Protein 6C46 (pdb70)

B-factor: mean 30.92, std 13.31, range [4.24, 93.22]

Nearest PDB structures (foldseek):
  6c46-assembly3_E-2  TM=9.957E-01  e=7.352E-38  Elizabethkingia anophelis NUHP1
  6c46-assembly2_C  TM=1.004E+00  e=3.178E-37  Elizabethkingia anophelis NUHP1
  1dzt-assembly1_B  TM=9.648E-01  e=1.581E-22  Salmonella enterica subsp. enterica serovar Typhimurium
  2c0z-assembly1_A-2  TM=9.516E-01  e=1.026E-19  Streptomyces niveus NCIMB 11891
  1upi-assembly1_A  TM=9.337E-01  e=3.164E-19  Mycobacterium tuberculosis

Secondary structure (DSSP, 8-state):
---EEEE-SSTT-EEEE--PEEETTEEEEEEEEHHHHHHHHSS-----EEEEEEEETTBEEEEEEE-GGG---EEEEEEESEEEEEEEE--TTSTTTT-EEEEEEETTT--EEEE-TTEEEEEEE-SSEEEEEEEESS---GGGEEE--TT-TTT-----S-GGG-B--HHHHTPPPGGG---/---EEEE-SSTT-EEEE--PEE-SS-EEEEEEEHHHHHHHHSS-----EEEEEEEETTBEEEEEEE-GGG---EEEEEEESEEEEEEEE--TT-TTTT-EEEEEEETTT--EEEE-TTEEEEEEE-SSEEEEEEEESS---GGGEEE--TT-TTTT---SS-GGG-B--HHHHTPPPGGG---/---EEEE-SSTT-EEEEP--EE---EEEEEEEHHHHHHHHSS-----EEEEEEEETTBEEEEEEE-GGG---EEEEEEESEEEEEEEE--TT-TTTT-EEEEEEETTT--EEEE-TTEEEEEEE-SSEEEEEEEESS---STTEEE--TT-TTT----SS-GGG-B--HHHHTPPPGGG---/---EEEE-SSTT-EEEE---EEETTEEEEEEEEHHHHHHHHSS-----EEEEEEEETTBEEEEEEE-GGG---EEEEEEESEEEEEEEE--TT-TTTT-EEEEEEETTT--EEEE-TTEEEEEEE-SSEEEEEEEESS---GGGEEE--TT-TTT----SS-GGG-B--HHHHTPPPGGG---/---EEEE-SSTT-EEEE---EEETTEEE-----HHHHHHHHSS-----EEEEEEEETTBEEEEEEE-GGG---EEEEEEESEEEEEEEE--TT-TTTT-EEEEEEETTT--EEEE-TTEEEEEEE-SSEEEEEEEESS---GGGEEE--TT-TTT-----S-GGG-B--HHHHTPPPGGG---

Radius of gyration: 36.31 Å; Cα contacts (8 Å, |Δi|>4): 2379; chains: 5; bounding box: 117×64×84 Å

Foldseek 3Di:
DQWDWDDDPFPPKTKTQWDWAADDVGIDTDLDDQVRVCVVRVDHSDFDDKDKDKDFAQEKDFQKFFDDPQTWKKKKAWQAAKKKKKKAACDPPGPRHGAMDIDMHHNVRSMIIIHDGRMTIMMGGHGRMIMMMMTIRGDDDVVRMFGAQPCAPSHNDDRPDDPVSHDYDPCSNPHHHPVVPRD/DQWDWDDDPFPLKTKTQWDWAADDVGIDTDLDDQVNVCVVRVDHSDFDDKDKDKDFAQEKDFQKFFDDPQTWKKKKAWQAAKKKKKKAQCDPPGPRHGAMDIDMHHNVRSMIIIHDGRMTMMMGGHHRMIMMMMTIRGDDDPVRMFGAQPCAPSHNDDRPDDPVSHDYDPCNNPHHHPVVPRD/DQWDWDDDPFPLKTKTQWDWADDVGIDTDLDDQVNVCVVRVDHSDFDDKDKDKDFAQEKDFQKFFDDPQTWKKKKAWQAAKKKKKKAACDPPGPRHLAMDIDMHHNVRSMIIIHDGRMTIMMGGHGRMIMMMMTIRGDDDVVRMFGAAPCAPSHNDDRPDDPVSHDYDPCNNDHDHPVVPRD/DQWDWDDDPFPPKTKTQWDWADDPVGIDTDLDDQVRVCVVRVDHSDFDDKDKDKFFAQEKDFQKFFDDPQTWKKKKAWQAAKKKKKKAACDPPTPRHGAMDIDMHHNVRSMIIIHDGRITMMMGGHHRMIMMMMTIRGDDDVVRMAGAQPCAPSHNDDRPDDPVSHDYDPCSNPHDHPVVPRD/DQWDWDDDPFPLKTKTAWDWADDPVGIDTDLDDQVNVCVVRVDGSDFDDKDKDKDFAQEKDFQKFFDDPQTWKKKKAWQAAKKKKKKAACDPPGPRHLAMDIDMHHNVRSMIIIHDGRITIMMGGHGRMIMMMMTIRGDDDPVRMFGAQPCAPSHNDDRPDDPVSHDYDPCSNPHHHVVVVRD

Organism: NCBI:txid1338011

CATH classification: 2.60.120.10

InterPro domains:
  IPR000888 dTDP-4-dehydrorhamnose 3,5-epimerase-like [PF00908] (5-178)
  IPR000888 dTDP-4-dehydrorhamnose 3,5-epimerase-like [PTHR21047] (4-178)
  IPR000888 dTDP-4-dehydrorhamnose 3,5-epimerase-like [TIGR01221] (3-179)
  IPR000888 dTDP-4-dehydrorhamnose 3,5-epimerase-like [cd00438] (5-173)
  IPR011051 RmlC-like cupin domain superfamily [SSF51182] (1-178)
  IPR014710 RmlC-like jelly roll fold [G3DSA:2.60.120.10] (1-181)

Sequence (914 aa):
HHMKLVKTPLKDCYIIEEPTTVFEDERGYFYEKYNEKKFEEELTGLNGHFVQDNISKSSSYGVLRRGLHLQKGKHAQAKLVSCLEEGRVWDVAVDLRENNSETFGKCYGMELSAENKLQFYVPRGFAHGFVVLSETAVFSYKCDNFYNKESEGSVKFNDSDLSSIDWKIPEADMILSEKDQNAPAFKKDKNYHHMKLVKTPLKDCYIIEEPTVFEDERGYFYEKYNEKKFEEELTGLNGHFVQDNISKSSSYGVLRRGLHLQKGKHAQAKLVSCLEGRVWDVAVDLRENSEETFGKCYGMELSAENKLQFYVPRGFAHGFVVLSETAVFSYKCDNFYNKESEGSVKFNDSDLSSIDWKIPEADMILSEKDQNAPAFKDKNYHHMKLVKTPLKDCYIIEPTVFEDRGYFYEKYNEKKFEELTGLNGHFVQDDNISKSSSYGVLRGLHLQKGKHAQAKLVSCLEGRVWDVAVDLRENSETFGKCYGMELSAENKLQFYVPRGFAHGFVVLSETAVFSYKCDNFYNKESEGSVKFNDSDLSSIDWKIPEADMILSEKDQNAPAFKDKNYHHMKLVKTPLKDCYIIEPTVFEDERGYFYEKYNEKKFEELTGLNGHFVQDNISKSSSYGVLRRGLHLQKGKHAQAKLVSCLEGRVWDVAVDLRENSETFGKCYGMELSAENKLQFYVPRGFAHGFVVLSETAVFSYKCDNFYNKESEGSVKFNDSDLSIDWKIPEADMILSEKDQNAPAFKDKNYHHMKLVKTPLKDCYIIEPTVFEDERGYFYEKYNEKKFEELTGLNGHFVQDDNISKSSSYGVLRGLHLQKGKHAQAKLVSCLEGRVWDVAVDLRENSETFGKCYGMELSAENKLQFYVPRGFAHGFVVLSETAVFSYKCDNFYNKESEGSVKFNDSDLSIDWKIPEADMILSEKDQNAPAFKDKNY

Structure (mmCIF, N/CA/C/O backbone):
data_6C46
#
_entry.id   6C46
#
_cell.length_a   139.340
_cell.length_b   62.240
_cell.length_c   131.020
_cell.angle_alpha   90.000
_cell.angle_beta   105.020
_cell.angle_gamma   90.000
#
_symmetry.space_group_name_H-M   'C 1 2 1'
#
loop_
_entity.id
_entity.type
_entity.pdbx_description
1 polymer 'dTDP-4-dehydrorhamnose 3,5-epimerase'
2 non-polymer 'CALCIUM ION'
3 water water
#
loop_
_atom_site.group_PDB
_atom_site.id
_atom_site.type_symbol
_atom_site.label_atom_id
_atom_site.label_alt_id
_atom_site.label_comp_id
_atom_site.label_asym_id
_atom_site.label_entity_id
_atom_site.label_seq_id
_atom_site.pdbx_PDB_ins_code
_atom_site.Cartn_x
_atom_site.Cartn_y
_atom_site.Cartn_z
_atom_site.occupancy
_atom_site.B_iso_or_equiv
_atom_site.auth_seq_id
_atom_site.auth_comp_id
_atom_site.auth_asym_id
_atom_site.auth_atom_id
_atom_site.pdbx_PDB_model_num
ATOM 1 N N . HIS A 1 7 ? 45.267 -17.522 29.022 1.00 59.31 -1 HIS A N 1
ATOM 2 C CA . HIS A 1 7 ? 45.507 -18.298 27.799 1.00 54.16 -1 HIS A CA 1
ATOM 3 C C . HIS A 1 7 ? 44.393 -18.099 26.747 1.00 46.75 -1 HIS A C 1
ATOM 4 O O . HIS A 1 7 ? 44.677 -18.045 25.546 1.00 44.91 -1 HIS A O 1
ATOM 6 N N . HIS A 1 8 ? 43.131 -18.045 27.175 1.00 37.79 0 HIS A N 1
ATOM 7 C CA . HIS A 1 8 ? 42.047 -17.807 26.223 1.00 30.21 0 HIS A CA 1
ATOM 8 C C . HIS A 1 8 ? 42.173 -16.433 25.556 1.00 31.66 0 HIS A C 1
ATOM 9 O O . HIS A 1 8 ? 42.458 -15.422 26.206 1.00 26.72 0 HIS A O 1
ATOM 16 N N . MET A 1 9 ? 41.901 -16.383 24.256 1.00 26.17 1 MET A N 1
ATOM 17 C CA . MET A 1 9 ? 41.842 -15.083 23.589 1.00 23.34 1 MET A CA 1
ATOM 18 C C . MET A 1 9 ? 40.589 -14.334 24.026 1.00 21.10 1 MET A C 1
ATOM 19 O O . MET A 1 9 ? 39.508 -14.924 24.184 1.00 21.29 1 MET A O 1
ATOM 24 N N . LYS A 1 10 ? 40.716 -13.025 24.212 1.00 18.20 2 LYS A N 1
ATOM 25 C CA . LYS A 1 10 ? 39.588 -12.220 24.673 1.00 22.43 2 LYS A CA 1
ATOM 26 C C . LYS A 1 10 ? 39.171 -11.288 23.542 1.00 20.50 2 LYS A C 1
ATOM 27 O O . LYS A 1 10 ? 39.859 -10.301 23.262 1.00 16.44 2 LYS A O 1
ATOM 33 N N . LEU A 1 11 ? 38.058 -11.609 22.889 1.00 17.09 3 LEU A N 1
ATOM 34 C CA . LEU A 1 11 ? 37.486 -10.778 21.833 1.00 14.01 3 LEU A CA 1
ATOM 35 C C . LEU A 1 11 ? 36.286 -10.067 22.420 1.00 18.22 3 LEU A C 1
ATOM 36 O O . LEU A 1 11 ? 35.381 -10.722 22.927 1.00 17.67 3 LEU A O 1
ATOM 41 N N . VAL A 1 12 ? 36.259 -8.742 22.328 1.00 17.73 4 VAL A N 1
ATOM 42 C CA . VAL A 1 12 ? 35.188 -7.952 22.932 1.00 17.12 4 VAL A CA 1
ATOM 43 C C . VAL A 1 12 ? 34.232 -7.479 21.842 1.00 11.85 4 VAL A C 1
ATOM 44 O O . VAL A 1 12 ? 34.666 -6.922 20.826 1.00 14.92 4 VAL A O 1
ATOM 48 N N . LYS A 1 13 ? 32.932 -7.698 22.060 1.00 12.53 5 LYS A N 1
ATOM 49 C CA . LYS A 1 13 ? 31.909 -7.331 21.093 1.00 13.87 5 LYS A CA 1
ATOM 50 C C . LYS A 1 13 ? 31.875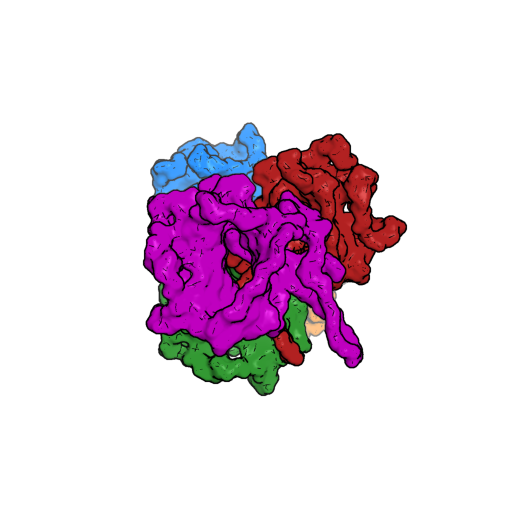 -5.820 20.856 1.00 18.85 5 LYS A C 1
ATOM 51 O O . LYS A 1 13 ? 32.080 -5.022 21.776 1.00 18.91 5 LYS A O 1
ATOM 57 N N . THR A 1 14 ? 31.596 -5.424 19.617 1.00 16.45 6 THR A N 1
ATOM 58 C CA . THR A 1 14 ? 31.275 -4.027 19.322 1.00 14.78 6 THR A CA 1
ATOM 59 C C . THR A 1 14 ? 29.873 -3.959 18.727 1.00 20.19 6 THR A C 1
ATOM 60 O O . THR A 1 14 ? 29.264 -5.004 18.451 1.00 18.64 6 THR A O 1
ATOM 64 N N . PRO A 1 15 ? 29.323 -2.763 18.505 1.00 18.99 7 PRO A N 1
ATOM 65 C CA . PRO A 1 15 ? 28.000 -2.682 17.868 1.00 22.38 7 PRO A CA 1
ATOM 66 C C . PRO A 1 15 ? 27.969 -3.134 16.414 1.00 18.68 7 PRO A C 1
ATOM 67 O O . PRO A 1 15 ? 26.875 -3.182 15.846 1.00 18.57 7 PRO A O 1
ATOM 71 N N . LEU A 1 16 ? 29.105 -3.425 15.769 1.00 14.34 8 LEU A N 1
ATOM 72 C CA . LEU A 1 16 ? 29.090 -3.828 14.366 1.00 15.01 8 LEU A CA 1
ATOM 73 C C . LEU A 1 16 ? 29.303 -5.338 14.267 1.00 15.86 8 LEU A C 1
ATOM 74 O O . LEU A 1 16 ? 30.198 -5.881 14.917 1.00 14.99 8 LEU A O 1
ATOM 79 N N . LYS A 1 17 ? 28.473 -6.011 13.474 1.00 16.06 9 LYS A N 1
ATOM 80 C CA . LYS A 1 17 ? 28.567 -7.469 13.402 1.00 13.79 9 LYS A CA 1
ATOM 81 C C . LYS A 1 17 ? 29.931 -7.898 12.891 1.00 15.66 9 LYS A C 1
ATOM 82 O O . LYS A 1 17 ? 30.393 -7.395 11.867 1.00 13.87 9 LYS A O 1
ATOM 88 N N . ASP A 1 18 ? 30.537 -8.874 13.573 1.00 17.69 10 ASP A N 1
ATOM 89 C CA . ASP A 1 18 ? 31.810 -9.511 13.240 1.00 12.79 10 ASP A CA 1
ATOM 90 C C . ASP A 1 18 ? 32.998 -8.608 13.489 1.00 13.33 10 ASP A C 1
ATOM 91 O O . ASP A 1 18 ? 34.126 -8.989 13.163 1.00 14.98 10 ASP A O 1
ATOM 96 N N . CYS A 1 19 ? 32.792 -7.429 14.042 1.00 14.61 11 CYS A N 1
ATOM 97 C CA . CYS A 1 19 ? 33.875 -6.492 14.296 1.00 13.08 11 CYS A CA 1
ATOM 98 C C . CYS A 1 19 ? 34.210 -6.551 15.789 1.00 20.29 11 CYS A C 1
ATOM 99 O O . CYS A 1 19 ? 33.335 -6.326 16.632 1.00 20.36 11 CYS A O 1
ATOM 102 N N . TYR A 1 20 ? 35.466 -6.882 16.123 1.00 17.03 12 TYR A N 1
ATOM 103 C CA . TYR A 1 20 ? 35.835 -7.182 17.503 1.00 16.91 12 TYR A CA 1
ATOM 104 C C . TYR A 1 20 ? 37.062 -6.405 17.940 1.00 18.16 12 TYR A C 1
ATOM 105 O O . TYR A 1 20 ? 37.931 -6.058 17.132 1.00 14.07 12 TYR A O 1
ATOM 114 N N . ILE A 1 21 ? 37.135 -6.183 19.249 1.00 14.26 13 ILE A N 1
ATOM 115 C CA . ILE A 1 21 ? 38.330 -5.681 19.916 1.00 18.63 13 ILE A CA 1
ATOM 116 C C . ILE A 1 21 ? 39.067 -6.875 20.515 1.00 19.22 13 ILE A C 1
ATOM 117 O O . ILE A 1 21 ? 38.466 -7.674 21.245 1.00 17.21 13 ILE A O 1
ATOM 122 N N . ILE A 1 22 ? 40.367 -6.984 20.252 1.00 13.89 14 ILE A N 1
ATOM 123 C CA . ILE A 1 22 ? 41.190 -7.995 20.923 1.00 14.27 14 ILE A CA 1
ATOM 124 C C . ILE A 1 22 ? 41.831 -7.329 22.126 1.00 19.37 14 ILE A C 1
ATOM 125 O O . ILE A 1 22 ? 42.661 -6.424 21.980 1.00 14.64 14 ILE A O 1
ATOM 130 N N . GLU A 1 23 ? 41.444 -7.774 23.313 1.00 15.72 15 GLU A N 1
ATOM 131 C CA A GLU A 1 23 ? 42.030 -7.297 24.559 0.51 16.71 15 GLU A CA 1
ATOM 132 C CA B GLU A 1 23 ? 42.044 -7.284 24.537 0.49 16.62 15 GLU A CA 1
ATOM 133 C C . GLU A 1 23 ? 43.116 -8.263 24.993 1.00 23.00 15 GLU A C 1
ATOM 134 O O . GLU A 1 23 ? 42.829 -9.460 25.156 1.00 23.39 15 GLU A O 1
ATOM 145 N N . PRO A 1 24 ? 44.345 -7.809 25.199 1.00 20.66 16 PRO A N 1
ATOM 146 C CA . PRO A 1 24 ? 45.443 -8.732 25.489 1.00 19.88 16 PRO A CA 1
ATOM 147 C C . PRO A 1 24 ? 45.447 -9.161 26.947 1.00 19.23 16 PRO A C 1
ATOM 148 O O . PRO A 1 24 ? 44.970 -8.452 27.836 1.00 23.08 16 PRO A O 1
ATOM 152 N N . THR A 1 25 ? 45.989 -10.351 27.198 1.00 17.84 17 THR A N 1
ATOM 153 C CA A THR A 1 25 ? 46.254 -10.806 28.563 0.15 24.02 17 THR A CA 1
ATOM 154 C CA B THR A 1 25 ? 46.251 -10.813 28.559 0.85 25.68 17 THR A CA 1
ATOM 155 C C . THR A 1 25 ? 47.748 -10.632 28.796 1.00 25.23 17 THR A C 1
ATOM 156 O O . THR A 1 25 ? 48.562 -11.414 28.300 1.00 19.79 17 THR A O 1
ATOM 163 N N . VAL A 1 26 ? 48.106 -9.600 29.541 1.00 20.00 18 VAL A N 1
ATOM 164 C CA . VAL A 1 26 ? 49.499 -9.205 29.708 1.00 16.59 18 VAL A CA 1
ATOM 165 C C . VAL A 1 26 ? 50.052 -9.826 30.979 1.00 37.76 18 VAL A C 1
ATOM 166 O O . VAL A 1 26 ? 49.460 -9.698 32.061 1.00 33.54 18 VAL A O 1
ATOM 170 N N . PHE A 1 27 ? 51.159 -10.544 30.841 1.00 26.88 19 PHE A N 1
ATOM 171 C CA . PHE A 1 27 ? 51.852 -11.125 31.977 1.00 31.96 19 PHE A CA 1
ATOM 172 C C . PHE A 1 27 ? 53.041 -10.248 32.343 1.00 40.22 19 PHE A C 1
ATOM 173 O O . PHE A 1 27 ? 53.926 -10.015 31.514 1.00 29.13 19 PHE A O 1
ATOM 181 N N . GLU A 1 28 ? 53.064 -9.773 33.574 1.00 42.90 20 GLU A N 1
ATOM 182 C CA . GLU A 1 28 ? 54.119 -8.886 34.027 1.00 51.90 20 GLU A CA 1
ATOM 183 C C . GLU A 1 28 ? 55.075 -9.693 34.894 1.00 54.05 20 GLU A C 1
ATOM 184 O O . GLU A 1 28 ? 54.723 -10.752 35.422 1.00 53.76 20 GLU A O 1
ATOM 186 N N . ASP A 1 29 ? 56.299 -9.193 35.017 1.00 57.53 21 ASP A N 1
ATOM 187 C CA . ASP A 1 29 ? 57.335 -9.832 35.828 1.00 57.04 21 ASP A CA 1
ATOM 188 C C . ASP A 1 29 ? 58.496 -8.855 35.949 1.00 53.08 21 ASP A C 1
ATOM 189 O O . ASP A 1 29 ? 58.403 -7.702 35.508 1.00 47.67 21 ASP A O 1
ATOM 194 N N . GLU A 1 30 ? 59.582 -9.317 36.576 1.00 63.05 22 GLU A N 1
ATOM 195 C CA . GLU A 1 30 ? 60.689 -8.431 36.938 1.00 72.18 22 GLU A CA 1
ATOM 196 C C . GLU A 1 30 ? 61.240 -7.696 35.720 1.00 75.19 22 GLU A C 1
ATOM 197 O O . GLU A 1 30 ? 61.404 -6.471 35.742 1.00 78.23 22 GLU A O 1
ATOM 199 N N . ARG A 1 31 ? 61.500 -8.423 34.633 1.00 75.91 23 ARG A N 1
ATOM 200 C CA . ARG A 1 31 ? 62.149 -7.803 33.487 1.00 74.06 23 ARG A CA 1
ATOM 201 C C . ARG A 1 31 ? 61.215 -6.928 32.653 1.00 65.92 23 ARG A C 1
ATOM 202 O O . ARG A 1 31 ? 61.705 -6.124 31.854 1.00 61.93 23 ARG A O 1
ATOM 204 N N . GLY A 1 32 ? 59.900 -6.991 32.867 1.00 54.15 24 GLY A N 1
ATOM 205 C CA . GLY A 1 32 ? 59.006 -6.292 31.959 1.00 41.98 24 GLY A CA 1
ATOM 206 C C . GLY A 1 32 ? 57.646 -6.958 31.856 1.00 42.34 24 GLY A C 1
ATOM 207 O O . GLY A 1 32 ? 56.983 -7.188 32.871 1.00 49.47 24 GLY A O 1
ATOM 208 N N . TYR A 1 33 ? 57.224 -7.285 30.633 1.00 27.24 25 TYR A N 1
ATOM 209 C CA . TYR A 1 33 ? 55.948 -7.962 30.421 1.00 21.95 25 TYR A CA 1
ATOM 210 C C . TYR A 1 33 ? 56.028 -8.797 29.149 1.00 25.64 25 TYR A C 1
ATOM 211 O O . TYR A 1 33 ? 56.946 -8.655 28.338 1.00 22.01 25 TYR A O 1
ATOM 220 N N . PHE A 1 34 ? 55.039 -9.665 28.972 1.00 23.14 26 PHE A N 1
ATOM 221 C CA . PHE A 1 34 ? 54.909 -10.411 27.732 1.00 20.59 26 PHE A CA 1
ATOM 222 C C . PHE A 1 34 ? 53.440 -10.692 27.499 1.00 22.48 26 PHE A C 1
ATOM 223 O O . PHE A 1 34 ? 52.667 -10.795 28.454 1.00 22.26 26 PHE A O 1
ATOM 225 N N . TYR A 1 35 ? 53.062 -10.829 26.225 1.00 17.41 27 TYR A N 1
ATOM 226 C CA . TYR A 1 35 ? 51.711 -11.258 25.893 1.00 18.94 27 TYR A CA 1
ATOM 227 C C . TYR A 1 35 ? 51.684 -11.837 24.491 1.00 25.14 27 TYR A C 1
ATOM 228 O O . TYR A 1 35 ? 52.542 -11.534 23.650 1.00 21.72 27 TYR A O 1
ATOM 237 N N . GLU A 1 36 ? 50.707 -12.716 24.282 1.00 18.94 28 GLU A N 1
ATOM 238 C CA . GLU A 1 36 ? 50.383 -13.246 22.967 1.00 17.88 28 GLU A CA 1
ATOM 239 C C . GLU A 1 36 ? 49.469 -12.237 22.290 1.00 17.11 28 GLU A C 1
ATOM 240 O O . GLU A 1 36 ? 48.317 -12.066 22.686 1.00 16.58 28 GLU A O 1
ATOM 246 N N . LYS A 1 37 ? 49.987 -11.537 21.290 1.00 13.77 29 LYS A N 1
ATOM 247 C CA . LYS A 1 37 ? 49.192 -10.506 20.649 1.00 11.61 29 LYS A CA 1
ATOM 248 C C . LYS A 1 37 ? 48.098 -11.107 19.783 1.00 17.26 29 LYS A C 1
ATOM 249 O O . LYS A 1 37 ? 46.969 -10.621 19.785 1.00 16.15 29 LYS A O 1
ATOM 255 N N . TYR A 1 38 ? 48.412 -12.160 19.029 1.00 13.48 30 TYR A N 1
ATOM 256 C CA . TYR A 1 38 ? 47.427 -12.710 18.107 1.00 17.48 30 TYR A CA 1
ATOM 257 C C . TYR A 1 38 ? 47.721 -14.187 17.935 1.00 17.53 30 TYR A C 1
ATOM 258 O O . TYR A 1 38 ? 48.881 -14.606 17.958 1.00 15.76 30 TYR A O 1
ATOM 267 N N . ASN A 1 39 ? 46.661 -14.965 17.732 1.00 14.68 31 ASN A N 1
ATOM 268 C CA . ASN A 1 39 ? 46.800 -16.406 17.539 1.00 13.60 31 ASN A CA 1
ATOM 269 C C . ASN A 1 39 ? 45.706 -16.823 16.562 1.00 17.56 31 ASN A C 1
ATOM 270 O O . ASN A 1 39 ? 44.529 -16.684 16.873 1.00 11.69 31 ASN A O 1
ATOM 275 N N . GLU A 1 40 ? 46.091 -17.316 15.389 1.00 15.47 32 GLU A N 1
ATOM 276 C CA . GLU A 1 40 ? 45.111 -17.592 14.345 1.00 15.88 32 GLU A CA 1
ATOM 277 C C . GLU A 1 40 ? 44.130 -18.686 14.763 1.00 14.30 32 GLU A C 1
ATOM 278 O O . GLU A 1 40 ? 42.931 -18.589 14.487 1.00 14.93 32 GLU A O 1
ATOM 284 N N . LYS A 1 41 ? 44.633 -19.748 15.397 1.00 13.33 33 LYS A N 1
ATOM 285 C CA . LYS A 1 41 ? 43.785 -20.863 15.788 1.00 19.72 33 LYS A CA 1
ATOM 286 C C . LYS A 1 41 ? 42.728 -20.407 16.778 1.00 19.21 33 LYS A C 1
ATOM 287 O O . LYS A 1 41 ? 41.540 -20.726 16.630 1.00 17.12 33 LYS A O 1
ATOM 293 N N . LYS A 1 42 ? 43.140 -19.624 17.777 1.00 12.91 34 LYS A N 1
ATOM 294 C CA . LYS A 1 42 ? 42.178 -19.155 18.773 1.00 15.36 34 LYS A CA 1
ATOM 295 C C . LYS A 1 42 ? 41.147 -18.251 18.142 1.00 19.61 34 LYS A C 1
ATOM 296 O O . LYS A 1 42 ? 39.950 -18.348 18.447 1.00 16.68 34 LYS A O 1
ATOM 302 N N . PHE A 1 43 ? 41.600 -17.351 17.271 1.00 15.74 35 PHE A N 1
ATOM 303 C CA . PHE A 1 43 ? 40.690 -16.420 16.637 1.00 12.93 35 PHE A CA 1
ATOM 304 C C . PHE A 1 43 ? 39.675 -17.160 15.781 1.00 15.57 35 PHE A C 1
ATOM 305 O O . PHE A 1 43 ? 38.469 -16.874 15.840 1.00 17.22 35 PHE A O 1
ATOM 313 N N . GLU A 1 44 ? 40.145 -18.114 14.969 1.00 15.25 36 GLU A N 1
ATOM 314 C CA . GLU A 1 44 ? 39.224 -18.855 14.100 1.00 12.96 36 GLU A CA 1
ATOM 315 C C . GLU A 1 44 ? 38.260 -19.716 14.917 1.00 19.08 36 GLU A C 1
ATOM 316 O O . GLU A 1 44 ? 37.078 -19.821 14.568 1.00 19.37 36 GLU A O 1
ATOM 322 N N . GLU A 1 45 ? 38.743 -20.323 16.013 1.00 17.70 37 GLU A N 1
ATOM 323 C CA A GLU A 1 45 ? 37.864 -21.088 16.903 0.52 23.09 37 GLU A CA 1
ATOM 324 C CA B GLU A 1 45 ? 37.855 -21.089 16.886 0.48 23.11 37 GLU A CA 1
ATOM 325 C C . GLU A 1 45 ? 36.741 -20.213 17.454 1.00 25.70 37 GLU A C 1
ATOM 326 O O . GLU A 1 45 ? 35.591 -20.650 17.561 1.00 24.82 37 GLU A O 1
ATOM 337 N N . LEU A 1 46 ? 37.059 -18.978 17.823 1.00 20.15 38 LEU A N 1
ATOM 338 C CA . LEU A 1 46 ? 36.055 -18.112 18.440 1.00 20.01 38 LEU A CA 1
ATOM 339 C C . LEU A 1 46 ? 35.084 -17.532 17.426 1.00 22.91 38 LEU A C 1
ATOM 340 O O . LEU A 1 46 ? 33.924 -17.275 17.761 1.00 23.63 38 LEU A O 1
ATOM 345 N N . THR A 1 47 ? 35.534 -17.255 16.205 1.00 19.08 39 THR A N 1
ATOM 346 C CA . THR A 1 47 ? 34.706 -16.468 15.310 1.00 18.62 39 THR A CA 1
ATOM 347 C C . THR A 1 47 ? 34.142 -17.230 14.130 1.00 20.12 39 THR A C 1
ATOM 348 O O . THR A 1 47 ? 33.225 -16.717 13.484 1.00 23.76 39 THR A O 1
ATOM 352 N N . GLY A 1 48 ? 34.707 -18.380 13.781 1.00 20.52 40 GLY A N 1
ATOM 353 C CA . GLY A 1 48 ? 34.367 -18.981 12.506 1.00 22.12 40 GLY A CA 1
ATOM 354 C C . GLY A 1 48 ? 34.764 -18.161 11.290 1.00 26.21 40 GLY A C 1
ATOM 355 O O . GLY A 1 48 ? 34.361 -18.488 10.171 1.00 23.30 40 GLY A O 1
ATOM 356 N N . LEU A 1 49 ? 35.543 -17.098 11.485 1.00 15.75 41 LEU A N 1
ATOM 357 C CA . LEU A 1 49 ? 36.023 -16.261 10.390 1.00 15.32 41 LEU A CA 1
ATOM 358 C C . LEU A 1 49 ? 37.439 -16.669 9.987 1.00 15.92 41 LEU A C 1
ATOM 359 O O . LEU A 1 49 ? 38.142 -17.352 10.732 1.00 20.37 41 LEU A O 1
ATOM 364 N N . ASN A 1 50 ? 37.852 -16.220 8.799 1.00 14.16 42 ASN A N 1
ATOM 365 C CA . ASN A 1 50 ? 39.239 -16.390 8.362 1.00 15.50 42 ASN A CA 1
ATOM 366 C C . ASN A 1 50 ? 40.194 -15.645 9.289 1.00 18.09 42 ASN A C 1
ATOM 367 O O . ASN A 1 50 ? 40.037 -14.445 9.523 1.00 17.44 42 ASN A O 1
ATOM 372 N N . GLY A 1 51 ? 41.194 -16.343 9.819 1.00 14.64 43 GLY A N 1
ATOM 373 C CA . GLY A 1 51 ? 42.204 -15.678 10.635 1.00 13.39 43 GLY A CA 1
ATOM 374 C C . GLY A 1 51 ? 43.578 -15.604 10.007 1.00 17.23 43 GLY A C 1
ATOM 375 O O . GLY A 1 51 ? 44.543 -15.246 10.699 1.00 18.49 43 GLY A O 1
ATOM 376 N N . HIS A 1 52 ? 43.711 -15.942 8.730 1.00 14.60 44 HIS A N 1
ATOM 377 C CA . HIS A 1 52 ? 44.997 -15.986 8.028 1.00 16.63 44 HIS A CA 1
ATOM 378 C C . HIS A 1 52 ? 45.328 -14.608 7.469 1.00 16.44 44 HIS A C 1
ATOM 379 O O . HIS A 1 52 ? 44.763 -14.187 6.449 1.00 18.50 44 HIS A O 1
ATOM 386 N N . PHE A 1 53 ? 46.262 -13.898 8.117 1.00 11.56 45 PHE A N 1
ATOM 387 C CA . PHE A 1 53 ? 46.745 -12.625 7.586 1.00 13.21 45 PHE A CA 1
ATOM 388 C C . PHE A 1 53 ? 47.985 -12.833 6.722 1.00 15.23 45 PHE A C 1
ATOM 389 O O . PHE A 1 53 ? 48.844 -13.656 7.052 1.00 17.96 45 PHE A O 1
ATOM 397 N N . VAL A 1 54 ? 48.055 -12.097 5.606 1.00 12.92 46 VAL A N 1
ATOM 398 C CA . VAL A 1 54 ? 49.053 -12.325 4.564 1.00 14.91 46 VAL A CA 1
ATOM 399 C C . VAL A 1 54 ? 49.947 -11.118 4.321 1.00 16.64 46 VAL A C 1
ATOM 400 O O . VAL A 1 54 ? 50.913 -11.219 3.541 1.00 17.48 46 VAL A O 1
ATOM 404 N N . GLN A 1 55 ? 49.641 -9.971 4.909 1.00 13.69 47 GLN A N 1
ATOM 405 C CA . GLN A 1 55 ? 50.386 -8.761 4.638 1.00 14.68 47 GLN A CA 1
ATOM 406 C C . GLN A 1 55 ? 50.352 -7.911 5.899 1.00 19.61 47 GLN A C 1
ATOM 407 O O . GLN A 1 55 ? 49.323 -7.846 6.577 1.00 22.30 47 GLN A O 1
ATOM 413 N N . ASP A 1 56 ? 51.473 -7.283 6.220 1.00 16.24 48 ASP A N 1
ATOM 414 C CA . ASP A 1 56 ? 51.575 -6.362 7.350 1.00 14.85 48 ASP A CA 1
ATOM 415 C C . ASP A 1 56 ? 52.096 -5.032 6.839 1.00 20.27 48 ASP A C 1
ATOM 416 O O . ASP A 1 56 ? 53.096 -5.004 6.115 1.00 18.90 48 ASP A O 1
ATOM 421 N N . ASN A 1 57 ? 51.445 -3.934 7.245 1.00 14.58 49 ASN A N 1
ATOM 422 C CA . ASN A 1 57 ? 51.791 -2.597 6.781 1.00 18.03 49 ASN A CA 1
ATOM 423 C C . ASN A 1 57 ? 51.995 -1.691 7.984 1.00 19.38 49 ASN A C 1
ATOM 424 O O . ASN A 1 57 ? 51.329 -1.844 9.012 1.00 20.59 49 ASN A O 1
ATOM 429 N N . ILE A 1 58 ? 52.896 -0.730 7.837 1.00 16.96 50 ILE A N 1
ATOM 430 C CA . ILE A 1 58 ? 53.222 0.217 8.896 1.00 18.26 50 ILE A CA 1
ATOM 431 C C . ILE A 1 58 ? 53.158 1.626 8.329 1.00 17.59 50 ILE A C 1
ATOM 432 O O . ILE A 1 58 ? 53.683 1.891 7.241 1.00 18.05 50 ILE A O 1
ATOM 437 N N . SER A 1 59 ? 52.577 2.551 9.093 1.00 15.32 51 SER A N 1
ATOM 438 C CA . SER A 1 59 ? 52.715 3.955 8.734 1.00 21.48 51 SER A CA 1
ATOM 439 C C . SER A 1 59 ? 52.959 4.781 9.987 1.00 20.16 51 SER A C 1
ATOM 440 O O . SER A 1 59 ? 52.524 4.418 11.080 1.00 20.70 51 SER A O 1
ATOM 443 N N . LYS A 1 60 ? 53.688 5.878 9.813 1.00 17.88 52 LYS A N 1
ATOM 444 C CA . LYS A 1 60 ? 53.905 6.880 10.846 1.00 20.79 52 LYS A CA 1
ATOM 445 C C . LYS A 1 60 ? 53.416 8.202 10.287 1.00 26.10 52 LYS A C 1
ATOM 446 O O . LYS A 1 60 ? 53.773 8.555 9.157 1.00 24.01 52 LYS A O 1
ATOM 452 N N . SER A 1 61 ? 52.598 8.921 11.064 1.00 21.65 53 SER A N 1
ATOM 453 C CA . SER A 1 61 ? 51.986 10.169 10.609 1.00 25.97 53 SER A CA 1
ATOM 454 C C . SER A 1 61 ? 51.911 11.128 11.782 1.00 24.68 53 SER A C 1
ATOM 455 O O . SER A 1 61 ? 51.988 10.720 12.946 1.00 23.17 53 SER A O 1
ATOM 458 N N . SER A 1 62 ? 51.749 12.411 11.475 1.00 21.92 54 SER A N 1
ATOM 459 C CA A SER A 1 62 ? 51.749 13.443 12.499 0.51 23.77 54 SER A CA 1
ATOM 460 C CA B SER A 1 62 ? 51.751 13.430 12.514 0.49 23.79 54 SER A CA 1
ATOM 461 C C . SER A 1 62 ? 50.325 13.781 12.932 1.00 23.81 54 SER A C 1
ATOM 462 O O . SER A 1 62 ? 49.349 13.405 12.279 1.00 21.29 54 SER A O 1
ATOM 467 N N . TYR A 1 63 ? 50.229 14.518 14.051 1.00 26.69 55 TYR A N 1
ATOM 468 C CA . TYR A 1 63 ? 48.952 14.918 14.640 1.00 28.60 55 TYR A CA 1
ATOM 469 C C . TYR A 1 63 ? 47.976 15.442 13.590 1.00 26.25 55 TYR A C 1
ATOM 470 O O . TYR A 1 63 ? 48.309 16.321 12.793 1.00 23.09 55 TYR A O 1
ATOM 479 N N . GLY A 1 64 ? 46.762 14.911 13.603 1.00 25.17 56 GLY A N 1
ATOM 480 C CA . GLY A 1 64 ? 45.702 15.433 12.761 1.00 26.49 56 GLY A CA 1
ATOM 481 C C . GLY A 1 64 ? 45.623 14.802 11.392 1.00 25.13 56 GLY A C 1
ATOM 482 O O . GLY A 1 64 ? 44.614 14.981 10.692 1.00 20.94 56 GLY A O 1
ATOM 483 N N . VAL A 1 65 ? 46.647 14.058 10.990 1.00 20.01 57 VAL A N 1
ATOM 484 C CA . VAL A 1 65 ? 46.548 13.302 9.749 1.00 19.17 57 VAL A CA 1
ATOM 485 C C . VAL A 1 65 ? 45.393 12.321 9.873 1.00 21.16 57 VAL A C 1
ATOM 486 O O . VAL A 1 65 ? 45.317 11.539 10.833 1.00 23.66 57 VAL A O 1
ATOM 490 N N . LEU A 1 66 ? 44.467 12.392 8.922 1.00 18.25 58 LEU A N 1
ATOM 491 C CA . LEU A 1 66 ? 43.272 11.553 8.894 1.00 20.28 58 LEU A CA 1
ATOM 492 C C . LEU A 1 66 ? 43.246 10.835 7.553 1.00 19.94 58 LEU A C 1
ATOM 493 O O . LEU A 1 66 ? 43.303 11.485 6.507 1.00 22.56 58 LEU A O 1
ATOM 498 N N . ARG A 1 67 ? 43.226 9.498 7.579 1.00 18.19 59 ARG A N 1
ATOM 499 C CA A ARG A 1 67 ? 43.219 8.681 6.370 0.46 20.55 59 ARG A CA 1
ATOM 500 C CA B ARG A 1 67 ? 43.226 8.675 6.373 0.54 20.62 59 ARG A CA 1
ATOM 501 C C . ARG A 1 67 ? 41.960 7.826 6.338 1.00 20.77 59 ARG A C 1
ATOM 502 O O . ARG A 1 67 ? 41.677 7.114 7.295 1.00 21.16 59 ARG A O 1
ATOM 517 N N . GLY A 1 68 ? 41.219 7.882 5.230 1.00 18.07 60 GLY A N 1
ATOM 518 C CA . GLY A 1 68 ? 40.035 7.040 5.073 1.00 19.74 60 GLY A CA 1
ATOM 519 C C . GLY A 1 68 ? 38.899 7.770 4.380 1.00 23.80 60 GLY A C 1
ATOM 520 O O . GLY A 1 68 ? 39.102 8.902 3.933 1.00 23.77 60 GLY A O 1
ATOM 521 N N . LEU A 1 69 ? 37.719 7.157 4.250 1.00 16.63 61 LEU A N 1
ATOM 522 C CA . LEU A 1 69 ? 37.462 5.773 4.613 1.00 18.44 61 LEU A CA 1
ATOM 523 C C . LEU A 1 69 ? 37.799 4.906 3.412 1.00 14.11 61 LEU A C 1
ATOM 524 O O . LEU A 1 69 ? 37.352 5.219 2.319 1.00 16.21 61 LEU A O 1
ATOM 529 N N . HIS A 1 70 ? 38.561 3.821 3.602 1.00 14.96 62 HIS A N 1
ATOM 530 C CA . HIS A 1 70 ? 39.113 3.046 2.492 1.00 14.44 62 HIS A CA 1
ATOM 531 C C . HIS A 1 70 ? 38.676 1.590 2.556 1.00 17.54 62 HIS A C 1
ATOM 532 O O . HIS A 1 70 ? 38.444 1.041 3.639 1.00 15.51 62 HIS A O 1
ATOM 539 N N . LEU A 1 71 ? 38.652 0.951 1.390 1.00 16.90 63 LEU A N 1
ATOM 540 C CA . LEU A 1 71 ? 38.330 -0.470 1.291 1.00 17.60 63 LEU A CA 1
ATOM 541 C C . LEU A 1 71 ? 38.790 -0.952 -0.077 1.00 16.95 63 LEU A C 1
ATOM 542 O O . LEU A 1 71 ? 39.121 -0.153 -0.955 1.00 17.71 63 LEU A O 1
ATOM 547 N N . GLN A 1 72 ? 38.812 -2.272 -0.251 1.00 15.28 64 GLN A N 1
ATOM 548 C CA . GLN A 1 72 ? 38.973 -2.880 -1.566 1.00 17.12 64 GLN A CA 1
ATOM 549 C C . GLN A 1 72 ? 37.702 -3.662 -1.869 1.00 14.65 64 GLN A C 1
ATOM 550 O O . GLN A 1 72 ? 37.115 -4.271 -0.966 1.00 13.16 64 GLN A O 1
ATOM 556 N N . LYS A 1 73 ? 37.258 -3.606 -3.118 1.00 13.92 65 LYS A N 1
ATOM 557 C CA . LYS A 1 73 ? 35.959 -4.162 -3.497 1.00 20.60 65 LYS A CA 1
ATOM 558 C C . LYS A 1 73 ? 36.028 -5.647 -3.836 1.00 24.19 65 LYS A C 1
ATOM 559 O O . LYS A 1 73 ? 37.045 -6.152 -4.312 1.00 18.11 65 LYS A O 1
ATOM 565 N N . GLY A 1 74 ? 34.910 -6.332 -3.617 1.00 19.96 66 GLY A N 1
ATOM 566 C CA . GLY A 1 74 ? 34.712 -7.663 -4.186 1.00 21.77 66 GLY A CA 1
ATOM 567 C C . GLY A 1 74 ? 35.694 -8.690 -3.650 1.00 20.68 66 GLY A C 1
ATOM 568 O O . GLY A 1 74 ? 36.001 -8.737 -2.458 1.00 20.20 66 GLY A O 1
ATOM 569 N N . LYS A 1 75 ? 36.222 -9.515 -4.555 1.00 23.93 67 LYS A N 1
ATOM 570 C CA . LYS A 1 75 ? 37.119 -10.586 -4.138 1.00 26.67 67 LYS A CA 1
ATOM 571 C C . LYS A 1 75 ? 38.450 -10.070 -3.615 1.00 26.74 67 LYS A C 1
ATOM 572 O O . LYS A 1 75 ? 39.234 -10.869 -3.093 1.00 23.03 67 LYS A O 1
ATOM 578 N N . HIS A 1 76 ? 38.731 -8.772 -3.766 1.00 21.62 68 HIS A N 1
ATOM 579 C CA . HIS A 1 76 ? 39.946 -8.165 -3.235 1.00 16.45 68 HIS A CA 1
ATOM 580 C C . HIS A 1 76 ? 39.755 -7.567 -1.854 1.00 17.31 68 HIS A C 1
ATOM 581 O O . HIS A 1 76 ? 40.730 -7.056 -1.284 1.00 17.64 68 HIS A O 1
ATOM 588 N N . ALA A 1 77 ? 38.554 -7.681 -1.273 1.00 14.13 69 ALA A N 1
ATOM 589 C CA . ALA A 1 77 ? 38.289 -7.075 0.030 1.00 18.97 69 ALA A CA 1
ATOM 590 C C . ALA A 1 77 ? 39.266 -7.597 1.082 1.00 18.30 69 ALA A C 1
ATOM 591 O O . ALA A 1 77 ? 39.650 -8.766 1.074 1.00 15.95 69 ALA A O 1
ATOM 593 N N . GLN A 1 78 ? 39.686 -6.707 1.976 1.00 12.35 70 GLN A N 1
ATOM 594 C CA . GLN A 1 78 ? 40.693 -7.007 2.986 1.00 13.41 70 GLN A CA 1
ATOM 595 C C . GLN A 1 78 ? 40.084 -6.867 4.365 1.00 16.85 70 GLN A C 1
ATOM 596 O O . GLN A 1 78 ? 39.656 -5.768 4.724 1.00 17.32 70 GLN A O 1
ATOM 602 N N . ALA A 1 79 ? 40.066 -7.960 5.140 1.00 11.31 71 ALA A N 1
ATOM 603 C CA . ALA A 1 79 ? 39.899 -7.812 6.579 1.00 10.63 71 ALA A CA 1
ATOM 604 C C . ALA A 1 79 ? 41.180 -7.226 7.153 1.00 17.67 71 ALA A C 1
ATOM 605 O O . ALA A 1 79 ? 42.274 -7.527 6.666 1.00 16.54 71 ALA A O 1
ATOM 607 N N . LYS A 1 80 ? 41.043 -6.371 8.180 1.00 13.36 72 LYS A N 1
ATOM 608 C CA . LYS A 1 80 ? 42.164 -5.634 8.750 1.00 16.28 72 LYS A CA 1
ATOM 609 C C . LYS A 1 80 ? 42.205 -5.835 10.257 1.00 19.15 72 LYS A C 1
ATOM 610 O O . LYS A 1 80 ? 41.175 -5.725 10.924 1.00 19.51 72 LYS A O 1
ATOM 616 N N . LEU A 1 81 ? 43.391 -6.138 10.786 1.00 14.51 73 LEU A N 1
ATOM 617 C CA . LEU A 1 81 ? 43.629 -6.207 12.226 1.00 13.36 73 LEU A CA 1
ATOM 618 C C . LEU A 1 81 ? 44.589 -5.079 12.542 1.00 18.52 73 LEU A C 1
ATOM 619 O O . LEU A 1 81 ? 45.752 -5.122 12.129 1.00 16.34 73 LEU A O 1
ATOM 624 N N . VAL A 1 82 ? 44.108 -4.059 13.238 1.00 12.37 74 VAL A N 1
ATOM 625 C CA . VAL A 1 82 ? 44.861 -2.821 13.324 1.00 12.31 74 VAL A CA 1
ATOM 626 C C . VAL A 1 82 ? 45.203 -2.516 14.772 1.00 17.46 74 VAL A C 1
ATOM 627 O O . VAL A 1 82 ? 44.483 -2.893 15.704 1.00 17.74 74 VAL A O 1
ATOM 631 N N . SER A 1 83 ? 46.334 -1.840 14.961 1.00 15.77 75 SER A N 1
ATOM 632 C CA . SER A 1 83 ? 46.737 -1.418 16.295 1.00 20.94 75 SER A CA 1
ATOM 633 C C . SER A 1 83 ? 47.696 -0.254 16.155 1.00 21.83 75 SER A C 1
ATOM 634 O O . SER A 1 83 ? 48.140 0.090 15.061 1.00 15.64 75 SER A O 1
ATOM 637 N N . CYS A 1 84 ? 48.008 0.357 17.289 1.00 17.05 76 CYS A N 1
ATOM 638 C CA . CYS A 1 84 ? 48.879 1.518 17.319 1.00 16.59 76 CYS A CA 1
ATOM 639 C C . CYS A 1 84 ? 50.120 1.144 18.114 1.00 19.23 76 CYS A C 1
ATOM 640 O O . CYS A 1 84 ? 50.010 0.749 19.278 1.00 16.56 76 CYS A O 1
ATOM 643 N N . LEU A 1 85 ? 51.285 1.193 17.463 1.00 18.10 77 LEU A N 1
ATOM 644 C CA . LEU A 1 85 ? 52.541 0.812 18.094 1.00 17.98 77 LEU A CA 1
ATOM 645 C C . LEU A 1 85 ? 53.225 1.956 18.826 1.00 18.44 77 LEU A C 1
ATOM 646 O O . LEU A 1 85 ? 54.123 1.705 19.641 1.00 18.51 77 LEU A O 1
ATOM 651 N N . GLU A 1 86 ? 52.899 3.200 18.503 1.00 18.05 78 GLU A N 1
ATOM 652 C CA A GLU A 1 86 ? 53.464 4.353 19.202 0.61 21.82 78 GLU A CA 1
ATOM 653 C CA B GLU A 1 86 ? 53.414 4.322 19.276 0.39 22.14 78 GLU A CA 1
ATOM 654 C C . GLU A 1 86 ? 52.436 5.475 19.121 1.00 23.09 78 GLU A C 1
ATOM 655 O O . GLU A 1 86 ? 51.853 5.682 18.057 1.00 20.95 78 GLU A O 1
ATOM 666 N N . GLY A 1 87 ? 52.210 6.177 20.221 1.00 22.90 79 GLY A N 1
ATOM 667 C CA . GLY A 1 87 ? 51.257 7.276 20.201 1.00 24.42 79 GLY A CA 1
ATOM 668 C C . GLY A 1 87 ? 49.821 6.805 20.380 1.00 25.30 79 GLY A C 1
ATOM 669 O O . GLY A 1 87 ? 49.541 5.780 21.011 1.00 17.50 79 GLY A O 1
ATOM 670 N N . ARG A 1 88 ? 48.896 7.578 19.815 1.00 23.99 80 ARG A N 1
ATOM 671 C CA . ARG A 1 88 ? 47.470 7.329 19.978 1.00 19.50 80 ARG A CA 1
ATOM 672 C C . ARG A 1 88 ? 46.754 7.676 18.684 1.00 20.55 80 ARG A C 1
ATOM 673 O O . ARG A 1 88 ? 47.023 8.728 18.090 1.00 17.92 80 ARG A O 1
ATOM 681 N N . VAL A 1 89 ? 45.814 6.824 18.267 1.00 19.25 81 VAL A N 1
ATOM 682 C CA . VAL A 1 89 ? 44.946 7.134 17.132 1.00 18.09 81 VAL A CA 1
ATOM 683 C C . VAL A 1 89 ? 43.494 6.857 17.506 1.00 21.96 81 VAL A C 1
ATOM 684 O O . VAL A 1 89 ? 43.194 6.099 18.434 1.00 20.38 81 VAL A O 1
ATOM 688 N N . TRP A 1 90 ? 42.594 7.509 16.776 1.00 18.10 82 TRP A N 1
ATOM 689 C CA . TRP A 1 90 ? 41.167 7.202 16.818 1.00 23.05 82 TRP A CA 1
ATOM 690 C C . TRP A 1 90 ? 40.835 6.500 15.512 1.00 18.66 82 TRP A C 1
ATOM 691 O O . TRP A 1 90 ? 41.043 7.059 14.433 1.00 19.94 82 TRP A O 1
ATOM 702 N N . ASP A 1 91 ? 40.342 5.278 15.609 1.00 13.81 83 ASP A N 1
ATOM 703 C CA . ASP A 1 91 ? 40.163 4.393 14.472 1.00 12.22 83 ASP A CA 1
ATOM 704 C C . ASP A 1 91 ? 38.674 4.139 14.278 1.00 21.49 83 ASP A C 1
ATOM 705 O O . ASP A 1 91 ? 37.972 3.879 15.254 1.00 17.74 83 ASP A O 1
ATOM 710 N N . VAL A 1 92 ? 38.195 4.185 13.026 1.00 14.61 84 VAL A N 1
ATOM 711 C CA . VAL A 1 92 ? 36.759 4.079 12.736 1.00 14.58 84 VAL A CA 1
ATOM 712 C C . VAL A 1 92 ? 36.518 3.008 11.680 1.00 15.01 84 VAL A C 1
ATOM 713 O O . VAL A 1 92 ? 37.248 2.931 10.689 1.00 15.71 84 VAL A O 1
ATOM 717 N N . ALA A 1 93 ? 35.502 2.180 11.898 1.00 14.56 85 ALA A N 1
ATOM 718 C CA . ALA A 1 93 ? 35.055 1.185 10.932 1.00 19.17 85 ALA A CA 1
ATOM 719 C C . ALA A 1 93 ? 33.593 1.439 10.584 1.00 17.49 85 ALA A C 1
ATOM 720 O O . ALA A 1 93 ? 32.819 1.891 11.435 1.00 18.26 85 ALA A O 1
ATOM 722 N N . VAL A 1 94 ? 33.225 1.151 9.326 1.00 13.99 86 VAL A N 1
ATOM 723 C CA . VAL A 1 94 ? 31.859 1.309 8.821 1.00 15.27 86 VAL A CA 1
ATOM 724 C C . VAL A 1 94 ? 31.452 0.025 8.115 1.00 14.98 86 VAL A C 1
ATOM 725 O O . VAL A 1 94 ? 32.144 -0.426 7.194 1.00 13.77 86 VAL A O 1
ATOM 729 N N . ASP A 1 95 ? 30.346 -0.557 8.533 1.00 15.03 87 ASP A N 1
ATOM 730 C CA . ASP A 1 95 ? 29.856 -1.785 7.918 1.00 13.82 87 ASP A CA 1
ATOM 731 C C . ASP A 1 95 ? 29.166 -1.410 6.611 1.00 18.84 87 ASP A C 1
ATOM 732 O O . ASP A 1 95 ? 28.197 -0.641 6.612 1.00 16.50 87 ASP A O 1
ATOM 737 N N . LEU A 1 96 ? 29.671 -1.932 5.492 1.00 15.74 88 LEU A N 1
ATOM 738 C CA . LEU A 1 96 ? 29.077 -1.654 4.190 1.00 17.98 88 LEU A CA 1
ATOM 739 C C . LEU A 1 96 ? 28.489 -2.892 3.532 1.00 22.54 88 LEU A C 1
ATOM 740 O O . LEU A 1 96 ? 28.265 -2.892 2.315 1.00 17.54 88 LEU A O 1
ATOM 745 N N . ARG A 1 97 ? 28.235 -3.950 4.302 1.00 17.74 89 ARG A N 1
ATOM 746 C CA . ARG A 1 97 ? 27.610 -5.151 3.760 1.00 19.22 89 ARG A CA 1
ATOM 747 C C . ARG A 1 97 ? 26.101 -4.946 3.691 1.00 19.28 89 ARG A C 1
ATOM 748 O O . ARG A 1 97 ? 25.425 -4.889 4.727 1.00 19.24 89 ARG A O 1
ATOM 756 N N . GLU A 1 98 ? 25.558 -4.900 2.469 1.00 25.12 90 GLU A N 1
ATOM 757 C CA . GLU A 1 98 ? 24.146 -4.533 2.303 1.00 31.64 90 GLU A CA 1
ATOM 758 C C . GLU A 1 98 ? 23.217 -5.517 2.997 1.00 32.55 90 GLU A C 1
ATOM 759 O O . GLU A 1 98 ? 22.096 -5.156 3.374 1.00 35.30 90 GLU A O 1
ATOM 761 N N . ASN A 1 99 ? 23.660 -6.752 3.184 1.00 32.88 91 ASN A N 1
ATOM 762 C CA A ASN A 1 99 ? 22.783 -7.712 3.844 0.47 38.48 91 ASN A CA 1
ATOM 763 C CA B ASN A 1 99 ? 22.927 -7.838 3.817 0.53 38.65 91 ASN A CA 1
ATOM 764 C C . ASN A 1 99 ? 23.096 -7.878 5.332 1.00 35.43 91 ASN A C 1
ATOM 765 O O . ASN A 1 99 ? 22.515 -8.745 5.983 1.00 33.82 91 ASN A O 1
ATOM 774 N N . SER A 1 100 ? 23.932 -7.013 5.899 1.00 20.32 92 SER A N 1
ATOM 775 C CA . SER A 1 100 ? 24.243 -7.031 7.321 1.00 21.21 92 SER A CA 1
ATOM 776 C C . SER A 1 100 ? 23.205 -6.244 8.107 1.00 20.81 92 SER A C 1
ATOM 777 O O . SER A 1 100 ? 22.791 -5.159 7.693 1.00 16.55 92 SER A O 1
ATOM 780 N N . GLU A 1 101 ? 22.814 -6.773 9.269 1.00 19.58 93 GLU A N 1
ATOM 781 C CA . GLU A 1 101 ? 21.920 -6.011 10.136 1.00 27.46 93 GLU A CA 1
ATOM 782 C C . GLU A 1 101 ? 22.559 -4.720 10.636 1.00 24.00 93 GLU A C 1
ATOM 783 O O . GLU A 1 101 ? 21.834 -3.843 11.110 1.00 22.11 93 GLU A O 1
ATOM 789 N N . THR A 1 102 ? 23.888 -4.571 10.552 1.00 19.34 94 THR A N 1
ATOM 790 C CA . THR A 1 102 ? 24.519 -3.310 10.946 1.00 17.06 94 THR A CA 1
ATOM 791 C C . THR A 1 102 ? 25.065 -2.541 9.742 1.00 19.83 94 THR A C 1
ATOM 792 O O . THR A 1 102 ? 25.939 -1.677 9.898 1.00 16.77 94 THR A O 1
ATOM 796 N N . PHE A 1 103 ? 24.529 -2.815 8.547 1.00 20.82 95 PHE A N 1
ATOM 797 C CA . PHE A 1 103 ? 24.874 -2.038 7.360 1.00 22.19 95 PHE A CA 1
ATOM 798 C C . PHE A 1 103 ? 24.683 -0.556 7.640 1.00 24.38 95 PHE A C 1
ATOM 799 O O . PHE A 1 103 ? 23.681 -0.152 8.239 1.00 19.94 95 PHE A O 1
ATOM 807 N N . GLY A 1 104 ? 25.661 0.245 7.240 1.00 24.87 96 GLY A N 1
ATOM 808 C CA . GLY A 1 104 ? 25.584 1.687 7.369 1.00 24.77 96 GLY A CA 1
ATOM 809 C C . GLY A 1 104 ? 25.926 2.239 8.732 1.00 22.79 96 GLY A C 1
ATOM 810 O O . GLY A 1 104 ? 25.904 3.470 8.901 1.00 21.28 96 GLY A O 1
ATOM 811 N N . LYS A 1 105 ? 26.240 1.381 9.707 1.00 18.06 97 LYS A N 1
ATOM 812 C CA . LYS A 1 105 ? 26.575 1.800 11.062 1.00 20.14 97 LYS A CA 1
ATOM 813 C C . LYS A 1 105 ? 28.085 1.909 11.214 1.00 20.72 97 LYS A C 1
ATOM 814 O O . LYS A 1 105 ? 28.849 1.222 10.519 1.00 15.93 97 LYS A O 1
ATOM 820 N N . CYS A 1 106 ? 28.509 2.769 12.151 1.00 14.50 98 CYS A N 1
ATOM 821 C CA . CYS A 1 106 ? 29.926 3.054 12.352 1.00 15.13 98 CYS A CA 1
ATOM 822 C C . CYS A 1 106 ? 30.292 2.833 13.807 1.00 16.95 98 CYS A C 1
ATOM 823 O O . CYS A 1 106 ? 29.447 2.899 14.699 1.00 19.55 98 CYS A O 1
ATOM 826 N N . TYR A 1 107 ? 31.579 2.603 14.034 1.00 13.78 99 TYR A N 1
ATOM 827 C CA . TYR A 1 107 ? 32.095 2.457 15.388 1.00 19.14 99 TYR A CA 1
ATOM 828 C C . TYR A 1 107 ? 33.524 2.967 15.431 1.00 19.38 99 TYR A C 1
ATOM 829 O O . TYR A 1 107 ? 34.321 2.669 14.538 1.00 19.20 99 TYR A O 1
ATOM 838 N N . GLY A 1 108 ? 33.839 3.747 16.447 1.00 16.93 100 GLY A N 1
ATOM 839 C CA . GLY A 1 108 ? 35.182 4.267 16.607 1.00 19.09 100 GLY A CA 1
ATOM 840 C C . GLY A 1 108 ? 35.718 3.963 17.988 1.00 19.31 100 GLY A C 1
ATOM 841 O O . GLY A 1 108 ? 34.967 3.830 18.951 1.00 18.19 100 GLY A O 1
ATOM 842 N N . MET A 1 109 ? 37.043 3.907 18.083 1.00 17.35 101 MET A N 1
ATOM 843 C CA . MET A 1 109 ? 37.698 3.616 19.350 1.00 19.44 101 MET A CA 1
ATOM 844 C C . MET A 1 109 ? 39.140 4.090 19.295 1.00 26.26 101 MET A C 1
ATOM 845 O O . MET A 1 109 ? 39.752 4.159 18.221 1.00 18.72 101 MET A O 1
ATOM 850 N N . GLU A 1 110 ? 39.695 4.370 20.477 1.00 21.19 102 GLU A N 1
ATOM 851 C CA . GLU A 1 110 ? 41.095 4.764 20.576 1.00 23.44 102 GLU A CA 1
ATOM 852 C C . GLU A 1 110 ? 41.990 3.525 20.609 1.00 18.37 102 GLU A C 1
ATOM 853 O O . GLU A 1 110 ? 41.763 2.597 21.393 1.00 19.25 102 GLU A O 1
ATOM 859 N N . LEU A 1 111 ? 43.001 3.508 19.750 1.00 16.85 103 LEU A N 1
ATOM 860 C CA . LEU A 1 111 ? 44.063 2.511 19.781 1.00 18.32 103 LEU A CA 1
ATOM 861 C C . LEU A 1 111 ? 45.348 3.227 20.173 1.00 22.84 103 LEU A C 1
ATOM 862 O O . LEU A 1 111 ? 45.648 4.296 19.630 1.00 17.39 103 LEU A O 1
ATOM 867 N N . SER A 1 112 ? 46.104 2.659 21.109 1.00 18.14 104 SER A N 1
ATOM 868 C CA . SER A 1 112 ? 47.302 3.347 21.565 1.00 14.57 104 SER A CA 1
ATOM 869 C C . SER A 1 112 ? 48.391 2.332 21.912 1.00 16.22 104 SER A C 1
ATOM 870 O O . SER A 1 112 ? 48.124 1.150 22.150 1.00 16.97 104 SER A O 1
ATOM 873 N N . ALA A 1 113 ? 49.631 2.812 21.943 1.00 19.43 105 ALA A N 1
ATOM 874 C CA . ALA A 1 113 ? 50.713 1.953 22.403 1.00 16.41 105 ALA A CA 1
ATOM 875 C C . ALA A 1 113 ? 50.467 1.548 23.835 1.00 20.89 105 ALA A C 1
ATOM 876 O O . ALA A 1 113 ? 50.737 0.407 24.228 1.00 22.10 105 ALA A O 1
ATOM 878 N N . GLU A 1 114 ? 49.911 2.470 24.619 1.00 20.56 106 GLU A N 1
ATOM 879 C CA . GLU A 1 114 ? 49.635 2.186 26.016 1.00 23.84 106 GLU A CA 1
ATOM 880 C C . GLU A 1 114 ? 48.544 1.140 26.163 1.00 21.16 106 GLU A C 1
ATOM 881 O O . GLU A 1 114 ? 48.684 0.220 26.977 1.00 20.96 106 GLU A O 1
ATOM 887 N N . ASN A 1 115 ? 47.441 1.244 25.402 1.00 17.82 107 ASN A N 1
ATOM 888 C CA . ASN A 1 115 ? 46.356 0.314 25.718 1.00 19.09 107 ASN A CA 1
ATOM 889 C C . ASN A 1 115 ? 46.502 -1.032 25.031 1.00 17.93 107 ASN A C 1
ATOM 890 O O . ASN A 1 115 ? 45.797 -1.979 25.408 1.00 17.43 107 ASN A O 1
ATOM 895 N N . LYS A 1 116 ? 47.408 -1.152 24.052 1.00 16.37 108 LYS A N 1
ATOM 896 C CA . LYS A 1 116 ? 47.749 -2.425 23.416 1.00 16.07 108 LYS A CA 1
ATOM 897 C C . LYS A 1 116 ? 46.557 -3.096 22.745 1.00 22.61 108 LYS A C 1
ATOM 898 O O . LYS A 1 116 ? 46.620 -4.287 22.392 1.00 21.14 108 LYS A O 1
ATOM 904 N N . LEU A 1 117 ? 45.482 -2.353 22.505 1.00 14.84 109 LEU A N 1
ATOM 905 C CA . LEU A 1 117 ? 44.310 -2.948 21.883 1.00 15.72 109 LEU A CA 1
ATOM 906 C C . LEU A 1 117 ? 44.515 -3.187 20.387 1.00 19.22 109 LEU A C 1
ATOM 907 O O . LEU A 1 117 ? 45.251 -2.470 19.704 1.00 16.04 109 LEU A O 1
ATOM 912 N N . GLN A 1 118 ? 43.816 -4.190 19.866 1.00 14.15 110 GLN A N 1
ATOM 913 C CA . GLN A 1 118 ? 43.710 -4.387 18.430 1.00 12.65 110 GLN A CA 1
ATOM 914 C C . GLN A 1 118 ? 42.241 -4.370 18.037 1.00 16.24 110 GLN A C 1
ATOM 915 O O . GLN A 1 118 ? 41.371 -4.775 18.811 1.00 13.52 110 GLN A O 1
ATOM 921 N N . PHE A 1 119 ? 41.989 -3.976 16.797 1.00 15.84 111 PHE A N 1
ATOM 922 C CA . PHE A 1 119 ? 40.636 -3.782 16.286 1.00 12.09 111 PHE A CA 1
ATOM 923 C C . PHE A 1 119 ? 40.542 -4.617 15.018 1.00 11.48 111 PHE A C 1
ATOM 924 O O . PHE A 1 119 ? 41.363 -4.450 14.105 1.00 15.64 111 PHE A O 1
ATOM 932 N N . TYR A 1 120 ? 39.607 -5.565 14.988 1.00 13.48 112 TYR A N 1
ATOM 933 C CA . TYR A 1 120 ? 39.423 -6.439 13.826 1.00 14.26 112 TYR A CA 1
ATOM 934 C C . TYR A 1 120 ? 38.260 -5.911 12.996 1.00 15.67 112 TYR A C 1
ATOM 935 O O . TYR A 1 120 ? 37.127 -5.878 13.474 1.00 14.94 112 TYR A O 1
ATOM 944 N N . VAL A 1 121 ? 38.546 -5.521 11.757 1.00 14.96 113 VAL A N 1
ATOM 945 C CA . VAL A 1 121 ? 37.618 -4.915 10.808 1.00 16.24 113 VAL A CA 1
ATOM 946 C C . VAL A 1 121 ? 37.376 -5.937 9.694 1.00 15.06 113 VAL A C 1
ATOM 947 O O . VAL A 1 121 ? 38.292 -6.205 8.891 1.00 18.16 113 VAL A O 1
ATOM 951 N N . PRO A 1 122 ? 36.193 -6.525 9.598 1.00 17.52 114 PRO A N 1
ATOM 952 C CA . PRO A 1 122 ? 35.958 -7.587 8.599 1.00 16.26 114 PRO A CA 1
ATOM 953 C C . PRO A 1 122 ? 36.037 -7.074 7.166 1.00 15.71 114 PRO A C 1
ATOM 954 O O . PRO A 1 122 ? 35.937 -5.879 6.897 1.00 14.44 114 PRO A O 1
ATOM 958 N N . ARG A 1 123 ? 36.169 -8.019 6.224 1.00 13.61 115 ARG A N 1
ATOM 959 C CA . ARG A 1 123 ? 35.901 -7.721 4.828 1.00 17.09 115 ARG A CA 1
ATOM 960 C C . ARG A 1 123 ? 34.492 -7.156 4.679 1.00 17.78 115 ARG A C 1
ATOM 961 O O . ARG A 1 123 ? 33.569 -7.595 5.366 1.00 12.07 115 ARG A O 1
ATOM 969 N N . GLY A 1 124 ? 34.331 -6.214 3.742 1.00 14.91 116 GLY A N 1
ATOM 970 C CA . GLY A 1 124 ? 33.062 -5.536 3.499 1.00 16.82 116 GLY A CA 1
ATOM 971 C C . GLY A 1 124 ? 32.868 -4.280 4.329 1.00 14.22 116 GLY A C 1
ATOM 972 O O . GLY A 1 124 ? 31.788 -3.671 4.282 1.00 19.61 116 GLY A O 1
ATOM 973 N N . PHE A 1 125 ? 33.860 -3.898 5.113 1.00 14.20 117 PHE A N 1
ATOM 974 C CA . PHE A 1 125 ? 33.843 -2.677 5.898 1.00 14.11 117 PHE A CA 1
ATOM 975 C C . PHE A 1 125 ? 34.735 -1.652 5.230 1.00 20.65 117 PHE A C 1
ATOM 976 O O . PHE A 1 125 ? 35.638 -2.001 4.468 1.00 14.74 117 PHE A O 1
ATOM 984 N N . ALA A 1 126 ? 34.488 -0.382 5.531 1.00 14.91 118 ALA A N 1
ATOM 985 C CA . ALA A 1 126 ? 35.462 0.662 5.252 1.00 16.91 118 ALA A CA 1
ATOM 986 C C . ALA A 1 126 ? 36.156 1.034 6.547 1.00 17.73 118 ALA A C 1
ATOM 987 O O . ALA A 1 126 ? 35.604 0.861 7.635 1.00 16.96 118 ALA A O 1
ATOM 989 N N . HIS A 1 127 ? 37.377 1.571 6.424 1.00 14.30 119 HIS A N 1
ATOM 990 C CA . HIS A 1 127 ? 38.211 1.795 7.592 1.00 17.04 119 HIS A CA 1
ATOM 991 C C . HIS A 1 127 ? 38.979 3.103 7.455 1.00 14.47 119 HIS A C 1
ATOM 992 O O . HIS A 1 127 ? 39.400 3.486 6.358 1.00 16.46 119 HIS A O 1
ATOM 999 N N . GLY A 1 128 ? 39.198 3.765 8.585 1.00 14.67 120 GLY A N 1
ATOM 1000 C CA . GLY A 1 128 ? 40.048 4.948 8.574 1.00 18.75 120 GLY A CA 1
ATOM 1001 C C . GLY A 1 128 ? 40.509 5.275 9.974 1.00 18.89 120 GLY A C 1
ATOM 1002 O O . GLY A 1 128 ? 40.048 4.680 10.947 1.00 19.33 120 GLY A O 1
ATOM 1003 N N . PHE A 1 129 ? 41.426 6.243 10.077 1.00 16.07 121 PHE A N 1
ATOM 1004 C CA . PHE A 1 129 ? 41.873 6.650 11.402 1.00 13.66 121 PHE A CA 1
ATOM 1005 C C . PHE A 1 129 ? 42.417 8.066 11.373 1.00 18.32 121 PHE A C 1
ATOM 1006 O O . PHE A 1 129 ? 42.784 8.587 10.318 1.00 18.46 121 PHE A O 1
ATOM 1014 N N . VAL A 1 130 ? 42.477 8.686 12.561 1.00 15.25 122 VAL A N 1
ATOM 1015 C CA . VAL A 1 130 ? 43.064 10.017 12.711 1.00 17.56 122 VAL A CA 1
ATOM 1016 C C . VAL A 1 130 ? 44.104 9.965 13.821 1.00 21.28 122 VAL A C 1
ATOM 1017 O O . VAL A 1 130 ? 43.938 9.235 14.804 1.00 19.00 122 VAL A O 1
ATOM 1021 N N . VAL A 1 131 ? 45.201 10.698 13.645 1.00 18.35 123 VAL A N 1
ATOM 1022 C CA . VAL A 1 131 ? 46.278 10.683 14.631 1.00 20.08 123 VAL A CA 1
ATOM 1023 C C . VAL A 1 131 ? 45.925 11.667 15.733 1.00 25.15 123 VAL A C 1
ATOM 1024 O O . VAL A 1 131 ? 45.698 12.849 15.466 1.00 23.68 123 VAL A O 1
ATOM 1028 N N . LEU A 1 132 ? 45.889 11.188 16.971 1.00 22.23 124 LEU A N 1
ATOM 1029 C CA . LEU A 1 132 ? 45.558 12.044 18.109 1.00 19.41 124 LEU A CA 1
ATOM 1030 C C . LEU A 1 132 ? 46.778 12.623 18.800 1.00 21.11 124 LEU A C 1
ATOM 1031 O O . LEU A 1 132 ? 46.676 13.677 19.446 1.00 21.97 124 LEU A O 1
ATOM 1036 N N . SER A 1 133 ? 47.914 11.927 18.740 1.00 21.59 125 SER A N 1
ATOM 1037 C CA . SER A 1 133 ? 49.129 12.360 19.419 1.00 22.12 125 SER A CA 1
ATOM 1038 C C . SER A 1 133 ? 50.034 13.162 18.483 1.00 22.58 125 SER A C 1
ATOM 1039 O O . SER A 1 133 ? 49.732 13.361 17.308 1.00 21.47 125 SER A O 1
ATOM 1042 N N . GLU A 1 134 ? 51.176 13.621 19.003 1.00 22.90 126 GLU A N 1
ATOM 1043 C CA . GLU A 1 134 ? 52.080 14.416 18.175 1.00 31.26 126 GLU A CA 1
ATOM 1044 C C . GLU A 1 134 ? 52.460 13.658 16.904 1.00 31.11 126 GLU A C 1
ATOM 1045 O O . GLU A 1 134 ? 52.427 14.213 15.801 1.00 22.93 126 GLU A O 1
ATOM 1051 N N . THR A 1 135 ? 52.800 12.379 17.040 1.00 24.78 127 THR A N 1
ATOM 1052 C CA . THR A 1 135 ? 52.953 11.453 15.922 1.00 20.46 127 THR A CA 1
ATOM 1053 C C . THR A 1 135 ? 52.473 10.091 16.395 1.00 20.73 127 THR A C 1
ATOM 1054 O O . THR A 1 135 ? 52.368 9.839 17.597 1.00 25.01 127 THR A O 1
ATOM 1058 N N . ALA A 1 136 ? 52.182 9.206 15.442 1.00 18.04 128 ALA A N 1
ATOM 1059 C CA . ALA A 1 136 ? 51.757 7.862 15.801 1.00 17.02 128 ALA A CA 1
ATOM 1060 C C . ALA A 1 136 ? 52.237 6.875 14.751 1.00 18.94 128 ALA A C 1
ATOM 1061 O O . ALA A 1 136 ? 52.283 7.193 13.559 1.00 19.52 128 ALA A O 1
ATOM 1063 N N . VAL A 1 137 ? 52.579 5.668 15.201 1.00 16.55 129 VAL A N 1
ATOM 1064 C CA . VAL A 1 137 ? 52.899 4.564 14.303 1.00 14.89 129 VAL A CA 1
ATOM 1065 C C . VAL A 1 137 ? 51.712 3.608 14.322 1.00 21.14 129 VAL A C 1
ATOM 1066 O O . VAL A 1 137 ? 51.244 3.187 15.393 1.00 18.33 129 VAL A O 1
ATOM 1070 N N . PHE A 1 138 ? 51.178 3.336 13.136 1.00 17.63 130 PHE A N 1
ATOM 1071 C CA . PHE A 1 138 ? 49.944 2.584 12.951 1.00 15.70 130 PHE A CA 1
ATOM 1072 C C . PHE A 1 138 ? 50.293 1.282 12.251 1.00 20.01 130 PHE A C 1
ATOM 1073 O O . PHE A 1 138 ? 51.033 1.293 11.268 1.00 24.21 130 PHE A O 1
ATOM 1081 N N . SER A 1 139 ? 49.768 0.172 12.745 1.00 19.20 131 SER A N 1
ATOM 1082 C CA . SER A 1 139 ? 50.044 -1.143 12.173 1.00 17.57 131 SER A CA 1
ATOM 1083 C C . SER A 1 139 ? 48.741 -1.736 11.661 1.00 16.19 131 SER A C 1
ATOM 1084 O O . SER A 1 139 ? 47.734 -1.743 12.379 1.00 16.83 131 SER A O 1
ATOM 1087 N N . TYR A 1 140 ? 48.735 -2.218 10.423 1.00 18.68 132 TYR A N 1
ATOM 1088 C CA . TYR A 1 140 ? 47.551 -2.942 9.978 1.00 20.30 132 TYR A CA 1
ATOM 1089 C C . TYR A 1 140 ? 47.959 -4.184 9.206 1.00 22.44 132 TYR A C 1
ATOM 1090 O O . TYR A 1 140 ? 48.789 -4.117 8.297 1.00 25.93 132 TYR A O 1
ATOM 1099 N N . LYS A 1 141 ? 47.415 -5.316 9.632 1.00 18.64 133 LYS A N 1
ATOM 1100 C CA . LYS A 1 141 ? 47.566 -6.601 8.966 1.00 18.43 133 LYS A CA 1
ATOM 1101 C C . LYS A 1 141 ? 46.321 -6.836 8.131 1.00 22.85 133 LYS A C 1
ATOM 1102 O O . LYS A 1 141 ? 45.201 -6.585 8.595 1.00 17.60 133 LYS A O 1
ATOM 1108 N N . CYS A 1 142 ? 46.508 -7.336 6.915 1.00 13.91 134 CYS A N 1
ATOM 1109 C CA . CYS A 1 142 ? 45.395 -7.547 5.999 1.00 14.33 134 CYS A CA 1
ATOM 1110 C C . CYS A 1 142 ? 45.304 -9.015 5.658 1.00 16.86 134 CYS A C 1
ATOM 1111 O O . CYS A 1 142 ? 46.333 -9.662 5.449 1.00 12.72 134 CYS A O 1
ATOM 1114 N N . ASP A 1 143 ? 44.070 -9.515 5.532 1.00 14.63 135 ASP A N 1
ATOM 1115 C CA . ASP A 1 143 ? 43.849 -10.905 5.157 1.00 14.66 135 ASP A CA 1
ATOM 1116 C C . ASP A 1 143 ? 43.693 -11.080 3.646 1.00 16.43 135 ASP A C 1
ATOM 1117 O O . ASP A 1 143 ? 43.255 -12.138 3.189 1.00 13.35 135 ASP A O 1
ATOM 1122 N N . ASN A 1 144 ? 44.111 -10.086 2.855 1.00 14.20 136 ASN A N 1
ATOM 1123 C CA . ASN A 1 144 ? 44.088 -10.203 1.405 1.00 15.40 136 ASN A CA 1
ATOM 1124 C C . ASN A 1 144 ? 45.102 -9.216 0.860 1.00 18.89 136 ASN A C 1
ATOM 1125 O O . ASN A 1 144 ? 45.507 -8.275 1.550 1.00 16.62 136 ASN A O 1
ATOM 1130 N N . PHE A 1 145 ? 45.472 -9.409 -0.389 1.00 15.98 137 PHE A N 1
ATOM 1131 C CA . PHE A 1 145 ? 46.571 -8.644 -0.963 1.00 17.03 137 PHE A CA 1
ATOM 1132 C C . PHE A 1 145 ? 46.079 -7.335 -1.581 1.00 19.55 137 PHE A C 1
ATOM 1133 O O . PHE A 1 145 ? 44.907 -7.181 -1.952 1.00 16.96 137 PHE A O 1
ATOM 1141 N N . TYR A 1 146 ? 47.003 -6.381 -1.660 1.00 21.71 138 TYR A N 1
ATOM 1142 C CA . TYR A 1 146 ? 46.770 -5.086 -2.292 1.00 21.91 138 TYR A CA 1
ATOM 1143 C C . TYR A 1 146 ? 46.315 -5.224 -3.743 1.00 26.38 138 TYR A C 1
ATOM 1144 O O . TYR A 1 146 ? 46.883 -5.997 -4.522 1.00 20.98 138 TYR A O 1
ATOM 1153 N N . ASN A 1 147 ? 45.309 -4.431 -4.129 1.00 19.59 139 ASN A N 1
ATOM 1154 C CA . ASN A 1 147 ? 44.894 -4.374 -5.53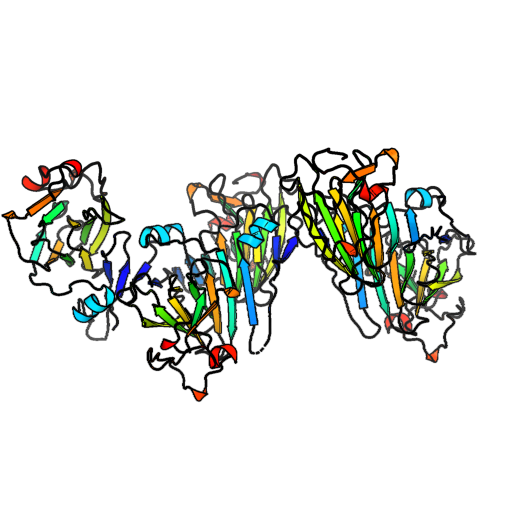3 1.00 25.67 139 ASN A CA 1
ATOM 1155 C C . ASN A 1 147 ? 44.340 -2.980 -5.815 1.00 25.18 139 ASN A C 1
ATOM 1156 O O . ASN A 1 147 ? 43.224 -2.654 -5.391 1.00 21.36 139 ASN A O 1
ATOM 1161 N N . LYS A 1 148 ? 45.101 -2.175 -6.559 1.00 23.66 140 LYS A N 1
ATOM 1162 C CA . LYS A 1 148 ? 44.742 -0.766 -6.738 1.00 23.10 140 LYS A CA 1
ATOM 1163 C C . LYS A 1 148 ? 43.420 -0.607 -7.471 1.00 22.12 140 LYS A C 1
ATOM 1164 O O . LYS A 1 148 ? 42.610 0.268 -7.130 1.00 26.61 140 LYS A O 1
ATOM 1170 N N . GLU A 1 149 ? 43.211 -1.395 -8.519 1.00 22.22 141 GLU A N 1
ATOM 1171 C CA . GLU A 1 149 ? 42.014 -1.227 -9.329 1.00 27.38 141 GLU A CA 1
ATOM 1172 C C . GLU A 1 149 ? 40.759 -1.469 -8.511 1.00 23.65 141 GLU A C 1
ATOM 1173 O O . GLU A 1 149 ? 39.708 -0.883 -8.798 1.00 25.20 141 GLU A O 1
ATOM 1179 N N . SER A 1 150 ? 40.851 -2.305 -7.477 1.00 18.03 142 SER A N 1
ATOM 1180 C CA . SER A 1 150 ? 39.684 -2.663 -6.682 1.00 21.19 142 SER A CA 1
ATOM 1181 C C . SER A 1 150 ? 39.320 -1.615 -5.628 1.00 24.84 142 SER A C 1
ATOM 1182 O O . SER A 1 150 ? 38.335 -1.810 -4.912 1.00 23.75 142 SER A O 1
ATOM 1185 N N . GLU A 1 151 ? 40.079 -0.528 -5.497 1.00 21.69 143 GLU A N 1
ATOM 1186 C CA . GLU A 1 151 ? 39.896 0.353 -4.349 1.00 20.92 143 GLU A CA 1
ATOM 1187 C C . GLU A 1 151 ? 38.533 1.035 -4.368 1.00 21.01 143 GLU A C 1
ATOM 1188 O O . GLU A 1 151 ? 38.043 1.458 -5.414 1.00 23.09 143 GLU A O 1
ATOM 1194 N N . GLY A 1 152 ? 37.902 1.100 -3.192 1.00 16.77 144 GLY A N 1
ATOM 1195 C CA . GLY A 1 152 ? 36.700 1.878 -2.994 1.00 20.12 144 GLY A CA 1
ATOM 1196 C C . GLY A 1 152 ? 36.942 2.863 -1.861 1.00 22.95 144 GLY A C 1
ATOM 1197 O O . GLY A 1 152 ? 37.995 2.834 -1.208 1.00 19.27 144 GLY A O 1
ATOM 1198 N N . SER A 1 153 ? 35.959 3.736 -1.628 1.00 18.69 145 SER A N 1
ATOM 1199 C CA . SER A 1 153 ? 36.155 4.765 -0.611 1.00 23.58 145 SER A CA 1
ATOM 1200 C C . SER A 1 153 ? 34.819 5.382 -0.238 1.00 26.60 145 SER A C 1
ATOM 1201 O O . SER A 1 153 ? 33.858 5.340 -1.007 1.00 23.02 145 SER A O 1
ATOM 1204 N N . VAL A 1 154 ? 34.778 5.955 0.962 1.00 19.60 146 VAL A N 1
ATOM 1205 C CA . VAL A 1 154 ? 33.630 6.720 1.441 1.00 20.38 146 VAL A CA 1
ATOM 1206 C C . VAL A 1 154 ? 34.170 7.998 2.063 1.00 19.19 146 VAL A C 1
ATOM 1207 O O . VAL A 1 154 ? 35.115 7.948 2.857 1.00 21.52 146 VAL A O 1
ATOM 1211 N N . LYS A 1 155 ? 33.603 9.142 1.678 1.00 19.65 147 LYS A N 1
ATOM 1212 C CA . LYS A 1 155 ? 34.012 10.422 2.255 1.00 18.20 147 LYS A CA 1
ATOM 1213 C C . LYS A 1 155 ? 33.967 10.381 3.789 1.00 23.01 147 LYS A C 1
ATOM 1214 O O . LYS A 1 155 ? 32.937 10.052 4.382 1.00 17.99 147 LYS A O 1
ATOM 1220 N N . PHE A 1 156 ? 35.091 10.720 4.430 1.00 20.55 148 PHE A N 1
ATOM 1221 C CA . PHE A 1 156 ? 35.223 10.516 5.877 1.00 23.03 148 PHE A CA 1
ATOM 1222 C C . PHE A 1 156 ? 34.168 11.291 6.671 1.00 21.86 148 PHE A C 1
ATOM 1223 O O . PHE A 1 156 ? 33.674 10.799 7.698 1.00 23.38 148 PHE A O 1
ATOM 1231 N N . ASN A 1 157 ? 33.787 12.483 6.210 1.00 19.15 149 ASN A N 1
ATOM 1232 C CA . ASN A 1 157 ? 32.826 13.320 6.934 1.00 20.15 149 ASN A CA 1
ATOM 1233 C C . ASN A 1 157 ? 31.461 13.316 6.263 1.00 20.72 149 ASN A C 1
ATOM 1234 O O . ASN A 1 157 ? 30.700 14.285 6.360 1.00 22.75 149 ASN A O 1
ATOM 1239 N N . ASP A 1 158 ? 31.148 12.224 5.570 1.00 22.32 150 ASP A N 1
ATOM 1240 C CA . ASP A 1 158 ? 29.826 12.032 4.992 1.00 24.06 150 ASP A CA 1
ATOM 1241 C C . ASP A 1 158 ? 28.744 12.344 6.022 1.00 24.80 150 ASP A C 1
ATOM 1242 O O . ASP A 1 158 ? 28.806 11.874 7.159 1.00 25.32 150 ASP A O 1
ATOM 1247 N N . SER A 1 159 ? 27.762 13.164 5.627 1.00 28.79 151 SER A N 1
ATOM 1248 C CA . SER A 1 159 ? 26.727 13.611 6.563 1.00 34.93 151 SER A CA 1
ATOM 1249 C C . SER A 1 159 ? 25.743 12.504 6.943 1.00 33.77 151 SER A C 1
ATOM 1250 O O . SER A 1 159 ? 25.124 12.587 8.011 1.00 29.60 151 SER A O 1
ATOM 1253 N N . ASP A 1 160 ? 25.574 11.476 6.107 1.00 29.30 152 ASP A N 1
ATOM 1254 C CA . ASP A 1 160 ? 24.729 10.357 6.509 1.00 29.19 152 ASP A CA 1
ATOM 1255 C C . ASP A 1 160 ? 25.380 9.547 7.626 1.00 30.70 152 ASP A C 1
ATOM 1256 O O . ASP A 1 160 ? 24.698 9.123 8.566 1.00 28.34 152 ASP A O 1
ATOM 1261 N N . LEU A 1 161 ? 26.701 9.336 7.555 1.00 22.99 153 LEU A N 1
ATOM 1262 C CA . LEU A 1 161 ? 27.374 8.582 8.605 1.00 21.99 153 LEU A CA 1
ATOM 1263 C C . LEU A 1 161 ? 27.597 9.425 9.851 1.00 24.24 153 LEU A C 1
ATOM 1264 O O . LEU A 1 161 ? 27.562 8.894 10.969 1.00 22.07 153 LEU A O 1
ATOM 1269 N N . SER A 1 162 ? 27.847 10.718 9.669 1.00 23.65 154 SER A N 1
ATOM 1270 C CA A SER A 1 162 ? 28.082 11.657 10.772 0.48 27.43 154 SER A CA 1
ATOM 1271 C CA B SER A 1 162 ? 28.069 11.650 10.775 0.52 27.46 154 SER A CA 1
ATOM 1272 C C . SER A 1 162 ? 29.082 11.103 11.788 1.00 26.00 154 SER A C 1
ATOM 1273 O O . SER A 1 162 ? 28.841 11.077 12.992 1.00 27.58 154 SER A O 1
ATOM 1278 N N . ILE A 1 163 ? 30.243 10.675 11.290 1.00 21.76 155 ILE A N 1
ATOM 1279 C CA . ILE A 1 163 ? 31.269 10.133 12.175 1.00 19.67 155 ILE A CA 1
ATOM 1280 C C . ILE A 1 163 ? 31.892 11.243 13.014 1.00 22.72 155 ILE A C 1
ATOM 1281 O O . ILE A 1 163 ? 32.210 12.326 12.508 1.00 23.14 155 ILE A O 1
ATOM 1286 N N . ASP A 1 164 ? 32.098 10.966 14.302 1.00 22.74 156 ASP A N 1
ATOM 1287 C CA . ASP A 1 164 ? 32.836 11.857 15.194 1.00 23.62 156 ASP A CA 1
ATOM 1288 C C . ASP A 1 164 ? 34.327 11.530 15.090 1.00 24.43 156 ASP A C 1
ATOM 1289 O O . ASP A 1 164 ? 34.780 10.501 15.601 1.00 24.28 156 ASP A O 1
ATOM 1294 N N . TRP A 1 165 ? 35.101 12.416 14.457 1.00 21.28 157 TRP A N 1
ATOM 1295 C CA . TRP A 1 165 ? 36.534 12.203 14.315 1.00 27.30 157 TRP A CA 1
ATOM 1296 C C . TRP A 1 165 ? 37.330 12.861 15.438 1.00 26.98 157 TRP A C 1
ATOM 1297 O O . TRP A 1 165 ? 38.552 12.969 15.332 1.00 24.71 157 TRP A O 1
ATOM 1308 N N . LYS A 1 166 ? 36.649 13.327 16.489 1.00 23.03 158 LYS A N 1
ATOM 1309 C CA . LYS A 1 166 ? 37.221 13.701 17.786 1.00 26.92 158 LYS A CA 1
ATOM 1310 C C . LYS A 1 166 ? 37.994 15.016 17.830 1.00 30.94 158 LYS A C 1
ATOM 1311 O O . LYS A 1 166 ? 37.815 15.798 18.766 1.00 34.51 158 LYS A O 1
ATOM 1317 N N . ILE A 1 167 ? 38.862 15.282 16.864 1.00 25.02 159 ILE A N 1
ATOM 1318 C CA . ILE A 1 167 ? 39.708 16.473 16.957 1.00 23.43 159 ILE A CA 1
ATOM 1319 C C . ILE A 1 167 ? 39.035 17.620 16.219 1.00 28.81 159 ILE A C 1
ATOM 1320 O O . ILE A 1 167 ? 38.082 17.381 15.460 1.00 34.85 159 ILE A O 1
ATOM 1325 N N . PRO A 1 168 ? 39.465 18.867 16.427 1.00 33.66 160 PRO A N 1
ATOM 1326 C CA . PRO A 1 168 ? 38.851 19.985 15.702 1.00 37.18 160 PRO A CA 1
ATOM 1327 C C . PRO A 1 168 ? 39.028 19.810 14.206 1.00 36.32 160 PRO A C 1
ATOM 1328 O O . PRO A 1 168 ? 40.068 19.340 13.737 1.00 29.90 160 PRO A O 1
ATOM 1332 N N . GLU A 1 169 ? 37.989 20.184 13.457 1.00 35.33 161 GLU A N 1
ATOM 1333 C CA . GLU A 1 169 ? 38.028 20.022 12.005 1.00 38.72 161 GLU A CA 1
ATOM 1334 C C . GLU A 1 169 ? 39.176 20.798 11.374 1.00 34.49 161 GLU A C 1
ATOM 1335 O O . GLU A 1 169 ? 39.771 20.336 10.395 1.00 33.08 161 GLU A O 1
ATOM 1341 N N . ALA A 1 170 ? 39.505 21.974 11.916 1.00 34.69 162 ALA A N 1
ATOM 1342 C CA . ALA A 1 170 ? 40.619 22.756 11.387 1.00 34.15 162 ALA A CA 1
ATOM 1343 C C . ALA A 1 170 ? 41.957 22.041 11.547 1.00 38.49 162 ALA A C 1
ATOM 1344 O O . ALA A 1 170 ? 42.927 22.405 10.864 1.00 35.03 162 ALA A O 1
ATOM 1346 N N . ASP A 1 171 ? 42.047 21.070 12.466 1.00 35.00 163 ASP A N 1
ATOM 1347 C CA . ASP A 1 171 ? 43.288 20.329 12.679 1.00 27.14 163 ASP A CA 1
ATOM 1348 C C . ASP A 1 171 ? 43.468 19.152 11.728 1.00 31.03 163 ASP A C 1
ATOM 1349 O O . ASP A 1 171 ? 44.577 18.609 11.658 1.00 25.38 163 ASP A O 1
ATOM 1354 N N . MET A 1 172 ? 42.428 18.740 11.002 1.00 27.49 164 MET A N 1
ATOM 1355 C CA . MET A 1 172 ? 42.515 17.523 10.198 1.00 32.02 164 MET A CA 1
ATOM 1356 C C . MET A 1 172 ? 43.321 17.779 8.930 1.00 31.87 164 MET A C 1
ATOM 1357 O O . MET A 1 172 ? 43.171 18.815 8.273 1.00 30.68 164 MET A O 1
ATOM 1362 N N . ILE A 1 173 ? 44.191 16.831 8.599 1.00 27.43 165 ILE A N 1
ATOM 1363 C CA . ILE A 1 173 ? 45.025 16.890 7.406 1.00 32.61 165 ILE A CA 1
ATOM 1364 C C . ILE A 1 173 ? 44.624 15.733 6.497 1.00 32.93 165 ILE A C 1
ATOM 1365 O O . ILE A 1 173 ? 44.805 14.566 6.862 1.00 24.06 165 ILE A O 1
ATOM 1370 N N . LEU A 1 174 ? 44.104 16.053 5.310 1.00 29.29 166 LEU A N 1
ATOM 1371 C CA . LEU A 1 174 ? 43.562 15.049 4.401 1.00 32.58 166 LEU A CA 1
ATOM 1372 C C . LEU A 1 174 ? 44.260 15.104 3.056 1.00 28.25 166 LEU A C 1
ATOM 1373 O O . LEU A 1 174 ? 44.551 16.188 2.545 1.00 27.83 166 LEU A O 1
ATOM 1378 N N . SER A 1 175 ? 44.512 13.935 2.480 1.00 27.52 167 SER A N 1
ATOM 1379 C CA . SER A 1 175 ? 45.033 13.874 1.124 1.00 30.79 167 SER A CA 1
ATOM 1380 C C . SER A 1 175 ? 43.991 14.412 0.146 1.00 35.70 167 SER A C 1
ATOM 1381 O O . SER A 1 175 ? 42.801 14.506 0.465 1.00 31.03 167 SER A O 1
ATOM 1384 N N . GLU A 1 176 ? 44.446 14.786 -1.059 1.00 32.37 168 GLU A N 1
ATOM 1385 C CA . GLU A 1 176 ? 43.496 15.234 -2.079 1.00 26.00 168 GLU A CA 1
ATOM 1386 C C . GLU A 1 176 ? 42.473 14.141 -2.386 1.00 26.33 168 GLU A C 1
ATOM 1387 O O . GLU A 1 176 ? 41.277 14.425 -2.548 1.00 30.65 168 GLU A O 1
ATOM 1389 N N . LYS A 1 177 ? 42.929 12.890 -2.499 1.00 26.09 169 LYS A N 1
ATOM 1390 C CA . LYS A 1 177 ? 42.007 11.786 -2.756 1.00 31.53 169 LYS A CA 1
ATOM 1391 C C . LYS A 1 177 ? 40.961 11.687 -1.654 1.00 28.49 169 LYS A C 1
ATOM 1392 O O . LYS A 1 177 ? 39.760 11.613 -1.931 1.00 27.49 169 LYS A O 1
ATOM 1394 N N . ASP A 1 178 ? 41.390 11.722 -0.391 1.00 26.97 170 ASP A N 1
ATOM 1395 C CA . ASP A 1 178 ? 40.404 11.577 0.677 1.00 24.98 170 ASP A CA 1
ATOM 1396 C C . ASP A 1 178 ? 39.490 12.791 0.765 1.00 25.72 170 ASP A C 1
ATOM 1397 O O . ASP A 1 178 ? 38.316 12.650 1.139 1.00 25.16 170 ASP A O 1
ATOM 1402 N N . GLN A 1 179 ? 39.983 13.981 0.390 1.00 21.92 171 GLN A N 1
ATOM 1403 C CA . GLN A 1 179 ? 39.118 15.161 0.314 1.00 24.98 171 GLN A CA 1
ATOM 1404 C C . GLN A 1 179 ? 38.032 15.008 -0.746 1.00 28.12 171 GLN A C 1
ATOM 1405 O O . GLN A 1 179 ? 36.988 15.658 -0.657 1.00 34.40 171 GLN A O 1
ATOM 1411 N N . ASN A 1 180 ? 38.249 14.173 -1.753 1.00 31.40 172 ASN A N 1
ATOM 1412 C CA . ASN A 1 180 ? 37.323 14.077 -2.871 1.00 29.88 172 ASN A CA 1
ATOM 1413 C C . ASN A 1 180 ? 36.635 12.723 -2.956 1.00 32.03 172 ASN A C 1
ATOM 1414 O O . ASN A 1 180 ? 36.040 12.413 -3.995 1.00 32.75 172 ASN A O 1
ATOM 1419 N N . ALA A 1 181 ? 36.720 11.902 -1.905 1.00 27.35 173 ALA A N 1
ATOM 1420 C CA . ALA A 1 181 ? 36.093 10.589 -1.938 1.00 20.98 173 ALA A CA 1
ATOM 1421 C C . ALA A 1 181 ? 34.579 10.727 -2.089 1.00 27.68 173 ALA A C 1
ATOM 1422 O O . ALA A 1 181 ? 33.976 11.651 -1.528 1.00 26.19 173 ALA A O 1
ATOM 1424 N N . PRO A 1 182 ? 33.932 9.817 -2.810 1.00 23.50 174 PRO A N 1
ATOM 1425 C CA . PRO A 1 182 ? 32.482 9.917 -3.015 1.00 25.61 174 PRO A CA 1
ATOM 1426 C C . PRO A 1 182 ? 31.693 9.687 -1.728 1.00 20.01 174 PRO A C 1
ATOM 1427 O O . PRO A 1 182 ? 32.116 8.978 -0.814 1.00 21.89 174 PRO A O 1
ATOM 1431 N N . ALA A 1 183 ? 30.491 10.265 -1.698 1.00 20.91 175 ALA A N 1
ATOM 1432 C CA . ALA A 1 183 ? 29.607 10.127 -0.543 1.00 20.66 175 ALA A CA 1
ATOM 1433 C C . ALA A 1 183 ? 29.203 8.669 -0.328 1.00 26.20 175 ALA A C 1
ATOM 1434 O O . ALA A 1 183 ? 29.255 7.829 -1.238 1.00 21.67 175 ALA A O 1
ATOM 1436 N N . PHE A 1 184 ? 28.787 8.374 0.907 1.00 23.41 176 PHE A N 1
ATOM 1437 C CA . PHE A 1 184 ? 28.289 7.039 1.244 1.00 24.14 176 PHE A CA 1
ATOM 1438 C C . PHE A 1 184 ? 27.149 6.623 0.318 1.00 22.82 176 PHE A C 1
ATOM 1439 O O . PHE A 1 184 ? 27.118 5.490 -0.171 1.00 22.54 176 PHE A O 1
ATOM 1447 N N . LYS A 1 185 ? 26.235 7.543 0.004 1.00 23.18 177 LYS A N 1
ATOM 1448 C CA A LYS A 1 185 ? 25.087 7.165 -0.815 0.50 25.19 177 LYS A CA 1
ATOM 1449 C CA B LYS A 1 185 ? 25.085 7.171 -0.812 0.50 25.28 177 LYS A CA 1
ATOM 1450 C C . LYS A 1 185 ? 25.471 6.891 -2.259 1.00 25.41 177 LYS A C 1
ATOM 1451 O O . LYS A 1 185 ? 24.683 6.284 -2.988 1.00 27.35 177 LYS A O 1
ATOM 1462 N N . ASP A 1 186 ? 26.658 7.323 -2.692 1.00 23.49 178 ASP A N 1
ATOM 1463 C CA . ASP A 1 186 ? 27.100 7.060 -4.058 1.00 24.24 178 ASP A CA 1
ATOM 1464 C C . ASP A 1 186 ? 27.607 5.639 -4.251 1.00 25.91 178 ASP A C 1
ATOM 1465 O O . ASP A 1 186 ? 27.814 5.221 -5.396 1.00 29.81 178 ASP A O 1
ATOM 1470 N N . LYS A 1 187 ? 27.855 4.915 -3.169 1.00 21.17 179 LYS A N 1
ATOM 1471 C CA . LYS A 1 187 ? 28.187 3.493 -3.217 1.00 24.43 179 LYS A CA 1
ATOM 1472 C C . LYS A 1 187 ? 29.447 3.212 -4.039 1.00 27.98 179 LYS A C 1
ATOM 1473 O O . LYS A 1 187 ? 29.450 2.397 -4.955 1.00 28.43 179 LYS A O 1
ATOM 1479 N N . ASN A 1 188 ? 30.547 3.862 -3.657 1.00 24.20 180 ASN A N 1
ATOM 1480 C CA . ASN A 1 188 ? 31.848 3.527 -4.249 1.00 22.40 180 ASN A CA 1
ATOM 1481 C C . ASN A 1 188 ? 32.477 2.360 -3.484 1.00 24.47 180 ASN A C 1
ATOM 1482 O O . ASN A 1 188 ? 33.580 2.434 -2.938 1.00 21.11 180 ASN A O 1
ATOM 1487 N N . TYR A 1 189 ? 31.726 1.273 -3.413 1.00 20.08 181 TYR A N 1
ATOM 1488 C CA . TYR A 1 189 ? 32.165 0.122 -2.636 1.00 25.85 181 TYR A CA 1
ATOM 1489 C C . TYR A 1 189 ? 31.383 -1.099 -3.094 1.00 33.03 181 TYR A C 1
ATOM 1490 O O . TYR A 1 189 ? 30.554 -0.978 -4.001 1.00 30.97 181 TYR A O 1
ATOM 1500 N N . HIS B 1 7 ? 58.685 -2.009 -4.362 1.00 49.82 -1 HIS B N 1
ATOM 1501 C CA . HIS B 1 7 ? 57.622 -3.019 -4.347 1.00 50.96 -1 HIS B CA 1
ATOM 1502 C C . HIS B 1 7 ? 58.166 -4.442 -4.096 1.00 46.99 -1 HIS B C 1
ATOM 1503 O O . HIS B 1 7 ? 57.584 -5.191 -3.319 1.00 49.53 -1 HIS B O 1
ATOM 1505 N N . HIS B 1 8 ? 59.268 -4.822 -4.743 1.00 37.94 0 HIS B N 1
ATOM 1506 C CA . HIS B 1 8 ? 59.852 -6.135 -4.469 1.00 39.59 0 HIS B CA 1
ATOM 1507 C C . HIS B 1 8 ? 60.282 -6.248 -3.008 1.00 37.71 0 HIS B C 1
ATOM 1508 O O . HIS B 1 8 ? 60.825 -5.309 -2.424 1.00 36.20 0 HIS B O 1
ATOM 1515 N N . MET B 1 9 ? 60.040 -7.407 -2.411 1.00 30.59 1 MET B N 1
ATOM 1516 C CA . MET B 1 9 ? 60.588 -7.664 -1.088 1.00 30.97 1 MET B CA 1
ATOM 1517 C C . MET B 1 9 ? 62.094 -7.865 -1.190 1.00 30.63 1 MET B C 1
ATOM 1518 O O . MET B 1 9 ? 62.593 -8.471 -2.148 1.00 28.20 1 MET B O 1
ATOM 1523 N N . LYS B 1 10 ? 62.832 -7.335 -0.216 1.00 23.29 2 LYS B N 1
ATOM 1524 C CA . LYS B 1 10 ? 64.285 -7.421 -0.247 1.00 23.90 2 LYS B CA 1
ATOM 1525 C C . LYS B 1 10 ? 64.756 -8.309 0.904 1.00 22.29 2 LYS B C 1
ATOM 1526 O O . LYS B 1 10 ? 64.736 -7.899 2.067 1.00 20.47 2 LYS B O 1
ATOM 1532 N N . LEU B 1 11 ? 65.160 -9.532 0.575 1.00 17.60 3 LEU B N 1
ATOM 1533 C CA . LEU B 1 11 ? 65.736 -10.457 1.539 1.00 15.85 3 LEU B CA 1
ATOM 1534 C C . LEU B 1 11 ? 67.241 -10.471 1.336 1.00 18.51 3 LEU B C 1
ATOM 1535 O O . LEU B 1 11 ? 67.716 -10.729 0.225 1.00 17.93 3 LEU B O 1
ATOM 1540 N N . VAL B 1 12 ? 67.980 -10.212 2.407 1.00 14.96 4 VAL B N 1
ATOM 1541 C CA . VAL B 1 12 ? 69.433 -10.112 2.363 1.00 13.85 4 VAL B CA 1
ATOM 1542 C C . VAL B 1 12 ? 70.006 -11.377 2.991 1.00 12.78 4 VAL B C 1
ATOM 1543 O O . VAL B 1 12 ? 69.599 -11.772 4.087 1.00 17.06 4 VAL B O 1
ATOM 1547 N N . LYS B 1 13 ? 70.919 -12.018 2.273 1.00 13.50 5 LYS B N 1
ATOM 1548 C CA . LYS B 1 13 ? 71.523 -13.271 2.706 1.00 13.56 5 LYS B CA 1
ATOM 1549 C C . LYS B 1 13 ? 72.341 -13.080 3.985 1.00 20.15 5 LYS B C 1
ATOM 1550 O O . LYS B 1 13 ? 73.019 -12.064 4.157 1.00 17.49 5 LYS B O 1
ATOM 1556 N N . THR B 1 14 ? 72.312 -14.081 4.866 1.00 14.73 6 THR B N 1
ATOM 1557 C CA . THR B 1 14 ? 73.236 -14.161 5.999 1.00 16.33 6 THR B CA 1
ATOM 1558 C C . THR B 1 14 ? 74.112 -15.393 5.824 1.00 18.41 6 THR B C 1
ATOM 1559 O O . THR B 1 14 ? 73.844 -16.203 4.926 1.00 18.95 6 THR B O 1
ATOM 1563 N N . PRO B 1 15 ? 75.150 -15.604 6.648 1.00 16.58 7 PRO B N 1
ATOM 1564 C CA . PRO B 1 15 ? 75.948 -16.831 6.491 1.00 17.32 7 PRO B CA 1
ATOM 1565 C C . PRO B 1 15 ? 75.208 -18.113 6.861 1.00 15.85 7 PRO B C 1
ATOM 1566 O O . PRO B 1 15 ? 75.787 -19.191 6.699 1.00 17.25 7 PRO B O 1
ATOM 1570 N N . LEU B 1 16 ? 73.993 -18.056 7.399 1.00 14.01 8 LEU B N 1
ATOM 1571 C CA . LEU B 1 16 ? 73.270 -19.270 7.770 1.00 14.10 8 LEU B CA 1
ATOM 1572 C C . LEU B 1 16 ? 72.218 -19.579 6.706 1.00 16.41 8 LEU B C 1
ATOM 1573 O O . LEU B 1 16 ? 71.514 -18.676 6.247 1.00 15.37 8 LEU B O 1
ATOM 1578 N N . LYS B 1 17 ? 72.159 -20.836 6.281 1.00 14.26 9 LYS B N 1
ATOM 1579 C CA . LYS B 1 17 ? 71.260 -21.220 5.206 1.00 16.77 9 LYS B CA 1
ATOM 1580 C C . LYS B 1 17 ? 69.811 -20.984 5.612 1.00 18.01 9 LYS B C 1
ATOM 1581 O O . LYS B 1 17 ? 69.402 -21.364 6.712 1.00 14.83 9 LYS B O 1
ATOM 1587 N N . ASP B 1 18 ? 69.041 -20.361 4.715 1.00 17.30 10 ASP B N 1
ATOM 1588 C CA . ASP B 1 18 ? 67.607 -20.063 4.845 1.00 19.79 10 ASP B CA 1
ATOM 1589 C C . ASP B 1 18 ? 67.312 -18.953 5.839 1.00 18.25 10 ASP B C 1
ATOM 1590 O O . ASP B 1 18 ? 66.138 -18.643 6.083 1.00 15.77 10 ASP B O 1
ATOM 1595 N N . CYS B 1 19 ? 68.325 -18.329 6.407 1.00 17.45 11 CYS B N 1
ATOM 1596 C CA . CYS B 1 19 ? 68.147 -17.288 7.405 1.00 13.38 11 CYS B CA 1
ATOM 1597 C C . CYS B 1 19 ? 68.401 -15.946 6.713 1.00 18.18 11 CYS B C 1
ATOM 1598 O O . CYS B 1 19 ? 69.457 -15.760 6.097 1.00 15.36 11 CYS B O 1
ATOM 1601 N N . TYR B 1 20 ? 67.415 -15.039 6.749 1.00 15.57 12 TYR B N 1
ATOM 1602 C CA . TYR B 1 20 ? 67.474 -13.804 5.955 1.00 14.42 12 TYR B CA 1
ATOM 1603 C C . TYR B 1 20 ? 67.145 -12.584 6.805 1.00 15.83 12 TYR B C 1
ATOM 1604 O O . TYR B 1 20 ? 66.394 -12.667 7.780 1.00 13.40 12 TYR B O 1
ATOM 1613 N N . ILE B 1 21 ? 67.680 -11.445 6.379 1.00 16.39 13 ILE B N 1
ATOM 1614 C CA . ILE B 1 21 ? 67.293 -10.129 6.867 1.00 13.74 13 ILE B CA 1
ATOM 1615 C C . ILE B 1 21 ? 66.295 -9.552 5.878 1.00 17.06 13 ILE B C 1
ATOM 1616 O O . ILE B 1 21 ? 66.548 -9.558 4.669 1.00 17.07 13 ILE B O 1
ATOM 1621 N N . ILE B 1 22 ? 65.164 -9.051 6.375 1.00 17.70 14 ILE B N 1
ATOM 1622 C CA . ILE B 1 22 ? 64.223 -8.338 5.524 1.00 13.03 14 ILE B CA 1
ATOM 1623 C C . ILE B 1 22 ? 64.506 -6.859 5.660 1.00 16.34 14 ILE B C 1
ATOM 1624 O O . ILE B 1 22 ? 64.325 -6.271 6.735 1.00 12.98 14 ILE B O 1
ATOM 1629 N N . GLU B 1 23 ? 64.938 -6.269 4.575 1.00 18.38 15 GLU B N 1
ATOM 1630 C CA A GLU B 1 23 ? 65.206 -4.842 4.528 0.62 18.83 15 GLU B CA 1
ATOM 1631 C CA B GLU B 1 23 ? 65.197 -4.842 4.536 0.38 18.98 15 GLU B CA 1
ATOM 1632 C C . GLU B 1 23 ? 63.965 -4.136 3.994 1.00 20.54 15 GLU B C 1
ATOM 1633 O O . GLU B 1 23 ? 63.504 -4.474 2.895 1.00 19.31 15 GLU B O 1
ATOM 1644 N N . PRO B 1 24 ? 63.387 -3.193 4.719 1.00 20.02 16 PRO B N 1
ATOM 1645 C CA . PRO B 1 24 ? 62.155 -2.563 4.245 1.00 22.30 16 PRO B CA 1
ATOM 1646 C C . PRO B 1 24 ? 62.447 -1.537 3.179 1.00 15.76 16 PRO B C 1
ATOM 1647 O O . PRO B 1 24 ? 63.537 -0.958 3.123 1.00 21.42 16 PRO B O 1
ATOM 1651 N N . THR B 1 25 ? 61.438 -1.299 2.337 1.00 19.14 17 THR B N 1
ATOM 1652 C CA . THR B 1 25 ? 61.474 -0.211 1.364 1.00 21.94 17 THR B CA 1
ATOM 1653 C C . THR B 1 25 ? 60.551 0.880 1.903 1.00 26.15 17 THR B C 1
ATOM 1654 O O . THR B 1 25 ? 59.327 0.750 1.871 1.00 24.12 17 THR B O 1
ATOM 1658 N N . VAL B 1 26 ? 61.140 1.937 2.449 1.00 23.07 18 VAL B N 1
ATOM 1659 C CA . VAL B 1 26 ? 60.400 2.902 3.252 1.00 21.82 18 VAL B CA 1
ATOM 1660 C C . VAL B 1 26 ? 60.129 4.111 2.384 1.00 34.61 18 VAL B C 1
ATOM 1661 O O . VAL B 1 26 ? 61.059 4.709 1.831 1.00 36.96 18 VAL B O 1
ATOM 1665 N N . PHE B 1 27 ? 58.859 4.461 2.251 1.00 33.60 19 PHE B N 1
ATOM 1666 C CA . PHE B 1 27 ? 58.453 5.637 1.502 1.00 37.30 19 PHE B CA 1
ATOM 1667 C C . PHE B 1 27 ? 58.230 6.772 2.484 1.00 48.26 19 PHE B C 1
ATOM 1668 O O . PHE B 1 27 ? 57.392 6.653 3.384 1.00 38.72 19 PHE B O 1
ATOM 1676 N N . GLU B 1 28 ? 58.964 7.869 2.309 1.00 53.10 20 GLU B N 1
ATOM 1677 C CA . GLU B 1 28 ? 58.845 9.004 3.211 1.00 60.80 20 GLU B CA 1
ATOM 1678 C C . GLU B 1 28 ? 57.962 10.044 2.532 1.00 63.36 20 GLU B C 1
ATOM 1679 O O . GLU B 1 28 ? 57.878 10.108 1.303 1.00 62.59 20 GLU B O 1
ATOM 1685 N N . ASP B 1 29 ? 57.289 10.853 3.341 1.00 68.98 21 ASP B N 1
ATOM 1686 C CA . ASP B 1 29 ? 56.389 11.864 2.803 1.00 73.33 21 ASP B CA 1
ATOM 1687 C C . ASP B 1 29 ? 56.331 13.039 3.768 1.00 66.84 21 ASP B C 1
ATOM 1688 O O . ASP B 1 29 ? 57.124 13.131 4.711 1.00 60.47 21 ASP B O 1
ATOM 1693 N N . GLU B 1 30 ? 55.369 13.934 3.521 1.00 73.17 22 GLU B N 1
ATOM 1694 C CA . GLU B 1 30 ? 55.230 15.144 4.327 1.00 74.94 22 GLU B CA 1
ATOM 1695 C C . GLU B 1 30 ? 54.907 14.804 5.778 1.00 79.53 22 GLU B C 1
ATOM 1696 O O . GLU B 1 30 ? 55.514 15.349 6.709 1.00 77.85 22 GLU B O 1
ATOM 1698 N N . ARG B 1 31 ? 53.966 13.882 5.990 1.00 82.33 23 ARG B N 1
ATOM 1699 C CA . ARG B 1 31 ? 53.506 13.571 7.337 1.00 76.46 23 ARG B CA 1
ATOM 1700 C C . ARG B 1 31 ? 54.323 12.492 8.042 1.00 57.88 23 ARG B C 1
ATOM 1701 O O . ARG B 1 31 ? 54.130 12.297 9.245 1.00 55.98 23 ARG B O 1
ATOM 1703 N N . GLY B 1 32 ? 55.266 11.831 7.368 1.00 45.70 24 GLY B N 1
ATOM 1704 C CA . GLY B 1 32 ? 55.893 10.671 7.984 1.00 32.57 24 GLY B CA 1
ATOM 1705 C C . GLY B 1 32 ? 56.433 9.658 6.989 1.00 36.26 24 GLY B C 1
ATOM 1706 O O . GLY B 1 32 ? 57.280 9.995 6.154 1.00 34.48 24 GLY B O 1
ATOM 1707 N N . TYR B 1 33 ? 55.994 8.401 7.100 1.00 30.93 25 TYR B N 1
ATOM 1708 C CA . TYR B 1 33 ? 56.440 7.360 6.182 1.00 25.84 25 TYR B CA 1
ATOM 1709 C C . TYR B 1 33 ? 55.428 6.214 6.158 1.00 30.77 25 TYR B C 1
ATOM 1710 O O . TYR B 1 33 ? 54.512 6.131 6.986 1.00 22.38 25 TYR B O 1
ATOM 1719 N N . PHE B 1 34 ? 55.612 5.321 5.192 1.00 23.27 26 PHE B N 1
ATOM 1720 C CA . PHE B 1 34 ? 54.891 4.057 5.215 1.00 26.20 26 PHE B CA 1
ATOM 1721 C C . PHE B 1 34 ? 55.729 2.995 4.532 1.00 20.83 26 PHE B C 1
ATOM 1722 O O . PHE B 1 34 ? 56.532 3.299 3.648 1.00 25.22 26 PHE B O 1
ATOM 1730 N N . TYR B 1 35 ? 55.512 1.745 4.927 1.00 19.75 27 TYR B N 1
ATOM 1731 C CA . TYR B 1 35 ? 56.136 0.639 4.220 1.00 20.37 27 TYR B CA 1
ATOM 1732 C C . TYR B 1 35 ? 55.335 -0.632 4.438 1.00 24.34 27 TYR B C 1
ATOM 1733 O O . TYR B 1 35 ? 54.566 -0.767 5.406 1.00 19.25 27 TYR B O 1
ATOM 1742 N N . GLU B 1 36 ? 55.488 -1.540 3.479 1.00 17.89 28 GLU B N 1
ATOM 1743 C CA . GLU B 1 36 ? 54.982 -2.901 3.613 1.00 19.10 28 GLU B CA 1
ATOM 1744 C C . GLU B 1 36 ? 55.999 -3.700 4.408 1.00 21.38 28 GLU B C 1
ATOM 1745 O O . GLU B 1 36 ? 57.091 -4.014 3.913 1.00 17.05 28 GLU B O 1
ATOM 1751 N N . LYS B 1 37 ? 55.637 -4.036 5.639 1.00 13.51 29 LYS B N 1
ATOM 1752 C CA . LYS B 1 37 ? 56.556 -4.749 6.510 1.00 12.60 29 LYS B CA 1
ATOM 1753 C C . LYS B 1 37 ? 56.715 -6.191 6.068 1.00 18.09 29 LYS B C 1
ATOM 1754 O O . LYS B 1 37 ? 57.822 -6.718 6.052 1.00 15.97 29 LYS B O 1
ATOM 1760 N N . TYR B 1 38 ? 55.626 -6.842 5.677 1.00 15.74 30 TYR B N 1
ATOM 1761 C CA . TYR B 1 38 ? 55.715 -8.256 5.345 1.00 15.46 30 TYR B CA 1
ATOM 1762 C C . TYR B 1 38 ? 54.639 -8.588 4.324 1.00 14.97 30 TYR B C 1
ATOM 1763 O O . TYR B 1 38 ? 53.546 -8.020 4.351 1.00 16.41 30 TYR B O 1
ATOM 1772 N N . ASN B 1 39 ? 54.952 -9.529 3.435 1.00 18.85 31 ASN B N 1
ATOM 1773 C CA . ASN B 1 39 ? 54.004 -9.976 2.416 1.00 13.19 31 ASN B CA 1
ATOM 1774 C C . ASN B 1 39 ? 54.250 -11.464 2.214 1.00 21.20 31 ASN B C 1
ATOM 1775 O O . ASN B 1 39 ? 55.330 -11.850 1.759 1.00 13.75 31 ASN B O 1
ATOM 1780 N N . GLU B 1 40 ? 53.264 -12.295 2.559 1.00 15.44 32 GLU B N 1
ATOM 1781 C CA . GLU B 1 40 ? 53.460 -13.746 2.527 1.00 17.44 32 GLU B CA 1
ATOM 1782 C C . GLU B 1 40 ? 53.753 -14.251 1.116 1.00 13.88 32 GLU B C 1
ATOM 1783 O O . GLU B 1 40 ? 54.564 -15.161 0.927 1.00 14.23 32 GLU B O 1
ATOM 1789 N N . LYS B 1 41 ? 53.039 -13.733 0.126 1.00 14.62 33 LYS B N 1
ATOM 1790 C CA . LYS B 1 41 ? 53.240 -14.202 -1.239 1.00 18.09 33 LYS B CA 1
ATOM 1791 C C . LYS B 1 41 ? 54.652 -13.886 -1.715 1.00 20.16 33 LYS B C 1
ATOM 1792 O O . LYS B 1 41 ? 55.347 -14.754 -2.259 1.00 17.51 33 LYS B O 1
ATOM 1798 N N . LYS B 1 42 ? 55.122 -12.670 -1.459 1.00 14.79 34 LYS B N 1
ATOM 1799 C CA . LYS B 1 42 ? 56.481 -12.313 -1.880 1.00 14.65 34 LYS B CA 1
ATOM 1800 C C . LYS B 1 42 ? 57.521 -13.170 -1.159 1.00 19.80 34 LYS B C 1
ATOM 1801 O O . LYS B 1 42 ? 58.479 -13.658 -1.773 1.00 16.44 34 LYS B O 1
ATOM 1807 N N . PHE B 1 43 ? 57.325 -13.388 0.142 1.00 13.94 35 PHE B N 1
ATOM 1808 C CA . PHE B 1 43 ? 58.267 -14.195 0.924 1.00 13.33 35 PHE B CA 1
ATOM 1809 C C . PHE B 1 43 ? 58.345 -15.624 0.407 1.00 18.17 35 PHE B C 1
ATOM 1810 O O . PHE B 1 43 ? 59.440 -16.172 0.222 1.00 16.22 35 PHE B O 1
ATOM 1818 N N . GLU B 1 44 ? 57.190 -16.251 0.162 1.00 16.02 36 GLU B N 1
ATOM 1819 C CA . GLU B 1 44 ? 57.222 -17.630 -0.311 1.00 14.01 36 GLU B CA 1
ATOM 1820 C C . GLU B 1 44 ? 57.839 -17.716 -1.707 1.00 14.86 36 GLU B C 1
ATOM 1821 O O . GLU B 1 44 ? 58.555 -18.678 -2.010 1.00 19.13 36 GLU B O 1
ATOM 1827 N N . GLU B 1 45 ? 57.552 -16.733 -2.574 1.00 17.56 37 GLU B N 1
ATOM 1828 C CA A GLU B 1 45 ? 58.148 -16.745 -3.905 0.59 19.33 37 GLU B CA 1
ATOM 1829 C CA B GLU B 1 45 ? 58.145 -16.704 -3.912 0.41 19.68 37 GLU B CA 1
ATOM 1830 C C . GLU B 1 45 ? 59.664 -16.699 -3.828 1.00 19.42 37 GLU B C 1
ATOM 1831 O O . GLU B 1 45 ? 60.353 -17.399 -4.583 1.00 28.06 37 GLU B O 1
ATOM 1842 N N . LEU B 1 46 ? 60.201 -15.905 -2.923 1.00 22.66 38 LEU B N 1
ATOM 1843 C CA . LEU B 1 46 ? 61.639 -15.753 -2.837 1.00 20.76 38 LEU B CA 1
ATOM 1844 C C . LEU B 1 46 ? 62.310 -16.938 -2.148 1.00 24.94 38 LEU B C 1
ATOM 1845 O O . LEU B 1 46 ? 63.435 -17.286 -2.498 1.00 22.07 38 LEU B O 1
ATOM 1850 N N . THR B 1 47 ? 61.661 -17.572 -1.170 1.00 14.76 39 THR B N 1
ATOM 1851 C CA . THR B 1 47 ? 62.373 -18.535 -0.340 1.00 18.92 39 THR B CA 1
ATOM 1852 C C . THR B 1 47 ? 62.000 -19.987 -0.588 1.00 19.41 39 THR B C 1
ATOM 1853 O O . THR B 1 47 ? 62.757 -20.868 -0.182 1.00 25.47 39 THR B O 1
ATOM 1857 N N . GLY B 1 48 ? 60.852 -20.257 -1.190 1.00 18.09 40 GLY B N 1
ATOM 1858 C CA . GLY B 1 48 ? 60.313 -21.607 -1.191 1.00 28.40 40 GLY B CA 1
ATOM 1859 C C . GLY B 1 48 ? 59.921 -22.119 0.194 1.00 22.79 40 GLY B C 1
ATOM 1860 O O . GLY B 1 48 ? 59.603 -23.295 0.351 1.00 25.42 40 GLY B O 1
ATOM 1861 N N . LEU B 1 49 ? 59.928 -21.262 1.203 1.00 15.13 41 LEU B N 1
ATOM 1862 C CA . LEU B 1 49 ? 59.577 -21.679 2.549 1.00 16.93 41 LEU B CA 1
ATOM 1863 C C . LEU B 1 49 ? 58.148 -21.273 2.874 1.00 22.73 41 LEU B C 1
ATOM 1864 O O . LEU B 1 49 ? 57.560 -20.399 2.231 1.00 17.74 41 LEU B O 1
ATOM 1869 N N . ASN B 1 50 ? 57.617 -21.881 3.930 1.00 18.75 42 ASN B N 1
ATOM 1870 C CA . ASN B 1 50 ? 56.321 -21.466 4.456 1.00 18.88 42 ASN B CA 1
ATOM 1871 C C . ASN B 1 50 ? 56.343 -20.000 4.889 1.00 16.79 42 ASN B C 1
ATOM 1872 O O . ASN B 1 50 ? 57.213 -19.563 5.659 1.00 14.80 42 ASN B O 1
ATOM 1877 N N . GLY B 1 51 ? 55.383 -19.223 4.386 1.00 15.01 43 GLY B N 1
ATOM 1878 C CA . GLY B 1 51 ? 55.260 -17.831 4.793 1.00 14.98 43 GLY B CA 1
ATOM 1879 C C . GLY B 1 51 ? 54.038 -17.545 5.640 1.00 21.62 43 GLY B C 1
ATOM 1880 O O . GLY B 1 51 ? 53.753 -16.367 5.911 1.00 14.34 43 GLY B O 1
ATOM 1881 N N . HIS B 1 52 ? 53.306 -18.576 6.072 1.00 16.85 44 HIS B N 1
ATOM 1882 C CA . HIS B 1 52 ? 52.055 -18.425 6.839 1.00 16.35 44 HIS B CA 1
ATOM 1883 C C . HIS B 1 52 ? 52.410 -18.397 8.315 1.00 16.24 44 HIS B C 1
ATOM 1884 O O . HIS B 1 52 ? 52.694 -19.437 8.923 1.00 14.45 44 HIS B O 1
ATOM 1891 N N . PHE B 1 53 ? 52.408 -17.205 8.905 1.00 12.65 45 PHE B N 1
ATOM 1892 C CA . PHE B 1 53 ? 52.618 -17.077 10.343 1.00 13.47 45 PHE B CA 1
ATOM 1893 C C . PHE B 1 53 ? 51.280 -17.109 11.065 1.00 15.07 45 PHE B C 1
ATOM 1894 O O . PHE B 1 53 ? 50.299 -16.539 10.577 1.00 16.25 45 PHE B O 1
ATOM 1902 N N . VAL B 1 54 ? 51.249 -17.779 12.224 1.00 12.76 46 VAL B N 1
ATOM 1903 C CA . VAL B 1 54 ? 50.003 -18.096 12.926 1.00 14.51 46 VAL B CA 1
ATOM 1904 C C . VAL B 1 54 ? 49.922 -17.486 14.316 1.00 13.78 46 VAL B C 1
ATOM 1905 O O . VAL B 1 54 ? 48.831 -17.512 14.927 1.00 16.99 46 VAL B O 1
ATOM 1909 N N . GLN B 1 55 ? 51.005 -16.909 14.824 1.00 15.16 47 GLN B N 1
ATOM 1910 C CA . GLN B 1 55 ? 51.025 -16.421 16.197 1.00 15.18 47 GLN B CA 1
ATOM 1911 C C . GLN B 1 55 ? 51.957 -15.220 16.236 1.00 18.59 47 GLN B C 1
ATOM 1912 O O . GLN B 1 55 ? 53.020 -15.246 15.627 1.00 20.42 47 GLN B O 1
ATOM 1918 N N . ASP B 1 56 ? 51.543 -14.163 16.914 1.00 15.58 48 ASP B N 1
ATOM 1919 C CA . ASP B 1 56 ? 52.371 -12.984 17.111 1.00 17.59 48 ASP B CA 1
ATOM 1920 C C . ASP B 1 56 ? 52.500 -12.768 18.607 1.00 18.25 48 ASP B C 1
ATOM 1921 O O . ASP B 1 56 ? 51.494 -12.794 19.327 1.00 19.59 48 ASP B O 1
ATOM 1926 N N . ASN B 1 57 ? 53.728 -12.522 19.059 1.00 16.53 49 ASN B N 1
ATOM 1927 C CA . ASN B 1 57 ? 54.046 -12.379 20.471 1.00 18.35 49 ASN B CA 1
ATOM 1928 C C . ASN B 1 57 ? 54.814 -11.089 20.678 1.00 19.34 49 ASN B C 1
ATOM 1929 O O . ASN B 1 57 ? 55.594 -10.676 19.813 1.00 21.98 49 ASN B O 1
ATOM 1934 N N . ILE B 1 58 ? 54.604 -10.479 21.836 1.00 15.35 50 ILE B N 1
ATOM 1935 C CA . ILE B 1 58 ? 55.242 -9.221 22.208 1.00 15.62 50 ILE B CA 1
ATOM 1936 C C . ILE B 1 58 ? 55.862 -9.393 23.587 1.00 21.40 50 ILE B C 1
ATOM 1937 O O . ILE B 1 58 ? 55.245 -9.981 24.484 1.00 19.53 50 ILE B O 1
ATOM 1942 N N . SER B 1 59 ? 57.079 -8.876 23.765 1.00 17.64 51 SER B N 1
ATOM 1943 C CA . SER B 1 59 ? 57.641 -8.760 25.097 1.00 23.71 51 SER B CA 1
ATOM 1944 C C . SER B 1 59 ? 58.323 -7.409 25.236 1.00 23.01 51 SER B C 1
ATOM 1945 O O . SER B 1 59 ? 58.828 -6.837 24.264 1.00 21.60 51 SER B O 1
ATOM 1948 N N . LYS B 1 60 ? 58.306 -6.894 26.453 1.00 17.88 52 LYS B N 1
ATOM 1949 C CA . LYS B 1 60 ? 59.057 -5.698 26.798 1.00 22.09 52 LYS B CA 1
ATOM 1950 C C . LYS B 1 60 ? 60.001 -6.040 27.938 1.00 25.36 52 LYS B C 1
ATOM 1951 O O . LYS B 1 60 ? 59.564 -6.590 28.958 1.00 22.58 52 LYS B O 1
ATOM 1957 N N . SER B 1 61 ? 61.277 -5.682 27.797 1.00 18.70 53 SER B N 1
ATOM 1958 C CA . SER B 1 61 ? 62.244 -6.039 28.834 1.00 22.16 53 SER B CA 1
ATOM 1959 C C . SER B 1 61 ? 63.275 -4.931 29.013 1.00 20.28 53 SER B C 1
ATOM 1960 O O . SER B 1 61 ? 63.441 -4.064 28.153 1.00 20.68 53 SER B O 1
ATOM 1963 N N . SER B 1 62 ? 63.990 -4.992 30.129 1.00 24.49 54 SER B N 1
ATOM 1964 C CA A SER B 1 62 ? 64.931 -3.942 30.492 0.41 25.54 54 SER B CA 1
ATOM 1965 C CA B SER B 1 62 ? 64.932 -3.943 30.494 0.59 25.69 54 SER B CA 1
ATOM 1966 C C . SER B 1 62 ? 66.348 -4.287 30.031 1.00 25.05 54 SER B C 1
ATOM 1967 O O . SER B 1 62 ? 66.649 -5.418 29.646 1.00 23.19 54 SER B O 1
ATOM 1972 N N . TYR B 1 63 ? 67.228 -3.282 30.092 1.00 25.42 55 TYR B N 1
ATOM 1973 C CA . TYR B 1 63 ? 68.616 -3.426 29.654 1.00 24.52 55 TYR B CA 1
ATOM 1974 C C . TYR B 1 63 ? 69.277 -4.659 30.254 1.00 23.00 55 TYR B C 1
ATOM 1975 O O . TYR B 1 63 ? 69.239 -4.873 31.466 1.00 24.90 55 TYR B O 1
ATOM 1984 N N . GLY B 1 64 ? 69.912 -5.452 29.407 1.00 24.84 56 GLY B N 1
ATOM 1985 C CA . GLY B 1 64 ? 70.669 -6.585 29.888 1.00 27.28 56 GLY B CA 1
ATOM 1986 C C . GLY B 1 64 ? 69.897 -7.881 29.998 1.00 26.36 56 GLY B C 1
ATOM 1987 O O . GLY B 1 64 ? 70.524 -8.939 30.164 1.00 23.63 56 GLY B O 1
ATOM 1988 N N . VAL B 1 65 ? 68.561 -7.841 29.916 1.00 23.44 57 VAL B N 1
ATOM 1989 C CA . VAL B 1 65 ? 67.781 -9.074 29.886 1.00 20.20 57 VAL B CA 1
ATOM 1990 C C . VAL B 1 65 ? 68.158 -9.858 28.642 1.00 23.53 57 VAL B C 1
ATOM 1991 O O . VAL B 1 65 ? 68.100 -9.341 27.516 1.00 19.73 57 VAL B O 1
ATOM 1995 N N . LEU B 1 66 ? 68.565 -11.107 28.841 1.00 22.79 58 LEU B N 1
ATOM 1996 C CA . LEU B 1 66 ? 68.980 -11.985 27.750 1.00 19.13 58 LEU B CA 1
ATOM 1997 C C . LEU B 1 66 ? 68.126 -13.242 27.839 1.00 25.30 58 LEU B C 1
ATOM 1998 O O . LEU B 1 66 ? 68.057 -13.878 28.896 1.00 26.91 58 LEU B O 1
ATOM 2003 N N . ARG B 1 67 ? 67.422 -13.556 26.760 1.00 22.37 59 ARG B N 1
ATOM 2004 C CA A ARG B 1 67 ? 66.563 -14.728 26.710 0.49 27.00 59 ARG B CA 1
ATOM 2005 C CA B ARG B 1 67 ? 66.541 -14.718 26.691 0.51 27.13 59 ARG B CA 1
ATOM 2006 C C . ARG B 1 67 ? 67.048 -15.639 25.593 1.00 25.26 59 ARG B C 1
ATOM 2007 O O . ARG B 1 67 ? 67.173 -15.205 24.446 1.00 22.48 59 ARG B O 1
ATOM 2022 N N . GLY B 1 68 ? 67.324 -16.901 25.935 1.00 23.63 60 GLY B N 1
ATOM 2023 C CA . GLY B 1 68 ? 67.738 -17.871 24.933 1.00 22.08 60 GLY B CA 1
ATOM 2024 C C . GLY B 1 68 ? 68.753 -18.853 25.470 1.00 24.53 60 GLY B C 1
ATOM 2025 O O . GLY B 1 68 ? 69.036 -18.828 26.670 1.00 27.35 60 GLY B O 1
ATOM 2026 N N . LEU B 1 69 ? 69.282 -19.746 24.629 1.00 22.70 61 LEU B N 1
ATOM 2027 C CA . LEU B 1 69 ? 68.837 -19.921 23.249 1.00 19.91 61 LEU B CA 1
ATOM 2028 C C . LEU B 1 69 ? 67.660 -20.906 23.219 1.00 20.19 61 LEU B C 1
ATOM 2029 O O . LEU B 1 69 ? 67.751 -21.934 23.853 1.00 17.73 61 LEU B O 1
ATOM 2034 N N . HIS B 1 70 ? 66.559 -20.595 22.506 1.00 16.51 62 HIS B N 1
ATOM 2035 C CA . HIS B 1 70 ? 65.340 -21.400 22.602 1.00 17.90 62 HIS B CA 1
ATOM 2036 C C . HIS B 1 70 ? 64.911 -21.966 21.250 1.00 16.40 62 HIS B C 1
ATOM 2037 O O . HIS B 1 70 ? 65.173 -21.379 20.198 1.00 17.40 62 HIS B O 1
ATOM 2044 N N . LEU B 1 71 ? 64.177 -23.084 21.308 1.00 15.36 63 LEU B N 1
ATOM 2045 C CA . LEU B 1 71 ? 63.586 -23.702 20.128 1.00 18.37 63 LEU B CA 1
ATOM 2046 C C . LEU B 1 71 ? 62.491 -24.665 20.581 1.00 15.42 63 LEU B C 1
ATOM 2047 O O . LEU B 1 71 ? 62.419 -25.053 21.752 1.00 24.77 63 LEU B O 1
ATOM 2052 N N . GLN B 1 72 ? 61.665 -25.085 19.624 1.00 15.61 64 GLN B N 1
ATOM 2053 C CA . GLN B 1 72 ? 60.748 -26.200 19.831 1.00 17.16 64 GLN B CA 1
ATOM 2054 C C . GLN B 1 72 ? 61.155 -27.324 18.894 1.00 20.04 64 GLN B C 1
ATOM 2055 O O . GLN B 1 72 ? 61.552 -27.078 17.747 1.00 19.03 64 GLN B O 1
ATOM 2061 N N . LYS B 1 73 ? 61.084 -28.550 19.399 1.00 17.59 65 LYS B N 1
ATOM 2062 C CA . LYS B 1 73 ? 61.614 -29.710 18.697 1.00 22.12 65 LYS B CA 1
ATOM 2063 C C . LYS B 1 73 ? 60.610 -30.304 17.719 1.00 23.14 65 LYS B C 1
ATOM 2064 O O . LYS B 1 73 ? 59.397 -30.205 17.907 1.00 22.76 65 LYS B O 1
ATOM 2070 N N . GLY B 1 74 ? 61.143 -30.934 16.670 1.00 29.11 66 GLY B N 1
ATOM 2071 C CA . GLY B 1 74 ? 60.349 -31.836 15.844 1.00 26.44 66 GLY B CA 1
ATOM 2072 C C . GLY B 1 74 ? 59.239 -31.130 15.093 1.00 27.15 66 GLY B C 1
ATOM 2073 O O . GLY B 1 74 ? 59.429 -30.070 14.487 1.00 25.47 66 GLY B O 1
ATOM 2074 N N . LYS B 1 75 ? 58.059 -31.741 15.109 1.00 25.76 67 LYS B N 1
ATOM 2075 C CA . LYS B 1 75 ? 56.919 -31.190 14.390 1.00 28.23 67 LYS B CA 1
ATOM 2076 C C . LYS B 1 75 ? 56.396 -29.900 15.008 1.00 25.20 67 LYS B C 1
ATOM 2077 O O . LYS B 1 75 ? 55.580 -29.221 14.378 1.00 23.78 67 LYS B O 1
ATOM 2083 N N . HIS B 1 76 ? 56.853 -29.530 16.203 1.00 23.17 68 HIS B N 1
ATOM 2084 C CA . HIS B 1 76 ? 56.442 -28.283 16.829 1.00 17.94 68 HIS B CA 1
ATOM 2085 C C . HIS B 1 76 ? 57.406 -27.134 16.573 1.00 20.74 68 HIS B C 1
ATOM 2086 O O . HIS B 1 76 ? 57.168 -26.032 17.073 1.00 18.50 68 HIS B O 1
ATOM 2093 N N . ALA B 1 77 ? 58.466 -27.355 15.794 1.00 18.75 69 ALA B N 1
ATOM 2094 C CA . ALA B 1 77 ? 59.443 -26.304 15.534 1.00 16.23 69 ALA B CA 1
ATOM 2095 C C . ALA B 1 77 ? 58.765 -25.065 14.939 1.00 19.64 69 ALA B C 1
ATOM 2096 O O . ALA B 1 77 ? 57.830 -25.172 14.142 1.00 15.89 69 ALA B O 1
ATOM 2098 N N . GLN B 1 78 ? 59.235 -23.888 15.345 1.00 12.94 70 GLN B N 1
ATOM 2099 C CA . GLN B 1 78 ? 58.664 -22.603 14.951 1.00 17.42 70 GLN B CA 1
ATOM 2100 C C . GLN B 1 78 ? 59.692 -21.793 14.184 1.00 17.36 70 GLN B C 1
ATOM 2101 O O . GLN B 1 78 ? 60.757 -21.469 14.728 1.00 16.36 70 GLN B O 1
ATOM 2107 N N . ALA B 1 79 ? 59.377 -21.448 12.942 1.00 15.40 71 ALA B N 1
ATOM 2108 C CA . ALA B 1 79 ? 60.113 -20.365 12.303 1.00 17.94 71 ALA B CA 1
ATOM 2109 C C . ALA B 1 79 ? 59.683 -19.050 12.927 1.00 18.59 71 ALA B C 1
ATOM 2110 O O . ALA B 1 79 ? 58.534 -18.891 13.342 1.00 17.60 71 ALA B O 1
ATOM 2112 N N . LYS B 1 80 ? 60.620 -18.109 13.028 1.00 11.47 72 LYS B N 1
ATOM 2113 C CA . LYS B 1 80 ? 60.361 -16.864 13.736 1.00 13.68 72 LYS B CA 1
ATOM 2114 C C . LYS B 1 80 ? 60.765 -15.705 12.856 1.00 19.30 72 LYS B C 1
ATOM 2115 O O . LYS B 1 80 ? 61.881 -15.683 12.319 1.00 18.85 72 LYS B O 1
ATOM 2121 N N . LEU B 1 81 ? 59.873 -14.739 12.742 1.00 15.62 73 LEU B N 1
ATOM 2122 C CA . LEU B 1 81 ? 60.150 -13.495 12.051 1.00 12.09 73 LEU B CA 1
ATOM 2123 C C . LEU B 1 81 ? 60.166 -12.423 13.125 1.00 16.51 73 LEU B C 1
ATOM 2124 O O . LEU B 1 81 ? 59.119 -12.109 13.698 1.00 16.97 73 LEU B O 1
ATOM 2129 N N . VAL B 1 82 ? 61.339 -11.882 13.415 1.00 13.27 74 VAL B N 1
ATOM 2130 C CA . VAL B 1 82 ? 61.500 -11.084 14.627 1.00 16.94 74 VAL B CA 1
ATOM 2131 C C . VAL B 1 82 ? 61.905 -9.655 14.292 1.00 14.94 74 VAL B C 1
ATOM 2132 O O . VAL B 1 82 ? 62.612 -9.399 13.313 1.00 12.75 74 VAL B O 1
ATOM 2136 N N . SER B 1 83 ? 61.492 -8.724 15.151 1.00 16.17 75 SER B N 1
ATOM 2137 C CA . SER B 1 83 ? 61.870 -7.324 14.994 1.00 17.72 75 SER B CA 1
ATOM 2138 C C . SER B 1 83 ? 61.743 -6.620 16.343 1.00 16.43 75 SER B C 1
ATOM 2139 O O . SER B 1 83 ? 61.212 -7.169 17.314 1.00 18.45 75 SER B O 1
ATOM 2142 N N . CYS B 1 84 ? 62.253 -5.395 16.393 1.00 14.47 76 CYS B N 1
ATOM 2143 C CA . CYS B 1 84 ? 62.268 -4.591 17.613 1.00 15.64 76 CYS B CA 1
ATOM 2144 C C . CYS B 1 84 ? 61.423 -3.357 17.367 1.00 19.29 76 CYS B C 1
ATOM 2145 O O . CYS B 1 84 ? 61.753 -2.547 16.500 1.00 15.34 76 CYS B O 1
ATOM 2148 N N . LEU B 1 85 ? 60.327 -3.222 18.118 1.00 20.01 77 LEU B N 1
ATOM 2149 C CA . LEU B 1 85 ? 59.386 -2.121 17.917 1.00 18.56 77 LEU B CA 1
ATOM 2150 C C . LEU B 1 85 ? 59.725 -0.880 18.710 1.00 22.24 77 LEU B C 1
ATOM 2151 O O . LEU B 1 85 ? 59.152 0.185 18.446 1.00 20.22 77 LEU B O 1
ATOM 2156 N N . GLU B 1 86 ? 60.575 -1.012 19.720 1.00 15.89 78 GLU B N 1
ATOM 2157 C CA . GLU B 1 86 ? 60.964 0.119 20.545 1.00 17.19 78 GLU B CA 1
ATOM 2158 C C . GLU B 1 86 ? 62.311 -0.239 21.159 1.00 19.16 78 GLU B C 1
ATOM 2159 O O . GLU B 1 86 ? 62.478 -1.353 21.655 1.00 17.72 78 GLU B O 1
ATOM 2165 N N . GLY B 1 87 ? 63.273 0.680 21.087 1.00 22.04 79 GLY B N 1
ATOM 2166 C CA . GLY B 1 87 ? 64.591 0.422 21.661 1.00 24.23 79 GLY B CA 1
ATOM 2167 C C . GLY B 1 87 ? 65.501 -0.330 20.699 1.00 25.13 79 GLY B C 1
ATOM 2168 O O . GLY B 1 87 ? 65.365 -0.235 19.479 1.00 18.92 79 GLY B O 1
ATOM 2169 N N . ARG B 1 88 ? 66.446 -1.085 21.269 1.00 21.28 80 ARG B N 1
ATOM 2170 C CA . ARG B 1 88 ? 67.463 -1.813 20.521 1.00 16.39 80 ARG B CA 1
ATOM 2171 C C . ARG B 1 88 ? 67.742 -3.154 21.194 1.00 17.72 80 ARG B C 1
ATOM 2172 O O . ARG B 1 88 ? 67.927 -3.215 22.419 1.00 17.51 80 ARG B O 1
ATOM 2180 N N . VAL B 1 89 ? 67.828 -4.213 20.386 1.00 14.88 81 VAL B N 1
ATOM 2181 C CA . VAL B 1 89 ? 68.253 -5.520 20.869 1.00 14.57 81 VAL B CA 1
ATOM 2182 C C . VAL B 1 89 ? 69.348 -6.055 19.961 1.00 15.94 81 VAL B C 1
ATOM 2183 O O . VAL B 1 89 ? 69.483 -5.658 18.800 1.00 17.46 81 VAL B O 1
ATOM 2187 N N . TRP B 1 90 ? 70.123 -6.987 20.510 1.00 18.84 82 TRP B N 1
ATOM 2188 C CA . TRP B 1 90 ? 71.060 -7.799 19.740 1.00 16.57 82 TRP B CA 1
ATOM 2189 C C . TRP B 1 90 ? 70.457 -9.191 19.655 1.00 16.90 82 TRP B C 1
ATOM 2190 O O . TRP B 1 90 ? 70.182 -9.802 20.685 1.00 17.76 82 TRP B O 1
ATOM 2201 N N . ASP B 1 91 ? 70.220 -9.675 18.441 1.00 13.25 83 ASP B N 1
ATOM 2202 C CA . ASP B 1 91 ? 69.491 -10.915 18.225 1.00 15.15 83 ASP B CA 1
ATOM 2203 C C . ASP B 1 91 ? 70.416 -11.953 17.609 1.00 19.82 83 ASP B C 1
ATOM 2204 O O . ASP B 1 91 ? 71.200 -11.627 16.716 1.00 18.01 83 ASP B O 1
ATOM 2209 N N . VAL B 1 92 ? 70.333 -13.205 18.083 1.00 15.53 84 VAL B N 1
ATOM 2210 C CA . VAL B 1 92 ? 71.235 -14.262 17.628 1.00 16.65 84 VAL B CA 1
ATOM 2211 C C . VAL B 1 92 ? 70.434 -15.492 17.207 1.00 15.82 84 VAL B C 1
ATOM 2212 O O . VAL B 1 92 ? 69.498 -15.907 17.905 1.00 17.20 84 VAL B O 1
ATOM 2216 N N . ALA B 1 93 ? 70.831 -16.089 16.084 1.00 14.11 85 ALA B N 1
ATOM 2217 C CA . ALA B 1 93 ? 70.305 -17.358 15.586 1.00 15.93 85 ALA B CA 1
ATOM 2218 C C . ALA B 1 93 ? 71.428 -18.380 15.458 1.00 16.20 85 ALA B C 1
ATOM 2219 O O . ALA B 1 93 ? 72.567 -18.026 15.156 1.00 17.45 85 ALA B O 1
ATOM 2221 N N . VAL B 1 94 ? 71.104 -19.655 15.709 1.00 17.15 86 VAL B N 1
ATOM 2222 C CA . VAL B 1 94 ? 72.046 -20.770 15.618 1.00 16.70 86 VAL B CA 1
ATOM 2223 C C . VAL B 1 94 ? 71.378 -21.860 14.793 1.00 17.14 86 VAL B C 1
ATOM 2224 O O . VAL B 1 94 ? 70.269 -22.294 15.130 1.00 16.82 86 VAL B O 1
ATOM 2228 N N . ASP B 1 95 ? 72.040 -22.302 13.725 1.00 14.50 87 ASP B N 1
ATOM 2229 C CA . ASP B 1 95 ? 71.510 -23.367 12.885 1.00 16.37 87 ASP B CA 1
ATOM 2230 C C . ASP B 1 95 ? 71.783 -24.698 13.581 1.00 19.91 87 ASP B C 1
ATOM 2231 O O . ASP B 1 95 ? 72.944 -25.059 13.795 1.00 20.51 87 ASP B O 1
ATOM 2236 N N . LEU B 1 96 ? 70.724 -25.429 13.938 1.00 19.34 88 LEU B N 1
ATOM 2237 C CA . LEU B 1 96 ? 70.892 -26.704 14.630 1.00 16.67 88 LEU B CA 1
ATOM 2238 C C . LEU B 1 96 ? 70.397 -27.884 13.808 1.00 24.61 88 LEU B C 1
ATOM 2239 O O . LEU B 1 96 ? 70.163 -28.957 14.372 1.00 25.90 88 LEU B O 1
ATOM 2244 N N . ARG B 1 97 ? 70.228 -27.711 12.495 1.00 18.88 89 ARG B N 1
ATOM 2245 C CA . ARG B 1 97 ? 69.800 -28.798 11.616 1.00 22.19 89 ARG B CA 1
ATOM 2246 C C . ARG B 1 97 ? 70.996 -29.675 11.262 1.00 25.36 89 ARG B C 1
ATOM 2247 O O . ARG B 1 97 ? 71.951 -29.206 10.634 1.00 24.28 89 ARG B O 1
ATOM 2255 N N . GLU B 1 98 ? 70.944 -30.952 11.650 1.00 28.75 90 GLU B N 1
ATOM 2256 C CA . GLU B 1 98 ? 72.123 -31.810 11.502 1.00 32.53 90 GLU B CA 1
ATOM 2257 C C . GLU B 1 98 ? 72.561 -31.956 10.045 1.00 31.12 90 GLU B C 1
ATOM 2258 O O . GLU B 1 98 ? 73.753 -32.139 9.775 1.00 36.89 90 GLU B O 1
ATOM 2260 N N . ASN B 1 99 ? 71.632 -31.887 9.095 1.00 26.83 91 ASN B N 1
ATOM 2261 C CA . ASN B 1 99 ? 71.992 -32.052 7.692 1.00 37.70 91 ASN B CA 1
ATOM 2262 C C . ASN B 1 99 ? 72.421 -30.749 7.023 1.00 39.24 91 ASN B C 1
ATOM 2263 O O . ASN B 1 99 ? 72.798 -30.771 5.849 1.00 44.86 91 ASN B O 1
ATOM 2268 N N . SER B 1 100 ? 72.384 -29.623 7.730 1.00 23.56 92 SER B N 1
ATOM 2269 C CA . SER B 1 100 ? 72.635 -28.336 7.094 1.00 24.13 92 SER B CA 1
ATOM 2270 C C . SER B 1 100 ? 74.125 -28.080 6.956 1.00 25.66 92 SER B C 1
ATOM 2271 O O . SER B 1 100 ? 74.903 -28.383 7.861 1.00 25.54 92 SER B O 1
ATOM 2274 N N . GLU B 1 101 ? 74.515 -27.485 5.827 1.00 26.59 93 GLU B N 1
ATOM 2275 C CA A GLU B 1 101 ? 75.904 -27.090 5.630 0.49 31.31 93 GLU B CA 1
ATOM 2276 C CA B GLU B 1 101 ? 75.907 -27.101 5.640 0.51 31.20 93 GLU B CA 1
ATOM 2277 C C . GLU B 1 101 ? 76.343 -26.018 6.618 1.00 31.38 93 GLU B C 1
ATOM 2278 O O . GLU B 1 101 ? 77.550 -25.813 6.797 1.00 28.27 93 GLU B O 1
ATOM 2289 N N . THR B 1 102 ? 75.399 -25.310 7.249 1.00 26.60 94 THR B N 1
ATOM 2290 C CA . THR B 1 102 ? 75.759 -24.334 8.268 1.00 23.85 94 THR B CA 1
ATOM 2291 C C . THR B 1 102 ? 75.378 -24.796 9.673 1.00 23.06 94 THR B C 1
ATOM 2292 O O . THR B 1 102 ? 75.289 -23.967 10.580 1.00 21.26 94 THR B O 1
ATOM 2296 N N . PHE B 1 103 ? 75.218 -26.109 9.883 1.00 24.24 95 PHE B N 1
ATOM 2297 C CA . PHE B 1 103 ? 74.974 -26.638 11.223 1.00 22.99 95 PHE B CA 1
ATOM 2298 C C . PHE B 1 103 ? 76.025 -26.136 12.194 1.00 26.06 95 PHE B C 1
ATOM 2299 O O . PHE B 1 103 ? 77.220 -26.183 11.902 1.00 23.25 95 PHE B O 1
ATOM 2307 N N . GLY B 1 104 ? 75.578 -25.674 13.356 1.00 20.35 96 GLY B N 1
ATOM 2308 C CA . GLY B 1 104 ? 76.480 -25.253 14.408 1.00 25.83 96 GLY B CA 1
ATOM 2309 C C . GLY B 1 104 ? 77.018 -23.848 14.268 1.00 26.52 96 GLY B C 1
ATOM 2310 O O . GLY B 1 104 ? 77.765 -23.394 15.145 1.00 23.31 96 GLY B O 1
ATOM 2311 N N . LYS B 1 105 ? 76.660 -23.144 13.211 1.00 18.85 97 LYS B N 1
ATOM 2312 C CA . LYS B 1 105 ? 77.118 -21.780 13.006 1.00 19.33 97 LYS B CA 1
ATOM 2313 C C . LYS B 1 105 ? 76.066 -20.818 13.546 1.00 21.14 97 LYS B C 1
ATOM 2314 O O . LYS B 1 105 ? 74.874 -21.151 13.612 1.00 18.09 97 LYS B O 1
ATOM 2320 N N . CYS B 1 106 ? 76.517 -19.621 13.937 1.00 15.95 98 CYS B N 1
ATOM 2321 C CA . CYS B 1 106 ? 75.651 -18.631 14.566 1.00 15.05 98 CYS B CA 1
ATOM 2322 C C . CYS B 1 106 ? 75.736 -17.315 13.807 1.00 18.63 98 CYS B C 1
ATOM 2323 O O . CYS B 1 106 ? 76.736 -17.027 13.151 1.00 19.58 98 CYS B O 1
ATOM 2326 N N . TYR B 1 107 ? 74.705 -16.487 13.961 1.00 16.25 99 TYR B N 1
ATOM 2327 C CA . TYR B 1 107 ? 74.741 -15.149 13.383 1.00 18.94 99 TYR B CA 1
ATOM 2328 C C . TYR B 1 107 ? 74.012 -14.186 14.300 1.00 17.95 99 TYR B C 1
ATOM 2329 O O . TYR B 1 107 ? 72.903 -14.480 14.740 1.00 19.09 99 TYR B O 1
ATOM 2338 N N . GLY B 1 108 ? 74.614 -13.028 14.549 1.00 16.62 100 GLY B N 1
ATOM 2339 C CA . GLY B 1 108 ? 73.938 -12.044 15.375 1.00 16.97 100 GLY B CA 1
ATOM 2340 C C . GLY B 1 108 ? 73.819 -10.705 14.666 1.00 20.50 100 GLY B C 1
ATOM 2341 O O . GLY B 1 108 ? 74.613 -10.407 13.767 1.00 18.18 100 GLY B O 1
ATOM 2342 N N . MET B 1 109 ? 72.833 -9.893 15.042 1.00 16.11 101 MET B N 1
ATOM 2343 C CA . MET B 1 109 ? 72.652 -8.592 14.404 1.00 18.83 101 MET B CA 1
ATOM 2344 C C . MET B 1 109 ? 71.804 -7.712 15.320 1.00 18.51 101 MET B C 1
ATOM 2345 O O . MET B 1 109 ? 71.029 -8.206 16.153 1.00 12.65 101 MET B O 1
ATOM 2350 N N . GLU B 1 110 ? 71.941 -6.403 15.147 1.00 17.37 102 GLU B N 1
ATOM 2351 C CA . GLU B 1 110 ? 71.122 -5.456 15.894 1.00 17.79 102 GLU B CA 1
ATOM 2352 C C . GLU B 1 110 ? 69.789 -5.247 15.180 1.00 17.53 102 GLU B C 1
ATOM 2353 O O . GLU B 1 110 ? 69.753 -4.973 13.972 1.00 15.71 102 GLU B O 1
ATOM 2359 N N . LEU B 1 111 ? 68.699 -5.393 15.931 1.00 15.71 103 LEU B N 1
ATOM 2360 C CA . LEU B 1 111 ? 67.351 -5.047 15.501 1.00 15.71 103 LEU B CA 1
ATOM 2361 C C . LEU B 1 111 ? 66.903 -3.874 16.356 1.00 18.70 103 LEU B C 1
ATOM 2362 O O . LEU B 1 111 ? 67.067 -3.913 17.576 1.00 19.96 103 LEU B O 1
ATOM 2367 N N . SER B 1 112 ? 66.358 -2.833 15.732 1.00 16.66 104 SER B N 1
ATOM 2368 C CA . SER B 1 112 ? 65.990 -1.649 16.491 1.00 14.44 104 SER B CA 1
ATOM 2369 C C . SER B 1 112 ? 64.754 -1.017 15.871 1.00 20.44 104 SER B C 1
ATOM 2370 O O . SER B 1 112 ? 64.413 -1.288 14.719 1.00 17.86 104 SER B O 1
ATOM 2373 N N . ALA B 1 113 ? 64.089 -0.158 16.653 1.00 19.90 105 ALA B N 1
ATOM 2374 C CA . ALA B 1 113 ? 62.978 0.611 16.099 1.00 22.45 105 ALA B CA 1
ATOM 2375 C C . ALA B 1 113 ? 63.475 1.519 14.993 1.00 22.64 105 ALA B C 1
ATOM 2376 O O . ALA B 1 113 ? 62.797 1.717 13.977 1.00 17.91 105 ALA B O 1
ATOM 2378 N N . GLU B 1 114 ? 64.681 2.055 15.160 1.00 16.92 106 GLU B N 1
ATOM 2379 C CA . GLU B 1 114 ? 65.231 2.964 14.160 1.00 21.94 106 GLU B CA 1
ATOM 2380 C C . GLU B 1 114 ? 65.512 2.242 12.841 1.00 24.38 106 GLU B C 1
ATOM 2381 O O . GLU B 1 114 ? 65.176 2.756 11.768 1.00 22.14 106 GLU B O 1
ATOM 2387 N N . ASN B 1 115 ? 66.135 1.056 12.886 1.00 18.83 107 ASN B N 1
ATOM 2388 C CA . ASN B 1 115 ? 66.538 0.437 11.619 1.00 19.81 107 ASN B CA 1
ATOM 2389 C C . ASN B 1 115 ? 65.436 -0.392 10.960 1.00 15.21 107 ASN B C 1
ATOM 2390 O O . ASN B 1 115 ? 65.556 -0.714 9.769 1.00 15.58 107 ASN B O 1
ATOM 2395 N N . LYS B 1 116 ? 64.356 -0.701 11.679 1.00 14.01 108 LYS B N 1
ATOM 2396 C CA . LYS B 1 116 ? 63.159 -1.330 11.118 1.00 14.63 108 LYS B CA 1
ATOM 2397 C C . LYS B 1 116 ? 63.438 -2.681 10.472 1.00 19.33 108 LYS B C 1
ATOM 2398 O O . LYS B 1 116 ? 62.615 -3.173 9.693 1.00 17.00 108 LYS B O 1
ATOM 2404 N N . LEU B 1 117 ? 64.579 -3.297 10.771 1.00 16.17 109 LEU B N 1
ATOM 2405 C CA . LEU B 1 117 ? 64.905 -4.576 10.154 1.00 11.58 109 LEU B CA 1
ATOM 2406 C C . LEU B 1 117 ? 64.104 -5.709 10.756 1.00 14.74 109 LEU B C 1
ATOM 2407 O O . LEU B 1 117 ? 63.685 -5.659 11.916 1.00 15.80 109 LEU B O 1
ATOM 2412 N N . GLN B 1 118 ? 63.918 -6.762 9.964 1.00 15.56 110 GLN B N 1
ATOM 2413 C CA . GLN B 1 118 ? 63.367 -8.010 10.468 1.00 13.77 110 GLN B CA 1
ATOM 2414 C C . GLN B 1 118 ? 64.346 -9.138 10.180 1.00 13.66 110 GLN B C 1
ATOM 2415 O O . GLN B 1 118 ? 65.120 -9.078 9.230 1.00 12.46 110 GLN B O 1
ATOM 2421 N N . PHE B 1 119 ? 64.275 -10.182 10.995 1.00 12.97 111 PHE B N 1
ATOM 2422 C CA . PHE B 1 119 ? 65.220 -11.288 10.945 1.00 10.10 111 PHE B CA 1
ATOM 2423 C C . PHE B 1 119 ? 64.406 -12.562 10.872 1.00 12.21 111 PHE B C 1
ATOM 2424 O O . PHE B 1 119 ? 63.550 -12.801 11.740 1.00 15.76 111 PHE B O 1
ATOM 2432 N N . TYR B 1 120 ? 64.617 -13.353 9.830 1.00 10.14 112 TYR B N 1
ATOM 2433 C CA . TYR B 1 120 ? 63.854 -14.596 9.673 1.00 13.15 112 TYR B CA 1
ATOM 2434 C C . TYR B 1 120 ? 64.708 -15.758 10.166 1.00 16.20 112 TYR B C 1
ATOM 2435 O O . TYR B 1 120 ? 65.790 -16.014 9.631 1.00 12.43 112 TYR B O 1
ATOM 2444 N N . VAL B 1 121 ? 64.211 -16.460 11.175 1.00 14.53 113 VAL B N 1
ATOM 2445 C CA . VAL B 1 121 ? 64.903 -17.575 11.805 1.00 15.55 113 VAL B CA 1
ATOM 2446 C C . VAL B 1 121 ? 64.136 -18.851 11.453 1.00 15.35 113 VAL B C 1
ATOM 2447 O O . VAL B 1 121 ? 63.007 -19.034 11.921 1.00 16.10 113 VAL B O 1
ATOM 2451 N N . PRO B 1 122 ? 64.680 -19.724 10.607 1.00 19.12 114 PRO B N 1
ATOM 2452 C CA . PRO B 1 122 ? 63.933 -20.911 10.157 1.00 14.78 114 PRO B CA 1
ATOM 2453 C C . PRO B 1 122 ? 63.666 -21.887 11.294 1.00 13.75 114 PRO B C 1
ATOM 2454 O O . PRO B 1 122 ? 64.305 -21.849 12.339 1.00 14.51 114 PRO B O 1
ATOM 2458 N N . ARG B 1 123 ? 62.731 -22.806 11.041 1.00 13.45 115 ARG B N 1
ATOM 2459 C CA . ARG B 1 123 ? 62.610 -24.017 11.844 1.00 17.21 115 ARG B CA 1
ATOM 2460 C C . ARG B 1 123 ? 63.932 -24.777 11.877 1.00 19.32 115 ARG B C 1
ATOM 2461 O O . ARG B 1 123 ? 64.623 -24.878 10.862 1.00 17.43 115 ARG B O 1
ATOM 2469 N N . GLY B 1 124 ? 64.231 -25.390 13.024 1.00 15.64 116 GLY B N 1
ATOM 2470 C CA . GLY B 1 124 ? 65.480 -26.111 13.208 1.00 17.43 116 GLY B CA 1
ATOM 2471 C C . GLY B 1 124 ? 66.619 -25.244 13.727 1.00 19.92 116 GLY B C 1
ATOM 2472 O O . GLY B 1 124 ? 67.758 -25.730 13.844 1.00 19.12 116 GLY B O 1
ATOM 2473 N N . PHE B 1 125 ? 66.356 -23.975 14.005 1.00 13.03 117 PHE B N 1
ATOM 2474 C CA . PHE B 1 125 ? 67.315 -23.044 14.589 1.00 15.76 117 PHE B CA 1
ATOM 2475 C C . PHE B 1 125 ? 66.948 -22.779 16.040 1.00 20.81 117 PHE B C 1
ATOM 2476 O O . PHE B 1 125 ? 65.787 -22.917 16.430 1.00 20.33 117 PHE B O 1
ATOM 2484 N N . ALA B 1 126 ? 67.930 -22.351 16.829 1.00 15.95 118 ALA B N 1
ATOM 2485 C CA . ALA B 1 126 ? 67.653 -21.754 18.124 1.00 15.99 118 ALA B CA 1
ATOM 2486 C C . ALA B 1 126 ? 67.803 -20.250 18.014 1.00 18.97 118 ALA B C 1
ATOM 2487 O O . ALA B 1 126 ? 68.519 -19.748 17.153 1.00 19.51 118 ALA B O 1
ATOM 2489 N N . HIS B 1 127 ? 67.126 -19.532 18.909 1.00 13.64 119 HIS B N 1
ATOM 2490 C CA . HIS B 1 127 ? 67.047 -18.083 18.825 1.00 16.58 119 HIS B CA 1
ATOM 2491 C C . HIS B 1 127 ? 67.173 -17.476 20.219 1.00 15.78 119 HIS B C 1
ATOM 2492 O O . HIS B 1 127 ? 66.740 -18.070 21.208 1.00 17.93 119 HIS B O 1
ATOM 2499 N N . GLY B 1 128 ? 67.750 -16.279 20.291 1.00 15.72 120 GLY B N 1
ATOM 2500 C CA . GLY B 1 128 ? 67.748 -15.527 21.539 1.00 16.84 120 GLY B CA 1
ATOM 2501 C C . GLY B 1 128 ? 68.081 -14.076 21.269 1.00 20.87 120 GLY B C 1
ATOM 2502 O O . GLY B 1 128 ? 68.465 -13.709 20.160 1.00 17.71 120 GLY B O 1
ATOM 2503 N N . PHE B 1 129 ? 67.933 -13.238 22.299 1.00 13.51 121 PHE B N 1
ATOM 2504 C CA . PHE B 1 129 ? 68.268 -11.827 22.127 1.00 13.37 121 PHE B CA 1
ATOM 2505 C C . PHE B 1 129 ? 68.580 -11.218 23.477 1.00 21.53 121 PHE B C 1
ATOM 2506 O O . PHE B 1 129 ? 68.170 -11.732 24.513 1.00 18.00 121 PHE B O 1
ATOM 2514 N N . VAL B 1 130 ? 69.297 -10.101 23.449 1.00 17.03 122 VAL B N 1
ATOM 2515 C CA . VAL B 1 130 ? 69.605 -9.347 24.659 1.00 16.06 122 VAL B CA 1
ATOM 2516 C C . VAL B 1 130 ? 69.232 -7.892 24.409 1.00 18.74 122 VAL B C 1
ATOM 2517 O O . VAL B 1 130 ? 69.412 -7.377 23.297 1.00 17.31 122 VAL B O 1
ATOM 2521 N N . VAL B 1 131 ? 68.706 -7.233 25.440 1.00 17.04 123 VAL B N 1
ATOM 2522 C CA . VAL B 1 131 ? 68.251 -5.852 25.316 1.00 17.40 123 VAL B CA 1
ATOM 2523 C C . VAL B 1 131 ? 69.453 -4.923 25.441 1.00 25.79 123 VAL B C 1
ATOM 2524 O O . VAL B 1 131 ? 70.160 -4.943 26.457 1.00 20.48 123 VAL B O 1
ATOM 2528 N N . LEU B 1 132 ? 69.661 -4.075 24.432 1.00 20.91 124 LEU B N 1
ATOM 2529 C CA . LEU B 1 132 ? 70.784 -3.133 24.459 1.00 22.02 124 LEU B CA 1
ATOM 2530 C C . LEU B 1 132 ? 70.423 -1.767 25.018 1.00 23.42 124 LEU B C 1
ATOM 2531 O O . LEU B 1 132 ? 71.303 -1.072 25.540 1.00 21.83 124 LEU B O 1
ATOM 2536 N N . SER B 1 133 ? 69.172 -1.330 24.874 1.00 20.91 125 SER B N 1
ATOM 2537 C CA . SER B 1 133 ? 68.759 -0.016 25.368 1.00 21.47 125 SER B CA 1
ATOM 2538 C C . SER B 1 133 ? 68.183 -0.132 26.782 1.00 22.38 125 SER B C 1
ATOM 2539 O O . SER B 1 133 ? 68.121 -1.210 27.368 1.00 23.51 125 SER B O 1
ATOM 2542 N N . GLU B 1 134 ? 67.750 1.000 27.346 1.00 23.74 126 GLU B N 1
ATOM 2543 C CA . GLU B 1 134 ? 67.199 0.984 28.699 1.00 24.88 126 GLU B CA 1
ATOM 2544 C C . GLU B 1 134 ? 66.045 -0.005 28.811 1.00 25.84 126 GLU B C 1
ATOM 2545 O O . GLU B 1 134 ? 65.955 -0.763 29.782 1.00 25.43 126 GLU B O 1
ATOM 2551 N N . THR B 1 135 ? 65.157 0.002 27.826 1.00 22.74 127 THR B N 1
ATOM 2552 C CA . THR B 1 135 ? 64.127 -1.011 27.643 1.00 21.61 127 THR B CA 1
ATOM 2553 C C . THR B 1 135 ? 63.953 -1.224 26.150 1.00 23.32 127 THR B C 1
ATOM 2554 O O . THR B 1 135 ? 64.298 -0.360 25.335 1.00 23.41 127 THR B O 1
ATOM 2558 N N . ALA B 1 136 ? 63.362 -2.360 25.793 1.00 18.91 128 ALA B N 1
ATOM 2559 C CA . ALA B 1 136 ? 63.097 -2.650 24.394 1.00 20.41 128 ALA B CA 1
ATOM 2560 C C . ALA B 1 136 ? 61.809 -3.448 24.299 1.00 23.14 128 ALA B C 1
ATOM 2561 O O . ALA B 1 136 ? 61.487 -4.238 25.195 1.00 20.90 128 ALA B O 1
ATOM 2563 N N . VAL B 1 137 ? 61.071 -3.214 23.218 1.00 18.67 129 VAL B N 1
ATOM 2564 C CA . VAL B 1 137 ? 59.886 -4.003 22.893 1.00 18.59 129 VAL B CA 1
ATOM 2565 C C . VAL B 1 137 ? 60.229 -4.892 21.707 1.00 19.17 129 VAL B C 1
ATOM 2566 O O . VAL B 1 137 ? 60.660 -4.399 20.654 1.00 19.12 129 VAL B O 1
ATOM 2570 N N . PHE B 1 138 ? 60.054 -6.201 21.890 1.00 16.67 130 PHE B N 1
ATOM 2571 C CA . PHE B 1 138 ? 60.482 -7.217 20.934 1.00 17.60 130 PHE B CA 1
ATOM 2572 C C . PHE B 1 138 ? 59.234 -7.892 20.369 1.00 17.71 130 PHE B C 1
ATOM 2573 O O . PHE B 1 138 ? 58.327 -8.246 21.122 1.00 17.35 130 PHE B O 1
ATOM 2581 N N . SER B 1 139 ? 59.187 -8.068 19.052 1.00 16.50 131 SER B N 1
ATOM 2582 C CA . SER B 1 139 ? 58.043 -8.669 18.379 1.00 19.11 131 SER B CA 1
ATOM 2583 C C . SER B 1 139 ? 58.502 -9.961 17.722 1.00 22.65 131 SER B C 1
ATOM 2584 O O . SER B 1 139 ? 59.548 -9.985 17.056 1.00 17.98 131 SER B O 1
ATOM 2587 N N . TYR B 1 140 ? 57.773 -11.052 17.939 1.00 18.68 132 TYR B N 1
ATOM 2588 C CA . TYR B 1 140 ? 58.122 -12.228 17.158 1.00 23.04 132 TYR B CA 1
ATOM 2589 C C . TYR B 1 140 ? 56.883 -12.956 16.680 1.00 25.36 132 TYR B C 1
ATOM 2590 O O . TYR B 1 140 ? 55.999 -13.297 17.474 1.00 24.67 132 TYR B O 1
ATOM 2599 N N . LYS B 1 141 ? 56.838 -13.185 15.373 1.00 21.88 133 LYS B N 1
ATOM 2600 C CA . LYS B 1 141 ? 55.795 -13.978 14.745 1.00 21.48 133 LYS B CA 1
ATOM 2601 C C . LYS B 1 141 ? 56.325 -15.384 14.562 1.00 17.94 133 LYS B C 1
ATOM 2602 O O . LYS B 1 141 ? 57.481 -15.569 14.170 1.00 20.18 133 LYS B O 1
ATOM 2608 N N . CYS B 1 142 ? 55.482 -16.367 14.837 1.00 14.49 134 CYS B N 1
ATOM 2609 C CA . CYS B 1 142 ? 55.864 -17.767 14.747 1.00 14.40 134 CYS B CA 1
ATOM 2610 C C . CYS B 1 142 ? 54.999 -18.452 13.715 1.00 20.88 134 CYS B C 1
ATOM 2611 O O . CYS B 1 142 ? 53.798 -18.174 13.635 1.00 15.08 134 CYS B O 1
ATOM 2614 N N . ASP B 1 143 ? 55.604 -19.360 12.941 1.00 13.99 135 ASP B N 1
ATOM 2615 C CA . ASP B 1 143 ? 54.844 -20.151 11.981 1.00 11.80 135 ASP B CA 1
ATOM 2616 C C . ASP B 1 143 ? 54.388 -21.485 12.543 1.00 14.23 135 ASP B C 1
ATOM 2617 O O . ASP B 1 143 ? 53.988 -22.367 11.784 1.00 16.98 135 ASP B O 1
ATOM 2622 N N . ASN B 1 144 ? 54.393 -21.641 13.862 1.00 15.13 136 ASN B N 1
ATOM 2623 C CA . ASN B 1 144 ? 53.842 -22.837 14.477 1.00 14.27 136 ASN B CA 1
ATOM 2624 C C . ASN B 1 144 ? 53.451 -22.468 15.899 1.00 17.36 136 ASN B C 1
ATOM 2625 O O . ASN B 1 144 ? 53.868 -21.425 16.410 1.00 18.49 136 ASN B O 1
ATOM 2630 N N . PHE B 1 145 ? 52.640 -23.318 16.523 1.00 16.11 137 PHE B N 1
ATOM 2631 C CA . PHE B 1 145 ? 52.066 -22.971 17.815 1.00 20.65 137 PHE B CA 1
ATOM 2632 C C . PHE B 1 145 ? 52.940 -23.424 18.988 1.00 29.07 137 PHE B C 1
ATOM 2633 O O . PHE B 1 145 ? 53.730 -24.365 18.892 1.00 22.98 137 PHE B O 1
ATOM 2641 N N . TYR B 1 146 ? 52.765 -22.730 20.111 1.00 24.50 138 TYR B N 1
ATOM 2642 C CA . TYR B 1 146 ? 53.451 -23.051 21.355 1.00 30.46 138 TYR B CA 1
ATOM 2643 C C . TYR B 1 146 ? 53.212 -24.496 21.771 1.00 28.34 138 TYR B C 1
ATOM 2644 O O . TYR B 1 146 ? 52.105 -25.022 21.648 1.00 27.92 138 TYR B O 1
ATOM 2653 N N . ASN B 1 147 ? 54.273 -25.159 22.229 1.00 26.97 139 ASN B N 1
ATOM 2654 C CA . ASN B 1 147 ? 54.131 -26.490 22.830 1.00 31.01 139 ASN B CA 1
ATOM 2655 C C . ASN B 1 147 ? 55.225 -26.663 23.878 1.00 30.20 139 ASN B C 1
ATOM 2656 O O . ASN B 1 147 ? 56.410 -26.781 23.531 1.00 25.21 139 ASN B O 1
ATOM 2661 N N . LYS B 1 148 ? 54.823 -26.685 25.155 1.00 31.27 140 LYS B N 1
ATOM 2662 C CA . LYS B 1 148 ? 55.789 -26.697 26.256 1.00 36.02 140 LYS B CA 1
ATOM 2663 C C . LYS B 1 148 ? 56.656 -27.950 26.220 1.00 32.79 140 LYS B C 1
ATOM 2664 O O . LYS B 1 148 ? 57.882 -27.882 26.369 1.00 33.66 140 LYS B O 1
ATOM 2666 N N . GLU B 1 149 ? 56.030 -29.103 26.012 1.00 33.04 141 GLU B N 1
ATOM 2667 C CA . GLU B 1 149 ? 56.750 -30.364 26.070 1.00 36.89 141 GLU B CA 1
ATOM 2668 C C . GLU B 1 149 ? 57.836 -30.452 25.004 1.00 34.28 141 GLU B C 1
ATOM 2669 O O . GLU B 1 149 ? 58.839 -31.150 25.198 1.00 31.31 141 GLU B O 1
ATOM 2675 N N . SER B 1 150 ? 57.655 -29.766 23.873 1.00 21.73 142 SER B N 1
ATOM 2676 C CA . SER B 1 150 ? 58.591 -29.868 22.762 1.00 21.05 142 SER B CA 1
ATOM 2677 C C . SER B 1 150 ? 59.813 -28.974 22.922 1.00 21.68 142 SER B C 1
ATOM 2678 O O . SER B 1 150 ? 60.694 -29.002 22.061 1.00 26.44 142 SER B O 1
ATOM 2681 N N . GLU B 1 151 ? 59.880 -28.173 23.974 1.00 21.23 143 GLU B N 1
ATOM 2682 C CA . GLU B 1 151 ? 60.910 -27.147 24.067 1.00 25.15 143 GLU B CA 1
ATOM 2683 C C . GLU B 1 151 ? 62.304 -27.751 24.153 1.00 27.37 143 GLU B C 1
ATOM 2684 O O . GLU B 1 151 ? 62.527 -28.750 24.838 1.00 25.95 143 GLU B O 1
ATOM 2690 N N . GLY B 1 152 ? 63.239 -27.136 23.428 1.00 24.07 144 GLY B N 1
ATOM 2691 C CA . GLY B 1 152 ? 64.649 -27.421 23.546 1.00 30.58 144 GLY B CA 1
ATOM 2692 C C . GLY B 1 152 ? 65.384 -26.133 23.877 1.00 27.03 144 GLY B C 1
ATOM 2693 O O . GLY B 1 152 ? 64.788 -25.059 23.954 1.00 22.63 144 GLY B O 1
ATOM 2694 N N . SER B 1 153 ? 66.684 -26.266 24.107 1.00 24.70 145 SER B N 1
ATOM 2695 C CA . SER B 1 153 ? 67.465 -25.097 24.501 1.00 26.61 145 SER B CA 1
ATOM 2696 C C . SER B 1 153 ? 68.947 -25.396 24.340 1.00 26.39 145 SER B C 1
ATOM 2697 O O . SER B 1 153 ? 69.380 -26.553 24.394 1.00 22.51 145 SER B O 1
ATOM 2700 N N . VAL B 1 154 ? 69.717 -24.317 24.173 1.00 25.13 146 VAL B N 1
ATOM 2701 C CA . VAL B 1 154 ? 71.176 -24.347 24.165 1.00 21.85 146 VAL B CA 1
ATOM 2702 C C . VAL B 1 154 ? 71.660 -23.218 25.066 1.00 24.67 146 VAL B C 1
ATOM 2703 O O . VAL B 1 154 ? 71.178 -22.083 24.949 1.00 21.77 146 VAL B O 1
ATOM 2707 N N . LYS B 1 155 ? 72.604 -23.531 25.958 1.00 22.84 147 LYS B N 1
ATOM 2708 C CA . LYS B 1 155 ? 73.199 -22.527 26.841 1.00 25.85 147 LYS B CA 1
ATOM 2709 C C . LYS B 1 155 ? 73.746 -21.342 26.052 1.00 26.90 147 LYS B C 1
ATOM 2710 O O . LYS B 1 155 ? 74.577 -21.510 25.150 1.00 22.78 147 LYS B O 1
ATOM 2716 N N . PHE B 1 156 ? 73.303 -20.133 26.421 1.00 19.86 148 PHE B N 1
ATOM 2717 C CA . PHE B 1 156 ? 73.599 -18.964 25.593 1.00 21.17 148 PHE B CA 1
ATOM 2718 C C . PHE B 1 156 ? 75.100 -18.733 25.455 1.00 23.07 148 PHE B C 1
ATOM 2719 O O . PHE B 1 156 ? 75.560 -18.290 24.400 1.00 22.99 148 PHE B O 1
ATOM 2727 N N . ASN B 1 157 ? 75.884 -19.031 26.489 1.00 21.25 149 ASN B N 1
ATOM 2728 C CA . ASN B 1 157 ? 77.316 -18.750 26.429 1.00 22.23 149 ASN B CA 1
ATOM 2729 C C . ASN B 1 157 ? 78.136 -20.026 26.233 1.00 26.82 149 ASN B C 1
ATOM 2730 O O . ASN B 1 157 ? 79.310 -20.093 26.615 1.00 24.87 149 ASN B O 1
ATOM 2735 N N . ASP B 1 158 ? 77.531 -21.029 25.604 1.00 23.78 150 ASP B N 1
ATOM 2736 C CA . ASP B 1 158 ? 78.233 -22.260 25.260 1.00 29.23 150 ASP B CA 1
ATOM 2737 C C . ASP B 1 158 ? 79.562 -21.931 24.597 1.00 29.18 150 ASP B C 1
ATOM 2738 O O . ASP B 1 158 ? 79.631 -21.070 23.711 1.00 24.00 150 ASP B O 1
ATOM 2743 N N . SER B 1 159 ? 80.622 -22.581 25.068 1.00 27.67 151 SER B N 1
ATOM 2744 C CA . SER B 1 159 ? 81.970 -22.273 24.599 1.00 32.31 151 SER B CA 1
ATOM 2745 C C . SER B 1 159 ? 82.243 -22.793 23.188 1.00 36.30 151 SER B C 1
ATOM 2746 O O . SER B 1 159 ? 83.135 -22.266 22.512 1.00 32.17 151 SER B O 1
ATOM 2749 N N . ASP B 1 160 ? 81.533 -23.827 22.732 1.00 25.79 152 ASP B N 1
ATOM 2750 C CA . ASP B 1 160 ? 81.715 -24.246 21.348 1.00 33.87 152 ASP B CA 1
ATOM 2751 C C . ASP B 1 160 ? 81.153 -23.201 20.392 1.00 34.16 152 ASP B C 1
ATOM 2752 O O . ASP B 1 160 ? 81.752 -22.917 19.347 1.00 31.72 152 ASP B O 1
ATOM 2757 N N . LEU B 1 161 ? 80.005 -22.614 20.733 1.00 30.91 153 LEU B N 1
ATOM 2758 C CA . LEU B 1 161 ? 79.428 -21.592 19.868 1.00 23.62 153 LEU B CA 1
ATOM 2759 C C . LEU B 1 161 ? 80.128 -20.245 20.033 1.00 29.89 153 LEU B C 1
ATOM 2760 O O . LEU B 1 161 ? 80.212 -19.485 19.064 1.00 30.70 153 LEU B O 1
ATOM 2765 N N . SER B 1 162 ? 80.586 -19.922 21.248 1.00 27.00 154 SER B N 1
ATOM 2766 C CA A SER B 1 162 ? 81.337 -18.691 21.521 0.55 31.27 154 SER B CA 1
ATOM 2767 C CA B SER B 1 162 ? 81.340 -18.695 21.514 0.45 31.10 154 SER B CA 1
ATOM 2768 C C . SER B 1 162 ? 80.637 -17.462 20.933 1.00 33.35 154 SER B C 1
ATOM 2769 O O . SER B 1 162 ? 81.243 -16.627 20.257 1.00 28.74 154 SER B O 1
ATOM 2774 N N . ILE B 1 163 ? 79.336 -17.347 21.212 1.00 20.07 155 ILE B N 1
ATOM 2775 C CA . ILE B 1 163 ? 78.553 -16.222 20.709 1.00 19.82 155 ILE B CA 1
ATOM 2776 C C . ILE B 1 163 ? 78.998 -14.926 21.379 1.00 22.19 155 ILE B C 1
ATOM 2777 O O . ILE B 1 163 ? 79.230 -14.881 22.596 1.00 20.80 155 ILE B O 1
ATOM 2782 N N . ASP B 1 164 ? 79.136 -13.864 20.585 1.00 20.75 156 ASP B N 1
ATOM 2783 C CA . ASP B 1 164 ? 79.373 -12.517 21.108 1.00 20.93 156 ASP B CA 1
ATOM 2784 C C . ASP B 1 164 ? 78.017 -11.870 21.373 1.00 28.38 156 ASP B C 1
ATOM 2785 O O . ASP B 1 164 ? 77.285 -11.551 20.425 1.00 26.37 156 ASP B O 1
ATOM 2790 N N . TRP B 1 165 ? 77.671 -11.679 22.652 1.00 19.18 157 TRP B N 1
ATOM 2791 C CA . TRP B 1 165 ? 76.391 -11.074 23.006 1.00 23.86 157 TRP B CA 1
ATOM 2792 C C . TRP B 1 165 ? 76.496 -9.575 23.249 1.00 30.64 157 TRP B C 1
ATOM 2793 O O . TRP B 1 165 ? 75.523 -8.976 23.713 1.00 25.62 157 TRP B O 1
ATOM 2804 N N . LYS B 1 166 ? 77.648 -8.964 22.942 1.00 26.36 158 LYS B N 1
ATOM 2805 C CA . LYS B 1 166 ? 77.840 -7.513 22.875 1.00 29.65 158 LYS B CA 1
ATOM 2806 C C . LYS B 1 166 ? 77.929 -6.759 24.199 1.00 36.11 158 LYS B C 1
ATOM 2807 O O . LYS B 1 166 ? 78.785 -5.876 24.339 1.00 43.16 158 LYS B O 1
ATOM 2813 N N . ILE B 1 167 ? 77.065 -7.052 25.164 1.00 26.31 159 ILE B N 1
ATOM 2814 C CA . ILE B 1 167 ? 77.076 -6.287 26.412 1.00 28.76 159 ILE B CA 1
ATOM 2815 C C . ILE B 1 167 ? 77.958 -6.981 27.446 1.00 36.51 159 ILE B C 1
ATOM 2816 O O . ILE B 1 167 ? 78.275 -8.168 27.286 1.00 35.57 159 ILE B O 1
ATOM 2821 N N . PRO B 1 168 ? 78.377 -6.293 28.510 1.00 38.80 160 PRO B N 1
ATOM 2822 C CA . PRO B 1 168 ? 79.199 -6.954 29.528 1.00 35.04 160 PRO B CA 1
ATOM 2823 C C . PRO B 1 168 ? 78.438 -8.085 30.197 1.00 42.60 160 PRO B C 1
ATOM 2824 O O . PRO B 1 168 ? 77.255 -7.953 30.522 1.00 40.80 160 PRO B O 1
ATOM 2828 N N . GLU B 1 169 ? 79.147 -9.190 30.444 1.00 41.12 161 GLU B N 1
ATOM 2829 C CA . GLU B 1 169 ? 78.506 -10.337 31.077 1.00 43.15 161 GLU B CA 1
ATOM 2830 C C . GLU B 1 169 ? 77.917 -9.961 32.429 1.00 38.83 161 GLU B C 1
ATOM 2831 O O . GLU B 1 169 ? 76.857 -10.466 32.806 1.00 40.99 161 GLU B O 1
ATOM 2833 N N . ALA B 1 170 ? 78.569 -9.050 33.159 1.00 37.22 162 ALA B N 1
ATOM 2834 C CA . ALA B 1 170 ? 78.050 -8.628 34.452 1.00 33.01 162 ALA B CA 1
ATOM 2835 C C . ALA B 1 170 ? 76.704 -7.923 34.341 1.00 31.33 162 ALA B C 1
ATOM 2836 O O . ALA B 1 170 ? 75.972 -7.851 35.333 1.00 35.90 162 ALA B O 1
ATOM 2838 N N . ASP B 1 171 ? 76.369 -7.378 33.174 1.00 32.13 163 ASP B N 1
ATOM 2839 C CA . ASP B 1 171 ? 75.082 -6.721 32.971 1.00 33.42 163 ASP B CA 1
ATOM 2840 C C . ASP B 1 171 ? 73.956 -7.683 32.578 1.00 31.92 163 ASP B C 1
ATOM 2841 O O . ASP B 1 171 ? 72.791 -7.268 32.541 1.00 30.03 163 ASP B O 1
ATOM 2846 N N . MET B 1 172 ? 74.262 -8.938 32.263 1.00 35.60 164 MET B N 1
ATOM 2847 C CA . MET B 1 172 ? 73.242 -9.860 31.763 1.00 31.74 164 MET B CA 1
ATOM 2848 C C . MET B 1 172 ? 72.331 -10.350 32.878 1.00 35.60 164 MET B C 1
ATOM 2849 O O . MET B 1 172 ? 72.789 -10.716 33.963 1.00 37.01 164 MET B O 1
ATOM 2854 N N . ILE B 1 173 ? 71.034 -10.362 32.591 1.00 35.08 165 ILE B N 1
ATOM 2855 C CA . ILE B 1 173 ? 69.997 -10.834 33.499 1.00 35.63 165 ILE B CA 1
ATOM 2856 C C . ILE B 1 173 ? 69.338 -12.040 32.840 1.00 37.24 165 ILE B C 1
ATOM 2857 O O . ILE B 1 173 ? 68.741 -11.911 31.765 1.00 26.95 165 ILE B O 1
ATOM 2862 N N . LEU B 1 174 ? 69.460 -13.208 33.461 1.00 36.54 166 LEU B N 1
ATOM 2863 C CA . LEU B 1 174 ? 68.980 -14.453 32.875 1.00 30.99 166 LEU B CA 1
ATOM 2864 C C . LEU B 1 174 ? 68.026 -15.155 33.824 1.00 31.29 166 LEU B C 1
ATOM 2865 O O . LEU B 1 174 ? 68.266 -15.195 35.035 1.00 32.44 166 LEU B O 1
ATOM 2870 N N . SER B 1 175 ? 66.968 -15.742 33.264 1.00 34.60 167 SER B N 1
ATOM 2871 C CA . SER B 1 175 ? 66.073 -16.572 34.056 1.00 32.01 167 SER B CA 1
ATOM 2872 C C . SER B 1 175 ? 66.829 -17.791 34.559 1.00 33.72 167 SER B C 1
ATOM 2873 O O . SER B 1 175 ? 67.867 -18.185 34.001 1.00 31.25 167 SER B O 1
ATOM 2876 N N . GLU B 1 176 ? 66.287 -18.414 35.616 1.00 33.96 168 GLU B N 1
ATOM 2877 C CA . GLU B 1 176 ? 66.917 -19.616 36.147 1.00 33.30 168 GLU B CA 1
ATOM 2878 C C . GLU B 1 176 ? 67.015 -20.689 35.072 1.00 30.47 168 GLU B C 1
ATOM 2879 O O . GLU B 1 176 ? 68.046 -21.368 34.960 1.00 35.57 168 GLU B O 1
ATOM 2881 N N . LYS B 1 177 ? 65.942 -20.869 34.288 1.00 29.91 169 LYS B N 1
ATOM 2882 C CA . LYS B 1 177 ? 65.956 -21.872 33.226 1.00 34.16 169 LYS B CA 1
ATOM 2883 C C . LYS B 1 177 ? 67.089 -21.607 32.243 1.00 31.36 169 LYS B C 1
ATOM 2884 O O . LYS B 1 177 ? 67.853 -22.518 31.909 1.00 32.23 169 LYS B O 1
ATOM 2886 N N . ASP B 1 178 ? 67.229 -20.360 31.785 1.00 27.45 170 ASP B N 1
ATOM 2887 C CA . ASP B 1 178 ? 68.278 -20.075 30.805 1.00 26.68 170 ASP B CA 1
ATOM 2888 C C . ASP B 1 178 ? 69.669 -20.174 31.425 1.00 30.72 170 ASP B C 1
ATOM 2889 O O . ASP B 1 178 ? 70.623 -20.543 30.732 1.00 29.55 170 ASP B O 1
ATOM 2894 N N . GLN B 1 179 ? 69.806 -19.903 32.730 1.00 33.74 171 GLN B N 1
ATOM 2895 C CA . GLN B 1 179 ? 71.101 -20.064 33.390 1.00 38.59 171 GLN B CA 1
ATOM 2896 C C . GLN B 1 179 ? 71.563 -21.516 33.401 1.00 39.08 171 GLN B C 1
ATOM 2897 O O . GLN B 1 179 ? 72.768 -21.783 33.518 1.00 36.23 171 GLN B O 1
ATOM 2903 N N . ASN B 1 180 ? 70.633 -22.458 33.293 1.00 34.32 172 ASN B N 1
ATOM 2904 C CA . ASN B 1 180 ? 70.938 -23.869 33.444 1.00 36.04 172 ASN B CA 1
ATOM 2905 C C . ASN B 1 180 ? 70.727 -24.666 32.159 1.00 41.16 172 ASN B C 1
ATOM 2906 O O . ASN B 1 180 ? 70.737 -25.898 32.210 1.00 39.19 172 ASN B O 1
ATOM 2911 N N . ALA B 1 181 ? 70.561 -23.996 31.009 1.00 34.21 173 ALA B N 1
ATOM 2912 C CA . ALA B 1 181 ? 70.312 -24.706 29.763 1.00 27.25 173 ALA B CA 1
ATOM 2913 C C . ALA B 1 181 ? 71.477 -25.643 29.424 1.00 29.33 173 ALA B C 1
ATOM 2914 O O . ALA B 1 181 ? 72.638 -25.360 29.741 1.00 32.00 173 ALA B O 1
ATOM 2916 N N . PRO B 1 182 ? 71.193 -26.783 28.807 1.00 28.73 174 PRO B N 1
ATOM 2917 C CA . PRO B 1 182 ? 72.269 -27.729 28.493 1.00 32.54 174 PRO B CA 1
ATOM 2918 C C . PRO B 1 182 ? 73.207 -27.178 27.428 1.00 24.82 174 PRO B C 1
ATOM 2919 O O . PRO B 1 182 ? 72.836 -26.337 26.604 1.00 25.68 174 PRO B O 1
ATOM 2923 N N . ALA B 1 183 ? 74.442 -27.671 27.456 1.00 26.51 175 ALA B N 1
ATOM 2924 C CA . ALA B 1 183 ? 75.447 -27.244 26.486 1.00 26.76 175 ALA B CA 1
ATOM 2925 C C . ALA B 1 183 ? 75.044 -27.658 25.071 1.00 28.91 175 ALA B C 1
ATOM 2926 O O . ALA B 1 183 ? 74.221 -28.555 24.860 1.00 24.57 175 ALA B O 1
ATOM 2928 N N . PHE B 1 184 ? 75.632 -26.973 24.087 1.00 30.57 176 PHE B N 1
ATOM 2929 C CA . PHE B 1 184 ? 75.383 -27.321 22.693 1.00 27.39 176 PHE B CA 1
ATOM 2930 C C . PHE B 1 184 ? 75.687 -28.797 22.430 1.00 30.46 176 PHE B C 1
ATOM 2931 O O . PHE B 1 184 ? 74.910 -29.490 21.763 1.00 24.57 176 PHE B O 1
ATOM 2939 N N . LYS B 1 185 ? 76.772 -29.316 22.998 1.00 28.85 177 LYS B N 1
ATOM 2940 C CA . LYS B 1 185 ? 77.147 -30.693 22.700 1.00 27.33 177 LYS B CA 1
ATOM 2941 C C . LYS B 1 185 ? 76.254 -31.723 23.395 1.00 32.17 177 LYS B C 1
ATOM 2942 O O . LYS B 1 185 ? 76.321 -32.909 23.044 1.00 30.00 177 LYS B O 1
ATOM 2944 N N . ASP B 1 186 ? 75.430 -31.312 24.363 1.00 27.74 178 ASP B N 1
ATOM 2945 C CA . ASP B 1 186 ? 74.462 -32.212 24.994 1.00 28.49 178 ASP B CA 1
ATOM 2946 C C . ASP B 1 186 ? 73.199 -32.426 24.153 1.00 27.36 178 ASP B C 1
ATOM 2947 O O . ASP B 1 186 ? 72.386 -33.287 24.501 1.00 28.37 178 ASP B O 1
ATOM 2952 N N . LYS B 1 187 ? 72.988 -31.625 23.102 1.00 25.67 179 LYS B N 1
ATOM 2953 C CA . LYS B 1 187 ? 71.948 -31.861 22.097 1.00 31.71 179 LYS B CA 1
ATOM 2954 C C . LYS B 1 187 ? 70.536 -31.893 22.695 1.00 31.95 179 LYS B C 1
ATOM 2955 O O . LYS B 1 187 ? 69.773 -32.843 22.504 1.00 30.79 179 LYS B O 1
ATOM 2961 N N . ASN B 1 188 ? 70.178 -30.814 23.393 1.00 24.93 180 ASN B N 1
ATOM 2962 C CA . ASN B 1 188 ? 68.794 -30.653 23.830 1.00 26.48 180 ASN B CA 1
ATOM 2963 C C . ASN B 1 188 ? 67.982 -30.015 22.709 1.00 25.42 180 ASN B C 1
ATOM 2964 O O . ASN B 1 188 ? 67.362 -28.967 22.901 1.00 25.47 180 ASN B O 1
ATOM 2969 N N . TYR B 1 189 ? 67.997 -30.625 21.530 1.00 23.54 181 TYR B N 1
ATOM 2970 C CA . TYR B 1 189 ? 67.294 -30.066 20.381 1.00 24.59 181 TYR B CA 1
ATOM 2971 C C . TYR B 1 189 ? 67.003 -31.166 19.357 1.00 33.23 181 TYR B C 1
ATOM 2972 O O . TYR B 1 189 ? 67.365 -32.337 19.554 1.00 28.85 181 TYR B O 1
ATOM 2982 N N . HIS C 1 7 ? 32.421 2.394 31.949 1.00 67.98 -1 HIS C N 1
ATOM 2983 C CA . HIS C 1 7 ? 31.031 2.638 31.570 1.00 68.15 -1 HIS C CA 1
ATOM 2984 C C . HIS C 1 7 ? 30.481 1.659 30.500 1.00 63.90 -1 HIS C C 1
ATOM 2985 O O . HIS C 1 7 ? 29.378 1.129 30.658 1.00 68.50 -1 HIS C O 1
ATOM 2987 N N . HIS C 1 8 ? 31.252 1.396 29.441 1.00 50.82 0 HIS C N 1
ATOM 2988 C CA . HIS C 1 8 ? 30.807 0.474 28.397 1.00 45.18 0 HIS C CA 1
ATOM 2989 C C . HIS C 1 8 ? 30.571 -0.934 28.939 1.00 42.48 0 HIS C C 1
ATOM 2990 O O . HIS C 1 8 ? 31.314 -1.434 29.788 1.00 38.62 0 HIS C O 1
ATOM 2997 N N . MET C 1 9 ? 29.522 -1.577 28.444 1.00 35.80 1 MET C N 1
ATOM 2998 C CA . MET C 1 9 ? 29.316 -2.985 28.750 1.00 27.38 1 MET C CA 1
ATOM 2999 C C . MET C 1 9 ? 30.344 -3.819 28.015 1.00 29.22 1 MET C C 1
ATOM 3000 O O . MET C 1 9 ? 30.682 -3.538 26.858 1.00 34.97 1 MET C O 1
ATOM 3005 N N . LYS C 1 10 ? 30.851 -4.856 28.676 1.00 25.42 2 LYS C N 1
ATOM 3006 C CA . LYS C 1 10 ? 31.878 -5.692 28.068 1.00 23.89 2 LYS C CA 1
ATOM 3007 C C . LYS C 1 10 ? 31.305 -7.090 27.857 1.00 23.23 2 LYS C C 1
ATOM 3008 O O . LYS C 1 10 ? 31.115 -7.838 28.823 1.00 23.31 2 LYS C O 1
ATOM 3014 N N . LEU C 1 11 ? 31.017 -7.425 26.597 1.00 19.46 3 LEU C N 1
ATOM 3015 C CA . LEU C 1 11 ? 30.571 -8.751 26.194 1.00 14.03 3 LEU C CA 1
ATOM 3016 C C . LEU C 1 11 ? 31.742 -9.455 25.520 1.00 19.53 3 LEU C C 1
ATOM 3017 O O . LEU C 1 11 ? 32.345 -8.913 24.588 1.00 17.57 3 LEU C O 1
ATOM 3022 N N . VAL C 1 12 ? 32.069 -10.643 26.005 1.00 16.39 4 VAL C N 1
ATOM 3023 C CA . VAL C 1 12 ? 33.216 -11.413 25.535 1.00 14.04 4 VAL C CA 1
ATOM 3024 C C . VAL C 1 12 ? 32.696 -12.576 24.688 1.00 13.79 4 VAL C C 1
ATOM 3025 O O . VAL C 1 12 ? 31.783 -13.300 25.107 1.00 15.08 4 VAL C O 1
ATOM 3029 N N . LYS C 1 13 ? 33.270 -12.740 23.505 1.00 14.61 5 LYS C N 1
ATOM 3030 C CA . LYS C 1 13 ? 32.859 -13.773 22.559 1.00 17.70 5 LYS C CA 1
ATOM 3031 C C . LYS C 1 13 ? 33.122 -15.173 23.109 1.00 17.44 5 LYS C C 1
ATOM 3032 O O . LYS C 1 13 ? 34.134 -15.412 23.776 1.00 16.20 5 LYS C O 1
ATOM 3038 N N . THR C 1 14 ? 32.228 -16.117 22.783 1.00 16.61 6 THR C N 1
ATOM 3039 C CA . THR C 1 14 ? 32.506 -17.547 22.950 1.00 15.98 6 THR C CA 1
ATOM 3040 C C . THR C 1 14 ? 32.469 -18.219 21.585 1.00 18.15 6 THR C C 1
ATOM 3041 O O . THR C 1 14 ? 32.049 -17.588 20.606 1.00 21.06 6 THR C O 1
ATOM 3045 N N . PRO C 1 15 ? 32.845 -19.502 21.465 1.00 21.26 7 PRO C N 1
ATOM 3046 C CA . PRO C 1 15 ? 32.745 -20.156 20.159 1.00 21.24 7 PRO C CA 1
ATOM 3047 C C . PRO C 1 15 ? 31.321 -20.338 19.677 1.00 18.98 7 PRO C C 1
ATOM 3048 O O . PRO C 1 15 ? 31.139 -20.748 18.534 1.00 22.73 7 PRO C O 1
ATOM 3052 N N . LEU C 1 16 ? 30.304 -20.055 20.486 1.00 17.04 8 LEU C N 1
ATOM 3053 C CA . LEU C 1 16 ? 28.931 -20.248 20.033 1.00 19.30 8 LEU C CA 1
ATOM 3054 C C . LEU C 1 16 ? 28.343 -18.906 19.622 1.00 20.55 8 LEU C C 1
ATOM 3055 O O . LEU C 1 16 ? 28.413 -17.933 20.382 1.00 16.60 8 LEU C O 1
ATOM 3060 N N . LYS C 1 17 ? 27.756 -18.863 18.429 1.00 16.63 9 LYS C N 1
ATOM 3061 C CA . LYS C 1 17 ? 27.229 -17.607 17.909 1.00 17.98 9 LYS C CA 1
ATOM 3062 C C . LYS C 1 17 ? 26.143 -17.050 18.823 1.00 19.25 9 LYS C C 1
ATOM 3063 O O . LYS C 1 17 ? 25.215 -17.763 19.209 1.00 16.74 9 LYS C O 1
ATOM 3069 N N . ASP C 1 18 ? 26.237 -15.757 19.128 1.00 15.69 10 ASP C N 1
ATOM 3070 C CA . ASP C 1 18 ? 25.296 -14.992 19.950 1.00 16.63 10 ASP C CA 1
ATOM 3071 C C . ASP C 1 18 ? 25.379 -15.313 21.433 1.00 18.84 10 ASP C C 1
ATOM 3072 O O . ASP C 1 18 ? 24.651 -14.722 22.210 1.00 15.63 10 ASP C O 1
ATOM 3077 N N . CYS C 1 19 ? 26.280 -16.183 21.855 1.00 18.02 11 CYS C N 1
ATOM 3078 C CA . CYS C 1 19 ? 26.377 -16.585 23.249 1.00 12.97 11 CYS C CA 1
ATOM 3079 C C . CYS C 1 19 ? 27.557 -15.820 23.857 1.00 22.12 11 CYS C C 1
ATOM 3080 O O . CYS C 1 19 ? 28.678 -15.904 23.345 1.00 20.77 11 CYS C O 1
ATOM 3083 N N . TYR C 1 20 ? 27.309 -15.024 24.899 1.00 16.66 12 TYR C N 1
ATOM 3084 C CA . TYR C 1 20 ? 28.349 -14.122 25.390 1.00 18.23 12 TYR C CA 1
ATOM 3085 C C . TYR C 1 20 ? 28.558 -14.257 26.887 1.00 18.19 12 TYR C C 1
ATOM 3086 O O . TYR C 1 20 ? 27.652 -14.617 27.639 1.00 17.28 12 TYR C O 1
ATOM 3095 N N . ILE C 1 21 ? 29.768 -13.927 27.301 1.00 16.62 13 ILE C N 1
ATOM 3096 C CA . ILE C 1 21 ? 30.095 -13.706 28.699 1.00 21.36 13 ILE C CA 1
ATOM 3097 C C . ILE C 1 21 ? 30.009 -12.212 28.953 1.00 20.03 13 ILE C C 1
ATOM 3098 O O . ILE C 1 21 ? 30.614 -11.425 28.215 1.00 17.02 13 ILE C O 1
ATOM 3103 N N . ILE C 1 22 ? 29.290 -11.805 30.003 1.00 17.19 14 ILE C N 1
ATOM 3104 C CA . ILE C 1 22 ? 29.296 -10.407 30.421 1.00 14.00 14 ILE C CA 1
ATOM 3105 C C . ILE C 1 22 ? 30.314 -10.244 31.534 1.00 21.53 14 ILE C C 1
ATOM 3106 O O . ILE C 1 22 ? 30.186 -10.853 32.608 1.00 17.90 14 ILE C O 1
ATOM 3111 N N . GLU C 1 23 ? 31.315 -9.409 31.279 1.00 17.75 15 GLU C N 1
ATOM 3112 C CA . GLU C 1 23 ? 32.362 -9.144 32.235 1.00 20.13 15 GLU C CA 1
ATOM 3113 C C . GLU C 1 23 ? 32.093 -7.799 32.879 1.00 24.60 15 GLU C C 1
ATOM 3114 O O . GLU C 1 23 ? 32.041 -6.783 32.167 1.00 22.45 15 GLU C O 1
ATOM 3120 N N . PRO C 1 24 ? 31.900 -7.728 34.188 1.00 25.18 16 PRO C N 1
ATOM 3121 C CA . PRO C 1 24 ? 31.518 -6.455 34.798 1.00 22.96 16 PRO C CA 1
ATOM 3122 C C . PRO C 1 24 ? 32.733 -5.568 35.001 1.00 24.56 16 PRO C C 1
ATOM 3123 O O . PRO C 1 24 ? 33.870 -6.037 35.096 1.00 26.15 16 PRO C O 1
ATOM 3127 N N . THR C 1 25 ? 32.481 -4.264 35.021 1.00 25.35 17 THR C N 1
ATOM 3128 C CA . THR C 1 25 ? 33.498 -3.287 35.377 1.00 26.43 17 THR C CA 1
ATOM 3129 C C . THR C 1 25 ? 33.252 -2.952 36.841 1.00 30.81 17 THR C C 1
ATOM 3130 O O . THR C 1 25 ? 32.321 -2.211 37.181 1.00 25.90 17 THR C O 1
ATOM 3134 N N . VAL C 1 26 ? 34.073 -3.529 37.710 1.00 31.86 18 VAL C N 1
ATOM 3135 C CA . VAL C 1 26 ? 33.869 -3.452 39.151 1.00 27.73 18 VAL C CA 1
ATOM 3136 C C . VAL C 1 26 ? 34.705 -2.317 39.707 1.00 35.48 18 VAL C C 1
ATOM 3137 O O . VAL C 1 26 ? 35.930 -2.292 39.533 1.00 34.99 18 VAL C O 1
ATOM 3141 N N . PHE C 1 27 ? 34.054 -1.391 40.394 1.00 34.86 19 PHE C N 1
ATOM 3142 C CA . PHE C 1 27 ? 34.748 -0.321 41.097 1.00 40.15 19 PHE C CA 1
ATOM 3143 C C . PHE C 1 27 ? 34.905 -0.765 42.546 1.00 49.27 19 PHE C C 1
ATOM 3144 O O . PHE C 1 27 ? 33.907 -0.975 43.243 1.00 41.59 19 PHE C O 1
ATOM 3152 N N . GLU C 1 28 ? 36.151 -0.883 42.999 1.00 44.62 20 GLU C N 1
ATOM 3153 C CA . GLU C 1 28 ? 36.481 -1.427 44.307 1.00 60.84 20 GLU C CA 1
ATOM 3154 C C . GLU C 1 28 ? 36.945 -0.321 45.255 1.00 72.79 20 GLU C C 1
ATOM 3155 O O . GLU C 1 28 ? 37.353 0.761 44.826 1.00 79.97 20 GLU C O 1
ATOM 3161 N N . ASP C 1 29 ? 36.802 -0.594 46.560 1.00 79.57 21 ASP C N 1
ATOM 3162 C CA . ASP C 1 29 ? 37.242 0.250 47.697 1.00 69.62 21 ASP C CA 1
ATOM 3163 C C . ASP C 1 29 ? 36.358 1.479 47.976 1.00 65.82 21 ASP C C 1
ATOM 3164 O O . ASP C 1 29 ? 35.469 1.834 47.199 1.00 61.32 21 ASP C O 1
ATOM 3166 N N . ARG C 1 31 ? 35.629 0.333 51.065 1.00 77.54 23 ARG C N 1
ATOM 3167 C CA . ARG C 1 31 ? 35.115 -0.678 51.987 1.00 77.47 23 ARG C CA 1
ATOM 3168 C C . ARG C 1 31 ? 34.120 -1.631 51.302 1.00 72.01 23 ARG C C 1
ATOM 3169 O O . ARG C 1 31 ? 33.128 -2.057 51.901 1.00 75.87 23 ARG C O 1
ATOM 3171 N N . GLY C 1 32 ? 34.396 -1.959 50.044 1.00 56.06 24 GLY C N 1
ATOM 3172 C CA . GLY C 1 32 ? 33.532 -2.818 49.257 1.00 43.61 24 GLY C CA 1
ATOM 3173 C C . GLY C 1 32 ? 33.675 -2.598 47.766 1.00 44.40 24 GLY C C 1
ATOM 3174 O O . GLY C 1 32 ? 34.792 -2.404 47.273 1.00 43.24 24 GLY C O 1
ATOM 3175 N N . TYR C 1 33 ? 32.558 -2.595 47.039 1.00 30.48 25 TYR C N 1
ATOM 3176 C CA . TYR C 1 33 ? 32.588 -2.406 45.596 1.00 28.27 25 TYR C CA 1
ATOM 3177 C C . TYR C 1 33 ? 31.198 -2.036 45.086 1.00 34.67 25 TYR C C 1
ATOM 3178 O O . TYR C 1 33 ? 30.189 -2.161 45.794 1.00 31.80 25 TYR C O 1
ATOM 3187 N N . PHE C 1 34 ? 31.158 -1.608 43.826 1.00 25.61 26 PHE C N 1
ATOM 3188 C CA . PHE C 1 34 ? 29.889 -1.472 43.127 1.00 31.34 26 PHE C CA 1
ATOM 3189 C C . PHE C 1 34 ? 30.120 -1.666 41.639 1.00 31.12 26 PHE C C 1
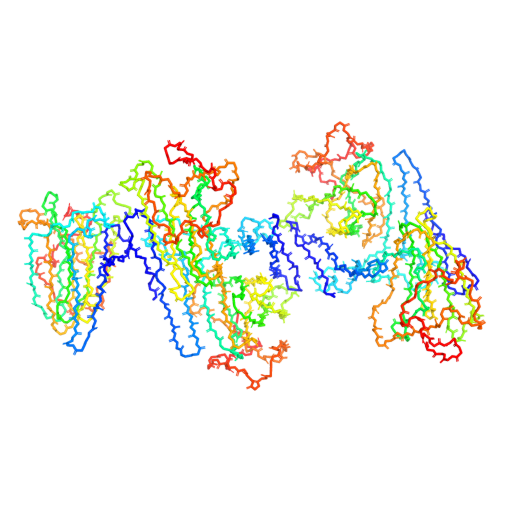ATOM 3190 O O . PHE C 1 34 ? 31.234 -1.476 41.134 1.00 29.87 26 PHE C O 1
ATOM 3198 N N . TYR C 1 35 ? 29.067 -2.100 40.952 1.00 20.64 27 TYR C N 1
ATOM 3199 C CA . TYR C 1 35 ? 29.128 -2.222 39.508 1.00 19.50 27 TYR C CA 1
ATOM 3200 C C . TYR C 1 35 ? 27.724 -2.263 38.925 1.00 27.43 27 TYR C C 1
ATOM 3201 O O . TYR C 1 35 ? 26.755 -2.638 39.598 1.00 24.56 27 TYR C O 1
ATOM 3210 N N . GLU C 1 36 ? 27.637 -1.872 37.655 1.00 21.70 28 GLU C N 1
ATOM 3211 C CA . GLU C 1 36 ? 26.424 -2.049 36.859 1.00 23.39 28 GLU C CA 1
ATOM 3212 C C . GLU C 1 36 ? 26.415 -3.471 36.313 1.00 21.19 28 GLU C C 1
ATOM 3213 O O . GLU C 1 36 ? 27.245 -3.838 35.477 1.00 21.42 28 GLU C O 1
ATOM 3219 N N . LYS C 1 37 ? 25.512 -4.295 36.821 1.00 17.25 29 LYS C N 1
ATOM 3220 C CA . LYS C 1 37 ? 25.497 -5.692 36.401 1.00 15.63 29 LYS C CA 1
ATOM 3221 C C . LYS C 1 37 ? 24.925 -5.853 34.996 1.00 19.49 29 LYS C C 1
ATOM 3222 O O . LYS C 1 37 ? 25.422 -6.660 34.203 1.00 19.94 29 LYS C O 1
ATOM 3228 N N . TYR C 1 38 ? 23.870 -5.117 34.670 1.00 14.99 30 TYR C N 1
ATOM 3229 C CA . TYR C 1 38 ? 23.218 -5.293 33.378 1.00 16.01 30 TYR C CA 1
ATOM 3230 C C . TYR C 1 38 ? 22.589 -3.977 32.947 1.00 15.63 30 TYR C C 1
ATOM 3231 O O . TYR C 1 38 ? 22.139 -3.179 33.777 1.00 16.33 30 TYR C O 1
ATOM 3240 N N . ASN C 1 39 ? 22.578 -3.750 31.635 1.00 19.56 31 ASN C N 1
ATOM 3241 C CA . ASN C 1 39 ? 21.991 -2.531 31.081 1.00 17.06 31 ASN C CA 1
ATOM 3242 C C . ASN C 1 39 ? 21.376 -2.917 29.743 1.00 20.15 31 ASN C C 1
ATOM 3243 O O . ASN C 1 39 ? 22.102 -3.265 28.807 1.00 15.45 31 ASN C O 1
ATOM 3248 N N . GLU C 1 40 ? 20.044 -2.828 29.648 1.00 17.60 32 GLU C N 1
ATOM 3249 C CA . GLU C 1 40 ? 19.334 -3.310 28.466 1.00 14.94 32 GLU C CA 1
ATOM 3250 C C . GLU C 1 40 ? 19.721 -2.542 27.208 1.00 14.54 32 GLU C C 1
ATOM 3251 O O . GLU C 1 40 ? 19.857 -3.131 26.131 1.00 15.09 32 GLU C O 1
ATOM 3257 N N . LYS C 1 41 ? 19.851 -1.224 27.314 1.00 15.67 33 LYS C N 1
ATOM 3258 C CA . LYS C 1 41 ? 20.186 -0.425 26.144 1.00 16.51 33 LYS C CA 1
ATOM 3259 C C . LYS C 1 41 ? 21.567 -0.792 25.595 1.00 20.37 33 LYS C C 1
ATOM 3260 O O . LYS C 1 41 ? 21.736 -1.009 24.385 1.00 16.20 33 LYS C O 1
ATOM 3266 N N . LYS C 1 42 ? 22.563 -0.909 26.477 1.00 17.87 34 LYS C N 1
ATOM 3267 C CA . LYS C 1 42 ? 23.906 -1.267 26.015 1.00 18.37 34 LYS C CA 1
ATOM 3268 C C . LYS C 1 42 ? 23.913 -2.668 25.407 1.00 15.34 34 LYS C C 1
ATOM 3269 O O . LYS C 1 42 ? 24.532 -2.897 24.360 1.00 14.78 34 LYS C O 1
ATOM 3275 N N . PHE C 1 43 ? 23.210 -3.612 26.043 1.00 14.87 35 PHE C N 1
ATOM 3276 C CA . PHE C 1 43 ? 23.148 -4.985 25.534 1.00 16.85 35 PHE C CA 1
ATOM 3277 C C . PHE C 1 43 ? 22.513 -5.037 24.140 1.00 16.23 35 PHE C C 1
ATOM 3278 O O . PHE C 1 43 ? 23.033 -5.691 23.222 1.00 14.41 35 PHE C O 1
ATOM 3286 N N . GLU C 1 44 ? 21.395 -4.342 23.950 1.00 13.59 36 GLU C N 1
ATOM 3287 C CA . GLU C 1 44 ? 20.767 -4.377 22.630 1.00 14.53 36 GLU C CA 1
ATOM 3288 C C . GLU C 1 44 ? 21.633 -3.693 21.576 1.00 18.44 36 GLU C C 1
ATOM 3289 O O . GLU C 1 44 ? 21.696 -4.153 20.424 1.00 19.28 36 GLU C O 1
ATOM 3295 N N . GLU C 1 45 ? 22.285 -2.583 21.942 1.00 17.26 37 GLU C N 1
ATOM 3296 C CA . GLU C 1 45 ? 23.162 -1.910 20.994 1.00 22.00 37 GLU C CA 1
ATOM 3297 C C . GLU C 1 45 ? 24.312 -2.819 20.575 1.00 21.39 37 GLU C C 1
ATOM 3298 O O . GLU C 1 45 ? 24.715 -2.825 19.408 1.00 22.48 37 GLU C O 1
ATOM 3304 N N . LEU C 1 46 ? 24.845 -3.605 21.511 1.00 17.11 38 LEU C N 1
ATOM 3305 C CA . LEU C 1 46 ? 25.992 -4.446 21.197 1.00 21.09 38 LEU C CA 1
ATOM 3306 C C . LEU C 1 46 ? 25.610 -5.681 20.394 1.00 29.11 38 LEU C C 1
ATOM 3307 O O . LEU C 1 46 ? 26.406 -6.144 19.567 1.00 24.40 38 LEU C O 1
ATOM 3312 N N . THR C 1 47 ? 24.429 -6.250 20.636 1.00 20.60 39 THR C N 1
ATOM 3313 C CA . THR C 1 47 ? 24.105 -7.555 20.074 1.00 21.79 39 THR C CA 1
ATOM 3314 C C . THR C 1 47 ? 23.045 -7.528 18.985 1.00 20.90 39 THR C C 1
ATOM 3315 O O . THR C 1 47 ? 22.921 -8.512 18.257 1.00 23.69 39 THR C O 1
ATOM 3319 N N . GLY C 1 48 ? 22.245 -6.470 18.893 1.00 19.76 40 GLY C N 1
ATOM 3320 C CA . GLY C 1 48 ? 21.056 -6.523 18.069 1.00 21.26 40 GLY C CA 1
ATOM 3321 C C . GLY C 1 48 ? 20.015 -7.510 18.544 1.00 19.28 40 GLY C C 1
ATOM 3322 O O . GLY C 1 48 ? 19.045 -7.772 17.822 1.00 20.66 40 GLY C O 1
ATOM 3323 N N . LEU C 1 49 ? 20.182 -8.083 19.728 1.00 15.03 41 LEU C N 1
ATOM 3324 C CA . LEU C 1 49 ? 19.223 -9.044 20.256 1.00 16.95 41 LEU C CA 1
ATOM 3325 C C . LEU C 1 49 ? 18.296 -8.384 21.262 1.0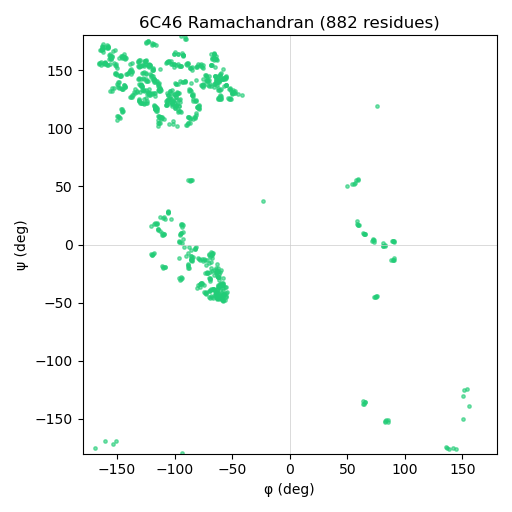0 20.50 41 LEU C C 1
ATOM 3326 O O . LEU C 1 49 ? 18.581 -7.308 21.788 1.00 17.23 41 LEU C O 1
ATOM 3331 N N . ASN C 1 50 ? 17.192 -9.070 21.549 1.00 22.00 42 ASN C N 1
ATOM 3332 C CA . ASN C 1 50 ? 16.280 -8.604 22.585 1.00 21.80 42 ASN C CA 1
ATOM 3333 C C . ASN C 1 50 ? 17.000 -8.534 23.925 1.00 23.20 42 ASN C C 1
ATOM 3334 O O . ASN C 1 50 ? 17.614 -9.510 24.364 1.00 17.09 42 ASN C O 1
ATOM 3339 N N . GLY C 1 51 ? 16.944 -7.376 24.581 1.00 15.09 43 GLY C N 1
ATOM 3340 C CA . GLY C 1 51 ? 17.510 -7.271 25.921 1.00 15.31 43 GLY C CA 1
ATOM 3341 C C . GLY C 1 51 ? 16.481 -7.135 27.025 1.00 22.93 43 GLY C C 1
ATOM 3342 O O . GLY C 1 51 ? 16.857 -6.839 28.170 1.00 16.42 43 GLY C O 1
ATOM 3343 N N . HIS C 1 52 ? 15.189 -7.315 26.721 1.00 15.10 44 HIS C N 1
ATOM 3344 C CA . HIS C 1 52 ? 14.105 -7.142 27.693 1.00 13.50 44 HIS C CA 1
ATOM 3345 C C . HIS C 1 52 ? 13.869 -8.475 28.405 1.00 20.49 44 HIS C C 1
ATOM 3346 O O . HIS C 1 52 ? 13.251 -9.396 27.858 1.00 17.75 44 HIS C O 1
ATOM 3353 N N . PHE C 1 53 ? 14.359 -8.579 29.645 1.00 16.59 45 PHE C N 1
ATOM 3354 C CA . PHE C 1 53 ? 14.096 -9.751 30.477 1.00 14.34 45 PHE C CA 1
ATOM 3355 C C . PHE C 1 53 ? 12.831 -9.552 31.318 1.00 17.29 45 PHE C C 1
ATOM 3356 O O . PHE C 1 53 ? 12.580 -8.466 31.848 1.00 17.72 45 PHE C O 1
ATOM 3364 N N . VAL C 1 54 ? 12.029 -10.611 31.434 1.00 15.39 46 VAL C N 1
ATOM 3365 C CA . VAL C 1 54 ? 10.699 -10.512 32.031 1.00 15.87 46 VAL C CA 1
ATOM 3366 C C . VAL C 1 54 ? 10.540 -11.365 33.283 1.00 18.21 46 VAL C C 1
ATOM 3367 O O . VAL C 1 54 ? 9.499 -11.270 33.954 1.00 17.88 46 VAL C O 1
ATOM 3371 N N . GLN C 1 55 ? 11.508 -12.212 33.613 1.00 20.72 47 GLN C N 1
ATOM 3372 C CA . GLN C 1 55 ? 11.345 -13.102 34.751 1.00 18.11 47 GLN C CA 1
ATOM 3373 C C . GLN C 1 55 ? 12.720 -13.358 35.359 1.00 18.16 47 GLN C C 1
ATOM 3374 O O . GLN C 1 55 ? 13.690 -13.502 34.620 1.00 20.98 47 GLN C O 1
ATOM 3380 N N . ASP C 1 56 ? 12.800 -13.331 36.694 1.00 17.51 48 ASP C N 1
ATOM 3381 C CA A ASP C 1 56 ? 14.025 -13.572 37.450 0.45 19.06 48 ASP C CA 1
ATOM 3382 C CA B ASP C 1 56 ? 14.037 -13.597 37.427 0.55 18.67 48 ASP C CA 1
ATOM 3383 C C . ASP C 1 56 ? 13.767 -14.725 38.409 1.00 18.79 48 ASP C C 1
ATOM 3384 O O . ASP C 1 56 ? 12.799 -14.675 39.183 1.00 20.83 48 ASP C O 1
ATOM 3393 N N . ASN C 1 57 ? 14.613 -15.746 38.361 1.00 15.92 49 ASN C N 1
ATOM 3394 C CA . ASN C 1 57 ? 14.434 -16.947 39.163 1.00 20.33 49 ASN C CA 1
ATOM 3395 C C . ASN C 1 57 ? 15.687 -17.196 39.986 1.00 22.24 49 ASN C C 1
ATOM 3396 O O . ASN C 1 57 ? 16.798 -16.895 39.552 1.00 21.91 49 ASN C O 1
ATOM 3401 N N . ILE C 1 58 ? 15.498 -17.745 41.175 1.00 19.94 50 ILE C N 1
ATOM 3402 C CA . ILE C 1 58 ? 16.591 -18.023 42.095 1.00 21.64 50 ILE C CA 1
ATOM 3403 C C . ILE C 1 58 ? 16.459 -19.466 42.533 1.00 27.95 50 ILE C C 1
ATOM 3404 O O . ILE C 1 58 ? 15.355 -19.911 42.866 1.00 25.76 50 ILE C O 1
ATOM 3409 N N . SER C 1 59 ? 17.580 -20.187 42.587 1.00 22.88 51 SER C N 1
ATOM 3410 C CA . SER C 1 59 ? 17.567 -21.481 43.270 1.00 25.23 51 SER C CA 1
ATOM 3411 C C . SER C 1 59 ? 18.826 -21.633 44.106 1.00 23.07 51 SER C C 1
ATOM 3412 O O . SER C 1 59 ? 19.879 -21.071 43.784 1.00 28.31 51 SER C O 1
ATOM 3415 N N . LYS C 1 60 ? 18.713 -22.389 45.191 1.00 23.30 52 LYS C N 1
ATOM 3416 C CA . LYS C 1 60 ? 19.866 -22.775 45.996 1.00 23.90 52 LYS C CA 1
ATOM 3417 C C . LYS C 1 60 ? 19.911 -24.294 46.015 1.00 29.25 52 LYS C C 1
ATOM 3418 O O . LYS C 1 60 ? 18.890 -24.940 46.283 1.00 27.64 52 LYS C O 1
ATOM 3424 N N . SER C 1 61 ? 21.081 -24.864 45.731 1.00 26.00 53 SER C N 1
ATOM 3425 C CA A SER C 1 61 ? 21.236 -26.312 45.652 0.56 28.72 53 SER C CA 1
ATOM 3426 C CA B SER C 1 61 ? 21.218 -26.314 45.702 0.44 28.61 53 SER C CA 1
ATOM 3427 C C . SER C 1 61 ? 22.602 -26.721 46.192 1.00 27.09 53 SER C C 1
ATOM 3428 O O . SER C 1 61 ? 23.527 -25.907 46.283 1.00 33.03 53 SER C O 1
ATOM 3433 N N . SER C 1 62 ? 22.730 -28.003 46.510 1.00 28.57 54 SER C N 1
ATOM 3434 C CA . SER C 1 62 ? 23.927 -28.550 47.134 1.00 29.79 54 SER C CA 1
ATOM 3435 C C . SER C 1 62 ? 24.91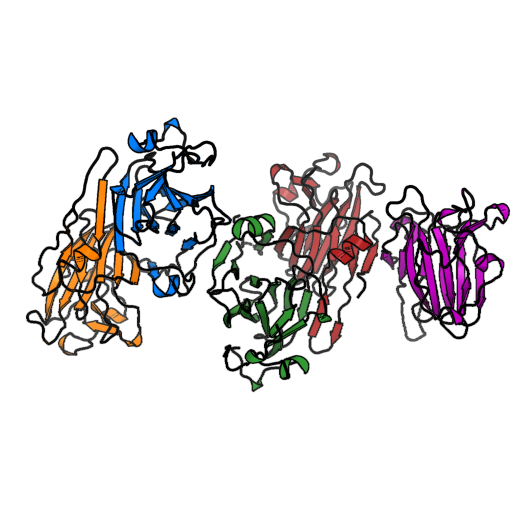6 -29.094 46.105 1.00 43.66 54 SER C C 1
ATOM 3436 O O . SER C 1 62 ? 24.573 -29.350 44.948 1.00 28.17 54 SER C O 1
ATOM 3439 N N . TYR C 1 63 ? 26.160 -29.280 46.562 1.00 37.78 55 TYR C N 1
ATOM 3440 C CA . TYR C 1 63 ? 27.242 -29.849 45.759 1.00 33.65 55 TYR C CA 1
ATOM 3441 C C . TYR C 1 63 ? 26.773 -31.025 44.911 1.00 35.01 55 TYR C C 1
ATOM 3442 O O . TYR C 1 63 ? 26.170 -31.971 45.421 1.00 32.12 55 TYR C O 1
ATOM 3451 N N . GLY C 1 64 ? 27.077 -30.975 43.614 1.00 28.98 56 GLY C N 1
ATOM 3452 C CA . GLY C 1 64 ? 26.798 -32.097 42.747 1.00 34.06 56 GLY C CA 1
ATOM 3453 C C . GLY C 1 64 ? 25.418 -32.095 42.124 1.00 33.05 56 GLY C C 1
ATOM 3454 O O . GLY C 1 64 ? 25.174 -32.879 41.194 1.00 31.75 56 GLY C O 1
ATOM 3455 N N . VAL C 1 65 ? 24.502 -31.254 42.606 1.00 29.48 57 VAL C N 1
ATOM 3456 C CA . VAL C 1 65 ? 23.210 -31.131 41.939 1.00 31.11 57 VAL C CA 1
ATOM 3457 C C . VAL C 1 65 ? 23.437 -30.630 40.527 1.00 28.59 57 VAL C C 1
ATOM 3458 O O . VAL C 1 65 ? 24.096 -29.603 40.305 1.00 25.17 57 VAL C O 1
ATOM 3462 N N . LEU C 1 66 ? 22.920 -31.376 39.558 1.00 27.53 58 LEU C N 1
ATOM 3463 C CA . LEU C 1 66 ? 23.059 -31.043 38.146 1.00 31.04 58 LEU C CA 1
ATOM 3464 C C . LEU C 1 66 ? 21.672 -30.969 37.521 1.00 24.26 58 LEU C C 1
ATOM 3465 O O . LEU C 1 66 ? 20.883 -31.915 37.640 1.00 31.57 58 LEU C O 1
ATOM 3470 N N . ARG C 1 67 ? 21.374 -29.839 36.879 1.00 22.48 59 ARG C N 1
ATOM 3471 C CA . ARG C 1 67 ? 20.078 -29.599 36.251 1.00 30.20 59 ARG C CA 1
ATOM 3472 C C . ARG C 1 67 ? 20.296 -29.305 34.778 1.00 28.49 59 ARG C C 1
ATOM 3473 O O . ARG C 1 67 ? 21.137 -28.469 34.439 1.00 25.80 59 ARG C O 1
ATOM 3481 N N . GLY C 1 68 ? 19.562 -30.008 33.905 1.00 25.76 60 GLY C N 1
ATOM 3482 C CA . GLY C 1 68 ? 19.609 -29.758 32.475 1.00 22.96 60 GLY C CA 1
ATOM 3483 C C . GLY C 1 68 ? 19.674 -31.067 31.708 1.00 30.21 60 GLY C C 1
ATOM 3484 O O . GLY C 1 68 ? 19.577 -32.157 32.282 1.00 25.72 60 GLY C O 1
ATOM 3485 N N . LEU C 1 69 ? 19.845 -30.975 30.388 1.00 23.28 61 LEU C N 1
ATOM 3486 C CA . LEU C 1 69 ? 19.877 -29.739 29.636 1.00 23.91 61 LEU C CA 1
ATOM 3487 C C . LEU C 1 69 ? 18.445 -29.348 29.277 1.00 26.65 61 LEU C C 1
ATOM 3488 O O . LEU C 1 69 ? 17.691 -30.193 28.808 1.00 27.58 61 LEU C O 1
ATOM 3493 N N . HIS C 1 70 ? 18.064 -28.091 29.501 1.00 18.77 62 HIS C N 1
ATOM 3494 C CA . HIS C 1 70 ? 16.670 -27.697 29.342 1.00 20.66 62 HIS C CA 1
ATOM 3495 C C . HIS C 1 70 ? 16.517 -26.578 28.325 1.00 20.00 62 HIS C C 1
ATOM 3496 O O . HIS C 1 70 ? 17.416 -25.762 28.140 1.00 16.50 62 HIS C O 1
ATOM 3503 N N . LEU C 1 71 ? 15.318 -26.503 27.739 1.00 18.12 63 LEU C N 1
ATOM 3504 C CA . LEU C 1 71 ? 14.962 -25.418 26.839 1.00 18.18 63 LEU C CA 1
ATOM 3505 C C . LEU C 1 71 ? 13.447 -25.385 26.715 1.00 21.08 63 LEU C C 1
ATOM 3506 O O . LEU C 1 71 ? 12.745 -26.306 27.148 1.00 21.33 63 LEU C O 1
ATOM 3511 N N . GLN C 1 72 ? 12.948 -24.303 26.132 1.00 17.47 64 GLN C N 1
ATOM 3512 C CA . GLN C 1 72 ? 11.566 -24.241 25.674 1.00 26.03 64 GLN C CA 1
ATOM 3513 C C . GLN C 1 72 ? 11.573 -24.062 24.162 1.00 22.86 64 GLN C C 1
ATOM 3514 O O . GLN C 1 72 ? 12.379 -23.292 23.628 1.00 20.50 64 GLN C O 1
ATOM 3520 N N . LYS C 1 73 ? 10.659 -24.755 23.485 1.00 19.87 65 LYS C N 1
ATOM 3521 C CA . LYS C 1 73 ? 10.651 -24.839 22.030 1.00 26.23 65 LYS C CA 1
ATOM 3522 C C . LYS C 1 73 ? 9.939 -23.660 21.384 1.00 29.84 65 LYS C C 1
ATOM 3523 O O . LYS C 1 73 ? 8.960 -23.129 21.914 1.00 21.81 65 LYS C O 1
ATOM 3529 N N . GLY C 1 74 ? 10.393 -23.315 20.179 1.00 31.59 66 GLY C N 1
ATOM 3530 C CA . GLY C 1 74 ? 9.614 -22.457 19.299 1.00 29.74 66 GLY C CA 1
ATOM 3531 C C . GLY C 1 74 ? 9.436 -21.053 19.843 1.00 29.67 66 GLY C C 1
ATOM 3532 O O . GLY C 1 74 ? 10.374 -20.434 20.352 1.00 25.62 66 GLY C O 1
ATOM 3533 N N . LYS C 1 75 ? 8.204 -20.544 19.738 1.00 27.58 67 LYS C N 1
ATOM 3534 C CA . LYS C 1 75 ? 7.917 -19.168 20.135 1.00 34.71 67 LYS C CA 1
ATOM 3535 C C . LYS C 1 75 ? 7.974 -18.964 21.643 1.00 32.48 67 LYS C C 1
ATOM 3536 O O . LYS C 1 75 ? 7.850 -17.824 22.108 1.00 26.25 67 LYS C O 1
ATOM 3542 N N . HIS C 1 76 ? 8.094 -20.040 22.413 1.00 29.72 68 HIS C N 1
ATOM 3543 C CA . HIS C 1 76 ? 8.231 -19.968 23.858 1.00 23.44 68 HIS C CA 1
ATOM 3544 C C . HIS C 1 76 ? 9.683 -20.028 24.313 1.00 19.67 68 HIS C C 1
ATOM 3545 O O . HIS C 1 76 ? 9.939 -20.029 25.515 1.00 21.20 68 HIS C O 1
ATOM 3552 N N . ALA C 1 77 ? 10.635 -20.083 23.384 1.00 23.64 69 ALA C N 1
ATOM 3553 C CA . ALA C 1 77 ? 12.035 -20.197 23.759 1.00 20.94 69 ALA C CA 1
ATOM 3554 C C . ALA C 1 77 ? 12.435 -19.027 24.652 1.00 18.87 69 ALA C C 1
ATOM 3555 O O . ALA C 1 77 ? 11.980 -17.899 24.468 1.00 21.14 69 ALA C O 1
ATOM 3557 N N . GLN C 1 78 ? 13.283 -19.308 25.629 1.00 16.56 70 GLN C N 1
ATOM 3558 C CA . GLN C 1 78 ? 13.701 -18.323 26.620 1.00 17.41 70 GLN C CA 1
ATOM 3559 C C . GLN C 1 78 ? 15.190 -18.115 26.476 1.00 17.83 70 GLN C C 1
ATOM 3560 O O . GLN C 1 78 ? 15.958 -19.060 26.671 1.00 19.80 70 GLN C O 1
ATOM 3566 N N . ALA C 1 79 ? 15.600 -16.886 26.171 1.00 15.03 71 ALA C N 1
ATOM 3567 C CA . ALA C 1 79 ? 16.999 -16.531 26.368 1.00 16.78 71 ALA C CA 1
ATOM 3568 C C . ALA C 1 79 ? 17.258 -16.392 27.864 1.00 16.36 71 ALA C C 1
ATOM 3569 O O . ALA C 1 79 ? 16.389 -15.936 28.610 1.00 20.82 71 ALA C O 1
ATOM 3571 N N . LYS C 1 80 ? 18.451 -16.784 28.315 1.00 12.55 72 LYS C N 1
ATOM 3572 C CA . LYS C 1 80 ? 18.750 -16.799 29.745 1.00 13.40 72 LYS C CA 1
ATOM 3573 C C . LYS C 1 80 ? 20.031 -16.016 30.021 1.00 18.22 72 LYS C C 1
ATOM 3574 O O . LYS C 1 80 ? 21.055 -16.222 29.360 1.00 21.01 72 LYS C O 1
ATOM 3580 N N . LEU C 1 81 ? 19.977 -15.144 31.008 1.00 15.09 73 LEU C N 1
ATOM 3581 C CA . LEU C 1 81 ? 21.153 -14.445 31.498 1.00 14.55 73 LEU C CA 1
ATOM 3582 C C . LEU C 1 81 ? 21.379 -14.975 32.905 1.00 17.27 73 LEU C C 1
ATOM 3583 O O . LEU C 1 81 ? 20.560 -14.736 33.801 1.00 17.56 73 LEU C O 1
ATOM 3588 N N . VAL C 1 82 ? 22.443 -15.752 33.087 1.00 18.21 74 VAL C N 1
ATOM 3589 C CA . VAL C 1 82 ? 22.607 -16.528 34.307 1.00 13.20 74 VAL C CA 1
ATOM 3590 C C . VAL C 1 82 ? 23.877 -16.104 35.042 1.00 19.56 74 VAL C C 1
ATOM 3591 O O . VAL C 1 82 ? 24.842 -15.615 34.442 1.00 16.62 74 VAL C O 1
ATOM 3595 N N . SER C 1 83 ? 23.857 -16.269 36.365 1.00 14.67 75 SER C N 1
ATOM 3596 C CA . SER C 1 83 ? 25.027 -15.978 37.187 1.00 19.52 75 SER C CA 1
ATOM 3597 C C . SER C 1 83 ? 24.919 -16.730 38.508 1.00 19.35 75 SER C C 1
ATOM 3598 O O . SER C 1 83 ? 23.869 -17.274 38.860 1.00 19.37 75 SER C O 1
ATOM 3601 N N . CYS C 1 84 ? 26.020 -16.734 39.251 1.00 19.71 76 CYS C N 1
ATOM 3602 C CA . CYS C 1 84 ? 26.084 -17.429 40.527 1.00 20.27 76 CYS C CA 1
ATOM 3603 C C . CYS C 1 84 ? 26.283 -16.390 41.626 1.00 20.83 76 CYS C C 1
ATOM 3604 O O . CYS C 1 84 ? 27.310 -15.697 41.651 1.00 24.71 76 CYS C O 1
ATOM 3607 N N . LEU C 1 85 ? 25.301 -16.281 42.527 1.00 21.89 77 LEU C N 1
ATOM 3608 C CA . LEU C 1 85 ? 25.311 -15.256 43.567 1.00 21.11 77 LEU C CA 1
ATOM 3609 C C . LEU C 1 85 ? 26.043 -15.680 44.824 1.00 25.99 77 LEU C C 1
ATOM 3610 O O . LEU C 1 85 ? 26.405 -14.819 45.638 1.00 25.73 77 LEU C O 1
ATOM 3615 N N . GLU C 1 86 ? 26.211 -16.982 45.024 1.00 22.27 78 GLU C N 1
ATOM 3616 C CA . GLU C 1 86 ? 26.934 -17.526 46.164 1.00 22.10 78 GLU C CA 1
ATOM 3617 C C . GLU C 1 86 ? 27.506 -18.877 45.739 1.00 25.89 78 GLU C C 1
ATOM 3618 O O . GLU C 1 86 ? 26.802 -19.678 45.117 1.00 22.31 78 GLU C O 1
ATOM 3624 N N . GLY C 1 87 ? 28.774 -19.131 46.060 1.00 24.80 79 GLY C N 1
ATOM 3625 C CA . GLY C 1 87 ? 29.381 -20.401 45.685 1.00 26.07 79 GLY C CA 1
ATOM 3626 C C . GLY C 1 87 ? 29.888 -20.414 44.245 1.00 27.81 79 GLY C C 1
ATOM 3627 O O . GLY C 1 87 ? 30.253 -19.386 43.665 1.00 24.39 79 GLY C O 1
ATOM 3628 N N . ARG C 1 88 ? 29.910 -21.610 43.664 1.00 23.84 80 ARG C N 1
ATOM 3629 C CA . ARG C 1 88 ? 30.454 -21.823 42.325 1.00 20.23 80 ARG C CA 1
ATOM 3630 C C . ARG C 1 88 ? 29.631 -22.874 41.607 1.00 22.73 80 ARG C C 1
ATOM 3631 O O . ARG C 1 88 ? 29.306 -23.905 42.198 1.00 22.26 80 ARG C O 1
ATOM 3639 N N . VAL C 1 89 ? 29.336 -22.635 40.325 1.00 20.73 81 VAL C N 1
ATOM 3640 C CA . VAL C 1 89 ? 28.707 -23.635 39.475 1.00 22.03 81 VAL C CA 1
ATOM 3641 C C . VAL C 1 89 ? 29.479 -23.736 38.165 1.00 23.65 81 VAL C C 1
ATOM 3642 O O . VAL C 1 89 ? 30.188 -22.815 37.761 1.00 22.18 81 VAL C O 1
ATOM 3646 N N . TRP C 1 90 ? 29.318 -24.873 37.491 1.00 21.68 82 TRP C N 1
ATOM 3647 C CA . TRP C 1 90 ? 29.810 -25.048 36.126 1.00 18.64 82 TRP C CA 1
ATOM 3648 C C . TRP C 1 90 ? 28.596 -25.021 35.221 1.00 23.14 82 TRP C C 1
ATOM 3649 O O . TRP C 1 90 ? 27.709 -25.869 35.346 1.00 21.15 82 TRP C O 1
ATOM 3660 N N . ASP C 1 91 ? 28.570 -24.068 34.303 1.00 17.52 83 ASP C N 1
ATOM 3661 C CA . ASP C 1 91 ? 27.396 -23.803 33.498 1.00 19.27 83 ASP C CA 1
ATOM 3662 C C . ASP C 1 91 ? 27.666 -24.148 32.041 1.00 21.30 83 ASP C C 1
ATOM 3663 O O . ASP C 1 91 ? 28.728 -23.813 31.507 1.00 20.60 83 ASP C O 1
ATOM 3668 N N . VAL C 1 92 ? 26.705 -24.813 31.391 1.00 17.27 84 VAL C N 1
ATOM 3669 C CA . VAL C 1 92 ? 26.901 -25.312 30.030 1.00 17.41 84 VAL C CA 1
ATOM 3670 C C . VAL C 1 92 ? 25.765 -24.855 29.121 1.00 19.66 84 VAL C C 1
ATOM 3671 O O . VAL C 1 92 ? 24.582 -24.953 29.474 1.00 21.65 84 VAL C O 1
ATOM 3675 N N . ALA C 1 93 ? 26.135 -24.397 27.922 1.00 20.39 85 ALA C N 1
ATOM 3676 C CA . ALA C 1 93 ? 25.195 -24.018 26.875 1.00 17.89 85 ALA C CA 1
ATOM 3677 C C . ALA C 1 93 ? 25.440 -24.877 25.642 1.00 18.24 85 ALA C C 1
ATOM 3678 O O . ALA C 1 93 ? 26.587 -25.212 25.326 1.00 16.33 85 ALA C O 1
ATOM 3680 N N . VAL C 1 94 ? 24.359 -25.229 24.942 1.00 15.51 86 VAL C N 1
ATOM 3681 C CA . VAL C 1 94 ? 24.404 -26.053 23.734 1.00 20.05 86 VAL C CA 1
ATOM 3682 C C . VAL C 1 94 ? 23.584 -25.365 22.656 1.00 20.84 86 VAL C C 1
ATOM 3683 O O . VAL C 1 94 ? 22.389 -25.127 22.845 1.00 17.37 86 VAL C O 1
ATOM 3687 N N . ASP C 1 95 ? 24.200 -25.098 21.518 1.00 19.32 87 ASP C N 1
ATOM 3688 C CA . ASP C 1 95 ? 23.502 -24.483 20.401 1.00 18.32 87 ASP C CA 1
ATOM 3689 C C . ASP C 1 95 ? 22.677 -25.538 19.665 1.00 21.71 87 ASP C C 1
ATOM 3690 O O . ASP C 1 95 ? 23.241 -26.463 19.069 1.00 22.69 87 ASP C O 1
ATOM 3695 N N . LEU C 1 96 ? 21.351 -25.376 19.642 1.00 17.71 88 LEU C N 1
ATOM 3696 C CA . LEU C 1 96 ? 20.489 -26.355 18.977 1.00 21.42 88 LEU C CA 1
ATOM 3697 C C . LEU C 1 96 ? 19.749 -25.767 17.779 1.00 19.38 88 LEU C C 1
ATOM 3698 O O . LEU C 1 96 ? 18.763 -26.356 17.295 1.00 21.10 88 LEU C O 1
ATOM 3703 N N . ARG C 1 97 ? 20.206 -24.632 17.272 1.00 22.49 89 ARG C N 1
ATOM 3704 C CA . ARG C 1 97 ? 19.573 -24.007 16.119 1.00 24.94 89 ARG C CA 1
ATOM 3705 C C . ARG C 1 97 ? 20.051 -24.682 14.837 1.00 26.86 89 ARG C C 1
ATOM 3706 O O . ARG C 1 97 ? 21.248 -24.673 14.540 1.00 25.59 89 ARG C O 1
ATOM 3714 N N . GLU C 1 98 ? 19.125 -25.283 14.083 1.00 28.38 90 GLU C N 1
ATOM 3715 C CA . GLU C 1 98 ? 19.516 -26.092 12.921 1.00 37.84 90 GLU C CA 1
ATOM 3716 C C . GLU C 1 98 ? 20.272 -25.276 11.873 1.00 33.45 90 GLU C C 1
ATOM 3717 O O . GLU C 1 98 ? 21.172 -25.799 11.206 1.00 43.59 90 GLU C O 1
ATOM 3723 N N . ASN C 1 99 ? 19.916 -24.002 11.726 1.00 32.77 91 ASN C N 1
ATOM 3724 C CA . ASN C 1 99 ? 20.541 -23.076 10.788 1.00 44.82 91 ASN C CA 1
ATOM 3725 C C . ASN C 1 99 ? 21.942 -22.633 11.212 1.00 45.09 91 ASN C C 1
ATOM 3726 O O . ASN C 1 99 ? 22.692 -22.112 10.381 1.00 48.11 91 ASN C O 1
ATOM 3731 N N . SER C 1 100 ? 22.299 -22.806 12.478 1.00 26.90 92 SER C N 1
ATOM 3732 C CA . SER C 1 100 ? 23.480 -22.164 13.039 1.00 28.83 92 SER C CA 1
ATOM 3733 C C . SER C 1 100 ? 24.756 -22.876 12.617 1.00 31.74 92 SER C C 1
ATOM 3734 O O . SER C 1 100 ? 24.832 -24.107 12.628 1.00 33.93 92 SER C O 1
ATOM 3737 N N . GLU C 1 101 ? 25.772 -22.087 12.256 1.00 32.11 93 GLU C N 1
ATOM 3738 C CA . GLU C 1 101 ? 27.083 -22.665 11.982 1.00 34.46 93 GLU C CA 1
ATOM 3739 C C . GLU C 1 101 ? 27.658 -23.389 13.200 1.00 32.44 93 GLU C C 1
ATOM 3740 O O . GLU C 1 101 ? 28.488 -24.286 13.031 1.00 35.22 93 GLU C O 1
ATOM 3742 N N . THR C 1 102 ? 27.229 -23.043 14.420 1.00 29.50 94 THR C N 1
ATOM 3743 C CA . THR C 1 102 ? 27.660 -23.775 15.606 1.00 31.46 94 THR C CA 1
ATOM 3744 C C . THR C 1 102 ? 26.592 -24.735 16.148 1.00 34.04 94 THR C C 1
ATOM 3745 O O . THR C 1 102 ? 26.639 -25.104 17.326 1.00 24.61 94 THR C O 1
ATOM 3749 N N . PHE C 1 103 ? 25.633 -25.146 15.320 1.00 29.49 95 PHE C N 1
ATOM 3750 C CA . PHE C 1 103 ? 24.673 -26.158 15.746 1.00 29.43 95 PHE C CA 1
ATOM 3751 C C . PHE C 1 103 ? 25.372 -27.388 16.289 1.00 30.96 95 PHE C C 1
ATOM 3752 O O . PHE C 1 103 ? 26.276 -27.934 15.653 1.00 30.06 95 PHE C O 1
ATOM 3760 N N . GLY C 1 104 ? 24.895 -27.868 17.431 1.00 26.77 96 GLY C N 1
ATOM 3761 C CA . GLY C 1 104 ? 25.415 -29.067 18.029 1.00 27.99 96 GLY C CA 1
ATOM 3762 C C . GLY C 1 104 ? 26.664 -28.875 18.863 1.00 27.47 96 GLY C C 1
ATOM 3763 O O . GLY C 1 104 ? 27.150 -29.851 19.445 1.00 29.40 96 GLY C O 1
ATOM 3764 N N . LYS C 1 105 ? 27.177 -27.655 18.961 1.00 24.78 97 LYS C N 1
ATOM 3765 C CA . LYS C 1 105 ? 28.380 -27.363 19.722 1.00 31.41 97 LYS C CA 1
ATOM 3766 C C . LYS C 1 105 ? 28.017 -26.878 21.122 1.00 29.95 97 LYS C C 1
ATOM 3767 O O . LYS C 1 105 ? 26.944 -26.310 21.342 1.00 19.96 97 LYS C O 1
ATOM 3773 N N . CYS C 1 106 ? 28.936 -27.091 22.065 1.00 19.55 98 CYS C N 1
ATOM 3774 C CA . CYS C 1 106 ? 28.690 -26.764 23.461 1.00 23.35 98 CYS C CA 1
ATOM 3775 C C . CYS C 1 106 ? 29.780 -25.850 23.988 1.00 24.60 98 CYS C C 1
ATOM 3776 O O . CYS C 1 106 ? 30.912 -25.840 23.502 1.00 22.14 98 CYS C O 1
ATOM 3779 N N . TYR C 1 107 ? 29.444 -25.139 25.049 1.00 16.80 99 TYR C N 1
ATOM 3780 C CA . TYR C 1 107 ? 30.421 -24.306 25.728 1.00 20.63 99 TYR C CA 1
ATOM 3781 C C . TYR C 1 107 ? 30.106 -24.305 27.217 1.00 19.12 99 TYR C C 1
ATOM 3782 O O . TYR C 1 107 ? 28.945 -24.138 27.610 1.00 22.65 99 TYR C O 1
ATOM 3791 N N . GLY C 1 108 ? 31.127 -24.484 28.042 1.00 20.00 100 GLY C N 1
ATOM 3792 C CA . GLY C 1 108 ? 30.938 -24.470 29.479 1.00 18.23 100 GLY C CA 1
ATOM 3793 C C . GLY C 1 108 ? 31.903 -23.521 30.147 1.00 22.76 100 GLY C C 1
ATOM 3794 O O . GLY C 1 108 ? 33.022 -23.300 29.669 1.00 21.04 100 GLY C O 1
ATOM 3795 N N . MET C 1 109 ? 31.492 -23.030 31.316 1.00 22.40 101 MET C N 1
ATOM 3796 C CA . MET C 1 109 ? 32.333 -22.081 32.033 1.00 17.92 101 MET C CA 1
ATOM 3797 C C . MET C 1 109 ? 31.933 -22.038 33.502 1.00 21.54 101 MET C C 1
ATOM 3798 O O . MET C 1 109 ? 30.787 -22.332 33.865 1.00 22.19 101 MET C O 1
ATOM 3803 N N . GLU C 1 110 ? 32.888 -21.622 34.343 1.00 21.55 102 GLU C N 1
ATOM 3804 C CA . GLU C 1 110 ? 32.604 -21.451 35.762 1.00 19.44 102 GLU C CA 1
ATOM 3805 C C . GLU C 1 110 ? 31.981 -20.078 36.017 1.00 22.39 102 GLU C C 1
ATOM 3806 O O . GLU C 1 110 ? 32.534 -19.038 35.629 1.00 19.66 102 GLU C O 1
ATOM 3812 N N . LEU C 1 111 ? 30.839 -20.083 36.694 1.00 19.76 103 LEU C N 1
ATOM 3813 C CA . LEU C 1 111 ? 30.206 -18.878 37.221 1.00 17.56 103 LEU C CA 1
ATOM 3814 C C . LEU C 1 111 ? 30.280 -18.937 38.736 1.00 21.56 103 LEU C C 1
ATOM 3815 O O . LEU C 1 111 ? 29.984 -19.983 39.331 1.00 21.18 103 LEU C O 1
ATOM 3820 N N . SER C 1 112 ? 30.689 -17.832 39.361 1.00 18.15 104 SER C N 1
ATOM 3821 C CA . SER C 1 112 ? 30.889 -17.848 40.802 1.00 21.41 104 SER C CA 1
ATOM 3822 C C . SER C 1 112 ? 30.581 -16.486 41.390 1.00 23.30 104 SER C C 1
ATOM 3823 O O . SER C 1 112 ? 30.617 -15.456 40.696 1.00 19.73 104 SER C O 1
ATOM 3826 N N . ALA C 1 113 ? 30.331 -16.496 42.705 1.00 23.92 105 ALA C N 1
ATOM 3827 C CA . ALA C 1 113 ? 30.160 -15.248 43.435 1.00 22.98 105 ALA C CA 1
ATOM 3828 C C . ALA C 1 113 ? 31.416 -14.411 43.352 1.00 28.90 105 ALA C C 1
ATOM 3829 O O . ALA C 1 113 ? 31.350 -13.179 43.286 1.00 26.16 105 ALA C O 1
ATOM 3831 N N . GLU C 1 114 ? 32.576 -15.074 43.353 1.00 24.00 106 GLU C N 1
ATOM 3832 C CA . GLU C 1 114 ? 33.845 -14.362 43.303 1.00 23.80 106 GLU C CA 1
ATOM 3833 C C . GLU C 1 114 ? 34.066 -13.706 41.937 1.00 24.88 106 GLU C C 1
ATOM 3834 O O . GLU C 1 114 ? 34.501 -12.553 41.868 1.00 23.82 106 GLU C O 1
ATOM 3840 N N . ASN C 1 115 ? 33.800 -14.427 40.833 1.00 18.46 107 ASN C N 1
ATOM 3841 C CA . ASN C 1 115 ? 34.154 -13.864 39.533 1.00 18.45 107 ASN C CA 1
ATOM 3842 C C . ASN C 1 115 ? 33.080 -12.944 38.958 1.00 21.09 107 ASN C C 1
ATOM 3843 O O . ASN C 1 115 ? 33.366 -12.205 38.009 1.00 20.69 107 ASN C O 1
ATOM 3848 N N . LYS C 1 116 ? 31.872 -12.941 39.522 1.00 16.55 108 LYS C N 1
ATOM 3849 C CA . LYS C 1 116 ? 30.804 -11.989 39.173 1.00 19.32 108 LYS C CA 1
ATOM 3850 C C . LYS C 1 116 ? 30.415 -12.045 37.689 1.00 20.78 108 LYS C C 1
ATOM 3851 O O . LYS C 1 116 ? 29.774 -11.127 37.173 1.00 20.99 108 LYS C O 1
ATOM 3857 N N . LEU C 1 117 ? 30.766 -13.114 36.989 1.00 19.02 109 LEU C N 1
ATOM 3858 C CA . LEU C 1 117 ? 30.459 -13.208 35.569 1.00 15.58 109 LEU C CA 1
ATOM 3859 C C . LEU C 1 117 ? 29.002 -13.561 35.330 1.00 19.59 109 LEU C C 1
ATOM 3860 O O . LEU C 1 117 ? 28.354 -14.221 36.144 1.00 21.11 109 LEU C O 1
ATOM 3865 N N . GLN C 1 118 ? 28.499 -13.146 34.175 1.00 14.67 110 GLN C N 1
ATOM 3866 C CA . GLN C 1 118 ? 27.203 -13.590 33.699 1.00 13.69 110 GLN C CA 1
ATOM 3867 C C . GLN C 1 118 ? 27.373 -14.245 32.339 1.00 18.07 110 GLN C C 1
ATOM 3868 O O . GLN C 1 118 ? 28.313 -13.952 31.589 1.00 17.39 110 GLN C O 1
ATOM 3874 N N . PHE C 1 119 ? 26.446 -15.130 32.018 1.00 16.83 111 PHE C N 1
ATOM 3875 C CA . PHE C 1 119 ? 26.531 -15.938 30.814 1.00 13.24 111 PHE C CA 1
ATOM 3876 C C . PHE C 1 119 ? 25.199 -15.766 30.109 1.00 14.93 111 PHE C C 1
ATOM 3877 O O . PHE C 1 119 ? 24.150 -16.012 30.717 1.00 16.18 111 PHE C O 1
ATOM 3885 N N . TYR C 1 120 ? 25.227 -15.290 28.861 1.00 15.62 112 TYR C N 1
ATOM 3886 C CA . TYR C 1 120 ? 24.008 -15.067 28.080 1.00 13.51 112 TYR C CA 1
ATOM 3887 C C . TYR C 1 120 ? 23.799 -16.237 27.130 1.00 15.09 112 TYR C C 1
ATOM 3888 O O . TYR C 1 120 ? 24.596 -16.442 26.209 1.00 15.00 112 TYR C O 1
ATOM 3897 N N . VAL C 1 121 ? 22.696 -16.954 27.315 1.00 14.01 113 VAL C N 1
ATOM 3898 C CA . VAL C 1 121 ? 22.354 -18.164 26.578 1.00 16.04 113 VAL C CA 1
ATOM 3899 C C . VAL C 1 121 ? 21.183 -17.827 25.652 1.00 17.17 113 VAL C C 1
ATOM 3900 O O . VAL C 1 121 ? 20.051 -17.654 26.121 1.00 17.38 113 VAL C O 1
ATOM 3904 N N . PRO C 1 122 ? 21.398 -17.747 24.348 1.00 15.94 114 PRO C N 1
ATOM 3905 C CA . PRO C 1 122 ? 20.335 -17.289 23.439 1.00 14.54 114 PRO C CA 1
ATOM 3906 C C . PRO C 1 122 ? 19.153 -18.236 23.368 1.00 14.44 114 PRO C C 1
ATOM 3907 O O . PRO C 1 122 ? 19.230 -19.421 23.712 1.00 12.98 114 PRO C O 1
ATOM 3911 N N . ARG C 1 123 ? 18.054 -17.706 22.834 1.00 15.06 115 ARG C N 1
ATOM 3912 C CA . ARG C 1 123 ? 16.971 -18.574 22.399 1.00 19.33 115 ARG C CA 1
ATOM 3913 C C . ARG C 1 123 ? 17.491 -19.582 21.386 1.00 17.25 115 ARG C C 1
ATOM 3914 O O . ARG C 1 123 ? 18.344 -19.262 20.556 1.00 17.41 115 ARG C O 1
ATOM 3922 N N . GLY C 1 124 ? 16.962 -20.808 21.449 1.00 17.81 116 GLY C N 1
ATOM 3923 C CA . GLY C 1 124 ? 17.409 -21.877 20.576 1.00 17.47 116 GLY C CA 1
ATOM 3924 C C . GLY C 1 124 ? 18.550 -22.706 21.131 1.00 21.02 116 GLY C C 1
ATOM 3925 O O . GLY C 1 124 ? 19.037 -23.606 20.433 1.00 22.62 116 GLY C O 1
ATOM 3926 N N . PHE C 1 125 ? 19.001 -22.418 22.350 1.00 15.82 117 PHE C N 1
ATOM 3927 C CA . PHE C 1 125 ? 20.021 -23.183 23.045 1.00 16.39 117 PHE C CA 1
ATOM 3928 C C . PHE C 1 125 ? 19.364 -24.002 24.142 1.00 21.74 117 PHE C C 1
ATOM 3929 O O . PHE C 1 125 ? 18.278 -23.665 24.631 1.00 20.62 117 PHE C O 1
ATOM 3937 N N . ALA C 1 126 ? 20.050 -25.065 24.542 1.00 16.42 118 ALA C N 1
ATOM 3938 C CA . ALA C 1 126 ? 19.753 -25.767 25.778 1.00 16.02 118 ALA C CA 1
ATOM 3939 C C . ALA C 1 126 ? 20.752 -25.321 26.825 1.00 17.49 118 ALA C C 1
ATOM 3940 O O . ALA C 1 126 ? 21.859 -24.891 26.496 1.00 19.85 118 ALA C O 1
ATOM 3942 N N . HIS C 1 127 ? 20.360 -25.431 28.093 1.00 15.58 119 HIS C N 1
ATOM 3943 C CA . HIS C 1 127 ? 21.176 -24.904 29.191 1.00 17.81 119 HIS C CA 1
ATOM 3944 C C . HIS C 1 127 ? 21.123 -25.860 30.377 1.00 20.64 119 HIS C C 1
ATOM 3945 O O . HIS C 1 127 ? 20.097 -26.507 30.625 1.00 19.44 119 HIS C O 1
ATOM 3952 N N . GLY C 1 128 ? 22.236 -25.939 31.111 1.00 15.92 120 GLY C N 1
ATOM 3953 C CA . GLY C 1 128 ? 22.279 -26.673 32.369 1.00 19.47 120 GLY C CA 1
ATOM 3954 C C . GLY C 1 128 ? 23.462 -26.220 33.206 1.00 22.48 120 GLY C C 1
ATOM 3955 O O . GLY C 1 128 ? 24.324 -25.479 32.732 1.00 19.69 120 GLY C O 1
ATOM 3956 N N . PHE C 1 129 ? 23.497 -26.671 34.466 1.00 17.53 121 PHE C N 1
ATOM 3957 C CA . PHE C 1 129 ? 24.606 -26.335 35.356 1.00 19.42 121 PHE C CA 1
ATOM 3958 C C . PHE C 1 129 ? 24.739 -27.385 36.438 1.00 23.23 121 PHE C C 1
ATOM 3959 O O . PHE C 1 129 ? 23.793 -28.120 36.740 1.00 22.59 121 PHE C O 1
ATOM 3967 N N . VAL C 1 130 ? 25.926 -27.434 37.036 1.00 19.63 122 VAL C N 1
ATOM 3968 C CA . VAL C 1 130 ? 26.166 -28.318 38.168 1.00 21.28 122 VAL C CA 1
ATOM 3969 C C . VAL C 1 130 ? 26.837 -27.515 39.273 1.00 23.27 122 VAL C C 1
ATOM 3970 O O . VAL C 1 130 ? 27.680 -26.653 39.004 1.00 20.30 122 VAL C O 1
ATOM 3974 N N . VAL C 1 131 ? 26.467 -27.805 40.517 1.00 22.38 123 VAL C N 1
ATOM 3975 C CA . VAL C 1 131 ? 26.981 -27.067 41.664 1.00 22.59 123 VAL C CA 1
ATOM 3976 C C . VAL C 1 131 ? 28.346 -27.643 42.025 1.00 23.76 123 VAL C C 1
ATOM 3977 O O . VAL C 1 131 ? 28.472 -28.845 42.272 1.00 25.35 123 VAL C O 1
ATOM 3981 N N . LEU C 1 132 ? 29.365 -26.786 42.044 1.00 23.16 124 LEU C N 1
ATOM 3982 C CA . LEU C 1 132 ? 30.730 -27.196 42.356 1.00 26.89 124 LEU C CA 1
ATOM 3983 C C . LEU C 1 132 ? 31.119 -26.989 43.817 1.00 29.93 124 LEU C C 1
ATOM 3984 O O . LEU C 1 132 ? 31.982 -27.714 44.321 1.00 28.43 124 LEU C O 1
ATOM 3989 N N . SER C 1 133 ? 30.532 -26.005 44.496 1.00 26.86 125 SER C N 1
ATOM 3990 C CA . SER C 1 133 ? 30.848 -25.699 45.884 1.00 26.33 125 SER C CA 1
ATOM 3991 C C . SER C 1 133 ? 29.911 -26.487 46.793 1.00 27.79 125 SER C C 1
ATOM 3992 O O . SER C 1 133 ? 29.023 -27.205 46.329 1.00 28.78 125 SER C O 1
ATOM 3995 N N . GLU C 1 134 ? 30.089 -26.349 48.109 1.00 29.29 126 GLU C N 1
ATOM 3996 C CA . GLU C 1 134 ? 29.232 -27.080 49.034 1.00 30.97 126 GLU C CA 1
ATOM 3997 C C . GLU C 1 134 ? 27.759 -26.760 48.785 1.00 30.04 126 GLU C C 1
ATOM 3998 O O . GLU C 1 134 ? 26.907 -27.653 48.792 1.00 30.88 126 GLU C O 1
ATOM 4004 N N . THR C 1 135 ? 27.447 -25.486 48.586 1.00 28.52 127 THR C N 1
ATOM 4005 C CA . THR C 1 135 ? 26.147 -25.053 48.097 1.00 32.26 127 THR C CA 1
ATOM 4006 C C . THR C 1 135 ? 26.390 -23.867 47.185 1.00 25.29 127 THR C C 1
ATOM 4007 O O . THR C 1 135 ? 27.434 -23.215 47.259 1.00 26.04 127 THR C O 1
ATOM 4011 N N . ALA C 1 136 ? 25.402 -23.573 46.347 1.00 24.02 128 ALA C N 1
ATOM 4012 C CA . ALA C 1 136 ? 25.480 -22.445 45.442 1.00 25.34 128 ALA C CA 1
ATOM 4013 C C . ALA C 1 136 ? 24.089 -21.858 45.266 1.00 27.88 128 ALA C C 1
ATOM 4014 O O . ALA C 1 136 ? 23.090 -22.579 45.264 1.00 25.77 128 ALA C O 1
ATOM 4016 N N . VAL C 1 137 ? 24.032 -20.540 45.116 1.00 25.12 129 VAL C N 1
ATOM 4017 C CA . VAL C 1 137 ? 22.792 -19.855 44.771 1.00 20.07 129 VAL C CA 1
ATOM 4018 C C . VAL C 1 137 ? 22.916 -19.427 43.317 1.00 21.27 129 VAL C C 1
ATOM 4019 O O . VAL C 1 137 ? 23.877 -18.737 42.945 1.00 21.86 129 VAL C O 1
ATOM 4023 N N . PHE C 1 138 ? 21.956 -19.849 42.499 1.00 21.66 130 PHE C N 1
ATOM 4024 C CA . PHE C 1 138 ? 21.995 -19.677 41.053 1.00 22.39 130 PHE C CA 1
ATOM 4025 C C . PHE C 1 138 ? 20.901 -18.702 40.654 1.00 20.29 130 PHE C C 1
ATOM 4026 O O . PHE C 1 138 ? 19.778 -18.793 41.156 1.00 21.24 130 PHE C O 1
ATOM 4034 N N . SER C 1 139 ? 21.230 -17.744 39.795 1.00 15.33 131 SER C N 1
ATOM 4035 C CA . SER C 1 139 ? 20.252 -16.746 39.359 1.00 18.64 131 SER C CA 1
ATOM 4036 C C . SER C 1 139 ? 20.079 -16.849 37.850 1.00 25.69 131 SER C C 1
ATOM 4037 O O . SER C 1 139 ? 21.071 -16.889 37.114 1.00 23.86 131 SER C O 1
ATOM 4040 N N . TYR C 1 140 ? 18.836 -16.927 37.379 1.00 17.31 132 TYR C N 1
ATOM 4041 C CA . TYR C 1 140 ? 18.654 -16.879 35.939 1.00 20.12 132 TYR C CA 1
ATOM 4042 C C . TYR C 1 140 ? 17.474 -15.993 35.565 1.00 22.86 132 TYR C C 1
ATOM 4043 O O . TYR C 1 140 ? 16.361 -16.169 36.074 1.00 25.95 132 TYR C O 1
ATOM 4052 N N . LYS C 1 141 ? 17.738 -15.038 34.674 1.00 17.98 133 LYS C N 1
ATOM 4053 C CA . LYS C 1 141 ? 16.717 -14.184 34.092 1.00 23.90 133 LYS C CA 1
ATOM 4054 C C . LYS C 1 141 ? 16.342 -14.727 32.722 1.00 21.89 133 LYS C C 1
ATOM 4055 O O . LYS C 1 141 ? 17.216 -15.136 31.954 1.00 18.56 133 LYS C O 1
ATOM 4061 N N . CYS C 1 142 ? 15.047 -14.730 32.418 1.00 16.49 134 CYS C N 1
ATOM 4062 C CA . CYS C 1 142 ? 14.560 -15.253 31.146 1.00 15.77 134 CYS C CA 1
ATOM 4063 C C . CYS C 1 142 ? 13.881 -14.140 30.370 1.00 17.82 134 CYS C C 1
ATOM 4064 O O . CYS C 1 142 ? 13.188 -13.313 30.960 1.00 14.53 134 CYS C O 1
ATOM 4067 N N . ASP C 1 143 ? 14.062 -14.127 29.049 1.00 16.45 135 ASP C N 1
ATOM 4068 C CA . ASP C 1 143 ? 13.382 -13.138 28.216 1.00 13.71 135 ASP C CA 1
ATOM 4069 C C . ASP C 1 143 ? 12.067 -13.654 27.633 1.00 17.18 135 ASP C C 1
ATOM 4070 O O . ASP C 1 143 ? 11.538 -13.052 26.696 1.00 20.44 135 ASP C O 1
ATOM 4075 N N . ASN C 1 144 ? 11.512 -14.730 28.194 1.00 15.67 136 ASN C N 1
ATOM 4076 C CA . ASN C 1 144 ? 10.201 -15.221 27.783 1.00 18.25 136 ASN C CA 1
ATOM 4077 C C . ASN C 1 144 ? 9.614 -15.989 28.955 1.00 18.93 136 ASN C C 1
ATOM 4078 O O . ASN C 1 144 ? 10.332 -16.358 29.892 1.00 22.61 136 ASN C O 1
ATOM 4083 N N . PHE C 1 145 ? 8.299 -16.201 28.919 1.00 18.23 137 PHE C N 1
ATOM 4084 C CA . PHE C 1 145 ? 7.611 -16.779 30.064 1.00 17.83 137 PHE C CA 1
ATOM 4085 C C . PHE C 1 145 ? 7.590 -18.309 30.003 1.00 29.32 137 PHE C C 1
ATOM 4086 O O . PHE C 1 145 ? 7.725 -18.920 28.938 1.00 22.57 137 PHE C O 1
ATOM 4094 N N . TYR C 1 146 ? 7.452 -18.912 31.185 1.00 25.44 138 TYR C N 1
ATOM 4095 C CA . TYR C 1 146 ? 7.314 -20.355 31.335 1.00 25.18 138 TYR C CA 1
ATOM 4096 C C . TYR C 1 146 ? 6.147 -20.895 30.515 1.00 32.03 138 TYR C C 1
ATOM 4097 O O . TYR C 1 146 ? 5.061 -20.318 30.487 1.00 32.34 138 TYR C O 1
ATOM 4106 N N . ASN C 1 147 ? 6.375 -22.026 29.856 1.00 27.47 139 ASN C N 1
ATOM 4107 C CA . ASN C 1 147 ? 5.307 -22.719 29.143 1.00 30.34 139 ASN C CA 1
ATOM 4108 C C . ASN C 1 147 ? 5.628 -24.205 29.198 1.00 30.46 139 ASN C C 1
ATOM 4109 O O . ASN C 1 147 ? 6.595 -24.665 28.574 1.00 27.64 139 ASN C O 1
ATOM 4114 N N . LYS C 1 148 ? 4.834 -24.943 29.963 1.00 30.63 140 LYS C N 1
ATOM 4115 C CA . LYS C 1 148 ? 5.134 -26.352 30.183 1.00 26.75 140 LYS C CA 1
ATOM 4116 C C . LYS C 1 148 ? 5.090 -27.135 28.876 1.00 29.97 140 LYS C C 1
ATOM 4117 O O . LYS C 1 148 ? 5.976 -27.952 28.610 1.00 28.16 140 LYS C O 1
ATOM 4123 N N . GLU C 1 149 ? 4.069 -26.894 28.046 1.00 30.27 141 GLU C N 1
ATOM 4124 C CA . GLU C 1 149 ? 3.897 -27.717 26.852 1.00 34.58 141 GLU C CA 1
ATOM 4125 C C . GLU C 1 149 ? 5.086 -27.586 25.916 1.00 32.25 141 GLU C C 1
ATOM 4126 O O . GLU C 1 149 ? 5.394 -28.521 25.173 1.00 29.04 141 GLU C O 1
ATOM 4132 N N . SER C 1 150 ? 5.771 -26.447 25.951 1.00 25.67 142 SER C N 1
ATOM 4133 C CA . SER C 1 150 ? 6.883 -26.193 25.050 1.00 25.16 142 SER C CA 1
ATOM 4134 C C . SER C 1 150 ? 8.186 -26.814 25.517 1.00 25.68 142 SER C C 1
ATOM 4135 O O . SER C 1 150 ? 9.198 -26.686 24.814 1.00 27.38 142 SER C O 1
ATOM 4138 N N . GLU C 1 151 ? 8.216 -27.436 26.686 1.00 24.21 143 GLU C N 1
ATOM 4139 C CA . GLU C 1 151 ? 9.496 -27.842 27.242 1.00 31.17 143 GLU C CA 1
ATOM 4140 C C . GLU C 1 151 ? 10.167 -28.915 26.389 1.00 26.57 143 GLU C C 1
ATOM 4141 O O . GLU C 1 151 ? 9.530 -29.875 25.938 1.00 29.13 143 GLU C O 1
ATOM 4147 N N . GLY C 1 152 ? 11.471 -28.731 26.170 1.00 26.49 144 GLY C N 1
ATOM 4148 C CA . GLY C 1 152 ? 12.316 -29.735 25.569 1.00 30.17 144 GLY C CA 1
ATOM 4149 C C . GLY C 1 152 ? 13.499 -30.023 26.482 1.00 31.44 144 GLY C C 1
ATOM 4150 O O . GLY C 1 152 ? 13.704 -29.349 27.500 1.00 29.66 144 GLY C O 1
ATOM 4151 N N . SER C 1 153 ? 14.287 -31.028 26.101 1.00 29.71 145 SER C N 1
ATOM 4152 C CA . SER C 1 153 ? 15.408 -31.427 26.948 1.00 27.52 145 SER C CA 1
ATOM 4153 C C . SER C 1 153 ? 16.350 -32.326 26.159 1.00 32.92 145 SER C C 1
ATOM 4154 O O . SER C 1 153 ? 15.940 -32.977 25.189 1.00 37.01 145 SER C O 1
ATOM 4157 N N . VAL C 1 154 ? 17.614 -32.354 26.593 1.00 27.44 146 VAL C N 1
ATOM 4158 C CA . VAL C 1 154 ? 18.635 -33.251 26.059 1.00 28.78 146 VAL C CA 1
ATOM 4159 C C . VAL C 1 154 ? 19.384 -33.867 27.237 1.00 30.36 146 VAL C C 1
ATOM 4160 O O . VAL C 1 154 ? 19.759 -33.159 28.179 1.00 27.10 146 VAL C O 1
ATOM 4164 N N . LYS C 1 155 ? 19.584 -35.177 27.186 1.00 30.48 147 LYS C N 1
ATOM 4165 C CA . LYS C 1 155 ? 20.334 -35.894 28.213 1.00 31.48 147 LYS C CA 1
ATOM 4166 C C . LYS C 1 155 ? 21.684 -35.241 28.453 1.00 31.26 147 LYS C C 1
ATOM 4167 O O . LYS C 1 155 ? 22.481 -35.077 27.524 1.00 33.44 147 LYS C O 1
ATOM 4173 N N . PHE C 1 156 ? 21.946 -34.896 29.713 1.00 32.05 148 PHE C N 1
ATOM 4174 C CA . PHE C 1 156 ? 23.126 -34.098 30.034 1.00 27.24 148 PHE C CA 1
ATOM 4175 C C . PHE C 1 156 ? 24.410 -34.785 29.583 1.00 27.09 148 PHE C C 1
ATOM 4176 O O . PHE C 1 156 ? 25.349 -34.117 29.143 1.00 26.45 148 PHE C O 1
ATOM 4184 N N . ASN C 1 157 ? 24.475 -36.117 29.657 1.00 29.33 149 ASN C N 1
ATOM 4185 C CA . ASN C 1 157 ? 25.704 -36.823 29.295 1.00 35.51 149 ASN C CA 1
ATOM 4186 C C . ASN C 1 157 ? 25.590 -37.535 27.948 1.00 35.04 149 ASN C C 1
ATOM 4187 O O . ASN C 1 157 ? 26.247 -38.553 27.717 1.00 33.97 149 ASN C O 1
ATOM 4192 N N . ASP C 1 158 ? 24.755 -37.011 27.057 1.00 32.75 150 ASP C N 1
ATOM 4193 C CA . ASP C 1 158 ? 24.645 -37.549 25.708 1.00 33.32 150 ASP C CA 1
ATOM 4194 C C . ASP C 1 158 ? 26.022 -37.720 25.075 1.00 34.90 150 ASP C C 1
ATOM 4195 O O . ASP C 1 158 ? 26.854 -36.812 25.113 1.00 34.58 150 ASP C O 1
ATOM 4200 N N . SER C 1 159 ? 26.266 -38.896 24.495 1.00 36.34 151 SER C N 1
ATOM 4201 C CA . SER C 1 159 ? 27.604 -39.209 23.996 1.00 41.73 151 SER C CA 1
ATOM 4202 C C . SER C 1 159 ? 27.985 -38.430 22.736 1.00 44.76 151 SER C C 1
ATOM 4203 O O . SER C 1 159 ? 29.182 -38.268 22.470 1.00 48.39 151 SER C O 1
ATOM 4206 N N . ASP C 1 160 ? 27.011 -37.962 21.944 1.00 36.69 152 ASP C N 1
ATOM 4207 C CA . ASP C 1 160 ? 27.340 -37.129 20.787 1.00 38.93 152 ASP C CA 1
ATOM 4208 C C . ASP C 1 160 ? 27.850 -35.761 21.222 1.00 42.63 152 ASP C C 1
ATOM 4209 O O . ASP C 1 160 ? 28.775 -35.210 20.614 1.00 55.96 152 ASP C O 1
ATOM 4214 N N . LEU C 1 161 ? 27.255 -35.196 22.272 1.00 32.74 153 LEU C N 1
ATOM 4215 C CA . LEU C 1 161 ? 27.704 -33.907 22.776 1.00 31.38 153 LEU C CA 1
ATOM 4216 C C . LEU C 1 161 ? 28.979 -34.034 23.612 1.00 37.42 153 LEU C C 1
ATOM 4217 O O . LEU C 1 161 ? 29.836 -33.143 23.570 1.00 33.39 153 LEU C O 1
ATOM 4222 N N . SER C 1 162 ? 29.105 -35.111 24.390 1.00 31.23 154 SER C N 1
ATOM 4223 C CA A SER C 1 162 ? 30.307 -35.401 25.179 0.53 34.70 154 SER C CA 1
ATOM 4224 C CA B SER C 1 162 ? 30.318 -35.392 25.157 0.47 34.64 154 SER C CA 1
ATOM 4225 C C . SER C 1 162 ? 30.714 -34.203 26.037 1.00 33.84 154 SER C C 1
ATOM 4226 O O . SER C 1 162 ? 31.870 -33.785 26.071 1.00 37.94 154 SER C O 1
ATOM 4231 N N . ILE C 1 163 ? 29.737 -33.644 26.750 1.00 34.50 155 ILE C N 1
ATOM 4232 C CA . ILE C 1 163 ? 30.020 -32.498 27.608 1.00 29.82 155 ILE C CA 1
ATOM 4233 C C . ILE C 1 163 ? 30.861 -32.934 28.803 1.00 33.74 155 ILE C C 1
ATOM 4234 O O . ILE C 1 163 ? 30.587 -33.961 29.441 1.00 27.64 155 ILE C O 1
ATOM 4239 N N . ASP C 1 164 ? 31.876 -32.133 29.135 1.00 33.39 156 ASP C N 1
ATOM 4240 C CA . ASP C 1 164 ? 32.656 -32.310 30.362 1.00 35.65 156 ASP C CA 1
ATOM 4241 C C . ASP C 1 164 ? 31.951 -31.551 31.484 1.00 30.89 156 ASP C C 1
ATOM 4242 O O . ASP C 1 164 ? 31.899 -30.319 31.461 1.00 29.12 156 ASP C O 1
ATOM 4247 N N . TRP C 1 165 ? 31.363 -32.278 32.439 1.00 29.56 157 TRP C N 1
ATOM 4248 C CA . TRP C 1 165 ? 30.652 -31.647 33.552 1.00 30.76 157 TRP C CA 1
ATOM 4249 C C . TRP C 1 165 ? 31.507 -31.483 34.807 1.00 37.08 157 TRP C C 1
ATOM 4250 O O . TRP C 1 165 ? 30.974 -31.089 35.850 1.00 40.37 157 TRP C O 1
ATOM 4261 N N . LYS C 1 166 ? 32.812 -31.764 34.718 1.00 32.40 158 LYS C N 1
ATOM 4262 C CA . LYS C 1 166 ? 33.847 -31.472 35.719 1.00 32.80 158 LYS C CA 1
ATOM 4263 C C . LYS C 1 166 ? 33.865 -32.378 36.953 1.00 42.78 158 LYS C C 1
ATOM 4264 O O . LYS C 1 166 ? 34.944 -32.813 37.368 1.00 52.75 158 LYS C O 1
ATOM 4270 N N . ILE C 1 167 ? 32.723 -32.682 37.558 1.00 34.18 159 ILE C N 1
ATOM 4271 C CA . ILE C 1 167 ? 32.738 -33.485 38.780 1.00 35.20 159 ILE C CA 1
ATOM 4272 C C . ILE C 1 167 ? 32.570 -34.963 38.446 1.00 38.95 159 ILE C C 1
ATOM 4273 O O . ILE C 1 167 ? 32.140 -35.303 37.334 1.00 40.78 159 ILE C O 1
ATOM 4278 N N . PRO C 1 168 ? 32.918 -35.872 39.356 1.00 41.27 160 PRO C N 1
ATOM 4279 C CA . PRO C 1 168 ? 32.705 -37.297 39.082 1.00 41.08 160 PRO C CA 1
ATOM 4280 C C . PRO C 1 168 ? 31.223 -37.600 38.945 1.00 44.70 160 PRO C C 1
ATOM 4281 O O . PRO C 1 168 ? 30.392 -37.064 39.684 1.00 36.92 160 PRO C O 1
ATOM 4285 N N . GLU C 1 169 ? 30.894 -38.486 37.999 1.00 48.47 161 GLU C N 1
ATOM 4286 C CA . GLU C 1 169 ? 29.494 -38.840 37.796 1.00 49.09 161 GLU C CA 1
ATOM 4287 C C . GLU C 1 169 ? 28.887 -39.391 39.078 1.00 39.49 161 GLU C C 1
ATOM 4288 O O . GLU C 1 169 ? 27.715 -39.148 39.365 1.00 41.29 161 GLU C O 1
ATOM 4290 N N . ALA C 1 170 ? 29.683 -40.082 39.888 1.00 43.62 162 ALA C N 1
ATOM 4291 C CA . ALA C 1 170 ? 29.169 -40.637 41.133 1.00 48.02 162 ALA C CA 1
ATOM 4292 C C . ALA C 1 170 ? 28.678 -39.567 42.102 1.00 47.45 162 ALA C C 1
ATOM 4293 O O . ALA C 1 170 ? 27.848 -39.875 42.963 1.00 44.45 162 ALA C O 1
ATOM 4295 N N . ASP C 1 171 ? 29.173 -38.326 41.990 1.00 39.71 163 ASP C N 1
ATOM 4296 C CA . ASP C 1 171 ? 28.751 -37.225 42.849 1.00 41.46 163 ASP C CA 1
ATOM 4297 C C . ASP C 1 171 ? 27.502 -36.507 42.341 1.00 48.20 163 ASP C C 1
ATOM 4298 O O . ASP C 1 171 ? 26.958 -35.663 43.063 1.00 42.55 163 ASP C O 1
ATOM 4303 N N . MET C 1 172 ? 27.049 -36.793 41.122 1.00 35.77 164 MET C N 1
ATOM 4304 C CA . MET C 1 172 ? 25.965 -36.023 40.524 1.00 35.53 164 MET C CA 1
ATOM 4305 C C . MET C 1 172 ? 24.615 -36.391 41.119 1.00 38.38 164 MET C C 1
ATOM 4306 O O . MET C 1 172 ? 24.322 -37.559 41.366 1.00 37.22 164 MET C O 1
ATOM 4311 N N . ILE C 1 173 ? 23.805 -35.373 41.366 1.00 36.48 165 ILE C N 1
ATOM 4312 C CA . ILE C 1 173 ? 22.458 -35.530 41.892 1.00 40.78 165 ILE C CA 1
ATOM 4313 C C . ILE C 1 173 ? 21.511 -35.034 40.811 1.00 41.51 165 ILE C C 1
ATOM 4314 O O . ILE C 1 173 ? 21.549 -33.854 40.451 1.00 31.52 165 ILE C O 1
ATOM 4319 N N . LEU C 1 174 ? 20.694 -35.930 40.265 1.00 33.98 166 LEU C N 1
ATOM 4320 C CA . LEU C 1 174 ? 19.843 -35.586 39.133 1.00 35.80 166 LEU C CA 1
ATOM 4321 C C . LEU C 1 174 ? 18.379 -35.881 39.440 1.00 34.03 166 LEU C C 1
ATOM 4322 O O . LEU C 1 174 ? 18.057 -36.870 40.103 1.00 40.63 166 LEU C O 1
ATOM 4327 N N . SER C 1 175 ? 17.497 -35.017 38.961 1.00 32.59 167 SER C N 1
ATOM 4328 C CA . SER C 1 175 ? 16.069 -35.275 39.064 1.00 39.27 167 SER C CA 1
ATOM 4329 C C . SER C 1 175 ? 15.714 -36.508 38.243 1.00 47.69 167 SER C C 1
ATOM 4330 O O . SER C 1 175 ? 16.479 -36.954 37.380 1.00 35.35 167 SER C O 1
ATOM 4333 N N . GLU C 1 176 ? 14.538 -37.069 38.527 1.00 47.66 168 GLU C N 1
ATOM 4334 C CA . GLU C 1 176 ? 14.072 -38.210 37.747 1.00 49.88 168 GLU C CA 1
ATOM 4335 C C . GLU C 1 176 ? 13.994 -37.843 36.266 1.00 42.18 168 GLU C C 1
ATOM 4336 O O . GLU C 1 176 ? 14.537 -38.545 35.406 1.00 47.21 168 GLU C O 1
ATOM 4342 N N . LYS C 1 177 ? 13.398 -36.695 35.960 1.00 35.90 169 LYS C N 1
ATOM 4343 C CA . LYS C 1 177 ? 13.295 -36.271 34.567 1.00 42.46 169 LYS C CA 1
ATOM 4344 C C . LYS C 1 177 ? 14.673 -36.148 33.919 1.00 40.48 169 LYS C C 1
ATOM 4345 O O . LYS C 1 177 ? 14.899 -36.661 32.815 1.00 37.14 169 LYS C O 1
ATOM 4347 N N . ASP C 1 178 ? 15.621 -35.496 34.598 1.00 34.94 170 ASP C N 1
ATOM 4348 C CA . ASP C 1 178 ? 16.920 -35.270 33.969 1.00 34.04 170 ASP C CA 1
ATOM 4349 C C . ASP C 1 178 ? 17.714 -36.561 33.792 1.00 35.73 170 ASP C C 1
ATOM 4350 O O . ASP C 1 178 ? 18.473 -36.686 32.824 1.00 35.40 170 ASP C O 1
ATOM 4355 N N . GLN C 1 179 ? 17.516 -37.548 34.669 1.00 34.46 171 GLN C N 1
ATOM 4356 C CA . GLN C 1 179 ? 18.199 -38.832 34.511 1.00 40.60 171 GLN C CA 1
ATOM 4357 C C . GLN C 1 179 ? 17.790 -39.550 33.232 1.00 51.36 171 GLN C C 1
ATOM 4358 O O . GLN C 1 179 ? 18.560 -40.362 32.700 1.00 48.97 171 GLN C O 1
ATOM 4364 N N . ASN C 1 180 ? 16.582 -39.284 32.738 1.00 37.45 172 ASN C N 1
ATOM 4365 C CA . ASN C 1 180 ? 16.003 -40.035 31.633 1.00 51.17 172 ASN C CA 1
ATOM 4366 C C . ASN C 1 180 ? 15.673 -39.180 30.420 1.00 47.97 172 ASN C C 1
ATOM 4367 O O . ASN C 1 180 ? 14.908 -39.619 29.556 1.00 51.50 172 ASN C O 1
ATOM 4372 N N . ALA C 1 181 ? 16.213 -37.971 30.347 1.00 40.77 173 ALA C N 1
ATOM 4373 C CA . ALA C 1 181 ? 15.909 -37.067 29.250 1.00 37.49 173 ALA C CA 1
ATOM 4374 C C . ALA C 1 181 ? 16.262 -37.705 27.905 1.00 38.82 173 ALA C C 1
ATOM 4375 O O . ALA C 1 181 ? 17.172 -38.530 27.822 1.00 36.02 173 ALA C O 1
ATOM 4377 N N . PRO C 1 182 ? 15.553 -37.340 26.835 1.00 41.49 174 PRO C N 1
ATOM 4378 C CA . PRO C 1 182 ? 15.839 -37.941 25.529 1.00 38.33 174 PRO C CA 1
ATOM 4379 C C . PRO C 1 182 ? 17.226 -37.577 25.036 1.00 37.16 174 PRO C C 1
ATOM 4380 O O . PRO C 1 182 ? 17.779 -36.531 25.380 1.00 32.15 174 PRO C O 1
ATOM 4384 N N . ALA C 1 183 ? 17.782 -38.464 24.215 1.00 37.83 175 ALA C N 1
ATOM 4385 C CA . ALA C 1 183 ? 19.085 -38.250 23.613 1.00 35.62 175 ALA C CA 1
ATOM 4386 C C . ALA C 1 183 ? 19.047 -37.092 22.615 1.00 38.58 175 ALA C C 1
ATOM 4387 O O . ALA C 1 183 ? 17.990 -36.684 22.119 1.00 41.17 175 ALA C O 1
ATOM 4389 N N . PHE C 1 184 ? 20.234 -36.560 22.331 1.00 32.78 176 PHE C N 1
ATOM 4390 C CA . PHE C 1 184 ? 20.366 -35.484 21.356 1.00 34.89 176 PHE C CA 1
ATOM 4391 C C . PHE C 1 184 ? 19.824 -35.898 19.989 1.00 40.21 176 PHE C C 1
ATOM 4392 O O . PHE C 1 184 ? 19.171 -35.104 19.299 1.00 38.32 176 PHE C O 1
ATOM 4400 N N . LYS C 1 185 ? 20.062 -37.150 19.589 1.00 40.40 177 LYS C N 1
ATOM 4401 C CA . LYS C 1 185 ? 19.582 -37.630 18.299 1.00 38.74 177 LYS C CA 1
ATOM 4402 C C . LYS C 1 185 ? 18.064 -37.798 18.263 1.00 39.92 177 LYS C C 1
ATOM 4403 O O . LYS C 1 185 ? 17.496 -37.933 17.171 1.00 42.60 177 LYS C O 1
ATOM 4409 N N . ASP C 1 186 ? 17.395 -37.821 19.424 1.00 40.31 178 ASP C N 1
ATOM 4410 C CA . ASP C 1 186 ? 15.937 -37.920 19.457 1.00 42.60 178 ASP C CA 1
ATOM 4411 C C . ASP C 1 186 ? 15.254 -36.594 19.175 1.00 37.96 178 ASP C C 1
ATOM 4412 O O . ASP C 1 186 ? 14.038 -36.574 18.977 1.00 37.43 178 ASP C O 1
ATOM 4417 N N . LYS C 1 187 ? 15.998 -35.495 19.190 1.00 34.06 179 LYS C N 1
ATOM 4418 C CA . LYS C 1 187 ? 15.502 -34.186 18.780 1.00 38.60 179 LYS C CA 1
ATOM 4419 C C . LYS C 1 187 ? 14.276 -33.767 19.591 1.00 37.54 179 LYS C C 1
ATOM 4420 O O . LYS C 1 187 ? 13.213 -33.468 19.047 1.00 32.35 179 LYS C O 1
ATOM 4426 N N . ASN C 1 188 ? 14.428 -33.766 20.913 1.00 33.88 180 ASN C N 1
ATOM 4427 C CA . ASN C 1 188 ? 13.382 -33.192 21.760 1.00 33.67 180 ASN C CA 1
ATOM 4428 C C . ASN C 1 188 ? 13.603 -31.697 21.961 1.00 33.56 180 ASN C C 1
ATOM 4429 O O . ASN C 1 188 ? 13.677 -31.181 23.078 1.00 34.17 180 ASN C O 1
ATOM 4434 N N . TYR C 1 189 ? 13.705 -30.984 20.852 1.00 32.23 181 TYR C N 1
ATOM 4435 C CA . TYR C 1 189 ? 14.004 -29.555 20.891 1.00 25.80 181 TYR C CA 1
ATOM 4436 C C . TYR C 1 189 ? 13.544 -28.899 19.602 1.00 33.97 181 TYR C C 1
ATOM 4437 O O . TYR C 1 189 ? 13.754 -27.697 19.418 1.00 33.33 181 TYR C O 1
ATOM 4447 N N . HIS D 1 7 ? 2.193 -19.203 43.605 1.00 66.42 -1 HIS D N 1
ATOM 4448 C CA . HIS D 1 7 ? 2.180 -18.949 42.171 1.00 62.28 -1 HIS D CA 1
ATOM 4449 C C . HIS D 1 7 ? 1.744 -17.498 41.849 1.00 48.27 -1 HIS D C 1
ATOM 4450 O O . HIS D 1 7 ? 2.406 -16.837 41.043 1.00 41.94 -1 HIS D O 1
ATOM 4457 N N . HIS D 1 8 ? 0.649 -17.007 42.453 1.00 34.74 0 HIS D N 1
ATOM 4458 C CA . HIS D 1 8 ? 0.312 -15.585 42.340 1.00 36.83 0 HIS D CA 1
ATOM 4459 C C . HIS D 1 8 ? 1.406 -14.757 43.006 1.00 34.95 0 HIS D C 1
ATOM 4460 O O . HIS D 1 8 ? 1.935 -15.140 44.054 1.00 35.62 0 HIS D O 1
ATOM 4467 N N . MET D 1 9 ? 1.746 -13.617 42.409 1.00 24.38 1 MET D N 1
ATOM 4468 C CA . MET D 1 9 ? 2.686 -12.701 43.055 1.00 22.63 1 MET D CA 1
ATOM 4469 C C . MET D 1 9 ? 2.015 -12.008 44.236 1.00 28.19 1 MET D C 1
ATOM 4470 O O . MET D 1 9 ? 0.843 -11.615 44.162 1.00 22.62 1 MET D O 1
ATOM 4475 N N . LYS D 1 10 ? 2.768 -11.829 45.317 1.00 23.66 2 LYS D N 1
ATOM 4476 C CA . LYS D 1 10 ? 2.235 -11.292 46.570 1.00 29.19 2 LYS D CA 1
ATOM 4477 C C . LYS D 1 10 ? 2.877 -9.934 46.842 1.00 29.65 2 LYS D C 1
ATOM 4478 O O . LYS D 1 10 ? 4.055 -9.851 47.201 1.00 24.65 2 LYS D O 1
ATOM 4484 N N . LEU D 1 11 ? 2.102 -8.873 46.617 1.00 23.34 3 LEU D N 1
ATOM 4485 C CA . LEU D 1 11 ? 2.511 -7.498 46.870 1.00 23.71 3 LEU D CA 1
ATOM 4486 C C . LEU D 1 11 ? 1.814 -6.994 48.127 1.00 30.01 3 LEU D C 1
ATOM 4487 O O . LEU D 1 11 ? 0.583 -7.038 48.213 1.00 26.96 3 LEU D O 1
ATOM 4492 N N . VAL D 1 12 ? 2.588 -6.501 49.090 1.00 22.50 4 VAL D N 1
ATOM 4493 C CA . VAL D 1 12 ? 2.051 -6.068 50.379 1.00 22.21 4 VAL D CA 1
ATOM 4494 C C . VAL D 1 12 ? 2.046 -4.547 50.403 1.00 20.42 4 VAL D C 1
ATOM 4495 O O . VAL D 1 12 ? 3.058 -3.903 50.090 1.00 21.26 4 VAL D O 1
ATOM 4499 N N . LYS D 1 13 ? 0.898 -3.988 50.739 1.00 23.60 5 LYS D N 1
ATOM 4500 C CA . LYS D 1 13 ? 0.687 -2.555 50.766 1.00 26.98 5 LYS D CA 1
ATOM 4501 C C . LYS D 1 13 ? 1.545 -1.880 51.840 1.00 24.95 5 LYS D C 1
ATOM 4502 O O . LYS D 1 13 ? 1.769 -2.422 52.925 1.00 21.51 5 LYS D O 1
ATOM 4508 N N . THR D 1 14 ? 1.998 -0.669 51.542 1.00 25.75 6 THR D N 1
ATOM 4509 C CA . THR D 1 14 ? 2.582 0.191 52.565 1.00 22.60 6 THR D CA 1
ATOM 4510 C C . THR D 1 14 ? 1.745 1.455 52.660 1.00 25.16 6 THR D C 1
ATOM 4511 O O . THR D 1 14 ? 0.835 1.657 51.837 1.00 26.69 6 THR D O 1
ATOM 4515 N N . PRO D 1 15 ? 2.008 2.330 53.640 1.00 23.92 7 PRO D N 1
ATOM 4516 C CA . PRO D 1 15 ? 1.266 3.597 53.698 1.00 29.68 7 PRO D CA 1
ATOM 4517 C C . PRO D 1 15 ? 1.573 4.552 52.557 1.00 34.07 7 PRO D C 1
ATOM 4518 O O . PRO D 1 15 ? 0.886 5.570 52.448 1.00 31.60 7 PRO D O 1
ATOM 4522 N N . LEU D 1 16 ? 2.561 4.276 51.703 1.00 26.32 8 LEU D N 1
ATOM 4523 C CA . LEU D 1 16 ? 2.874 5.174 50.603 1.00 21.90 8 LEU D CA 1
ATOM 4524 C C . LEU D 1 16 ? 2.264 4.607 49.329 1.00 26.99 8 LEU D C 1
ATOM 4525 O O . LEU D 1 16 ? 2.485 3.439 48.998 1.00 26.68 8 LEU D O 1
ATOM 4530 N N . LYS D 1 17 ? 1.526 5.439 48.601 1.00 28.36 9 LYS D N 1
ATOM 4531 C CA . LYS D 1 17 ? 0.825 4.952 47.419 1.00 31.50 9 LYS D CA 1
ATOM 4532 C C . LYS D 1 17 ? 1.818 4.444 46.383 1.00 24.22 9 LYS D C 1
ATOM 4533 O O . LYS D 1 17 ? 2.840 5.083 46.118 1.00 23.57 9 LYS D O 1
ATOM 4539 N N . ASP D 1 18 ? 1.512 3.275 45.822 1.00 21.03 10 ASP D N 1
ATOM 4540 C CA . ASP D 1 18 ? 2.262 2.594 44.772 1.00 23.60 10 ASP D CA 1
ATOM 4541 C C . ASP D 1 18 ? 3.555 1.981 45.267 1.00 22.85 10 ASP D C 1
ATOM 4542 O O . ASP D 1 18 ? 4.294 1.413 44.459 1.00 19.09 10 ASP D O 1
ATOM 4547 N N . CYS D 1 19 ? 3.847 2.047 46.566 1.00 20.34 11 CYS D N 1
ATOM 4548 C CA . CYS D 1 19 ? 5.089 1.520 47.114 1.00 20.87 11 CYS D CA 1
ATOM 4549 C C . CYS D 1 19 ? 4.767 0.176 47.770 1.00 19.39 11 CYS D C 1
ATOM 4550 O O . CYS D 1 19 ? 3.895 0.108 48.635 1.00 23.68 11 CYS D O 1
ATOM 4553 N N . TYR D 1 20 ? 5.410 -0.898 47.318 1.00 24.53 12 TYR D N 1
ATOM 4554 C CA . TYR D 1 20 ? 5.010 -2.246 47.729 1.00 22.45 12 TYR D CA 1
ATOM 4555 C C . TYR D 1 20 ? 6.197 -3.076 48.193 1.00 22.48 12 TYR D C 1
ATOM 4556 O O . TYR D 1 20 ? 7.320 -2.904 47.727 1.00 18.85 12 TYR D O 1
ATOM 4565 N N . ILE D 1 21 ? 5.912 -4.027 49.074 1.00 20.45 13 ILE D N 1
ATOM 4566 C CA . ILE D 1 21 ? 6.837 -5.092 49.436 1.00 22.65 13 ILE D CA 1
ATOM 4567 C C . ILE D 1 21 ? 6.456 -6.319 48.623 1.00 25.83 13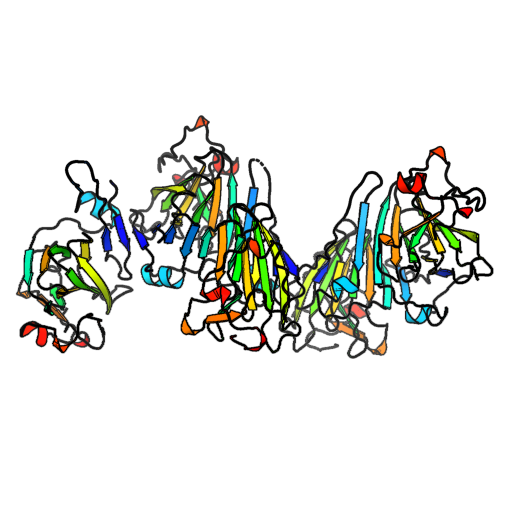 ILE D C 1
ATOM 4568 O O . ILE D 1 21 ? 5.279 -6.701 48.589 1.00 23.42 13 ILE D O 1
ATOM 4573 N N . ILE D 1 22 ? 7.428 -6.945 47.978 1.00 22.76 14 ILE D N 1
ATOM 4574 C CA . ILE D 1 22 ? 7.198 -8.203 47.274 1.00 21.15 14 ILE D CA 1
ATOM 4575 C C . ILE D 1 22 ? 7.609 -9.340 48.196 1.00 28.06 14 ILE D C 1
ATOM 4576 O O . ILE D 1 22 ? 8.794 -9.507 48.507 1.00 22.53 14 ILE D O 1
ATOM 4581 N N . GLU D 1 23 ? 6.643 -10.140 48.612 1.00 21.09 15 GLU D N 1
ATOM 4582 C CA . GLU D 1 23 ? 6.996 -11.264 49.458 1.00 18.52 15 GLU D CA 1
ATOM 4583 C C . GLU D 1 23 ? 7.085 -12.511 48.593 1.00 28.03 15 GLU D C 1
ATOM 4584 O O . GLU D 1 23 ? 6.147 -12.799 47.840 1.00 27.56 15 GLU D O 1
ATOM 4590 N N . PRO D 1 24 ? 8.187 -13.249 48.627 1.00 25.75 16 PRO D N 1
ATOM 4591 C CA . PRO D 1 24 ? 8.351 -14.367 47.697 1.00 28.62 16 PRO D CA 1
ATOM 4592 C C . PRO D 1 24 ? 7.583 -15.579 48.180 1.00 21.24 16 PRO D C 1
ATOM 4593 O O . PRO D 1 24 ? 7.305 -15.729 49.369 1.00 24.50 16 PRO D O 1
ATOM 4597 N N . THR D 1 25 ? 7.232 -16.451 47.231 1.00 23.93 17 THR D N 1
ATOM 4598 C CA . THR D 1 25 ? 6.732 -17.785 47.571 1.00 30.91 17 THR D CA 1
ATOM 4599 C C . THR D 1 25 ? 7.897 -18.743 47.363 1.00 31.88 17 THR D C 1
ATOM 4600 O O . THR D 1 25 ? 8.236 -19.074 46.227 1.00 27.48 17 THR D O 1
ATOM 4604 N N . VAL D 1 26 ? 8.519 -19.170 48.459 1.00 28.67 18 VAL D N 1
ATOM 4605 C CA . VAL D 1 26 ? 9.762 -19.929 48.415 1.00 27.44 18 VAL D CA 1
ATOM 4606 C C . VAL D 1 26 ? 9.433 -21.391 48.625 1.00 36.79 18 VAL D C 1
ATOM 4607 O O . VAL D 1 26 ? 8.878 -21.764 49.665 1.00 38.95 18 VAL D O 1
ATOM 4611 N N . PHE D 1 27 ? 9.824 -22.228 47.680 1.00 36.25 19 PHE D N 1
ATOM 4612 C CA . PHE D 1 27 ? 9.650 -23.667 47.809 1.00 44.90 19 PHE D CA 1
ATOM 4613 C C . PHE D 1 27 ? 10.977 -24.168 48.361 1.00 47.09 19 PHE D C 1
ATOM 4614 O O . PHE D 1 27 ? 12.012 -24.052 47.697 1.00 40.24 19 PHE D O 1
ATOM 4622 N N . GLU D 1 28 ? 10.945 -24.706 49.581 1.00 49.82 20 GLU D N 1
ATOM 4623 C CA . GLU D 1 28 ? 12.156 -25.028 50.322 1.00 52.89 20 GLU D CA 1
ATOM 4624 C C . GLU D 1 28 ? 12.041 -26.382 51.002 1.00 58.32 20 GLU D C 1
ATOM 4625 O O . GLU D 1 28 ? 10.947 -26.866 51.292 1.00 66.92 20 GLU D O 1
ATOM 4631 N N . ASP D 1 29 ? 13.203 -26.972 51.263 1.00 62.66 21 ASP D N 1
ATOM 4632 C CA . ASP D 1 29 ? 13.374 -28.204 52.031 1.00 67.45 21 ASP D CA 1
ATOM 4633 C C . ASP D 1 29 ? 14.829 -28.229 52.495 1.00 66.24 21 ASP D C 1
ATOM 4634 O O . ASP D 1 29 ? 15.555 -27.235 52.367 1.00 60.86 21 ASP D O 1
ATOM 4639 N N . GLU D 1 30 ? 15.263 -29.372 53.028 1.00 61.93 22 GLU D N 1
ATOM 4640 C CA . GLU D 1 30 ? 16.625 -29.477 53.540 1.00 62.88 22 GLU D CA 1
ATOM 4641 C C . GLU D 1 30 ? 17.678 -29.422 52.432 1.00 67.83 22 GLU D C 1
ATOM 4642 O O . GLU D 1 30 ? 18.839 -29.114 52.725 1.00 72.01 22 GLU D O 1
ATOM 4644 N N . ARG D 1 31 ? 17.308 -29.699 51.173 1.00 65.58 23 ARG D N 1
ATOM 4645 C CA . ARG D 1 31 ? 18.286 -29.768 50.089 1.00 60.32 23 ARG D CA 1
ATOM 4646 C C . ARG D 1 31 ? 18.517 -28.435 49.378 1.00 54.65 23 ARG D C 1
ATOM 4647 O O . ARG D 1 31 ? 19.447 -28.334 48.570 1.00 50.84 23 ARG D O 1
ATOM 4649 N N . GLY D 1 32 ? 17.712 -27.426 49.648 1.00 49.50 24 GLY D N 1
ATOM 4650 C CA . GLY D 1 32 ? 17.851 -26.138 48.999 1.00 41.02 24 GLY D CA 1
ATOM 4651 C C . GLY D 1 32 ? 16.500 -25.447 48.900 1.00 42.74 24 GLY D C 1
ATOM 4652 O O . GLY D 1 32 ? 15.617 -25.664 49.730 1.00 38.04 24 GLY D O 1
ATOM 4653 N N . TYR D 1 33 ? 16.357 -24.628 47.862 1.00 34.92 25 TYR D N 1
ATOM 4654 C CA . TYR D 1 33 ? 15.101 -23.929 47.617 1.00 30.74 25 TYR D CA 1
ATOM 4655 C C . TYR D 1 33 ? 15.084 -23.374 46.196 1.00 35.65 25 TYR D C 1
ATOM 4656 O O . TYR D 1 33 ? 16.118 -23.294 45.522 1.00 31.13 25 TYR D O 1
ATOM 4665 N N . PHE D 1 34 ? 13.901 -22.940 45.765 1.00 29.52 26 PHE D N 1
ATOM 4666 C CA . PHE D 1 34 ? 13.800 -22.153 44.542 1.00 23.38 26 PHE D CA 1
ATOM 4667 C C . PHE D 1 34 ? 12.596 -21.241 44.664 1.00 22.79 26 PHE D C 1
ATOM 4668 O O . PHE D 1 34 ? 11.691 -21.501 45.464 1.00 24.74 26 PHE D O 1
ATOM 4676 N N . TYR D 1 35 ? 12.634 -20.133 43.929 1.00 21.91 27 TYR D N 1
ATOM 4677 C CA . TYR D 1 35 ? 11.476 -19.263 43.834 1.00 23.83 27 TYR D CA 1
ATOM 4678 C C . TYR D 1 35 ? 11.604 -18.366 42.613 1.00 28.24 27 TYR D C 1
ATOM 4679 O O . TYR D 1 35 ? 12.703 -18.104 42.112 1.00 23.01 27 TYR D O 1
ATOM 4688 N N . GLU D 1 36 ? 10.451 -17.912 42.135 1.00 20.21 28 GLU D N 1
ATOM 4689 C CA . GLU D 1 36 ? 10.389 -16.878 41.109 1.00 18.98 28 GLU D CA 1
ATOM 4690 C C . GLU D 1 36 ? 10.533 -15.537 41.807 1.00 20.39 28 GLU D C 1
ATOM 4691 O O . GLU D 1 36 ? 9.639 -15.099 42.538 1.00 19.72 28 GLU D O 1
ATOM 4697 N N . LYS D 1 37 ? 11.665 -14.887 41.608 1.00 15.46 29 LYS D N 1
ATOM 4698 C CA . LYS D 1 37 ? 11.917 -13.654 42.336 1.00 14.56 29 LYS D CA 1
ATOM 4699 C C . LYS D 1 37 ? 11.065 -12.502 41.810 1.00 17.41 29 LYS D C 1
ATOM 4700 O O . LYS D 1 37 ? 10.524 -11.714 42.597 1.00 19.19 29 LYS D O 1
ATOM 4706 N N . TYR D 1 38 ? 10.925 -12.391 40.493 1.00 17.60 30 TYR D N 1
ATOM 4707 C CA . TYR D 1 38 ? 10.181 -11.290 39.888 1.00 17.96 30 TYR D CA 1
ATOM 4708 C C . TYR D 1 38 ? 9.580 -11.773 38.574 1.00 15.41 30 TYR D C 1
ATOM 4709 O O . TYR D 1 38 ? 10.153 -12.618 37.885 1.00 17.61 30 TYR D O 1
ATOM 4718 N N . ASN D 1 39 ? 8.410 -11.240 38.229 1.00 19.16 31 ASN D N 1
ATOM 4719 C CA . ASN D 1 39 ? 7.756 -11.592 36.968 1.00 15.59 31 ASN D CA 1
ATOM 4720 C C . ASN D 1 39 ? 7.038 -10.331 36.493 1.00 18.64 31 ASN D C 1
ATOM 4721 O O . ASN D 1 39 ? 6.100 -9.877 37.143 1.00 16.39 31 ASN D O 1
ATOM 4726 N N . GLU D 1 40 ? 7.470 -9.781 35.361 1.00 19.33 32 GLU D N 1
ATOM 4727 C CA . GLU D 1 40 ? 6.934 -8.499 34.899 1.00 20.57 32 GLU D CA 1
ATOM 4728 C C . GLU D 1 40 ? 5.441 -8.581 34.619 1.00 19.41 32 GLU D C 1
ATOM 4729 O O . GLU D 1 40 ? 4.694 -7.638 34.911 1.00 19.74 32 GLU D O 1
ATOM 4735 N N . LYS D 1 41 ? 4.991 -9.672 33.996 1.00 15.35 33 LYS D N 1
ATOM 4736 C CA . LYS D 1 41 ? 3.571 -9.776 33.670 1.00 18.60 33 LYS D CA 1
ATOM 4737 C C . LYS D 1 41 ? 2.729 -9.785 34.947 1.00 24.47 33 LYS D C 1
ATOM 4738 O O . LYS D 1 41 ? 1.699 -9.100 35.029 1.00 20.27 33 LYS D O 1
ATOM 4744 N N . LYS D 1 42 ? 3.160 -10.539 35.970 1.00 20.41 34 LYS D N 1
ATOM 4745 C CA . LYS D 1 42 ? 2.380 -10.572 37.216 1.00 22.93 34 LYS D CA 1
ATOM 4746 C C . LYS D 1 42 ? 2.364 -9.207 37.897 1.00 22.44 34 LYS D C 1
ATOM 4747 O O . LYS D 1 42 ? 1.309 -8.747 38.354 1.00 22.02 34 LYS D O 1
ATOM 4753 N N . PHE D 1 43 ? 3.516 -8.532 37.941 1.00 17.96 35 PHE D N 1
ATOM 4754 C CA . PHE D 1 43 ? 3.594 -7.220 38.582 1.00 16.57 35 PHE D CA 1
ATOM 4755 C C . PHE D 1 43 ? 2.706 -6.211 37.865 1.00 19.06 35 PHE D C 1
ATOM 4756 O O . PHE D 1 43 ? 1.936 -5.480 38.504 1.00 20.66 35 PHE D O 1
ATOM 4764 N N . GLU D 1 44 ? 2.768 -6.185 36.530 1.00 14.96 36 GLU D N 1
ATOM 4765 C CA . GLU D 1 44 ? 1.965 -5.218 35.785 1.00 19.04 36 GLU D CA 1
ATOM 4766 C C . GLU D 1 44 ? 0.466 -5.492 35.927 1.00 19.13 36 GLU D C 1
ATOM 4767 O O . GLU D 1 44 ? -0.333 -4.553 36.055 1.00 23.09 36 GLU D O 1
ATOM 4773 N N . GLU D 1 45 ? 0.059 -6.762 35.915 1.00 21.21 37 GLU D N 1
ATOM 4774 C CA . GLU D 1 45 ? -1.350 -7.074 36.117 1.00 22.75 37 GLU D CA 1
ATOM 4775 C C . GLU D 1 45 ? -1.839 -6.590 37.479 1.00 28.68 37 GLU D C 1
ATOM 4776 O O . GLU D 1 45 ? -2.967 -6.104 37.601 1.00 28.04 37 GLU D O 1
ATOM 4782 N N . LEU D 1 46 ? -1.010 -6.724 38.517 1.00 27.20 38 LEU D N 1
ATOM 4783 C CA . LEU D 1 46 ? -1.406 -6.343 39.872 1.00 24.66 38 LEU D CA 1
ATOM 4784 C C . LEU D 1 46 ? -1.428 -4.837 40.097 1.00 29.06 38 LEU D C 1
ATOM 4785 O O . LEU D 1 46 ? -2.247 -4.349 40.885 1.00 27.89 38 LEU D O 1
ATOM 4790 N N . THR D 1 47 ? -0.523 -4.085 39.466 1.00 24.39 39 THR D N 1
ATOM 4791 C CA . THR D 1 47 ? -0.329 -2.689 39.835 1.00 24.93 39 THR D CA 1
ATOM 4792 C C . THR D 1 47 ? -0.807 -1.682 38.803 1.00 27.42 39 THR D C 1
ATOM 4793 O O . THR D 1 47 ? -0.977 -0.511 39.150 1.00 27.89 39 THR D O 1
ATOM 4797 N N . GLY D 1 48 ? -0.958 -2.075 37.546 1.00 27.07 40 GLY D N 1
ATOM 4798 C CA . GLY D 1 48 ? -1.106 -1.080 36.503 1.00 24.70 40 GLY D CA 1
ATOM 4799 C C . GLY D 1 48 ? 0.109 -0.183 36.294 1.00 26.45 40 GLY D C 1
ATOM 4800 O O . GLY D 1 48 ? 0.035 0.781 35.521 1.00 24.65 40 GLY D O 1
ATOM 4801 N N . LEU D 1 49 ? 1.238 -0.493 36.934 1.00 23.27 41 LEU D N 1
ATOM 4802 C CA . LEU D 1 49 ? 2.461 0.284 36.774 1.00 21.19 41 LEU D CA 1
ATOM 4803 C C . LEU D 1 49 ? 3.377 -0.378 35.748 1.00 22.91 41 LEU D C 1
ATOM 4804 O O . LEU D 1 49 ? 3.201 -1.541 35.381 1.00 22.21 41 LEU D O 1
ATOM 4809 N N . ASN D 1 50 ? 4.357 0.387 35.279 1.00 20.51 42 ASN D N 1
ATOM 4810 C CA . ASN D 1 50 ? 5.412 -0.176 34.444 1.00 20.93 42 ASN D CA 1
ATOM 4811 C C . ASN D 1 50 ? 6.194 -1.239 35.213 1.00 22.17 42 ASN D C 1
ATOM 4812 O O . ASN D 1 50 ? 6.701 -0.979 36.306 1.00 23.12 42 ASN D O 1
ATOM 4817 N N . GLY D 1 51 ? 6.318 -2.434 34.630 1.00 19.03 43 GLY D N 1
ATOM 4818 C CA . GLY D 1 51 ? 7.119 -3.493 35.229 1.00 16.57 43 GLY D CA 1
ATOM 4819 C C . GLY D 1 51 ? 8.406 -3.792 34.489 1.00 21.12 43 GLY D C 1
ATOM 4820 O O . GLY D 1 51 ? 9.095 -4.759 34.842 1.00 23.19 43 GLY D O 1
ATOM 4821 N N . HIS D 1 52 ? 8.780 -2.976 33.504 1.00 16.09 44 HIS D N 1
ATOM 4822 C CA . HIS D 1 52 ? 9.956 -3.216 32.657 1.00 19.07 44 HIS D CA 1
ATOM 4823 C C . HIS D 1 52 ? 11.189 -2.594 33.305 1.00 20.16 44 HIS D C 1
ATOM 4824 O O . HIS D 1 52 ? 11.392 -1.378 33.257 1.00 19.38 44 HIS D O 1
ATOM 4831 N N . PHE D 1 53 ? 12.042 -3.424 33.887 1.00 12.60 45 PHE D N 1
ATOM 4832 C CA . PHE D 1 53 ? 13.302 -2.935 34.431 1.00 12.72 45 PHE D CA 1
ATOM 4833 C C . PHE D 1 53 ? 14.401 -3.076 33.394 1.00 15.55 45 PHE D C 1
ATOM 4834 O O . PHE D 1 53 ? 14.437 -4.061 32.655 1.00 18.76 45 PHE D O 1
ATOM 4842 N N . VAL D 1 54 ? 15.271 -2.064 33.321 1.00 12.66 46 VAL D N 1
ATOM 4843 C CA . VAL D 1 54 ? 16.245 -1.934 32.237 1.00 14.10 46 VAL D CA 1
ATOM 4844 C C . VAL D 1 54 ? 17.681 -1.920 32.726 1.00 17.62 46 VAL D C 1
ATOM 4845 O O . VAL D 1 54 ? 18.601 -1.938 31.889 1.00 17.40 46 VAL D O 1
ATOM 4849 N N . GLN D 1 55 ? 17.916 -1.852 34.034 1.00 17.23 47 GLN D N 1
ATOM 4850 C CA . GLN D 1 55 ? 19.277 -1.744 34.544 1.00 16.76 47 GLN D CA 1
ATOM 4851 C C . GLN D 1 55 ? 19.330 -2.442 35.897 1.00 20.00 47 GLN D C 1
ATOM 4852 O O . GLN D 1 55 ? 18.375 -2.354 36.683 1.00 21.24 47 GLN D O 1
ATOM 4858 N N . ASP D 1 56 ? 20.418 -3.170 36.138 1.00 17.54 48 ASP D N 1
ATOM 4859 C CA . ASP D 1 56 ? 20.635 -3.908 37.377 1.00 16.43 48 ASP D CA 1
ATOM 4860 C C . ASP D 1 56 ? 21.950 -3.436 37.974 1.00 22.07 48 ASP D C 1
ATOM 4861 O O . ASP D 1 56 ? 22.968 -3.378 37.274 1.00 21.47 48 ASP D O 1
ATOM 4866 N N . ASN D 1 57 ? 21.925 -3.076 39.249 1.00 18.87 49 ASN D N 1
ATOM 4867 C CA . ASN D 1 57 ? 23.106 -2.545 39.925 1.00 20.23 49 ASN D CA 1
ATOM 4868 C C . ASN D 1 57 ? 23.357 -3.348 41.189 1.00 22.04 49 ASN D C 1
ATOM 4869 O O . ASN D 1 57 ? 22.419 -3.867 41.799 1.00 25.88 49 ASN D O 1
ATOM 4874 N N . ILE D 1 58 ? 24.633 -3.479 41.551 1.00 17.53 50 ILE D N 1
ATOM 4875 C CA . ILE D 1 58 ? 25.054 -4.235 42.727 1.00 21.81 50 ILE D CA 1
ATOM 4876 C C . ILE D 1 58 ? 26.013 -3.367 43.538 1.00 25.58 50 ILE D C 1
ATOM 4877 O O . ILE D 1 58 ? 26.890 -2.705 42.971 1.00 22.53 50 ILE D O 1
ATOM 4882 N N . SER D 1 59 ? 25.866 -3.371 44.860 1.00 20.44 51 SER D N 1
ATOM 4883 C CA . SER D 1 59 ? 26.936 -2.817 45.691 1.00 21.25 51 SER D CA 1
ATOM 4884 C C . SER D 1 59 ? 27.154 -3.695 46.918 1.00 23.91 51 SER D C 1
ATOM 4885 O O . SER D 1 59 ? 26.237 -4.362 47.401 1.00 25.68 51 SER D O 1
ATOM 4888 N N . LYS D 1 60 ? 28.395 -3.716 47.394 1.00 24.05 52 LYS D N 1
ATOM 4889 C CA . LYS D 1 60 ? 28.755 -4.366 48.643 1.00 22.39 52 LYS D CA 1
ATOM 4890 C C . LYS D 1 60 ? 29.382 -3.321 49.558 1.00 28.84 52 LYS D C 1
ATOM 4891 O O . LYS D 1 60 ? 30.308 -2.610 49.153 1.00 27.09 52 LYS D O 1
ATOM 4897 N N . SER D 1 61 ? 28.877 -3.232 50.786 1.00 28.78 53 SER D N 1
ATOM 4898 C CA . SER D 1 61 ? 29.292 -2.203 51.733 1.00 30.08 53 SER D CA 1
ATOM 4899 C C . SER D 1 61 ? 29.424 -2.818 53.115 1.00 28.57 53 SER D C 1
ATOM 4900 O O . SER D 1 61 ? 28.755 -3.803 53.432 1.00 30.55 53 SER D O 1
ATOM 4903 N N . SER D 1 62 ? 30.246 -2.194 53.958 1.00 34.02 54 SER D N 1
ATOM 4904 C CA A SER D 1 62 ? 30.444 -2.645 55.324 0.44 34.00 54 SER D CA 1
ATOM 4905 C CA B SER D 1 62 ? 30.411 -2.684 55.313 0.56 33.72 54 SER D CA 1
ATOM 4906 C C . SER D 1 62 ? 29.436 -1.987 56.265 1.00 30.39 54 SER D C 1
ATOM 4907 O O . SER D 1 62 ? 28.726 -1.037 55.901 1.00 26.89 54 SER D O 1
ATOM 4912 N N . TYR D 1 63 ? 29.401 -2.497 57.500 1.00 29.34 55 TYR D N 1
ATOM 4913 C CA . TYR D 1 63 ? 28.499 -2.022 58.545 1.00 34.96 55 TYR D CA 1
ATOM 4914 C C . TYR D 1 63 ? 28.510 -0.505 58.676 1.00 32.53 55 TYR D C 1
ATOM 4915 O O . TYR D 1 63 ? 29.570 0.118 58.775 1.00 33.37 55 TYR D O 1
ATOM 4924 N N . GLY D 1 64 ? 27.317 0.085 58.696 1.00 32.34 56 GLY D N 1
ATOM 4925 C CA . GLY D 1 64 ? 27.161 1.499 58.951 1.00 37.32 56 GLY D CA 1
ATOM 4926 C C . GLY D 1 64 ? 27.211 2.376 57.726 1.00 37.86 56 GLY D C 1
ATOM 4927 O O . GLY D 1 64 ? 26.840 3.556 57.810 1.00 29.29 56 GLY D O 1
ATOM 4928 N N . VAL D 1 65 ? 27.654 1.842 56.590 1.00 27.70 57 VAL D N 1
ATOM 4929 C CA . VAL D 1 65 ? 27.589 2.602 55.349 1.00 27.85 57 VAL D CA 1
ATOM 4930 C C . VAL D 1 65 ? 26.144 2.965 55.057 1.00 28.54 57 VAL D C 1
ATOM 4931 O O . VAL D 1 65 ? 25.249 2.108 55.059 1.00 24.93 57 VAL D O 1
ATOM 4935 N N . LEU D 1 66 ? 25.902 4.258 54.861 1.00 28.52 58 LEU D N 1
ATOM 4936 C CA . LEU D 1 66 ? 24.562 4.780 54.614 1.00 27.30 58 LEU D CA 1
ATOM 4937 C C . LEU D 1 66 ? 24.608 5.595 53.332 1.00 28.06 58 LEU D C 1
ATOM 4938 O O . LEU D 1 66 ? 25.417 6.520 53.209 1.00 27.72 58 LEU D O 1
ATOM 4943 N N . ARG D 1 67 ? 23.742 5.265 52.385 1.00 23.84 59 ARG D N 1
ATOM 4944 C CA A ARG D 1 67 ? 23.712 5.920 51.085 0.51 27.34 59 ARG D CA 1
ATOM 4945 C CA B ARG D 1 67 ? 23.715 5.936 51.096 0.49 27.36 59 ARG D CA 1
ATOM 4946 C C . ARG D 1 67 ? 22.317 6.472 50.856 1.00 29.24 59 ARG D C 1
ATOM 4947 O O . ARG D 1 67 ? 21.335 5.743 51.014 1.00 28.55 59 ARG D O 1
ATOM 4962 N N . GLY D 1 68 ? 22.230 7.752 50.508 1.00 23.91 60 GLY D N 1
ATOM 4963 C CA . GLY D 1 68 ? 20.941 8.362 50.219 1.00 23.36 60 GLY D CA 1
ATOM 4964 C C . GLY D 1 68 ? 20.826 9.758 50.802 1.00 30.28 60 GLY D C 1
ATOM 4965 O O . GLY D 1 68 ? 21.813 10.283 51.329 1.00 29.33 60 GLY D O 1
ATOM 4966 N N . LEU D 1 69 ? 19.663 10.399 50.679 1.00 32.86 61 LEU D N 1
ATOM 4967 C CA . LEU D 1 69 ? 18.512 9.926 49.896 1.00 27.06 61 LEU D CA 1
ATOM 4968 C C . LEU D 1 69 ? 18.658 10.383 48.442 1.00 27.54 61 LEU D C 1
ATOM 4969 O O . LEU D 1 69 ? 18.959 11.545 48.198 1.00 30.84 61 LEU D O 1
ATOM 4974 N N . HIS D 1 70 ? 18.453 9.486 47.482 1.00 25.63 62 HIS D N 1
ATOM 4975 C CA . HIS D 1 70 ? 18.771 9.755 46.087 1.00 22.92 62 HIS D CA 1
ATOM 4976 C C . HIS D 1 70 ? 17.557 9.613 45.181 1.00 24.99 62 HIS D C 1
ATOM 4977 O O . HIS D 1 70 ? 16.636 8.834 45.453 1.00 22.62 62 HIS D O 1
ATOM 4984 N N . LEU D 1 71 ? 17.609 10.321 44.056 1.00 24.87 63 LEU D N 1
ATOM 4985 C CA . LEU D 1 71 ? 16.579 10.228 43.032 1.00 23.02 63 LEU D CA 1
ATOM 4986 C C . LEU D 1 71 ? 17.135 10.820 41.746 1.00 23.80 63 LEU D C 1
ATOM 4987 O O . LEU D 1 71 ? 18.187 11.465 41.741 1.00 24.95 63 LEU D O 1
ATOM 4992 N N . GLN D 1 72 ? 16.414 10.590 40.651 1.00 20.33 64 GLN D N 1
ATOM 4993 C CA . GLN D 1 72 ? 16.611 11.329 39.413 1.00 20.74 64 GLN D CA 1
ATOM 4994 C C . GLN D 1 72 ? 15.325 12.076 39.123 1.00 22.79 64 GLN D C 1
ATOM 4995 O O . GLN D 1 72 ? 14.236 11.539 39.353 1.00 24.05 64 GLN D O 1
ATOM 5001 N N . LYS D 1 73 ? 15.462 13.321 38.653 1.00 22.25 65 LYS D N 1
ATOM 5002 C CA . LYS D 1 73 ? 14.336 14.237 38.507 1.00 30.57 65 LYS D CA 1
ATOM 5003 C C . LYS D 1 73 ? 13.604 14.038 37.182 1.00 30.65 65 LYS D C 1
ATOM 5004 O O . LYS D 1 73 ? 14.181 13.603 36.182 1.00 22.76 65 LYS D O 1
ATOM 5010 N N . GLY D 1 74 ? 12.320 14.380 37.190 1.00 29.35 66 GLY D N 1
ATOM 5011 C CA . GLY D 1 74 ? 11.562 14.553 35.962 1.00 26.73 66 GLY D CA 1
ATOM 5012 C C . GLY D 1 74 ? 11.452 13.271 35.178 1.00 27.96 66 GLY D C 1
ATOM 5013 O O . GLY D 1 74 ? 11.250 12.179 35.731 1.00 28.67 66 GLY D O 1
ATOM 5014 N N . LYS D 1 75 ? 11.624 13.391 33.865 1.00 32.81 67 LYS D N 1
ATOM 5015 C CA . LYS D 1 75 ? 11.465 12.231 33.002 1.00 30.15 67 LYS D CA 1
ATOM 5016 C C . LYS D 1 75 ? 12.578 11.204 33.175 1.00 31.65 67 LYS D C 1
ATOM 5017 O O . LYS D 1 75 ? 12.462 10.098 32.637 1.00 28.07 67 LYS D O 1
ATOM 5023 N N . HIS D 1 76 ? 13.638 11.525 33.911 1.00 25.59 68 HIS D N 1
ATOM 5024 C CA . HIS D 1 76 ? 14.698 10.554 34.175 1.00 20.86 68 HIS D CA 1
ATOM 5025 C C . HIS D 1 76 ? 14.479 9.789 35.470 1.00 21.57 68 HIS D C 1
ATOM 5026 O O . HIS D 1 76 ? 15.347 9.004 35.874 1.00 20.65 68 HIS D O 1
ATOM 5033 N N . ALA D 1 77 ? 13.344 10.002 36.134 1.00 21.56 69 ALA D N 1
ATOM 5034 C CA . ALA D 1 77 ? 13.093 9.326 37.402 1.00 18.79 69 ALA D CA 1
ATOM 5035 C C . ALA D 1 77 ? 13.134 7.810 37.223 1.00 22.15 69 ALA D C 1
ATOM 5036 O O . ALA D 1 77 ? 12.665 7.274 36.216 1.00 21.05 69 ALA D O 1
ATOM 5038 N N . GLN D 1 78 ? 13.687 7.116 38.221 1.00 20.29 70 GLN D N 1
ATOM 5039 C CA . GLN D 1 78 ? 13.862 5.670 38.198 1.00 19.04 70 GLN D CA 1
ATOM 5040 C C . GLN D 1 78 ? 13.024 5.052 39.303 1.00 23.15 70 GLN D C 1
ATOM 5041 O O . GLN D 1 78 ? 13.262 5.324 40.483 1.00 24.02 70 GLN D O 1
ATOM 5047 N N . ALA D 1 79 ? 12.067 4.203 38.933 1.00 18.87 71 ALA D N 1
ATOM 5048 C CA . ALA D 1 79 ? 11.532 3.283 39.924 1.00 19.71 71 ALA D CA 1
ATOM 5049 C C . ALA D 1 79 ? 12.610 2.262 40.226 1.00 20.31 71 ALA D C 1
ATOM 5050 O O . ALA D 1 79 ? 13.391 1.881 39.349 1.00 19.09 71 ALA D O 1
ATOM 5052 N N . LYS D 1 80 ? 12.666 1.825 41.480 1.00 15.73 72 LYS D N 1
ATOM 5053 C CA . LYS D 1 80 ? 13.713 0.926 41.935 1.00 16.53 72 LYS D CA 1
ATOM 5054 C C . LYS D 1 80 ? 13.077 -0.284 42.599 1.00 20.24 72 LYS D C 1
ATOM 5055 O O . LYS D 1 80 ? 12.144 -0.143 43.397 1.00 20.79 72 LYS D O 1
ATOM 5061 N N . LEU D 1 81 ? 13.544 -1.468 42.245 1.00 20.01 73 LEU D N 1
ATOM 5062 C CA . LEU D 1 81 ? 13.133 -2.705 42.910 1.00 19.98 73 LEU D CA 1
ATOM 5063 C C . LEU D 1 81 ? 14.373 -3.236 43.609 1.00 20.00 73 LEU D C 1
ATOM 5064 O O . LEU D 1 81 ? 15.316 -3.664 42.939 1.00 18.17 73 LEU D O 1
ATOM 5069 N N . VAL D 1 82 ? 14.381 -3.193 44.938 1.00 18.45 74 VAL D N 1
ATOM 5070 C CA . VAL D 1 82 ? 15.614 -3.384 45.682 1.00 17.63 74 VAL D CA 1
ATOM 5071 C C . VAL D 1 82 ? 15.503 -4.596 46.586 1.00 18.71 74 VAL D C 1
ATOM 5072 O O . VAL D 1 82 ? 14.430 -4.951 47.080 1.00 17.58 74 VAL D O 1
ATOM 5076 N N . SER D 1 83 ? 16.644 -5.211 46.835 1.00 18.50 75 SER D N 1
ATOM 5077 C CA . SER D 1 83 ? 16.704 -6.336 47.755 1.00 21.34 75 SER D CA 1
ATOM 5078 C C . SER D 1 83 ? 18.131 -6.485 48.238 1.00 20.89 75 SER D C 1
ATOM 5079 O O . SER D 1 83 ? 19.059 -5.872 47.707 1.00 21.47 75 SER D O 1
ATOM 5082 N N . CYS D 1 84 ? 18.297 -7.358 49.217 1.00 21.77 76 CYS D N 1
ATOM 5083 C CA . CYS D 1 84 ? 19.585 -7.612 49.840 1.00 18.41 76 CYS D CA 1
ATOM 5084 C C . CYS D 1 84 ? 19.981 -9.060 49.590 1.00 25.16 76 CYS D C 1
ATOM 5085 O O . CYS D 1 84 ? 19.276 -9.983 50.015 1.00 23.34 76 CYS D O 1
ATOM 5088 N N . LEU D 1 85 ? 21.096 -9.257 48.880 1.00 24.78 77 LEU D N 1
ATOM 5089 C CA . LEU D 1 85 ? 21.553 -10.585 48.501 1.00 24.29 77 LEU D CA 1
ATOM 5090 C C . LEU D 1 85 ? 22.459 -11.242 49.537 1.00 28.14 77 LEU D C 1
ATOM 5091 O O . LEU D 1 85 ? 22.647 -12.463 49.484 1.00 28.03 77 LEU D O 1
ATOM 5096 N N . GLU D 1 86 ? 23.043 -10.465 50.446 1.00 22.92 78 GLU D N 1
ATOM 5097 C CA . GLU D 1 86 ? 23.920 -10.983 51.498 1.00 25.17 78 GLU D CA 1
ATOM 5098 C C . GLU D 1 86 ? 23.861 -9.979 52.634 1.00 24.60 78 GLU D C 1
ATOM 5099 O O . GLU D 1 86 ? 23.936 -8.779 52.375 1.00 28.39 78 GLU D O 1
ATOM 5105 N N . GLY D 1 87 ? 23.661 -10.453 53.870 1.00 26.98 79 GLY D N 1
ATOM 5106 C CA . GLY D 1 87 ? 23.591 -9.566 55.030 1.00 26.81 79 GLY D CA 1
ATOM 5107 C C . GLY D 1 87 ? 22.212 -8.971 55.285 1.00 33.50 79 GLY D C 1
ATOM 5108 O O . GLY D 1 87 ? 21.185 -9.572 54.947 1.00 27.62 79 GLY D O 1
ATOM 5109 N N . ARG D 1 88 ? 22.179 -7.780 55.884 1.00 26.89 80 ARG D N 1
ATOM 5110 C CA . ARG D 1 88 ? 20.950 -7.103 56.276 1.00 23.27 80 ARG D CA 1
ATOM 5111 C C . ARG D 1 88 ? 21.123 -5.610 56.039 1.00 29.57 80 ARG D C 1
ATOM 5112 O O . ARG D 1 88 ? 22.159 -5.039 56.400 1.00 24.53 80 ARG D O 1
ATOM 5120 N N . VAL D 1 89 ? 20.106 -4.970 55.464 1.00 29.38 81 VAL D N 1
ATOM 5121 C CA . VAL D 1 89 ? 20.088 -3.521 55.345 1.00 26.38 81 VAL D CA 1
ATOM 5122 C C . VAL D 1 89 ? 18.747 -3.012 55.845 1.00 30.91 81 VAL D C 1
ATOM 5123 O O . VAL D 1 89 ? 17.760 -3.746 55.908 1.00 26.27 81 VAL D O 1
ATOM 5127 N N . TRP D 1 90 ? 18.735 -1.746 56.240 1.00 25.51 82 TRP D N 1
ATOM 5128 C CA . TRP D 1 90 ? 17.505 -1.028 56.508 1.00 24.87 82 TRP D CA 1
ATOM 5129 C C . TRP D 1 90 ? 17.315 -0.055 55.360 1.00 30.19 82 TRP D C 1
ATOM 5130 O O . TRP D 1 90 ? 18.178 0.793 55.115 1.00 28.47 82 TRP D O 1
ATOM 5141 N N . ASP D 1 91 ? 16.203 -0.187 54.656 1.00 23.91 83 ASP D N 1
ATOM 5142 C CA . ASP D 1 91 ? 15.970 0.539 53.419 1.00 21.98 83 ASP D CA 1
ATOM 5143 C C . ASP D 1 91 ? 14.811 1.512 53.606 1.00 26.31 83 ASP D C 1
ATOM 5144 O O . ASP D 1 91 ? 13.796 1.169 54.225 1.00 26.64 83 ASP D O 1
ATOM 5149 N N . VAL D 1 92 ? 14.952 2.727 53.079 1.00 21.05 84 VAL D N 1
ATOM 5150 C CA . VAL D 1 92 ? 13.964 3.773 53.319 1.00 22.62 84 VAL D CA 1
ATOM 5151 C C . VAL D 1 92 ? 13.528 4.374 51.989 1.00 23.47 84 VAL D C 1
ATOM 5152 O O . VAL D 1 92 ? 14.359 4.653 51.120 1.00 21.50 84 VAL D O 1
ATOM 5156 N N . ALA D 1 93 ? 12.226 4.591 51.839 1.00 22.28 85 ALA D N 1
ATOM 5157 C CA . ALA D 1 93 ? 11.671 5.282 50.684 1.00 21.31 85 ALA D CA 1
ATOM 5158 C C . ALA D 1 93 ? 10.961 6.538 51.163 1.00 20.60 85 ALA D C 1
ATOM 5159 O O . ALA D 1 93 ? 10.352 6.538 52.234 1.00 22.02 85 ALA D O 1
ATOM 5161 N N . VAL D 1 94 ? 11.026 7.605 50.366 1.00 25.37 86 VAL D N 1
ATOM 5162 C CA . VAL D 1 94 ? 10.405 8.885 50.710 1.00 23.92 86 VAL D CA 1
ATOM 5163 C C . VAL D 1 94 ? 9.573 9.338 49.520 1.00 30.06 86 VAL D C 1
ATOM 5164 O O . VAL D 1 94 ? 10.111 9.526 48.424 1.00 23.53 86 VAL D O 1
ATOM 5168 N N . ASP D 1 95 ? 8.278 9.546 49.742 1.00 27.36 87 ASP D N 1
ATOM 5169 C CA . ASP D 1 95 ? 7.366 9.979 48.687 1.00 24.84 87 ASP D CA 1
ATOM 5170 C C . ASP D 1 95 ? 7.553 11.474 48.480 1.00 31.64 87 ASP D C 1
ATOM 5171 O O . ASP D 1 95 ? 7.285 12.264 49.389 1.00 25.43 87 ASP D O 1
ATOM 5176 N N . LEU D 1 96 ? 7.999 11.866 47.290 1.00 27.05 88 LEU D N 1
ATOM 5177 C CA . LEU D 1 96 ? 8.244 13.270 46.968 1.00 31.52 88 LEU D CA 1
ATOM 5178 C C . LEU D 1 96 ? 7.342 13.762 45.840 1.00 27.57 88 LEU D C 1
ATOM 5179 O O . LEU D 1 96 ? 7.631 14.788 45.228 1.00 30.14 88 LEU D O 1
ATOM 5184 N N . ARG D 1 97 ? 6.251 13.057 45.556 1.00 27.36 89 ARG D N 1
ATOM 5185 C CA . ARG D 1 97 ? 5.326 13.468 44.502 1.00 28.59 89 ARG D CA 1
ATOM 5186 C C . ARG D 1 97 ? 4.409 14.572 45.022 1.00 31.44 89 ARG D C 1
ATOM 5187 O O . ARG D 1 97 ? 3.645 14.356 45.968 1.00 31.86 89 ARG D O 1
ATOM 5195 N N . GLU D 1 98 ? 4.464 15.746 44.380 1.00 36.28 90 GLU D N 1
ATOM 5196 C CA . GLU D 1 98 ? 3.799 16.937 44.918 1.00 43.15 90 GLU D CA 1
ATOM 5197 C C . GLU D 1 98 ? 2.294 16.747 45.097 1.00 44.28 90 GLU D C 1
ATOM 5198 O O . GLU D 1 98 ? 1.708 17.310 46.029 1.00 45.24 90 GLU D O 1
ATOM 5200 N N . ASN D 1 99 ? 1.650 15.968 44.236 1.00 44.03 91 ASN D N 1
ATOM 5201 C CA . ASN D 1 99 ? 0.205 15.792 44.327 1.00 49.68 91 ASN D CA 1
ATOM 5202 C C . ASN D 1 99 ? -0.208 14.590 45.175 1.00 48.16 91 ASN D C 1
ATOM 5203 O O . ASN D 1 99 ? -1.408 14.374 45.370 1.00 44.95 91 ASN D O 1
ATOM 5205 N N . SER D 1 100 ? 0.744 13.818 45.698 1.00 42.19 92 SER D N 1
ATOM 5206 C CA . SER D 1 100 ? 0.415 12.589 46.410 1.00 33.53 92 SER D CA 1
ATOM 5207 C C . SER D 1 100 ? -0.139 12.883 47.796 1.00 36.98 92 SER D C 1
ATOM 5208 O O . SER D 1 100 ? 0.323 13.797 48.490 1.00 37.98 92 SER D O 1
ATOM 5211 N N . GLU D 1 101 ? -1.120 12.080 48.218 1.00 35.68 93 GLU D N 1
ATOM 5212 C CA . GLU D 1 101 ? -1.652 12.258 49.565 1.00 41.12 93 GLU D CA 1
ATOM 5213 C C . GLU D 1 101 ? -0.640 11.865 50.626 1.00 40.17 93 GLU D C 1
ATOM 5214 O O . GLU D 1 101 ? -0.806 12.230 51.792 1.00 39.36 93 GLU D O 1
ATOM 5220 N N . THR D 1 102 ? 0.416 11.149 50.249 1.00 43.98 94 THR D N 1
ATOM 5221 C CA . THR D 1 102 ? 1.481 10.818 51.187 1.00 51.57 94 THR D CA 1
ATOM 5222 C C . THR D 1 102 ? 2.766 11.577 50.881 1.00 53.28 94 THR D C 1
ATOM 5223 O O . THR D 1 102 ? 3.853 11.133 51.268 1.00 44.64 94 THR D O 1
ATOM 5227 N N . PHE D 1 103 ? 2.660 12.716 50.195 1.00 52.56 95 PHE D N 1
ATOM 5228 C CA . PHE D 1 103 ? 3.827 13.545 49.935 1.00 45.96 95 PHE D CA 1
ATOM 5229 C C . PHE D 1 103 ? 4.588 13.827 51.218 1.00 42.91 95 PHE D C 1
ATOM 5230 O O . PHE D 1 103 ? 4.003 14.230 52.223 1.00 38.85 95 PHE D O 1
ATOM 5238 N N . GLY D 1 104 ? 5.905 13.633 51.179 1.00 39.69 96 GLY D N 1
ATOM 5239 C CA . GLY D 1 104 ? 6.722 13.950 52.331 1.00 40.22 96 GLY D CA 1
ATOM 5240 C C . GLY D 1 104 ? 6.739 12.902 53.423 1.00 37.40 96 GLY D C 1
ATOM 5241 O O . GLY D 1 104 ? 7.339 13.145 54.474 1.00 36.22 96 GLY D O 1
ATOM 5242 N N . LYS D 1 105 ? 6.046 11.783 53.244 1.00 33.92 97 LYS D N 1
ATOM 5243 C CA . LYS D 1 105 ? 6.019 10.698 54.218 1.00 36.68 97 LYS D CA 1
ATOM 5244 C C . LYS D 1 105 ? 7.029 9.627 53.832 1.00 29.59 97 LYS D C 1
ATOM 5245 O O . LYS D 1 105 ? 7.380 9.481 52.659 1.00 27.30 97 LYS D O 1
ATOM 5247 N N . CYS D 1 106 ? 7.490 8.870 54.823 1.00 31.31 98 CYS D N 1
ATOM 5248 C CA . CYS D 1 106 ? 8.548 7.890 54.624 1.00 30.66 98 CYS D CA 1
ATOM 5249 C C . CYS D 1 106 ? 8.118 6.505 55.084 1.00 30.50 98 CYS D C 1
ATOM 5250 O O . CYS D 1 106 ? 7.221 6.356 55.907 1.00 28.14 98 CYS D O 1
ATOM 5253 N N . TYR D 1 107 ? 8.803 5.487 54.568 1.00 27.15 99 TYR D N 1
ATOM 5254 C CA . TYR D 1 107 ? 8.591 4.120 55.033 1.00 28.96 99 TYR D CA 1
ATOM 5255 C C . TYR D 1 107 ? 9.917 3.382 55.005 1.00 28.33 99 TYR D C 1
ATOM 5256 O O . TYR D 1 107 ? 10.632 3.435 54.001 1.00 26.14 99 TYR D O 1
ATOM 5265 N N . GLY D 1 108 ? 10.232 2.669 56.079 1.00 30.06 100 GLY D N 1
ATOM 5266 C CA . GLY D 1 108 ? 11.475 1.926 56.153 1.00 32.47 100 GLY D CA 1
ATOM 5267 C C . GLY D 1 108 ? 11.237 0.475 56.504 1.00 31.39 100 GLY D C 1
ATOM 5268 O O . GLY D 1 108 ? 10.247 0.129 57.149 1.00 27.43 100 GLY D O 1
ATOM 5269 N N . MET D 1 109 ? 12.177 -0.380 56.080 1.00 26.31 101 MET D N 1
ATOM 5270 C CA . MET D 1 109 ? 12.035 -1.807 56.341 1.00 29.61 101 MET D CA 1
ATOM 5271 C C . MET D 1 109 ? 13.380 -2.506 56.189 1.00 31.11 101 MET D C 1
ATOM 5272 O O . MET D 1 109 ? 14.266 -2.048 55.461 1.00 25.16 101 MET D O 1
ATOM 5277 N N . GLU D 1 110 ? 13.501 -3.653 56.854 1.00 24.08 102 GLU D N 1
ATOM 5278 C CA . GLU D 1 110 ? 14.699 -4.474 56.746 1.00 26.63 102 GLU D CA 1
ATOM 5279 C C . GLU D 1 110 ? 14.591 -5.380 55.525 1.00 26.74 102 GLU D C 1
ATOM 5280 O O . GLU D 1 110 ? 13.586 -6.077 55.337 1.00 24.69 102 GLU D O 1
ATOM 5286 N N . LEU D 1 111 ? 15.619 -5.357 54.696 1.00 21.14 103 LEU D N 1
ATOM 5287 C CA . LEU D 1 111 ? 15.785 -6.291 53.588 1.00 25.46 103 LEU D CA 1
ATOM 5288 C C . LEU D 1 111 ? 16.995 -7.145 53.907 1.00 24.44 103 LEU D C 1
ATOM 5289 O O . LEU D 1 111 ? 18.036 -6.616 54.300 1.00 26.38 103 LEU D O 1
ATOM 5294 N N . SER D 1 112 ? 16.865 -8.457 53.765 1.00 22.91 104 SER D N 1
ATOM 5295 C CA . SER D 1 112 ? 17.980 -9.306 54.150 1.00 26.20 104 SER D CA 1
ATOM 5296 C C . SER D 1 112 ? 18.038 -10.504 53.223 1.00 29.77 104 SER D C 1
ATOM 5297 O O . SER D 1 112 ? 17.068 -10.832 52.533 1.00 25.09 104 SER D O 1
ATOM 5300 N N . ALA D 1 113 ? 19.200 -11.154 53.217 1.00 31.24 105 ALA D N 1
ATOM 5301 C CA . ALA D 1 113 ? 19.333 -12.406 52.486 1.00 26.78 105 ALA D CA 1
ATOM 5302 C C . ALA D 1 113 ? 18.401 -13.462 53.054 1.00 27.27 105 ALA D C 1
ATOM 5303 O O . ALA D 1 113 ? 17.876 -14.292 52.303 1.00 34.33 105 ALA D O 1
ATOM 5305 N N . GLU D 1 114 ? 18.186 -13.450 54.374 1.00 25.56 106 GLU D N 1
ATOM 5306 C CA . GLU D 1 114 ? 17.306 -14.438 54.995 1.00 32.31 106 GLU D CA 1
ATOM 5307 C C . GLU D 1 114 ? 15.849 -14.207 54.597 1.00 33.43 106 GLU D C 1
ATOM 5308 O O . GLU D 1 114 ? 15.142 -15.153 54.233 1.00 33.22 106 GLU D O 1
ATOM 5310 N N . ASN D 1 115 ? 15.374 -12.958 54.644 1.00 30.72 107 ASN D N 1
ATOM 5311 C CA . ASN D 1 115 ? 13.944 -12.766 54.412 1.00 22.42 107 ASN D CA 1
ATOM 5312 C C . ASN D 1 115 ? 13.577 -12.657 52.944 1.00 21.86 107 ASN D C 1
ATOM 5313 O O . ASN D 1 115 ? 12.391 -12.776 52.622 1.00 26.00 107 ASN D O 1
ATOM 5318 N N . LYS D 1 116 ? 14.555 -12.450 52.046 1.00 21.65 108 LYS D N 1
ATOM 5319 C CA . LYS D 1 116 ? 14.341 -12.506 50.592 1.00 26.92 108 LYS D CA 1
ATOM 5320 C C . LYS D 1 116 ? 13.296 -11.512 50.107 1.00 24.36 108 LYS D C 1
ATOM 5321 O O . LYS D 1 116 ? 12.711 -11.690 49.035 1.00 22.20 108 LYS D O 1
ATOM 5327 N N . LEU D 1 117 ? 13.016 -10.483 50.892 1.00 22.89 109 LEU D N 1
ATOM 5328 C CA . LEU D 1 117 ? 12.021 -9.505 50.497 1.00 21.24 109 LEU D CA 1
ATOM 5329 C C . LEU D 1 117 ? 12.592 -8.567 49.441 1.00 23.12 109 LEU D C 1
ATOM 5330 O O . LEU D 1 117 ? 13.800 -8.322 49.372 1.00 22.26 109 LEU D O 1
ATOM 5335 N N . GLN D 1 118 ? 11.708 -8.039 48.618 1.00 17.08 110 GLN D N 1
ATOM 5336 C CA . GLN D 1 118 ? 12.032 -6.952 47.719 1.00 16.75 110 GLN D CA 1
ATOM 5337 C C . GLN D 1 118 ? 11.110 -5.783 48.019 1.00 19.47 110 GLN D C 1
ATOM 5338 O O . GLN D 1 118 ? 9.999 -5.948 48.536 1.00 19.91 110 GLN D O 1
ATOM 5344 N N . PHE D 1 119 ? 11.588 -4.603 47.688 1.00 17.95 111 PHE D N 1
ATOM 5345 C CA . PHE D 1 119 ? 10.901 -3.357 48.015 1.00 19.90 111 PHE D CA 1
ATOM 5346 C C . PHE D 1 119 ? 10.799 -2.571 46.724 1.00 22.27 111 PHE D C 1
ATOM 5347 O O . PHE D 1 119 ? 11.823 -2.297 46.093 1.00 19.68 111 PHE D O 1
ATOM 5355 N N . TYR D 1 120 ? 9.580 -2.236 46.313 1.00 19.26 112 TYR D N 1
ATOM 5356 C CA . TYR D 1 120 ? 9.371 -1.477 45.080 1.00 17.87 112 TYR D CA 1
ATOM 5357 C C . TYR D 1 120 ? 9.160 -0.007 45.433 1.00 18.55 112 TYR D C 1
ATOM 5358 O O . TYR D 1 120 ? 8.228 0.335 46.167 1.00 21.78 112 TYR D O 1
ATOM 5367 N N . VAL D 1 121 ? 10.039 0.848 44.926 1.00 15.87 113 VAL D N 1
ATOM 5368 C CA . VAL D 1 121 ? 10.070 2.279 45.201 1.00 18.74 113 VAL D CA 1
ATOM 5369 C C . VAL D 1 121 ? 9.699 2.996 43.903 1.00 24.54 113 VAL D C 1
ATOM 5370 O O . VAL D 1 121 ? 10.496 2.995 42.955 1.00 25.73 113 VAL D O 1
ATOM 5374 N N . PRO D 1 122 ? 8.511 3.597 43.799 1.00 20.87 114 PRO D N 1
ATOM 5375 C CA . PRO D 1 122 ? 8.073 4.182 42.521 1.00 19.72 114 PRO D CA 1
ATOM 5376 C C . PRO D 1 122 ? 8.925 5.369 42.087 1.00 19.12 114 PRO D C 1
ATOM 5377 O O . PRO D 1 122 ? 9.678 5.972 42.856 1.00 21.40 114 PRO D O 1
ATOM 5381 N N . ARG D 1 123 ? 8.767 5.724 40.811 1.00 22.07 115 ARG D N 1
ATOM 5382 C CA . ARG D 1 123 ? 9.229 7.024 40.344 1.00 23.17 115 ARG D CA 1
ATOM 5383 C C . ARG D 1 123 ? 8.616 8.134 41.178 1.00 27.01 115 ARG D C 1
ATOM 5384 O O . ARG D 1 123 ? 7.451 8.056 41.576 1.00 23.16 115 ARG D O 1
ATOM 5392 N N . GLY D 1 124 ? 9.404 9.182 41.418 1.00 20.41 116 GLY D N 1
ATOM 5393 C CA . GLY D 1 124 ? 8.981 10.307 42.230 1.00 22.92 116 GLY D CA 1
ATOM 5394 C C . GLY D 1 124 ? 9.298 10.171 43.703 1.00 25.38 116 GLY D C 1
ATOM 5395 O O . GLY D 1 124 ? 8.901 11.042 44.488 1.00 26.41 116 GLY D O 1
ATOM 5396 N N . PHE D 1 125 ? 9.971 9.097 44.096 1.00 22.10 117 PHE D N 1
ATOM 5397 C CA . PHE D 1 125 ? 10.424 8.843 45.452 1.00 22.95 117 PHE D CA 1
ATOM 5398 C C . PHE D 1 125 ? 11.920 9.077 45.542 1.00 26.29 117 PHE D C 1
ATOM 5399 O O . PHE D 1 125 ? 12.641 8.997 44.546 1.00 24.20 117 PHE D O 1
ATOM 5407 N N . ALA D 1 126 ? 12.383 9.348 46.757 1.00 21.51 118 ALA D N 1
ATOM 5408 C CA . ALA D 1 126 ? 13.794 9.241 47.082 1.00 26.20 118 ALA D CA 1
ATOM 5409 C C . ALA D 1 126 ? 14.033 7.930 47.821 1.00 24.17 118 ALA D C 1
ATOM 5410 O O . ALA D 1 126 ? 13.130 7.364 48.443 1.00 23.82 118 ALA D O 1
ATOM 5412 N N . HIS D 1 127 ? 15.263 7.445 47.749 1.00 19.22 119 HIS D N 1
ATOM 5413 C CA . HIS D 1 127 ? 15.576 6.134 48.291 1.00 23.43 119 HIS D CA 1
ATOM 5414 C C . HIS D 1 127 ? 16.932 6.170 48.983 1.00 21.36 119 HIS D C 1
ATOM 5415 O O . HIS D 1 127 ? 17.833 6.900 48.571 1.00 24.43 119 HIS D O 1
ATOM 5422 N N . GLY D 1 128 ? 17.075 5.369 50.033 1.00 20.35 120 GLY D N 1
ATOM 5423 C CA . GLY D 1 128 ? 18.387 5.205 50.646 1.00 23.35 120 GLY D CA 1
ATOM 5424 C C . GLY D 1 128 ? 18.407 3.957 51.500 1.00 28.83 120 GLY D C 1
ATOM 5425 O O . GLY D 1 128 ? 17.367 3.345 51.752 1.00 24.97 120 GLY D O 1
ATOM 5426 N N . PHE D 1 129 ? 19.605 3.570 51.949 1.00 19.39 121 PHE D N 1
ATOM 5427 C CA . PHE D 1 129 ? 19.698 2.395 52.818 1.00 20.96 121 PHE D CA 1
ATOM 5428 C C . PHE D 1 129 ? 20.950 2.489 53.678 1.00 24.25 121 PHE D C 1
ATOM 5429 O O . PHE D 1 129 ? 21.901 3.193 53.338 1.00 27.77 121 PHE D O 1
ATOM 5437 N N . VAL D 1 130 ? 20.941 1.742 54.785 1.00 21.49 122 VAL D N 1
ATOM 5438 C CA . VAL D 1 130 ? 22.078 1.645 55.700 1.00 23.76 122 VAL D CA 1
ATOM 5439 C C . VAL D 1 130 ? 22.342 0.173 55.978 1.00 29.83 122 VAL D C 1
ATOM 5440 O O . VAL D 1 130 ? 21.403 -0.628 56.071 1.00 34.08 122 VAL D O 1
ATOM 5444 N N . VAL D 1 131 ? 23.615 -0.187 56.088 1.00 27.84 123 VAL D N 1
ATOM 5445 C CA . VAL D 1 131 ? 24.006 -1.579 56.303 1.00 32.59 123 VAL D CA 1
ATOM 5446 C C . VAL D 1 131 ? 23.925 -1.908 57.788 1.00 29.11 123 VAL D C 1
ATOM 5447 O O . VAL D 1 131 ? 24.570 -1.253 58.617 1.00 30.77 123 VAL D O 1
ATOM 5451 N N . LEU D 1 132 ? 23.166 -2.954 58.123 1.00 27.43 124 LEU D N 1
ATOM 5452 C CA . LEU D 1 132 ? 23.010 -3.388 59.506 1.00 31.04 124 LEU D CA 1
ATOM 5453 C C . LEU D 1 132 ? 23.981 -4.499 59.892 1.00 36.04 124 LEU D C 1
ATOM 5454 O O . LEU D 1 132 ? 24.376 -4.585 61.067 1.00 29.58 124 LEU D O 1
ATOM 5459 N N . SER D 1 133 ? 24.388 -5.338 58.932 1.00 26.54 125 SER D N 1
ATOM 5460 C CA . SER D 1 133 ? 25.271 -6.461 59.217 1.00 31.30 125 SER D CA 1
ATOM 5461 C C . SER D 1 133 ? 26.728 -6.037 59.042 1.00 32.66 125 SER D C 1
ATOM 5462 O O . SER D 1 133 ? 27.018 -4.910 58.649 1.00 33.07 125 SER D O 1
ATOM 5465 N N . GLU D 1 134 ? 27.663 -6.949 59.333 1.00 32.15 126 GLU D N 1
ATOM 5466 C CA . GLU D 1 134 ? 29.077 -6.607 59.194 1.00 34.39 126 GLU D CA 1
ATOM 5467 C C . GLU D 1 134 ? 29.380 -6.154 57.769 1.00 36.52 126 GLU D C 1
ATOM 5468 O O . GLU D 1 134 ? 30.103 -5.173 57.569 1.00 30.73 126 GLU D O 1
ATOM 5470 N N . THR D 1 135 ? 28.821 -6.845 56.768 1.00 34.25 127 THR D N 1
ATOM 5471 C CA . THR D 1 135 ? 28.804 -6.377 55.382 1.00 30.97 127 THR D CA 1
ATOM 5472 C C . THR D 1 135 ? 27.481 -6.771 54.742 1.00 32.90 127 THR D C 1
ATOM 5473 O O . THR D 1 135 ? 26.779 -7.669 55.211 1.00 34.78 127 THR D O 1
ATOM 5477 N N . ALA D 1 136 ? 27.152 -6.113 53.640 1.00 23.01 128 ALA D N 1
ATOM 5478 C CA . ALA D 1 136 ? 25.912 -6.445 52.950 1.00 24.40 128 ALA D CA 1
ATOM 5479 C C . ALA D 1 136 ? 26.082 -6.245 51.451 1.00 28.28 128 ALA D C 1
ATOM 5480 O O . ALA D 1 136 ? 26.774 -5.317 51.016 1.00 24.75 128 ALA D O 1
ATOM 5482 N N . VAL D 1 137 ? 25.437 -7.106 50.664 1.00 24.12 129 VAL D N 1
ATOM 5483 C CA . VAL D 1 137 ? 25.386 -6.944 49.214 1.00 18.88 129 VAL D CA 1
ATOM 5484 C C . VAL D 1 137 ? 23.979 -6.483 48.857 1.00 19.64 129 VAL D C 1
ATOM 5485 O O . VAL D 1 137 ? 22.993 -7.148 49.201 1.00 23.45 129 VAL D O 1
ATOM 5489 N N . PHE D 1 138 ? 23.894 -5.339 48.187 1.00 21.33 130 PHE D N 1
ATOM 5490 C CA . PHE D 1 138 ? 22.641 -4.658 47.899 1.00 24.98 130 PHE D CA 1
ATOM 5491 C C . PHE D 1 138 ? 22.411 -4.679 46.395 1.00 24.74 130 PHE D C 1
ATOM 5492 O O . PHE D 1 138 ? 23.326 -4.388 45.617 1.00 21.31 130 PHE D O 1
ATOM 5500 N N . SER D 1 139 ? 21.199 -5.039 45.992 1.00 20.38 131 SER D N 1
ATOM 5501 C CA . SER D 1 139 ? 20.830 -5.157 44.585 1.00 21.48 131 SER D CA 1
ATOM 5502 C C . SER D 1 139 ? 19.690 -4.194 44.295 1.00 26.96 131 SER D C 1
ATOM 5503 O O . SER D 1 139 ? 18.691 -4.182 45.021 1.00 24.51 131 SER D O 1
ATOM 5506 N N . TYR D 1 140 ? 19.825 -3.385 43.253 1.00 17.88 132 TYR D N 1
ATOM 5507 C CA . TYR D 1 140 ? 18.691 -2.557 42.869 1.00 23.47 132 TYR D CA 1
ATOM 5508 C C . TYR D 1 140 ? 18.525 -2.573 41.362 1.00 26.28 132 TYR D C 1
ATOM 5509 O O . TYR D 1 140 ? 19.497 -2.396 40.624 1.00 26.48 132 TYR D O 1
ATOM 5518 N N . LYS D 1 141 ? 17.307 -2.869 40.915 1.00 23.76 133 LYS D N 1
ATOM 5519 C CA . LYS D 1 141 ? 16.942 -2.783 39.508 1.00 22.77 133 LYS D CA 1
ATOM 5520 C C . LYS D 1 141 ? 16.199 -1.478 39.284 1.00 22.60 133 LYS D C 1
ATOM 5521 O O . LYS D 1 141 ? 15.367 -1.091 40.105 1.00 21.14 133 LYS D O 1
ATOM 5527 N N . CYS D 1 142 ? 16.490 -0.801 38.176 1.00 20.81 134 CYS D N 1
ATOM 5528 C CA . CYS D 1 142 ? 15.873 0.486 37.875 1.00 21.63 134 CYS D CA 1
ATOM 5529 C C . CYS D 1 142 ? 15.072 0.383 36.585 1.00 19.43 134 CYS D C 1
ATOM 5530 O O . CYS D 1 142 ? 15.509 -0.268 35.626 1.00 17.13 134 CYS D O 1
ATOM 5533 N N . ASP D 1 143 ? 13.925 1.064 36.544 1.00 16.15 135 ASP D N 1
ATOM 5534 C CA . ASP D 1 143 ? 13.084 1.083 35.352 1.00 15.82 135 ASP D CA 1
ATOM 5535 C C . ASP D 1 143 ? 13.384 2.272 34.445 1.00 17.31 135 ASP D C 1
ATOM 5536 O O . ASP D 1 143 ? 12.602 2.561 33.540 1.00 20.96 135 ASP D O 1
ATOM 5541 N N . ASN D 1 144 ? 14.522 2.939 34.648 1.00 17.33 136 ASN D N 1
ATOM 5542 C CA . ASN D 1 144 ? 14.953 4.027 33.798 1.00 16.51 136 ASN D CA 1
ATOM 5543 C C . ASN D 1 144 ? 16.471 4.101 33.887 1.00 21.02 136 ASN D C 1
ATOM 5544 O O . ASN D 1 144 ? 17.083 3.573 34.814 1.00 19.78 136 ASN D O 1
ATOM 5549 N N . PHE D 1 145 ? 17.073 4.775 32.927 1.00 22.24 137 PHE D N 1
ATOM 5550 C CA . PHE D 1 145 ? 18.522 4.774 32.818 1.00 26.61 137 PHE D CA 1
ATOM 5551 C C . PHE D 1 145 ? 19.153 5.909 33.625 1.00 26.27 137 PHE D C 1
ATOM 5552 O O . PHE D 1 145 ? 18.538 6.949 33.884 1.00 19.69 137 PHE D O 1
ATOM 5560 N N . TYR D 1 146 ? 20.402 5.692 34.009 1.00 30.21 138 TYR D N 1
ATOM 5561 C CA . TYR D 1 146 ? 21.194 6.712 34.684 1.00 23.91 138 TYR D CA 1
ATOM 5562 C C . TYR D 1 146 ? 21.261 8.007 33.879 1.00 31.33 138 TYR D C 1
ATOM 5563 O O . TYR D 1 146 ? 21.416 8.000 32.657 1.00 29.95 138 TYR D O 1
ATOM 5572 N N . ASN D 1 147 ? 21.126 9.129 34.576 1.00 26.20 139 ASN D N 1
ATOM 5573 C CA . ASN D 1 147 ? 21.332 10.437 33.966 1.00 23.14 139 ASN D CA 1
ATOM 5574 C C . ASN D 1 147 ? 21.898 11.344 35.050 1.00 33.63 139 ASN D C 1
ATOM 5575 O O . ASN D 1 147 ? 21.183 11.724 35.979 1.00 29.54 139 ASN D O 1
ATOM 5580 N N . LYS D 1 148 ? 23.176 11.697 34.927 1.00 37.67 140 LYS D N 1
ATOM 5581 C CA . LYS D 1 148 ? 23.835 12.447 35.989 1.00 32.37 140 LYS D CA 1
ATOM 5582 C C . LYS D 1 148 ? 23.196 13.812 36.199 1.00 29.88 140 LYS D C 1
ATOM 5583 O O . LYS D 1 148 ? 22.961 14.224 37.342 1.00 27.65 140 LYS D O 1
ATOM 5589 N N . GLU D 1 149 ? 22.912 14.533 35.116 1.00 30.05 141 GLU D N 1
ATOM 5590 C CA . GLU D 1 149 ? 22.439 15.902 35.276 1.00 36.87 141 GLU D CA 1
ATOM 5591 C C . GLU D 1 149 ? 21.116 15.947 36.026 1.00 33.18 141 GLU D C 1
ATOM 5592 O O . GLU D 1 149 ? 20.802 16.946 36.680 1.00 35.27 141 GLU D O 1
ATOM 5598 N N . SER D 1 150 ? 20.325 14.887 35.934 1.00 33.21 142 SER D N 1
ATOM 5599 C CA . SER D 1 150 ? 19.013 14.866 36.561 1.00 25.29 142 SER D CA 1
ATOM 5600 C C . SER D 1 150 ? 19.053 14.516 38.043 1.00 32.59 142 SER D C 1
ATOM 5601 O O . SER D 1 150 ? 17.997 14.532 38.688 1.00 28.80 142 SER D O 1
ATOM 5604 N N . GLU D 1 151 ? 20.222 14.196 38.603 1.00 27.55 143 GLU D N 1
ATOM 5605 C CA . GLU D 1 151 ? 20.245 13.663 39.962 1.00 31.90 143 GLU D CA 1
ATOM 5606 C C . GLU D 1 151 ? 19.725 14.686 40.960 1.00 31.54 143 GLU D C 1
ATOM 5607 O O . GLU D 1 151 ? 20.029 15.878 40.868 1.00 34.90 143 GLU D O 1
ATOM 5613 N N . GLY D 1 152 ? 18.895 14.204 41.892 1.00 27.53 144 GLY D N 1
ATOM 5614 C CA . GLY D 1 152 ? 18.447 14.980 43.027 1.00 31.83 144 GLY D CA 1
ATOM 5615 C C . GLY D 1 152 ? 18.775 14.240 44.318 1.00 37.47 144 GLY D C 1
ATOM 5616 O O . GLY D 1 152 ? 19.253 13.096 44.302 1.00 29.24 144 GLY D O 1
ATOM 5617 N N . SER D 1 153 ? 18.519 14.902 45.444 1.00 36.28 145 SER D N 1
ATOM 5618 C CA . SER D 1 153 ? 18.929 14.300 46.709 1.00 35.14 145 SER D CA 1
ATOM 5619 C C . SER D 1 153 ? 18.252 15.016 47.862 1.00 36.95 145 SER D C 1
ATOM 5620 O O . SER D 1 153 ? 17.880 16.187 47.756 1.00 35.92 145 SER D O 1
ATOM 5623 N N . VAL D 1 154 ? 18.127 14.301 48.977 1.00 35.84 146 VAL D N 1
ATOM 5624 C CA . VAL D 1 154 ? 17.637 14.859 50.232 1.00 36.07 146 VAL D CA 1
ATOM 5625 C C . VAL D 1 154 ? 18.578 14.409 51.339 1.00 33.60 146 VAL D C 1
ATOM 5626 O O . VAL D 1 154 ? 18.890 13.217 51.437 1.00 34.98 146 VAL D O 1
ATOM 5630 N N . LYS D 1 155 ? 19.024 15.359 52.169 1.00 31.19 147 LYS D N 1
ATOM 5631 C CA . LYS D 1 155 ? 19.866 15.038 53.315 1.00 38.57 147 LYS D CA 1
ATOM 5632 C C . LYS D 1 155 ? 19.212 13.940 54.141 1.00 39.87 147 LYS D C 1
ATOM 5633 O O . LYS D 1 155 ? 18.042 14.046 54.525 1.00 37.18 147 LYS D O 1
ATOM 5639 N N . PHE D 1 156 ? 19.972 12.867 54.388 1.00 34.25 148 PHE D N 1
ATOM 5640 C CA . PHE D 1 156 ? 19.383 11.648 54.932 1.00 31.12 148 PHE D CA 1
ATOM 5641 C C . PHE D 1 156 ? 18.719 11.877 56.283 1.00 31.38 148 PHE D C 1
ATOM 5642 O O . PHE D 1 156 ? 17.690 11.253 56.568 1.00 32.03 148 PHE D O 1
ATOM 5650 N N . ASN D 1 157 ? 19.271 12.765 57.119 1.00 33.51 149 ASN D N 1
ATOM 5651 C CA . ASN D 1 157 ? 18.743 13.007 58.460 1.00 41.03 149 ASN D CA 1
ATOM 5652 C C . ASN D 1 157 ? 17.998 14.334 58.562 1.00 38.85 149 ASN D C 1
ATOM 5653 O O . ASN D 1 157 ? 17.950 14.939 59.632 1.00 38.75 149 ASN D O 1
ATOM 5658 N N . ASP D 1 158 ? 17.415 14.791 57.460 1.00 38.50 150 ASP D N 1
ATOM 5659 C CA . ASP D 1 158 ? 16.617 16.005 57.479 1.00 40.42 150 ASP D CA 1
ATOM 5660 C C . ASP D 1 158 ? 15.598 15.973 58.617 1.00 39.08 150 ASP D C 1
ATOM 5661 O O . ASP D 1 158 ? 14.889 14.982 58.813 1.00 38.22 150 ASP D O 1
ATOM 5666 N N . SER D 1 159 ? 15.544 17.058 59.388 1.00 40.54 151 SER D N 1
ATOM 5667 C CA . SER D 1 159 ? 14.690 17.072 60.572 1.00 51.94 151 SER D CA 1
ATOM 5668 C C . SER D 1 159 ? 13.206 17.135 60.223 1.00 55.18 151 SER D C 1
ATOM 5669 O O . SER D 1 159 ? 12.375 16.719 61.037 1.00 56.80 151 SER D O 1
ATOM 5672 N N . ASP D 1 160 ? 12.848 17.646 59.043 1.00 51.90 152 ASP D N 1
ATOM 5673 C CA . ASP D 1 160 ? 11.447 17.608 58.641 1.00 52.05 152 ASP D CA 1
ATOM 5674 C C . ASP D 1 160 ? 10.998 16.177 58.368 1.00 48.86 152 ASP D C 1
ATOM 5675 O O . ASP D 1 160 ? 9.860 15.809 58.676 1.00 52.29 152 ASP D O 1
ATOM 5680 N N . LEU D 1 161 ? 11.864 15.359 57.765 1.00 42.14 153 LEU D N 1
ATOM 5681 C CA . LEU D 1 161 ? 11.486 13.969 57.530 1.00 45.25 153 LEU D CA 1
ATOM 5682 C C . LEU D 1 161 ? 11.662 13.123 58.780 1.00 44.88 153 LEU D C 1
ATOM 5683 O O . LEU D 1 161 ? 10.868 12.209 59.020 1.00 47.54 153 LEU D O 1
ATOM 5688 N N . SER D 1 162 ? 12.712 13.391 59.558 1.00 46.12 154 SER D N 1
ATOM 5689 C CA . SER D 1 162 ? 12.961 12.718 60.836 1.00 49.08 154 SER D CA 1
ATOM 5690 C C . SER D 1 162 ? 12.970 11.197 60.687 1.00 45.12 154 SER D C 1
ATOM 5691 O O . SER D 1 162 ? 12.283 10.472 61.408 1.00 41.24 154 SER D O 1
ATOM 5694 N N . ILE D 1 163 ? 13.763 10.711 59.747 1.00 40.95 155 ILE D N 1
ATOM 5695 C CA . ILE D 1 163 ? 13.835 9.276 59.491 1.00 40.08 155 ILE D CA 1
ATOM 5696 C C . ILE D 1 163 ? 14.634 8.590 60.592 1.00 37.58 155 ILE D C 1
ATOM 5697 O O . ILE D 1 163 ? 15.701 9.067 60.999 1.00 36.28 155 ILE D O 1
ATOM 5702 N N . ASP D 1 164 ? 14.135 7.441 61.050 1.00 31.03 156 ASP D N 1
ATOM 5703 C CA . ASP D 1 164 ? 14.864 6.572 61.968 1.00 40.60 156 ASP D CA 1
ATOM 5704 C C . ASP D 1 164 ? 15.744 5.641 61.141 1.00 37.99 156 ASP D C 1
ATOM 5705 O O . ASP D 1 164 ? 15.238 4.740 60.471 1.00 38.73 156 ASP D O 1
ATOM 5710 N N . TRP D 1 165 ? 17.056 5.861 61.187 1.00 35.05 157 TRP D N 1
ATOM 5711 C CA . TRP D 1 165 ? 18.007 5.042 60.451 1.00 36.60 157 TRP D CA 1
ATOM 5712 C C . TRP D 1 165 ? 18.572 3.909 61.304 1.00 40.67 157 TRP D C 1
ATOM 5713 O O . TRP D 1 165 ? 19.516 3.232 60.880 1.00 40.56 157 TRP D O 1
ATOM 5724 N N . LYS D 1 166 ? 18.000 3.695 62.486 1.00 31.34 158 LYS D N 1
ATOM 5725 C CA . LYS D 1 166 ? 18.152 2.495 63.312 1.00 34.46 158 LYS D CA 1
ATOM 5726 C C . LYS D 1 166 ? 19.482 2.378 64.044 1.00 38.37 158 LYS D C 1
ATOM 5727 O O . LYS D 1 166 ? 19.497 2.041 65.234 1.00 45.91 158 LYS D O 1
ATOM 5733 N N . ILE D 1 167 ? 20.599 2.642 63.382 1.00 37.57 159 ILE D N 1
ATOM 5734 C CA . ILE D 1 167 ? 21.892 2.439 64.043 1.00 36.50 159 ILE D CA 1
ATOM 5735 C C . ILE D 1 167 ? 22.347 3.739 64.697 1.00 38.31 159 ILE D C 1
ATOM 5736 O O . ILE D 1 167 ? 21.826 4.811 64.364 1.00 43.55 159 ILE D O 1
ATOM 5741 N N . PRO D 1 168 ? 23.304 3.700 65.625 1.00 41.25 160 PRO D N 1
ATOM 5742 C CA . PRO D 1 168 ? 23.798 4.947 66.215 1.00 41.34 160 PRO D CA 1
ATOM 5743 C C . PRO D 1 168 ? 24.419 5.841 65.153 1.00 49.74 160 PRO D C 1
ATOM 5744 O O . PRO D 1 168 ? 25.107 5.371 64.243 1.00 42.86 160 PRO D O 1
ATOM 5748 N N . GLU D 1 169 ? 24.182 7.149 65.285 1.00 51.57 161 GLU D N 1
ATOM 5749 C CA . GLU D 1 169 ? 24.730 8.095 64.319 1.00 52.21 161 GLU D CA 1
ATOM 5750 C C . GLU D 1 169 ? 26.250 8.002 64.251 1.00 45.59 161 GLU D C 1
ATOM 5751 O O . GLU D 1 169 ? 26.831 8.152 63.172 1.00 42.55 161 GLU D O 1
ATOM 5753 N N . ALA D 1 170 ? 26.906 7.717 65.380 1.00 43.01 162 ALA D N 1
ATOM 5754 C CA . ALA D 1 170 ? 28.361 7.620 65.385 1.00 47.57 162 ALA D CA 1
ATOM 5755 C C . ALA D 1 170 ? 28.868 6.484 64.511 1.00 50.98 162 ALA D C 1
ATOM 5756 O O . ALA D 1 170 ? 30.016 6.537 64.056 1.00 54.28 162 ALA D O 1
ATOM 5758 N N . ASP D 1 171 ? 28.042 5.466 64.256 1.00 40.34 163 ASP D N 1
ATOM 5759 C CA . ASP D 1 171 ? 28.456 4.353 63.406 1.00 40.28 163 ASP D CA 1
ATOM 5760 C C . ASP D 1 171 ? 28.262 4.632 61.925 1.00 36.47 163 ASP D C 1
ATOM 5761 O O . ASP D 1 171 ? 28.733 3.846 61.097 1.00 37.97 163 ASP D O 1
ATOM 5766 N N . MET D 1 172 ? 27.565 5.697 61.557 1.00 36.10 164 MET D N 1
ATOM 5767 C CA . MET D 1 172 ? 27.232 5.891 60.152 1.00 36.39 164 MET D CA 1
ATOM 5768 C C . MET D 1 172 ? 28.444 6.361 59.363 1.00 39.38 164 MET D C 1
ATOM 5769 O O . MET D 1 172 ? 29.208 7.218 59.810 1.00 42.13 164 MET D O 1
ATOM 5774 N N . ILE D 1 173 ? 28.614 5.779 58.185 1.00 41.07 165 ILE D N 1
ATOM 5775 C CA . ILE D 1 173 ? 29.673 6.129 57.248 1.00 44.68 165 ILE D CA 1
ATOM 5776 C C . ILE D 1 173 ? 28.992 6.697 56.011 1.00 38.68 165 ILE D C 1
ATOM 5777 O O . ILE D 1 173 ? 28.173 6.014 55.380 1.00 31.12 165 ILE D O 1
ATOM 5782 N N . LEU D 1 174 ? 29.266 7.971 55.713 1.00 38.55 166 LEU D N 1
ATOM 5783 C CA . LEU D 1 174 ? 28.600 8.691 54.631 1.00 42.98 166 LEU D CA 1
ATOM 5784 C C . LEU D 1 174 ? 29.610 9.304 53.671 1.00 38.28 166 LEU D C 1
ATOM 5785 O O . LEU D 1 174 ? 30.670 9.773 54.094 1.00 37.67 166 LEU D O 1
ATOM 5790 N N . SER D 1 175 ? 29.286 9.294 52.377 1.00 35.70 167 SER D N 1
ATOM 5791 C CA . SER D 1 175 ? 30.118 9.997 51.408 1.00 35.77 167 SER D CA 1
ATOM 5792 C C . SER D 1 175 ? 30.044 11.505 51.642 1.00 39.94 167 SER D C 1
ATOM 5793 O O . SER D 1 175 ? 29.122 12.009 52.293 1.00 40.40 167 SER D O 1
ATOM 5796 N N . GLU D 1 176 ? 31.037 12.228 51.106 1.00 36.02 168 GLU D N 1
ATOM 5797 C CA . GLU D 1 176 ? 31.007 13.687 51.194 1.00 39.60 168 GLU D CA 1
ATOM 5798 C C . GLU D 1 176 ? 29.750 14.243 50.543 1.00 41.65 168 GLU D C 1
ATOM 5799 O O . GLU D 1 176 ? 29.118 15.164 51.074 1.00 46.42 168 GLU D O 1
ATOM 5805 N N . LYS D 1 177 ? 29.390 13.708 49.376 1.00 37.59 169 LYS D N 1
ATOM 5806 C CA . LYS D 1 177 ? 28.201 14.173 48.677 1.00 42.03 169 LYS D CA 1
ATOM 5807 C C . LYS D 1 177 ? 26.971 14.015 49.554 1.00 45.00 169 LYS D C 1
ATOM 5808 O O . LYS D 1 177 ? 26.190 14.958 49.723 1.00 49.41 169 LYS D O 1
ATOM 5814 N N . ASP D 1 178 ? 26.801 12.833 50.154 1.00 40.36 170 ASP D N 1
ATOM 5815 C CA . ASP D 1 178 ? 25.613 12.605 50.967 1.00 42.00 170 ASP D CA 1
ATOM 5816 C C . ASP D 1 178 ? 25.653 13.412 52.262 1.00 41.91 170 ASP D C 1
ATOM 5817 O O . ASP D 1 178 ? 24.591 13.759 52.794 1.00 42.60 170 ASP D O 1
ATOM 5822 N N . GLN D 1 179 ? 26.847 13.709 52.802 1.00 33.87 171 GLN D N 1
ATOM 5823 C CA . GLN D 1 179 ? 26.905 14.580 53.977 1.00 36.14 171 GLN D CA 1
ATOM 5824 C C . GLN D 1 179 ? 26.475 16.010 53.663 1.00 43.86 171 GLN D C 1
ATOM 5825 O O . GLN D 1 179 ? 26.089 16.742 54.580 1.00 42.02 171 GLN D O 1
ATOM 5831 N N . ASN D 1 180 ? 26.550 16.434 52.403 1.00 44.09 172 ASN D N 1
ATOM 5832 C CA . ASN D 1 180 ? 26.266 17.813 52.036 1.00 51.60 172 ASN D CA 1
ATOM 5833 C C . ASN D 1 180 ? 25.004 17.940 51.194 1.00 52.80 172 ASN D C 1
ATOM 5834 O O . ASN D 1 180 ? 24.736 19.025 50.662 1.00 52.58 172 ASN D O 1
ATOM 5839 N N . ALA D 1 181 ? 24.212 16.873 51.092 1.00 52.14 173 ALA D N 1
ATOM 5840 C CA . ALA D 1 181 ? 23.004 16.905 50.285 1.00 47.69 173 ALA D CA 1
ATOM 5841 C C . ALA D 1 181 ? 22.063 17.993 50.806 1.00 47.88 173 ALA D C 1
ATOM 5842 O O . ALA D 1 181 ? 22.063 18.302 52.000 1.00 44.79 173 ALA D O 1
ATOM 5844 N N . PRO D 1 182 ? 21.295 18.633 49.925 1.00 44.93 174 PRO D N 1
ATOM 5845 C CA . PRO D 1 182 ? 20.419 19.723 50.370 1.00 40.67 174 PRO D CA 1
ATOM 5846 C C . PRO D 1 182 ? 19.278 19.223 51.244 1.00 41.00 174 PRO D C 1
ATOM 5847 O O . PRO D 1 182 ? 18.838 18.074 51.143 1.00 35.42 174 PRO D O 1
ATOM 5851 N N . ALA D 1 183 ? 18.783 20.120 52.093 1.00 42.11 175 ALA D N 1
ATOM 5852 C CA . ALA D 1 183 ? 17.673 19.818 52.985 1.00 45.62 175 ALA D CA 1
ATOM 5853 C C . ALA D 1 183 ? 16.389 19.547 52.198 1.00 43.43 175 ALA D C 1
ATOM 5854 O O . ALA D 1 183 ? 16.243 19.939 51.036 1.00 41.32 175 ALA D O 1
ATOM 5856 N N . PHE D 1 184 ? 15.445 18.864 52.857 1.00 37.98 176 PHE D N 1
ATOM 5857 C CA . PHE D 1 184 ? 14.151 18.604 52.230 1.00 39.68 176 PHE D CA 1
ATOM 5858 C C . PHE D 1 184 ? 13.489 19.904 51.789 1.00 45.81 176 PHE D C 1
ATOM 5859 O O . PHE D 1 184 ? 12.856 19.960 50.727 1.00 43.66 176 PHE D O 1
ATOM 5867 N N . LYS D 1 185 ? 13.662 20.971 52.576 1.00 40.50 177 LYS D N 1
ATOM 5868 C CA . LYS D 1 185 ? 13.062 22.260 52.251 1.00 45.55 177 LYS D CA 1
ATOM 5869 C C . LYS D 1 185 ? 13.700 22.901 51.021 1.00 52.47 177 LYS D C 1
ATOM 5870 O O . LYS D 1 185 ? 13.061 23.733 50.369 1.00 55.13 177 LYS D O 1
ATOM 5872 N N . ASP D 1 186 ? 14.947 22.548 50.688 1.00 55.20 178 ASP D N 1
ATOM 5873 C CA . ASP D 1 186 ? 15.594 23.136 49.512 1.00 57.40 178 ASP D CA 1
ATOM 5874 C C . ASP D 1 186 ? 15.050 22.597 48.194 1.00 51.19 178 ASP D C 1
ATOM 5875 O O . ASP D 1 186 ? 15.357 23.166 47.140 1.00 49.08 178 ASP D O 1
ATOM 5880 N N . LYS D 1 187 ? 14.283 21.510 48.222 1.00 47.59 179 LYS D N 1
ATOM 5881 C CA . LYS D 1 187 ? 13.591 20.997 47.040 1.00 46.77 179 LYS D CA 1
ATOM 5882 C C . LYS D 1 187 ? 14.567 20.700 45.897 1.00 40.87 179 LYS D C 1
ATOM 5883 O O . LYS D 1 187 ? 14.399 21.167 44.770 1.00 40.51 179 LYS D O 1
ATOM 5885 N N . ASN D 1 188 ? 15.602 19.914 46.194 1.00 43.41 180 ASN D N 1
ATOM 5886 C CA . ASN D 1 188 ? 16.469 19.386 45.139 1.00 40.80 180 ASN D CA 1
ATOM 5887 C C . ASN D 1 188 ? 15.898 18.083 44.596 1.00 37.59 180 ASN D C 1
ATOM 5888 O O . ASN D 1 188 ? 16.545 17.041 44.604 1.00 36.54 180 ASN D O 1
ATOM 5893 N N . TYR D 1 189 ? 14.645 18.143 44.156 1.00 35.56 181 TYR D N 1
ATOM 5894 C CA . TYR D 1 189 ? 13.911 16.984 43.661 1.00 36.89 181 TYR D CA 1
ATOM 5895 C C . TYR D 1 189 ? 12.756 17.480 42.788 1.00 45.09 181 TYR D C 1
ATOM 5896 O O . TYR D 1 189 ? 12.029 16.724 42.145 1.00 41.58 181 TYR D O 1
ATOM 5906 N N . HIS E 1 7 ? 2.384 -7.173 64.116 1.00 62.95 -1 HIS E N 1
ATOM 5907 C CA . HIS E 1 7 ? 1.740 -5.929 64.528 1.00 56.58 -1 HIS E CA 1
ATOM 5908 C C . HIS E 1 7 ? 1.225 -5.088 63.344 1.00 47.16 -1 HIS E C 1
ATOM 5909 O O . HIS E 1 7 ? 0.108 -4.578 63.402 1.00 46.70 -1 HIS E O 1
ATOM 5911 N N . HIS E 1 8 ? 2.025 -4.913 62.286 1.00 39.15 0 HIS E N 1
ATOM 5912 C CA . HIS E 1 8 ? 1.526 -4.199 61.111 1.00 38.81 0 HIS E CA 1
ATOM 5913 C C . HIS E 1 8 ? 0.374 -4.974 60.464 1.00 31.71 0 HIS E C 1
ATOM 5914 O O . HIS E 1 8 ? 0.435 -6.198 60.324 1.00 38.08 0 HIS E O 1
ATOM 5921 N N . MET E 1 9 ? -0.653 -4.258 60.008 1.00 25.22 1 MET E N 1
ATOM 5922 C CA . MET E 1 9 ? -1.690 -4.895 59.206 1.00 23.71 1 MET E CA 1
ATOM 5923 C C . MET E 1 9 ? -1.127 -5.269 57.842 1.00 31.41 1 MET E C 1
ATOM 5924 O O . MET E 1 9 ? -0.320 -4.531 57.263 1.00 27.39 1 MET E O 1
ATOM 5929 N N . LYS E 1 10 ? -1.534 -6.432 57.333 1.00 31.84 2 LYS E N 1
ATOM 5930 C CA . LYS E 1 10 ? -0.973 -6.962 56.091 1.00 33.41 2 LYS E CA 1
ATOM 5931 C C . LYS E 1 10 ? -2.064 -7.004 55.024 1.00 31.72 2 LYS E C 1
ATOM 5932 O O . LYS E 1 10 ? -2.915 -7.905 55.015 1.00 25.48 2 LYS E O 1
ATOM 5938 N N . LEU E 1 11 ? -2.030 -6.027 54.117 1.00 22.78 3 LEU E N 1
ATOM 5939 C CA . LEU E 1 11 ? -2.963 -5.977 52.991 1.00 22.00 3 LEU E CA 1
ATOM 5940 C C . LEU E 1 11 ? -2.244 -6.418 51.718 1.00 21.82 3 LEU E C 1
ATOM 5941 O O . LEU E 1 11 ? -1.184 -5.890 51.385 1.00 24.05 3 LEU E O 1
ATOM 5946 N N . VAL E 1 12 ? -2.823 -7.375 51.011 1.00 24.88 4 VAL E N 1
ATOM 5947 C CA . VAL E 1 12 ? -2.223 -7.946 49.812 1.00 23.33 4 VAL E CA 1
ATOM 5948 C C . VAL E 1 12 ? -2.952 -7.372 48.599 1.00 22.83 4 VAL E C 1
ATOM 5949 O O . VAL E 1 12 ? -4.187 -7.311 48.581 1.00 21.99 4 VAL E O 1
ATOM 5953 N N . LYS E 1 13 ? -2.183 -6.905 47.616 1.00 25.32 5 LYS E N 1
ATOM 5954 C CA . LYS E 1 13 ? -2.716 -6.278 46.408 1.00 25.25 5 LYS E CA 1
ATOM 5955 C C . LYS E 1 13 ? -3.525 -7.265 45.559 1.00 28.11 5 LYS E C 1
ATOM 5956 O O . LYS E 1 13 ? -3.212 -8.454 45.482 1.00 28.11 5 LYS E O 1
ATOM 5962 N N . THR E 1 14 ? -4.598 -6.761 44.913 1.00 25.68 6 THR E N 1
ATOM 5963 C CA . THR E 1 14 ? -5.248 -7.512 43.839 1.00 25.16 6 THR E CA 1
ATOM 5964 C C . THR E 1 14 ? -5.177 -6.707 42.543 1.00 27.19 6 THR E C 1
ATOM 5965 O O . THR E 1 14 ? -4.820 -5.521 42.578 1.00 26.47 6 THR E O 1
ATOM 5969 N N . PRO E 1 15 ? -5.553 -7.275 41.389 1.00 27.62 7 PRO E N 1
ATOM 5970 C CA . PRO E 1 15 ? -5.541 -6.474 40.151 1.00 29.04 7 PRO E CA 1
ATOM 5971 C C . PRO E 1 15 ? -6.574 -5.356 40.126 1.00 28.48 7 PRO E C 1
ATOM 5972 O O . PRO E 1 15 ? -6.504 -4.502 39.236 1.00 29.70 7 PRO E O 1
ATOM 5976 N N . LEU E 1 16 ? -7.499 -5.298 41.082 1.00 29.91 8 LEU E N 1
ATOM 5977 C CA . LEU E 1 16 ? -8.515 -4.254 41.089 1.00 32.58 8 LEU E CA 1
ATOM 5978 C C . LEU E 1 16 ? -8.108 -3.167 42.073 1.00 29.48 8 LEU E C 1
ATOM 5979 O O . LEU E 1 16 ? -7.831 -3.455 43.243 1.00 28.59 8 LEU E O 1
ATOM 5984 N N . LYS E 1 17 ? -8.118 -1.920 41.607 1.00 26.33 9 LYS E N 1
ATOM 5985 C CA . LYS E 1 17 ? -7.684 -0.805 42.440 1.00 37.78 9 LYS E CA 1
ATOM 5986 C C . LYS E 1 17 ? -8.536 -0.707 43.704 1.00 35.08 9 LYS E C 1
ATOM 5987 O O . LYS E 1 17 ? -9.768 -0.805 43.650 1.00 26.18 9 LYS E O 1
ATOM 5993 N N . ASP E 1 18 ? -7.866 -0.530 44.844 1.00 23.46 10 ASP E N 1
ATOM 5994 C CA . ASP E 1 18 ? -8.443 -0.345 46.173 1.00 22.83 10 ASP E CA 1
ATOM 5995 C C . ASP E 1 18 ? -9.062 -1.612 46.747 1.00 23.09 10 ASP E C 1
ATOM 5996 O O . ASP E 1 18 ? -9.633 -1.559 47.840 1.00 25.57 10 ASP E O 1
ATOM 6001 N N . CYS E 1 19 ? -8.972 -2.742 46.063 1.00 23.38 11 CYS E N 1
ATOM 6002 C CA . CYS E 1 19 ? -9.548 -3.997 46.534 1.00 20.67 11 CYS E CA 1
ATOM 6003 C C . CYS E 1 19 ? -8.404 -4.847 47.093 1.00 21.50 11 CYS E C 1
ATOM 6004 O O . CYS E 1 19 ? -7.416 -5.073 46.391 1.00 25.07 11 CYS E O 1
ATOM 6007 N N . TYR E 1 20 ? -8.499 -5.254 48.373 1.00 22.43 12 TYR E N 1
ATOM 6008 C CA . TYR E 1 20 ? -7.378 -5.885 49.071 1.00 30.31 12 TYR E CA 1
ATOM 6009 C C . TYR E 1 20 ? -7.786 -7.171 49.776 1.00 27.56 12 TYR E C 1
ATOM 6010 O O . TYR E 1 20 ? -8.934 -7.355 50.179 1.00 23.95 12 TYR E O 1
ATOM 6019 N N . ILE E 1 21 ? -6.805 -8.046 49.949 1.00 26.40 13 ILE E N 1
ATOM 6020 C CA . ILE E 1 21 ? -6.918 -9.211 50.816 1.00 25.24 13 ILE E CA 1
ATOM 6021 C C . ILE E 1 21 ? -6.268 -8.862 52.143 1.00 26.62 13 ILE E C 1
ATOM 6022 O O . ILE E 1 21 ? -5.149 -8.339 52.160 1.00 26.75 13 ILE E O 1
ATOM 6027 N N . ILE E 1 22 ? -6.950 -9.124 53.257 1.00 24.17 14 ILE E N 1
ATOM 6028 C CA . ILE E 1 22 ? -6.319 -8.964 54.568 1.00 23.62 14 ILE E CA 1
ATOM 6029 C C . ILE E 1 22 ? -5.819 -10.318 55.037 1.00 27.16 14 ILE E C 1
ATOM 6030 O O . ILE E 1 22 ? -6.617 -11.228 55.283 1.00 25.13 14 ILE E O 1
ATOM 6035 N N . GLU E 1 23 ? -4.478 -10.446 55.173 1.00 22.28 15 GLU E N 1
ATOM 6036 C CA . GLU E 1 23 ? -3.855 -11.655 55.684 1.00 24.64 15 GLU E CA 1
ATOM 6037 C C . GLU E 1 23 ? -3.530 -11.456 57.155 1.00 28.38 15 GLU E C 1
ATOM 6038 O O . GLU E 1 23 ? -2.883 -10.458 57.500 1.00 33.44 15 GLU E O 1
ATOM 6044 N N . PRO E 1 24 ? -3.963 -12.344 58.045 1.00 28.75 16 PRO E N 1
ATOM 6045 C CA . PRO E 1 24 ? -3.773 -12.106 59.477 1.00 28.45 16 PRO E CA 1
ATOM 6046 C C . PRO E 1 24 ? -2.374 -12.498 59.909 1.00 26.32 16 PRO E C 1
ATOM 6047 O O . PRO E 1 24 ? -1.723 -13.352 59.300 1.00 32.84 16 PRO E O 1
ATOM 6051 N N . THR E 1 25 ? -1.901 -11.842 60.964 1.00 29.41 17 THR E N 1
ATOM 6052 C CA . THR E 1 25 ? -0.675 -12.258 61.643 1.00 33.78 17 THR E CA 1
ATOM 6053 C C . THR E 1 25 ? -1.070 -13.008 62.906 1.00 30.40 17 THR E C 1
ATOM 6054 O O . THR E 1 25 ? -1.496 -12.394 63.891 1.00 33.43 17 THR E O 1
ATOM 6058 N N . VAL E 1 26 ? -0.917 -14.328 62.883 1.00 28.07 18 VAL E N 1
ATOM 6059 C CA . VAL E 1 26 ? -1.428 -15.192 63.941 1.00 28.97 18 VAL E CA 1
ATOM 6060 C C . VAL E 1 26 ? -0.331 -15.473 64.956 1.00 34.73 18 VAL E C 1
ATOM 6061 O O . VAL E 1 26 ? 0.721 -16.015 64.604 1.00 40.10 18 VAL E O 1
ATOM 6065 N N . PHE E 1 27 ? -0.584 -15.140 66.226 1.00 32.86 19 PHE E N 1
ATOM 6066 C CA . PHE E 1 27 ? 0.344 -15.451 67.317 1.00 36.97 19 PHE E CA 1
ATOM 6067 C C . PHE E 1 27 ? -0.106 -16.711 68.041 1.00 40.22 19 PHE E C 1
ATOM 6068 O O . PHE E 1 27 ? -1.274 -16.819 68.429 1.00 39.32 19 PHE E O 1
ATOM 6076 N N . GLU E 1 28 ? 0.782 -17.701 68.132 1.00 36.45 20 GLU E N 1
ATOM 6077 C CA . GLU E 1 28 ? 0.446 -18.954 68.792 1.00 38.16 20 GLU E CA 1
ATOM 6078 C C . GLU E 1 28 ? 1.245 -19.129 70.074 1.00 42.42 20 GLU E C 1
ATOM 6079 O O . GLU E 1 28 ? 2.395 -18.684 70.178 1.00 46.31 20 GLU E O 1
ATOM 6085 N N . ASP E 1 29 ? 0.655 -19.851 71.021 1.00 45.72 21 ASP E N 1
ATOM 6086 C CA . ASP E 1 29 ? 1.361 -20.254 72.232 1.00 49.94 21 ASP E CA 1
ATOM 6087 C C . ASP E 1 29 ? 0.711 -21.530 72.746 1.00 58.03 21 ASP E C 1
ATOM 6088 O O . ASP E 1 29 ? -0.156 -22.113 72.087 1.00 57.07 21 ASP E O 1
ATOM 6093 N N . GLU E 1 30 ? 1.125 -21.941 73.947 1.00 57.30 22 GLU E N 1
ATOM 6094 C CA . GLU E 1 30 ? 0.670 -23.191 74.540 1.00 68.67 22 GLU E CA 1
ATOM 6095 C C . GLU E 1 30 ? -0.840 -23.245 74.742 1.00 71.58 22 GLU E C 1
ATOM 6096 O O . GLU E 1 30 ? -1.398 -24.340 74.847 1.00 77.74 22 GLU E O 1
ATOM 6102 N N . ARG E 1 31 ? -1.521 -22.104 74.807 1.00 68.12 23 ARG E N 1
ATOM 6103 C CA . ARG E 1 31 ? -2.948 -22.145 75.074 1.00 70.23 23 ARG E CA 1
ATOM 6104 C C . ARG E 1 31 ? -3.806 -22.086 73.818 1.00 68.82 23 ARG E C 1
ATOM 6105 O O . ARG E 1 31 ? -5.000 -22.394 73.897 1.00 70.31 23 ARG E O 1
ATOM 6107 N N . GLY E 1 32 ? -3.223 -21.773 72.659 1.00 43.51 24 GLY E N 1
ATOM 6108 C CA . GLY E 1 32 ? -4.004 -21.572 71.445 1.00 48.41 24 GLY E CA 1
ATOM 6109 C C . GLY E 1 32 ? -3.366 -20.582 70.489 1.00 47.60 24 GLY E C 1
ATOM 6110 O O . GLY E 1 32 ? -2.171 -20.672 70.190 1.00 49.86 24 GLY E O 1
ATOM 6111 N N . TYR E 1 33 ? -4.153 -19.614 70.015 1.00 36.70 25 TYR E N 1
ATOM 6112 C CA . TYR E 1 33 ? -3.633 -18.549 69.165 1.00 35.39 25 TYR E CA 1
ATOM 6113 C C . TYR E 1 33 ? -4.517 -17.316 69.318 1.00 38.59 25 TYR E C 1
ATOM 6114 O O . TYR E 1 33 ? -5.630 -17.380 69.851 1.00 33.56 25 TYR E O 1
ATOM 6123 N N . PHE E 1 34 ? -4.011 -16.187 68.825 1.00 33.64 26 PHE E N 1
ATOM 6124 C CA . PHE E 1 34 ? -4.812 -14.977 68.739 1.00 33.23 26 PHE E CA 1
ATOM 6125 C C . PHE E 1 34 ? -4.293 -14.121 67.602 1.00 34.89 26 PHE E C 1
ATOM 6126 O O . PHE E 1 34 ? -3.138 -14.237 67.187 1.00 34.78 26 PHE E O 1
ATOM 6134 N N . TYR E 1 35 ? -5.172 -13.272 67.087 1.00 26.96 27 TYR E N 1
ATOM 6135 C CA . TYR E 1 35 ? -4.753 -12.292 66.105 1.00 31.81 27 TYR E CA 1
ATOM 6136 C C . TYR E 1 35 ? -5.740 -11.137 66.098 1.00 31.03 27 TYR E C 1
ATOM 6137 O O . TYR E 1 35 ? -6.911 -11.285 66.464 1.00 27.72 27 TYR E O 1
ATOM 6146 N N . GLU E 1 36 ? -5.240 -9.982 65.685 1.00 28.38 28 GLU E N 1
ATOM 6147 C CA . GLU E 1 36 ? -6.082 -8.825 65.420 1.00 28.00 28 GLU E CA 1
ATOM 6148 C C . GLU E 1 36 ? -6.665 -8.993 64.024 1.00 22.11 28 GLU E C 1
ATOM 6149 O O . GLU E 1 36 ? -5.938 -8.980 63.028 1.00 25.91 28 GLU E O 1
ATOM 6155 N N . LYS E 1 37 ? -7.972 -9.218 63.949 1.00 22.12 29 LYS E N 1
ATOM 6156 C CA . LYS E 1 37 ? -8.592 -9.448 62.654 1.00 21.24 29 LYS E CA 1
ATOM 6157 C C . LYS E 1 37 ? -8.688 -8.159 61.856 1.00 25.23 29 LYS E C 1
ATOM 6158 O O . LYS E 1 37 ? -8.402 -8.150 60.653 1.00 25.11 29 LYS E O 1
ATOM 6164 N N . TYR E 1 38 ? -9.060 -7.058 62.506 1.00 23.04 30 TYR E N 1
ATOM 6165 C CA . TYR E 1 38 ? -9.266 -5.790 61.814 1.00 24.96 30 TYR E CA 1
ATOM 6166 C C . TYR E 1 38 ? -8.937 -4.646 62.764 1.00 21.19 30 TYR E C 1
ATOM 6167 O O . TYR E 1 38 ? -9.160 -4.744 63.970 1.00 24.73 30 TYR E O 1
ATOM 6176 N N . ASN E 1 39 ? -8.404 -3.562 62.212 1.00 20.89 31 ASN E N 1
ATOM 6177 C CA . ASN E 1 39 ? -8.086 -2.363 62.992 1.00 22.18 31 ASN E CA 1
ATOM 6178 C C . ASN E 1 39 ? -8.340 -1.158 62.097 1.00 26.83 31 ASN E C 1
ATOM 6179 O O . ASN E 1 39 ? -7.678 -1.002 61.065 1.00 24.33 31 ASN E O 1
ATOM 6184 N N . GLU E 1 40 ? -9.301 -0.317 62.487 1.00 20.73 32 GLU E N 1
ATOM 6185 C CA . GLU E 1 40 ? -9.712 0.795 61.632 1.00 32.03 32 GLU E CA 1
ATOM 6186 C C . GLU E 1 40 ? -8.568 1.767 61.366 1.00 20.29 32 GLU E C 1
ATOM 6187 O O . GLU E 1 40 ? -8.376 2.212 60.233 1.00 23.42 32 GLU E O 1
ATOM 6193 N N . LYS E 1 41 ? -7.806 2.117 62.398 1.00 21.41 33 LYS E N 1
ATOM 6194 C CA . LYS E 1 41 ? -6.732 3.083 62.211 1.00 23.98 33 LYS E CA 1
ATOM 6195 C C . LYS E 1 41 ? -5.659 2.545 61.263 1.00 25.31 33 LYS E C 1
ATOM 6196 O O . LYS E 1 41 ? -5.159 3.276 60.399 1.00 22.99 33 LYS E O 1
ATOM 6202 N N . LYS E 1 42 ? -5.256 1.287 61.443 1.00 27.64 34 LYS E N 1
ATOM 6203 C CA . LYS E 1 42 ? -4.222 0.715 60.572 1.00 28.32 34 LYS E CA 1
ATOM 6204 C C . LYS E 1 42 ? -4.725 0.609 59.136 1.00 28.25 34 LYS E C 1
ATOM 6205 O O . LYS E 1 42 ? -3.975 0.854 58.181 1.00 24.88 34 LYS E O 1
ATOM 6211 N N . PHE E 1 43 ? -5.989 0.225 58.963 1.00 25.39 35 PHE E N 1
ATOM 6212 C CA . PHE E 1 43 ? -6.548 0.131 57.619 1.00 26.88 35 PHE E CA 1
ATOM 6213 C C . PHE E 1 43 ? -6.574 1.492 56.948 1.00 29.87 35 PHE E C 1
ATOM 6214 O O . PHE E 1 43 ? -6.175 1.631 55.780 1.00 28.52 35 PHE E O 1
ATOM 6222 N N . GLU E 1 44 ? -7.032 2.518 57.673 1.00 21.11 36 GLU E N 1
ATOM 6223 C CA . GLU E 1 44 ? -7.091 3.849 57.069 1.00 27.06 36 GLU E CA 1
ATOM 6224 C C . GLU E 1 44 ? -5.696 4.375 56.744 1.00 30.03 36 GLU E C 1
ATOM 6225 O O . GLU E 1 44 ? -5.497 5.011 55.702 1.00 27.24 36 GLU E O 1
ATOM 6231 N N . GLU E 1 45 ? -4.715 4.126 57.618 1.00 29.30 37 GLU E N 1
ATOM 6232 C CA . GLU E 1 45 ? -3.359 4.581 57.314 1.00 28.76 37 GLU E CA 1
ATOM 6233 C C . GLU E 1 45 ? -2.805 3.901 56.061 1.00 30.86 37 GLU E C 1
ATOM 6234 O O . GLU E 1 45 ? -2.121 4.536 55.246 1.00 30.72 37 GLU E O 1
ATOM 6240 N N . LEU E 1 46 ? -3.097 2.612 55.876 1.00 26.00 38 LEU E N 1
ATOM 6241 C CA . LEU E 1 46 ? -2.526 1.893 54.736 1.00 32.92 38 LEU E CA 1
ATOM 6242 C C . LEU E 1 46 ? -3.219 2.240 53.422 1.00 39.40 38 LEU E C 1
ATOM 6243 O O . LEU E 1 46 ? -2.575 2.232 52.366 1.00 34.58 38 LEU E O 1
ATOM 6248 N N . THR E 1 47 ? -4.524 2.523 53.457 1.00 32.78 39 THR E N 1
ATOM 6249 C CA . THR E 1 47 ? -5.288 2.642 52.229 1.00 29.04 39 THR E CA 1
ATOM 6250 C C . THR E 1 47 ? -5.707 4.058 51.883 1.00 30.00 39 THR E C 1
ATOM 6251 O O . THR E 1 47 ? -6.043 4.310 50.723 1.00 30.01 39 THR E O 1
ATOM 6255 N N . GLY E 1 48 ? -5.719 4.976 52.846 1.00 29.45 40 GLY E N 1
ATOM 6256 C CA . GLY E 1 48 ? -6.397 6.239 52.632 1.00 31.20 40 GLY E CA 1
ATOM 6257 C C . GLY E 1 48 ? -7.904 6.153 52.459 1.00 30.93 40 GLY E C 1
ATOM 6258 O O . GLY E 1 48 ? -8.524 7.157 52.111 1.00 32.08 40 GLY E O 1
ATOM 6259 N N . LEU E 1 49 ? -8.516 4.996 52.694 1.00 23.82 41 LEU E N 1
ATOM 6260 C CA . LEU E 1 49 ? -9.961 4.809 52.565 1.00 24.85 41 LEU E CA 1
ATOM 6261 C C . LEU E 1 49 ? -10.648 4.870 53.923 1.00 29.30 41 LEU E C 1
ATOM 6262 O O . LEU E 1 49 ? -10.021 4.758 54.976 1.00 29.28 41 LEU E O 1
ATOM 6267 N N . ASN E 1 50 ? -11.968 5.013 53.869 1.00 23.21 42 ASN E N 1
ATOM 6268 C CA . ASN E 1 50 ? -12.799 4.906 55.054 1.00 25.35 42 ASN E CA 1
ATOM 6269 C C . ASN E 1 50 ? -12.644 3.529 55.676 1.00 20.50 42 ASN E C 1
ATOM 6270 O O . ASN E 1 50 ? -12.758 2.514 54.985 1.00 26.74 42 ASN E O 1
ATOM 6275 N N . GLY E 1 51 ? -12.354 3.495 56.975 1.00 23.20 43 GLY E N 1
ATOM 6276 C CA . GLY E 1 51 ? -12.279 2.249 57.712 1.00 20.59 43 GLY E CA 1
ATOM 6277 C C . GLY E 1 51 ? -13.369 2.021 58.740 1.00 30.00 43 GLY E C 1
ATOM 6278 O O . GLY E 1 51 ? -13.300 1.026 59.475 1.00 23.14 43 GLY E O 1
ATOM 6279 N N . HIS E 1 52 ? -14.401 2.873 58.795 1.00 23.69 44 HIS E N 1
ATOM 6280 C CA . HIS E 1 52 ? -15.472 2.786 59.794 1.00 22.60 44 HIS E CA 1
ATOM 6281 C C . HIS E 1 52 ? -16.566 1.870 59.266 1.00 25.00 44 HIS E C 1
ATOM 6282 O O . HIS E 1 52 ? -17.359 2.271 58.409 1.00 27.73 44 HIS E O 1
ATOM 6289 N N . PHE E 1 53 ? -16.631 0.641 59.784 1.00 20.17 45 PHE E N 1
ATOM 6290 C CA . PHE E 1 53 ? -17.743 -0.254 59.446 1.00 17.18 45 PHE E CA 1
ATOM 6291 C C . PHE E 1 53 ? -18.897 -0.107 60.439 1.00 20.71 45 PHE E C 1
ATOM 6292 O O . PHE E 1 53 ? -18.677 0.087 61.636 1.00 18.74 45 PHE E O 1
ATOM 6300 N N . VAL E 1 54 ? -20.131 -0.150 59.929 1.00 21.86 46 VAL E N 1
ATOM 6301 C CA . VAL E 1 54 ? -21.315 0.170 60.731 1.00 20.88 46 VAL E CA 1
ATOM 6302 C C . VAL E 1 54 ? -22.277 -0.998 60.861 1.00 22.15 46 VAL E C 1
ATOM 6303 O O . VAL E 1 54 ? -23.248 -0.906 61.640 1.00 23.65 46 VAL E O 1
ATOM 6307 N N . GLN E 1 55 ? -22.056 -2.091 60.145 1.00 23.89 47 GLN E N 1
ATOM 6308 C CA . GLN E 1 55 ? -23.016 -3.181 60.165 1.00 27.27 47 GLN E CA 1
ATOM 6309 C C . GLN E 1 55 ? -22.287 -4.491 59.942 1.00 25.84 47 GLN E C 1
ATOM 6310 O O . GLN E 1 55 ? -21.379 -4.553 59.119 1.00 28.50 47 GLN E O 1
ATOM 6316 N N . ASP E 1 56 ? -22.679 -5.517 60.698 1.00 23.82 48 ASP E N 1
ATOM 6317 C CA A ASP E 1 56 ? -22.117 -6.856 60.601 0.55 26.41 48 ASP E CA 1
ATOM 6318 C CA B ASP E 1 56 ? -22.120 -6.858 60.603 0.45 26.54 48 ASP E CA 1
ATOM 6319 C C . ASP E 1 56 ? -23.255 -7.822 60.308 1.00 27.11 48 ASP E C 1
ATOM 6320 O O . ASP E 1 56 ? -24.261 -7.838 61.033 1.00 27.47 48 ASP E O 1
ATOM 6329 N N . ASN E 1 57 ? -23.098 -8.616 59.246 1.00 21.25 49 ASN E N 1
ATOM 6330 C CA . ASN E 1 57 ? -24.126 -9.538 58.779 1.00 26.38 49 ASN E CA 1
ATOM 6331 C C . ASN E 1 57 ? -23.563 -10.941 58.698 1.00 32.19 49 ASN E C 1
ATOM 6332 O O . ASN E 1 57 ? -22.395 -11.138 58.364 1.00 32.63 49 ASN E O 1
ATOM 6337 N N . ILE E 1 58 ? -24.420 -11.921 58.951 1.00 25.57 50 ILE E N 1
ATOM 6338 C CA . ILE E 1 58 ? -24.022 -13.318 58.934 1.00 26.56 50 ILE E CA 1
ATOM 6339 C C . ILE E 1 58 ? -25.002 -14.078 58.059 1.00 33.49 50 ILE E C 1
ATOM 6340 O O . ILE E 1 58 ? -26.215 -13.849 58.130 1.00 28.09 50 ILE E O 1
ATOM 6345 N N . SER E 1 59 ? -24.486 -14.988 57.238 1.00 25.44 51 SER E N 1
ATOM 6346 C CA . SER E 1 59 ? -25.370 -15.939 56.574 1.00 33.19 51 SER E CA 1
ATOM 6347 C C . SER E 1 59 ? -24.748 -17.323 56.608 1.00 31.24 51 SER E C 1
ATOM 6348 O O . SER E 1 59 ? -23.526 -17.473 56.606 1.00 34.70 51 SER E O 1
ATOM 6351 N N . LYS E 1 60 ? -25.611 -18.334 56.668 1.00 31.92 52 LYS E N 1
ATOM 6352 C CA . LYS E 1 60 ? -25.213 -19.728 56.565 1.00 43.98 52 LYS E CA 1
ATOM 6353 C C . LYS E 1 60 ? -25.979 -20.354 55.408 1.00 46.57 52 LYS E C 1
ATOM 6354 O O . LYS E 1 60 ? -27.197 -20.194 55.317 1.00 45.63 52 LYS E O 1
ATOM 6360 N N . SER E 1 61 ? -25.268 -21.036 54.513 1.00 39.64 53 SER E N 1
ATOM 6361 C CA . SER E 1 61 ? -25.861 -21.553 53.288 1.00 40.17 53 SER E CA 1
ATOM 6362 C C . SER E 1 61 ? -25.238 -22.901 52.965 1.00 46.04 53 SER E C 1
ATOM 6363 O O . SER E 1 61 ? -24.142 -23.223 53.429 1.00 43.55 53 SER E O 1
ATOM 6366 N N . SER E 1 62 ? -25.933 -23.683 52.143 1.00 45.47 54 SER E N 1
ATOM 6367 C CA A SER E 1 62 ? -25.470 -25.012 51.771 0.46 51.33 54 SER E CA 1
ATOM 6368 C CA B SER E 1 62 ? -25.477 -25.014 51.766 0.54 51.50 54 SER E CA 1
ATOM 6369 C C . SER E 1 62 ? -24.719 -24.962 50.445 1.00 50.64 54 SER E C 1
ATOM 6370 O O . SER E 1 62 ? -24.712 -23.948 49.742 1.00 53.29 54 SER E O 1
ATOM 6375 N N . TYR E 1 63 ? -24.091 -26.091 50.112 1.00 50.59 55 TYR E N 1
ATOM 6376 C CA . TYR E 1 63 ? -23.246 -26.196 48.930 1.00 46.57 55 TYR E CA 1
ATOM 6377 C C . TYR E 1 63 ? -23.943 -25.673 47.683 1.00 44.74 55 TYR E C 1
ATOM 6378 O O . TYR E 1 63 ? -25.076 -26.050 47.381 1.00 49.81 55 TYR E O 1
ATOM 6387 N N . GLY E 1 64 ? -23.250 -24.810 46.946 1.00 47.01 56 GLY E N 1
ATOM 6388 C CA . GLY E 1 64 ? -23.738 -24.367 45.660 1.00 46.79 56 GLY E CA 1
ATOM 6389 C C . GLY E 1 64 ? -24.593 -23.121 45.667 1.00 50.62 56 GLY E C 1
ATOM 6390 O O . GLY E 1 64 ? -24.878 -22.590 44.587 1.00 54.06 56 GLY E O 1
ATOM 6391 N N . VAL E 1 65 ? -25.036 -22.648 46.835 1.00 47.41 57 VAL E N 1
ATOM 6392 C CA . VAL E 1 65 ? -25.757 -21.379 46.896 1.00 41.32 57 VAL E CA 1
ATOM 6393 C C . VAL E 1 65 ? -24.859 -20.269 46.370 1.00 40.72 57 VAL E C 1
ATOM 6394 O O . VAL E 1 65 ? -23.732 -20.090 46.840 1.00 42.26 57 VAL E O 1
ATOM 6398 N N . LEU E 1 66 ? -25.348 -19.526 45.379 1.00 40.93 58 LEU E N 1
ATOM 6399 C CA . LEU E 1 66 ? -24.588 -18.446 44.757 1.00 40.60 58 LEU E CA 1
ATOM 6400 C C . LEU E 1 66 ? -25.418 -17.176 44.861 1.00 38.98 58 LEU E C 1
ATOM 6401 O O . LEU E 1 66 ? -26.552 -17.134 44.377 1.00 46.83 58 LEU E O 1
ATOM 6406 N N . ARG E 1 67 ? -24.862 -16.149 45.493 1.00 37.73 59 ARG E N 1
ATOM 6407 C CA . ARG E 1 67 ? -25.575 -14.900 45.729 1.00 43.47 59 ARG E CA 1
ATOM 6408 C C . ARG E 1 67 ? -24.808 -13.747 45.100 1.00 32.84 59 ARG E C 1
ATOM 6409 O O . ARG E 1 67 ? -23.602 -13.609 45.325 1.00 33.47 59 ARG E O 1
ATOM 6417 N N . GLY E 1 68 ? -25.497 -12.940 44.294 1.00 34.71 60 GLY E N 1
ATOM 6418 C CA . GLY E 1 68 ? -24.868 -11.799 43.649 1.00 38.81 60 GLY E CA 1
ATOM 6419 C C . GLY E 1 68 ? -25.283 -11.666 42.197 1.00 43.41 60 GLY E C 1
ATOM 6420 O O . GLY E 1 68 ? -26.165 -12.402 41.737 1.00 45.32 60 GLY E O 1
ATOM 6421 N N . LEU E 1 69 ? -24.701 -10.718 41.464 1.00 36.69 61 LEU E N 1
ATOM 6422 C CA . LEU E 1 69 ? -23.785 -9.710 41.990 1.00 32.81 61 LEU E CA 1
ATOM 6423 C C . LEU E 1 69 ? -24.587 -8.515 42.485 1.00 34.50 61 LEU E C 1
ATOM 6424 O O . LEU E 1 69 ? -25.474 -8.043 41.775 1.00 30.72 61 LEU E O 1
ATOM 6429 N N . HIS E 1 70 ? -24.258 -8.026 43.681 1.00 30.99 62 HIS E N 1
ATOM 6430 C CA . HIS E 1 70 ? -25.032 -7.015 44.394 1.00 36.37 62 HIS E CA 1
ATOM 6431 C C . HIS E 1 70 ? -24.205 -5.768 44.700 1.00 34.34 62 HIS E C 1
ATOM 6432 O O . HIS E 1 70 ? -22.983 -5.832 44.856 1.00 24.62 62 HIS E O 1
ATOM 6439 N N . LEU E 1 71 ? -24.903 -4.639 44.833 1.00 31.40 63 LEU E N 1
ATOM 6440 C CA . LEU E 1 71 ? -24.315 -3.360 45.218 1.00 27.33 63 LEU E CA 1
ATOM 6441 C C . LEU E 1 71 ? -25.445 -2.428 45.641 1.00 29.07 63 LEU E C 1
ATOM 6442 O O . LEU E 1 71 ? -26.622 -2.698 45.399 1.00 29.64 63 LEU E O 1
ATOM 6447 N N . GLN E 1 72 ? -25.077 -1.317 46.262 1.00 24.46 64 GLN E N 1
ATOM 6448 C CA . GLN E 1 72 ? -25.994 -0.199 46.461 1.00 25.17 64 GLN E CA 1
ATOM 6449 C C . GLN E 1 72 ? -25.429 1.010 45.724 1.00 25.74 64 GLN E C 1
ATOM 6450 O O . GLN E 1 72 ? -24.211 1.202 45.680 1.00 25.85 64 GLN E O 1
ATOM 6456 N N . LYS E 1 73 ? -26.303 1.797 45.118 1.00 27.26 65 LYS E N 1
ATOM 6457 C CA . LYS E 1 73 ? -25.900 2.876 44.231 1.00 36.20 65 LYS E CA 1
ATOM 6458 C C . LYS E 1 73 ? -25.609 4.172 44.992 1.00 33.91 65 LYS E C 1
ATOM 6459 O O . LYS E 1 73 ? -26.171 4.439 46.063 1.00 29.77 65 LYS E O 1
ATOM 6465 N N . GLY E 1 74 ? -24.724 4.986 44.412 1.00 32.78 66 GLY E N 1
ATOM 6466 C CA . GLY E 1 74 ? -24.620 6.379 44.815 1.00 32.95 66 GLY E CA 1
ATOM 6467 C C . GLY E 1 74 ? -24.186 6.544 46.258 1.00 31.64 66 GLY E C 1
ATOM 6468 O O . GLY E 1 74 ? -23.266 5.884 46.743 1.00 32.57 66 GLY E O 1
ATOM 6469 N N . LYS E 1 75 ? -24.874 7.441 46.963 1.00 32.66 67 LYS E N 1
ATOM 6470 C CA . LYS E 1 75 ? -24.509 7.756 48.336 1.00 33.53 67 LYS E CA 1
ATOM 6471 C C . LYS E 1 75 ? -24.754 6.593 49.292 1.00 39.28 67 LYS E C 1
ATOM 6472 O O . LYS E 1 75 ? -24.270 6.637 50.428 1.00 37.62 67 LYS E O 1
ATOM 6474 N N . HIS E 1 76 ? -25.457 5.552 48.859 1.00 32.71 68 HIS E N 1
ATOM 6475 C CA . HIS E 1 76 ? -25.714 4.386 49.695 1.00 31.20 68 HIS E CA 1
ATOM 6476 C C . HIS E 1 76 ? -24.730 3.251 49.468 1.00 28.07 68 HIS E C 1
ATOM 6477 O O . HIS E 1 76 ? -24.892 2.180 50.067 1.00 25.93 68 HIS E O 1
ATOM 6484 N N . ALA E 1 77 ? -23.730 3.445 48.613 1.00 23.56 69 ALA E N 1
ATOM 6485 C CA . ALA E 1 77 ? -22.802 2.367 48.315 1.00 23.45 69 ALA E CA 1
ATOM 6486 C C . ALA E 1 77 ? -22.133 1.878 49.594 1.00 29.33 69 ALA E C 1
ATOM 6487 O O . ALA E 1 77 ? -21.834 2.659 50.504 1.00 20.84 69 ALA E O 1
ATOM 6489 N N . GLN E 1 78 ? -21.928 0.569 49.660 1.00 25.97 70 GLN E N 1
ATOM 6490 C CA . GLN E 1 78 ? -21.378 -0.105 50.821 1.00 21.70 70 GLN E CA 1
ATOM 6491 C C . GLN E 1 78 ? -20.062 -0.753 50.439 1.00 21.79 70 GLN E C 1
ATOM 6492 O O . GLN E 1 78 ? -20.042 -1.649 49.584 1.00 21.52 70 GLN E O 1
ATOM 6498 N N . ALA E 1 79 ? -18.979 -0.331 51.074 1.00 22.71 71 ALA E N 1
ATOM 6499 C CA . ALA E 1 79 ? -17.780 -1.167 51.040 1.00 23.39 71 ALA E CA 1
ATOM 6500 C C . ALA E 1 79 ? -18.008 -2.369 51.948 1.00 26.42 71 ALA E C 1
ATOM 6501 O O . ALA E 1 79 ? -18.719 -2.281 52.957 1.00 21.54 71 ALA E O 1
ATOM 6503 N N . LYS E 1 80 ? -17.447 -3.513 51.563 1.00 17.29 72 LYS E N 1
ATOM 6504 C CA . LYS E 1 80 ? -17.695 -4.761 52.282 1.00 22.25 72 LYS E CA 1
ATOM 6505 C C . LYS E 1 80 ? -16.375 -5.426 52.667 1.00 24.60 72 LYS E C 1
ATOM 6506 O O . LYS E 1 80 ? -15.455 -5.521 51.846 1.00 23.71 72 LYS E O 1
ATOM 6512 N N . LEU E 1 81 ? -16.276 -5.863 53.922 1.00 21.44 73 LEU E N 1
ATOM 6513 C CA . LEU E 1 81 ? -15.139 -6.641 54.411 1.00 23.93 73 LEU E CA 1
ATOM 6514 C C . LEU E 1 81 ? -15.668 -8.026 54.741 1.00 24.30 73 LEU E C 1
ATOM 6515 O O . LEU E 1 81 ? -16.445 -8.193 55.691 1.00 24.08 73 LEU E O 1
ATOM 6520 N N . VAL E 1 82 ? -15.292 -9.010 53.940 1.00 19.65 74 VAL E N 1
ATOM 6521 C CA . VAL E 1 82 ? -15.976 -10.289 54.008 1.00 21.58 74 VAL E CA 1
ATOM 6522 C C . VAL E 1 82 ? -14.986 -11.372 54.394 1.00 24.43 74 VAL E C 1
ATOM 6523 O O . VAL E 1 82 ? -13.789 -11.290 54.111 1.00 23.05 74 VAL E O 1
ATOM 6527 N N . SER E 1 83 ? -15.501 -12.390 55.066 1.00 23.29 75 SER E N 1
ATOM 6528 C CA . SER E 1 83 ? -14.689 -13.530 55.446 1.00 27.25 75 SER E CA 1
ATOM 6529 C C . SER E 1 83 ? -15.632 -14.699 55.668 1.00 31.94 75 SER E C 1
ATOM 6530 O O . SER E 1 83 ? -16.856 -14.537 55.719 1.00 31.56 75 SER E O 1
ATOM 6533 N N . CYS E 1 84 ? -15.038 -15.880 55.814 1.00 30.92 76 CYS E N 1
ATOM 6534 C CA . CYS E 1 84 ? -15.767 -17.125 55.987 1.00 32.57 76 CYS E CA 1
ATOM 6535 C C . CYS E 1 84 ? -15.440 -17.709 57.354 1.00 29.82 76 CYS E C 1
ATOM 6536 O O . CYS E 1 84 ? -14.292 -18.083 57.614 1.00 34.40 76 CYS E O 1
ATOM 6539 N N . LEU E 1 85 ? -16.453 -17.820 58.212 1.00 26.40 77 LEU E N 1
ATOM 6540 C CA . LEU E 1 85 ? -16.244 -18.304 59.569 1.00 29.82 77 LEU E CA 1
ATOM 6541 C C . LEU E 1 85 ? -16.332 -19.813 59.691 1.00 37.78 77 LEU E C 1
ATOM 6542 O O . LEU E 1 85 ? -15.866 -20.359 60.695 1.00 36.80 77 LEU E O 1
ATOM 6547 N N . GLU E 1 86 ? -16.926 -20.495 58.709 1.00 36.67 78 GLU E N 1
ATOM 6548 C CA . GLU E 1 86 ? -17.050 -21.950 58.709 1.00 37.26 78 GLU E CA 1
ATOM 6549 C C . GLU E 1 86 ? -17.155 -22.402 57.259 1.00 35.65 78 GLU E C 1
ATOM 6550 O O . GLU E 1 86 ? -17.905 -21.803 56.486 1.00 34.00 78 GLU E O 1
ATOM 6556 N N . GLY E 1 87 ? -16.411 -23.446 56.887 1.00 32.62 79 GLY E N 1
ATOM 6557 C CA . GLY E 1 87 ? -16.487 -23.946 55.518 1.00 37.28 79 GLY E CA 1
ATOM 6558 C C . GLY E 1 87 ? -15.601 -23.179 54.540 1.00 40.27 79 GLY E C 1
ATOM 6559 O O . GLY E 1 87 ? -14.550 -22.651 54.898 1.00 38.05 79 GLY E O 1
ATOM 6560 N N . ARG E 1 88 ? -16.030 -23.147 53.274 1.00 39.23 80 ARG E N 1
ATOM 6561 C CA . ARG E 1 88 ? -15.271 -22.529 52.191 1.00 42.68 80 ARG E CA 1
ATOM 6562 C C . ARG E 1 88 ? -16.226 -21.852 51.216 1.00 43.92 80 ARG E C 1
ATOM 6563 O O . ARG E 1 88 ? -17.257 -22.428 50.852 1.00 39.86 80 ARG E O 1
ATOM 6571 N N . VAL E 1 89 ? -15.885 -20.637 50.780 1.00 34.66 81 VAL E N 1
ATOM 6572 C CA . VAL E 1 89 ? -16.651 -19.977 49.731 1.00 34.54 81 VAL E CA 1
ATOM 6573 C C . VAL E 1 89 ? -15.694 -19.433 48.678 1.00 39.56 81 VAL E C 1
ATOM 6574 O O . VAL E 1 89 ? -14.518 -19.183 48.947 1.00 39.09 81 VAL E O 1
ATOM 6578 N N . TRP E 1 90 ? -16.214 -19.245 47.463 1.00 37.31 82 TRP E N 1
ATOM 6579 C CA . TRP E 1 90 ? -15.494 -18.532 46.411 1.00 36.84 82 TRP E CA 1
ATOM 6580 C C . TRP E 1 90 ? -16.162 -17.176 46.236 1.00 33.56 82 TRP E C 1
ATOM 6581 O O . TRP E 1 90 ? -17.346 -17.110 45.900 1.00 31.61 82 TRP E O 1
ATOM 6592 N N . ASP E 1 91 ? -15.404 -16.106 46.448 1.00 28.55 83 ASP E N 1
ATOM 6593 C CA . ASP E 1 91 ? -15.952 -14.758 46.524 1.00 28.67 83 ASP E CA 1
ATOM 6594 C C . ASP E 1 91 ? -15.455 -13.938 45.340 1.00 33.70 83 ASP E C 1
ATOM 6595 O O . ASP E 1 91 ? -14.288 -14.052 44.957 1.00 33.45 83 ASP E O 1
ATOM 6600 N N . VAL E 1 92 ? -16.330 -13.125 44.742 1.00 29.55 84 VAL E N 1
ATOM 6601 C CA . VAL E 1 92 ? -15.983 -12.377 43.535 1.00 26.14 84 VAL E CA 1
ATOM 6602 C C . VAL E 1 92 ? -16.325 -10.898 43.705 1.00 30.26 84 VAL E C 1
ATOM 6603 O O . VAL E 1 92 ? -17.410 -10.551 44.181 1.00 28.23 84 VAL E O 1
ATOM 6607 N N . ALA E 1 93 ? -15.411 -10.028 43.270 1.00 29.36 85 ALA E N 1
ATOM 6608 C CA . ALA E 1 93 ? -15.622 -8.585 43.234 1.00 27.91 85 ALA E CA 1
ATOM 6609 C C . ALA E 1 93 ? -15.508 -8.099 41.795 1.00 30.89 85 ALA E C 1
ATOM 6610 O O . ALA E 1 93 ? -14.725 -8.640 41.009 1.00 28.33 85 ALA E O 1
ATOM 6612 N N . VAL E 1 94 ? -16.315 -7.086 41.451 1.00 26.27 86 VAL E N 1
ATOM 6613 C CA . VAL E 1 94 ? -16.347 -6.493 40.111 1.00 27.50 86 VAL E CA 1
ATOM 6614 C C . VAL E 1 94 ? -16.263 -4.982 40.256 1.00 35.13 86 VAL E C 1
ATOM 6615 O O . VAL E 1 94 ? -17.110 -4.373 40.916 1.00 26.30 86 VAL E O 1
ATOM 6619 N N . ASP E 1 95 ? -15.274 -4.376 39.619 1.00 29.82 87 ASP E N 1
ATOM 6620 C CA . ASP E 1 95 ? -15.103 -2.929 39.666 1.00 27.64 87 ASP E CA 1
ATOM 6621 C C . ASP E 1 95 ? -16.073 -2.268 38.684 1.00 30.93 87 ASP E C 1
ATOM 6622 O O . ASP E 1 95 ? -15.997 -2.516 37.475 1.00 33.17 87 ASP E O 1
ATOM 6627 N N . LEU E 1 96 ? -16.983 -1.431 39.192 1.00 28.81 88 LEU E N 1
ATOM 6628 C CA . LEU E 1 96 ? -17.964 -0.754 38.349 1.00 30.43 88 LEU E CA 1
ATOM 6629 C C . LEU E 1 96 ? -17.819 0.763 38.381 1.00 37.58 88 LEU E C 1
ATOM 6630 O O . LEU E 1 96 ? -18.758 1.488 38.010 1.00 33.31 88 LEU E O 1
ATOM 6635 N N . ARG E 1 97 ? -16.670 1.256 38.826 1.00 34.76 89 ARG E N 1
ATOM 6636 C CA . ARG E 1 97 ? -16.415 2.689 38.875 1.00 35.17 89 ARG E CA 1
ATOM 6637 C C . ARG E 1 97 ? -16.048 3.174 37.479 1.00 40.69 89 ARG E C 1
ATOM 6638 O O . ARG E 1 97 ? -15.102 2.665 36.869 1.00 41.81 89 ARG E O 1
ATOM 6646 N N . GLU E 1 98 ? -16.843 4.113 36.948 1.00 44.26 90 GLU E N 1
ATOM 6647 C CA . GLU E 1 98 ? -16.690 4.522 35.553 1.00 52.93 90 GLU E CA 1
ATOM 6648 C C . GLU E 1 98 ? -15.290 5.058 35.275 1.00 54.76 90 GLU E C 1
ATOM 6649 O O . GLU E 1 98 ? -14.688 4.742 34.243 1.00 62.15 90 GLU E O 1
ATOM 6651 N N . ASN E 1 99 ? -14.754 5.862 36.190 1.00 55.40 91 ASN E N 1
ATOM 6652 C CA . ASN E 1 99 ? -13.439 6.469 36.033 1.00 63.68 91 ASN E CA 1
ATOM 6653 C C . ASN E 1 99 ? -12.282 5.500 36.271 1.00 64.25 91 ASN E C 1
ATOM 6654 O O . ASN E 1 99 ? -11.147 5.824 35.907 1.00 64.90 91 ASN E O 1
ATOM 6659 N N . SER E 1 100 ? -12.533 4.331 36.855 1.00 51.03 92 SER E N 1
ATOM 6660 C CA . SER E 1 100 ? -11.450 3.471 37.314 1.00 46.18 92 SER E CA 1
ATOM 6661 C C . SER E 1 100 ? -10.705 2.819 36.161 1.00 42.29 92 SER E C 1
ATOM 6662 O O . SER E 1 100 ? -11.305 2.377 35.181 1.00 48.90 92 SER E O 1
ATOM 6665 N N . GLU E 1 101 ? -9.381 2.720 36.312 1.00 44.73 93 GLU E N 1
ATOM 6666 C CA . GLU E 1 101 ? -8.539 2.065 35.315 1.00 48.02 93 GLU E CA 1
ATOM 6667 C C . GLU E 1 101 ? -8.884 0.590 35.135 1.00 46.73 93 GLU E C 1
ATOM 6668 O O . GLU E 1 101 ? -8.535 0.004 34.103 1.00 38.71 93 GLU E O 1
ATOM 6674 N N . THR E 1 102 ? -9.547 -0.026 36.116 1.00 45.45 94 THR E N 1
ATOM 6675 C CA . THR E 1 102 ? -9.955 -1.425 36.045 1.00 45.51 94 THR E CA 1
ATOM 6676 C C . THR E 1 102 ? -11.477 -1.589 35.966 1.00 46.53 94 THR E C 1
ATOM 6677 O O . THR E 1 102 ? -12.003 -2.654 36.314 1.00 39.53 94 THR E O 1
ATOM 6681 N N . PHE E 1 103 ? -12.191 -0.561 35.492 1.00 46.75 95 PHE E N 1
ATOM 6682 C CA . PHE E 1 103 ? -13.635 -0.662 35.290 1.00 41.94 95 PHE E CA 1
ATOM 6683 C C . PHE E 1 103 ? -13.973 -1.931 34.521 1.00 39.36 95 PHE E C 1
ATOM 6684 O O . PHE E 1 103 ? -13.334 -2.245 33.517 1.00 43.13 95 PHE E O 1
ATOM 6692 N N . GLY E 1 104 ? -14.971 -2.669 35.003 1.00 35.66 96 GLY E N 1
ATOM 6693 C CA . GLY E 1 104 ? -15.424 -3.858 34.309 1.00 38.78 96 GLY E CA 1
ATOM 6694 C C . GLY E 1 104 ? -14.598 -5.108 34.540 1.00 38.48 96 GLY E C 1
ATOM 6695 O O . GLY E 1 104 ? -14.956 -6.170 34.019 1.00 37.54 96 GLY E O 1
ATOM 6696 N N . LYS E 1 105 ? -13.530 -5.029 35.324 1.00 36.62 97 LYS E N 1
ATOM 6697 C CA . LYS E 1 105 ? -12.700 -6.186 35.603 1.00 36.29 97 LYS E CA 1
ATOM 6698 C C . LYS E 1 105 ? -13.147 -6.848 36.902 1.00 37.61 97 LYS E C 1
ATOM 6699 O O . LYS E 1 105 ? -13.722 -6.207 37.790 1.00 34.03 97 LYS E O 1
ATOM 6705 N N . CYS E 1 106 ? -12.878 -8.147 37.002 1.00 35.59 98 CYS E N 1
ATOM 6706 C CA . CYS E 1 106 ? -13.328 -8.949 38.128 1.00 33.64 98 CYS E CA 1
ATOM 6707 C C . CYS E 1 106 ? -12.141 -9.652 38.787 1.00 37.21 98 CYS E C 1
ATOM 6708 O O . CYS E 1 106 ? -11.093 -9.867 38.173 1.00 35.96 98 CYS E O 1
ATOM 6711 N N . TYR E 1 107 ? -12.324 -10.032 40.043 1.00 33.71 99 TYR E N 1
ATOM 6712 C CA . TYR E 1 107 ? -11.319 -10.812 40.756 1.00 32.76 99 TYR E CA 1
ATOM 6713 C C . TYR E 1 107 ? -12.021 -11.751 41.723 1.00 34.43 99 TYR E C 1
ATOM 6714 O O . TYR E 1 107 ? -12.933 -11.321 42.431 1.00 31.70 99 TYR E O 1
ATOM 6723 N N . GLY E 1 108 ? -11.594 -13.020 41.761 1.00 31.70 100 GLY E N 1
ATOM 6724 C CA . GLY E 1 108 ? -12.188 -13.988 42.661 1.00 34.69 100 GLY E CA 1
ATOM 6725 C C . GLY E 1 108 ? -11.137 -14.666 43.523 1.00 34.39 100 GLY E C 1
ATOM 6726 O O . GLY E 1 108 ? -9.960 -14.720 43.170 1.00 29.32 100 GLY E O 1
ATOM 6727 N N . MET E 1 109 ? -11.580 -15.164 44.681 1.00 29.38 101 MET E N 1
ATOM 6728 C CA . MET E 1 109 ? -10.662 -15.825 45.609 1.00 35.59 101 MET E CA 1
ATOM 6729 C C . MET E 1 109 ? -11.436 -16.692 46.597 1.00 35.15 101 MET E C 1
ATOM 6730 O O . MET E 1 109 ? -12.606 -16.435 46.892 1.00 30.54 101 MET E O 1
ATOM 6735 N N . GLU E 1 110 ? -10.743 -17.691 47.149 1.00 31.29 102 GLU E N 1
ATOM 6736 C CA . GLU E 1 110 ? -11.313 -18.544 48.186 1.00 27.67 102 GLU E CA 1
ATOM 6737 C C . GLU E 1 110 ? -11.159 -17.919 49.576 1.00 32.15 102 GLU E C 1
ATOM 6738 O O . GLU E 1 110 ? -10.064 -17.508 49.972 1.00 30.56 102 GLU E O 1
ATOM 6744 N N . LEU E 1 111 ? -12.260 -17.844 50.312 1.00 33.52 103 LEU E N 1
ATOM 6745 C CA . LEU E 1 111 ? -12.256 -17.483 51.724 1.00 31.23 103 LEU E CA 1
ATOM 6746 C C . LEU E 1 111 ? -12.680 -18.707 52.512 1.00 30.67 103 LEU E C 1
ATOM 6747 O O . LEU E 1 111 ? -13.663 -19.360 52.153 1.00 31.82 103 LEU E O 1
ATOM 6752 N N . SER E 1 112 ? -11.954 -19.021 53.578 1.00 29.49 104 SER E N 1
ATOM 6753 C CA . SER E 1 112 ? -12.288 -20.226 54.324 1.00 29.63 104 SER E CA 1
ATOM 6754 C C . SER E 1 112 ? -12.024 -20.002 55.801 1.00 34.74 104 SER E C 1
ATOM 6755 O O . SER E 1 112 ? -11.301 -19.085 56.194 1.00 32.37 104 SER E O 1
ATOM 6758 N N . ALA E 1 113 ? -12.629 -20.857 56.623 1.00 36.35 105 ALA E N 1
ATOM 6759 C CA . ALA E 1 113 ? -12.315 -20.830 58.042 1.00 35.91 105 ALA E CA 1
ATOM 6760 C C . ALA E 1 113 ? -10.851 -21.155 58.262 1.00 34.78 105 ALA E C 1
ATOM 6761 O O . ALA E 1 113 ? -10.203 -20.588 59.150 1.00 36.24 105 ALA E O 1
ATOM 6763 N N . GLU E 1 114 ? -10.307 -22.051 57.441 1.00 32.79 106 GLU E N 1
ATOM 6764 C CA . GLU E 1 114 ? -8.912 -22.446 57.584 1.00 34.58 106 GLU E CA 1
ATOM 6765 C C . GLU E 1 114 ? -7.965 -21.302 57.221 1.00 35.12 106 GLU E C 1
ATOM 6766 O O . GLU E 1 114 ? -6.987 -21.057 57.933 1.00 34.67 106 GLU E O 1
ATOM 6768 N N . ASN E 1 115 ? -8.219 -20.590 56.115 1.00 33.16 107 ASN E N 1
ATOM 6769 C CA . ASN E 1 115 ? -7.226 -19.600 55.700 1.00 30.24 107 ASN E CA 1
ATOM 6770 C C . ASN E 1 115 ? -7.393 -18.244 56.387 1.00 28.54 107 ASN E C 1
ATOM 6771 O O . ASN E 1 115 ? -6.479 -17.424 56.314 1.00 31.05 107 ASN E O 1
ATOM 6776 N N . LYS E 1 116 ? -8.518 -17.992 57.058 1.00 30.09 108 LYS E N 1
ATOM 6777 C CA . LYS E 1 116 ? -8.721 -16.808 57.898 1.00 26.26 108 LYS E CA 1
ATOM 6778 C C . LYS E 1 116 ? -8.580 -15.502 57.126 1.00 30.25 108 LYS E C 1
ATOM 6779 O O . LYS E 1 116 ? -8.391 -14.442 57.736 1.00 29.78 108 LYS E O 1
ATOM 6785 N N . LEU E 1 117 ? -8.645 -15.551 55.798 1.00 24.70 109 LEU E N 1
ATOM 6786 C CA . LEU E 1 117 ? -8.467 -14.347 55.003 1.00 27.51 109 LEU E CA 1
ATOM 6787 C C . LEU E 1 117 ? -9.724 -13.497 55.030 1.00 23.24 109 LEU E C 1
ATOM 6788 O O . LEU E 1 117 ? -10.832 -13.978 55.280 1.00 24.27 109 LEU E O 1
ATOM 6793 N N . GLN E 1 118 ? -9.531 -12.205 54.798 1.00 24.09 110 GLN E N 1
ATOM 6794 C CA . GLN E 1 118 ? -10.632 -11.284 54.569 1.00 23.31 110 GLN E CA 1
ATOM 6795 C C . GLN E 1 118 ? -10.437 -10.611 53.224 1.00 25.90 110 GLN E C 1
ATOM 6796 O O . GLN E 1 118 ? -9.312 -10.449 52.754 1.00 25.94 110 GLN E O 1
ATOM 6802 N N . PHE E 1 119 ? -11.542 -10.194 52.622 1.00 20.17 111 PHE E N 1
ATOM 6803 C CA . PHE E 1 119 ? -11.533 -9.615 51.290 1.00 20.72 111 PHE E CA 1
ATOM 6804 C C . PHE E 1 119 ? -12.241 -8.276 51.411 1.00 19.41 111 PHE E C 1
ATOM 6805 O O . PHE E 1 119 ? -13.378 -8.220 51.897 1.00 22.52 111 PHE E O 1
ATOM 6813 N N . TYR E 1 120 ? -11.547 -7.199 51.055 1.00 19.44 112 TYR E N 1
ATOM 6814 C CA . TYR E 1 120 ? -12.099 -5.852 51.146 1.00 20.59 112 TYR E CA 1
ATOM 6815 C C . TYR E 1 120 ? -12.570 -5.433 49.758 1.00 23.37 112 TYR E C 1
ATOM 6816 O O . TYR E 1 120 ? -11.764 -5.385 48.821 1.00 21.95 112 TYR E O 1
ATOM 6825 N N . VAL E 1 121 ? -13.866 -5.151 49.635 1.00 17.94 113 VAL E N 1
ATOM 6826 C CA . VAL E 1 121 ? -14.553 -4.825 48.389 1.00 26.59 113 VAL E CA 1
ATOM 6827 C C . VAL E 1 121 ? -14.991 -3.368 48.470 1.00 26.98 113 VAL E C 1
ATOM 6828 O O . VAL E 1 121 ? -15.877 -3.042 49.271 1.00 22.35 113 VAL E O 1
ATOM 6832 N N . PRO E 1 122 ? -14.395 -2.460 47.701 1.00 26.66 114 PRO E N 1
ATOM 6833 C CA . PRO E 1 122 ? -14.674 -1.023 47.869 1.00 19.40 114 PRO E CA 1
ATOM 6834 C C . PRO E 1 122 ? -16.097 -0.633 47.469 1.00 20.03 114 PRO E C 1
ATOM 6835 O O . PRO E 1 122 ? -16.793 -1.344 46.746 1.00 21.17 114 PRO E O 1
ATOM 6839 N N . ARG E 1 123 ? -16.501 0.558 47.909 1.00 19.99 115 ARG E N 1
ATOM 6840 C CA . ARG E 1 123 ? -17.671 1.191 47.313 1.00 22.70 115 ARG E CA 1
ATOM 6841 C C . ARG E 1 123 ? -17.459 1.324 45.813 1.00 25.08 115 ARG E C 1
ATOM 6842 O O . ARG E 1 123 ? -16.337 1.568 45.350 1.00 24.67 115 ARG E O 1
ATOM 6850 N N . GLY E 1 124 ? -18.546 1.152 45.050 1.00 30.74 116 GLY E N 1
ATOM 6851 C CA . GLY E 1 124 ? -18.488 1.201 43.596 1.00 31.18 116 GLY E CA 1
ATOM 6852 C C . GLY E 1 124 ? -18.222 -0.134 42.929 1.00 33.06 116 GLY E C 1
ATOM 6853 O O . GLY E 1 124 ? -18.035 -0.174 41.703 1.00 26.03 116 GLY E O 1
ATOM 6854 N N . PHE E 1 125 ? -18.139 -1.211 43.704 1.00 23.51 117 PHE E N 1
ATOM 6855 C CA . PHE E 1 125 ? -17.962 -2.561 43.207 1.00 23.80 117 PHE E CA 1
ATOM 6856 C C . PHE E 1 125 ? -19.268 -3.321 43.365 1.00 26.63 117 PHE E C 1
ATOM 6857 O O . PHE E 1 125 ? -20.092 -3.009 44.228 1.00 23.91 117 PHE E O 1
ATOM 6865 N N . ALA E 1 126 ? -19.428 -4.358 42.559 1.00 31.58 118 ALA E N 1
ATOM 6866 C CA . ALA E 1 126 ? -20.423 -5.377 42.845 1.00 25.26 118 ALA E CA 1
ATOM 6867 C C . ALA E 1 126 ? -19.735 -6.564 43.516 1.00 24.75 118 ALA E C 1
ATOM 6868 O O . ALA E 1 126 ? -18.541 -6.807 43.308 1.00 26.42 118 ALA E O 1
ATOM 6870 N N . HIS E 1 127 ? -20.500 -7.317 44.305 1.00 26.27 119 HIS E N 1
ATOM 6871 C CA . HIS E 1 127 ? -19.945 -8.414 45.096 1.00 25.36 119 HIS E CA 1
ATOM 6872 C C . HIS E 1 127 ? -20.876 -9.615 45.034 1.00 27.79 119 HIS E C 1
ATOM 6873 O O . HIS E 1 127 ? -22.099 -9.468 44.958 1.00 28.78 119 HIS E O 1
ATOM 6880 N N . GLY E 1 128 ? -20.287 -10.809 45.064 1.00 26.40 120 GLY E N 1
ATOM 6881 C CA . GLY E 1 128 ? -21.087 -12.014 45.183 1.00 30.14 120 GLY E CA 1
ATOM 6882 C C . GLY E 1 128 ? -20.194 -13.152 45.616 1.00 33.11 120 GLY E C 1
ATOM 6883 O O . GLY E 1 128 ? -18.968 -13.024 45.617 1.00 29.64 120 GLY E O 1
ATOM 6884 N N . PHE E 1 129 ? -20.814 -14.282 45.970 1.00 27.29 121 PHE E N 1
ATOM 6885 C CA . PHE E 1 129 ? -20.024 -15.451 46.356 1.00 31.58 121 PHE E CA 1
ATOM 6886 C C . PHE E 1 129 ? -20.829 -16.727 46.153 1.00 35.48 121 PHE E C 1
ATOM 6887 O O . PHE E 1 129 ? -22.058 -16.699 46.029 1.00 36.13 121 PHE E O 1
ATOM 6895 N N . VAL E 1 130 ? -20.111 -17.849 46.105 1.00 34.89 122 VAL E N 1
ATOM 6896 C CA . VAL E 1 130 ? -20.722 -19.171 46.016 1.00 39.69 122 VAL E CA 1
ATOM 6897 C C . VAL E 1 130 ? -20.096 -20.081 47.070 1.00 39.90 122 VAL E C 1
ATOM 6898 O O . VAL E 1 130 ? -18.890 -19.998 47.352 1.00 37.61 122 VAL E O 1
ATOM 6902 N N . VAL E 1 131 ? -20.925 -20.951 47.648 1.00 37.28 123 VAL E N 1
ATOM 6903 C CA . VAL E 1 131 ? -20.503 -21.861 48.713 1.00 38.25 123 VAL E CA 1
ATOM 6904 C C . VAL E 1 131 ? -19.816 -23.072 48.092 1.00 41.92 123 VAL E C 1
ATOM 6905 O O . VAL E 1 131 ? -20.394 -23.747 47.235 1.00 45.07 123 VAL E O 1
ATOM 6909 N N . LEU E 1 132 ? -18.578 -23.344 48.521 1.00 39.12 124 LEU E N 1
ATOM 6910 C CA . LEU E 1 132 ? -17.819 -24.495 48.038 1.00 42.58 124 LEU E CA 1
ATOM 6911 C C . LEU E 1 132 ? -17.932 -25.725 48.930 1.00 48.01 124 LEU E C 1
ATOM 6912 O O . LEU E 1 132 ? -17.885 -26.849 48.421 1.00 49.58 124 LEU E O 1
ATOM 6917 N N . SER E 1 133 ? -18.107 -25.548 50.236 1.00 49.35 125 SER E N 1
ATOM 6918 C CA . SER E 1 133 ? -18.168 -26.661 51.168 1.00 46.49 125 SER E CA 1
ATOM 6919 C C . SER E 1 133 ? -19.616 -27.119 51.326 1.00 43.95 125 SER E C 1
ATOM 6920 O O . SER E 1 133 ? -20.538 -26.525 50.765 1.00 46.73 125 SER E O 1
ATOM 6923 N N . GLU E 1 134 ? -19.830 -28.181 52.111 1.00 48.35 126 GLU E N 1
ATOM 6924 C CA . GLU E 1 134 ? -21.189 -28.691 52.304 1.00 51.01 126 GLU E CA 1
ATOM 6925 C C . GLU E 1 134 ? -22.099 -27.605 52.858 1.00 51.14 126 GLU E C 1
ATOM 6926 O O . GLU E 1 134 ? -23.248 -27.460 52.419 1.00 45.48 126 GLU E O 1
ATOM 6928 N N . THR E 1 135 ? -21.600 -26.835 53.827 1.00 49.15 127 THR E N 1
ATOM 6929 C CA . THR E 1 135 ? -22.232 -25.607 54.288 1.00 49.01 127 THR E CA 1
ATOM 6930 C C . THR E 1 135 ? -21.138 -24.594 54.595 1.00 45.82 127 THR E C 1
ATOM 6931 O O . THR E 1 135 ? -19.972 -24.947 54.798 1.00 45.38 127 THR E O 1
ATOM 6935 N N . ALA E 1 136 ? -21.525 -23.323 54.635 1.00 40.74 128 ALA E N 1
ATOM 6936 C CA . ALA E 1 136 ? -20.562 -22.281 54.958 1.00 38.15 128 ALA E CA 1
ATOM 6937 C C . ALA E 1 136 ? -21.252 -21.162 55.713 1.00 37.10 128 ALA E C 1
ATOM 6938 O O . ALA E 1 136 ? -22.416 -20.854 55.455 1.00 38.81 128 ALA E O 1
ATOM 6940 N N . VAL E 1 137 ? -20.524 -20.563 56.649 1.00 35.31 129 VAL E N 1
ATOM 6941 C CA . VAL E 1 137 ? -20.968 -19.365 57.346 1.00 37.51 129 VAL E CA 1
ATOM 6942 C C . VAL E 1 137 ? -20.153 -18.208 56.793 1.00 35.70 129 VAL E C 1
ATOM 6943 O O . VAL E 1 137 ? -18.916 -18.251 56.787 1.00 31.03 129 VAL E O 1
ATOM 6947 N N . PHE E 1 138 ? -20.848 -17.202 56.289 1.00 31.93 130 PHE E N 1
ATOM 6948 C CA . PHE E 1 138 ? -20.244 -16.068 55.607 1.00 31.86 130 PHE E CA 1
ATOM 6949 C C . PHE E 1 138 ? -20.470 -14.825 56.457 1.00 31.32 130 PHE E C 1
ATOM 6950 O O . PHE E 1 138 ? -21.583 -14.589 56.935 1.00 26.62 130 PHE E O 1
ATOM 6958 N N . SER E 1 139 ? -19.427 -14.036 56.648 1.00 26.93 131 SER E N 1
ATOM 6959 C CA . SER E 1 139 ? -19.508 -12.825 57.453 1.00 27.94 131 SER E CA 1
ATOM 6960 C C . SER E 1 139 ? -19.220 -11.626 56.563 1.00 27.48 131 SER E C 1
ATOM 6961 O O . SER E 1 139 ? -18.204 -11.604 55.866 1.00 29.24 131 SER E O 1
ATOM 6964 N N . TYR E 1 140 ? -20.096 -10.627 56.573 1.00 23.56 132 TYR E N 1
ATOM 6965 C CA . TYR E 1 140 ? -19.728 -9.419 55.852 1.00 25.22 132 TYR E CA 1
ATOM 6966 C C . TYR E 1 140 ? -20.063 -8.176 56.655 1.00 27.87 132 TYR E C 1
ATOM 6967 O O . TYR E 1 140 ? -21.190 -8.007 57.125 1.00 35.09 132 TYR E O 1
ATOM 6976 N N . LYS E 1 141 ? -19.067 -7.313 56.798 1.00 23.76 133 LYS E N 1
ATOM 6977 C CA . LYS E 1 141 ? -19.222 -6.001 57.398 1.00 24.40 133 LYS E CA 1
ATOM 6978 C C . LYS E 1 141 ? -19.441 -4.996 56.277 1.00 28.11 133 LYS E C 1
ATOM 6979 O O . LYS E 1 141 ? -18.835 -5.109 55.206 1.00 26.28 133 LYS E O 1
ATOM 6985 N N . CYS E 1 142 ? -20.329 -4.037 56.501 1.00 21.41 134 CYS E N 1
ATOM 6986 C CA . CYS E 1 142 ? -20.587 -2.988 55.523 1.00 26.57 134 CYS E CA 1
ATOM 6987 C C . CYS E 1 142 ? -20.225 -1.646 56.134 1.00 25.37 134 CYS E C 1
ATOM 6988 O O . CYS E 1 142 ? -20.443 -1.432 57.327 1.00 19.93 134 CYS E O 1
ATOM 6991 N N . ASP E 1 143 ? -19.654 -0.752 55.324 1.00 21.34 135 ASP E N 1
ATOM 6992 C CA . ASP E 1 143 ? -19.342 0.595 55.784 1.00 19.92 135 ASP E CA 1
ATOM 6993 C C . ASP E 1 143 ? -20.451 1.611 55.459 1.00 22.84 135 ASP E C 1
ATOM 6994 O O . ASP E 1 143 ? -20.231 2.820 55.566 1.00 24.05 135 ASP E O 1
ATOM 6999 N N . ASN E 1 144 ? -21.653 1.139 55.137 1.00 20.75 136 ASN E N 1
ATOM 7000 C CA . ASN E 1 144 ? -22.795 2.010 54.911 1.00 22.27 136 ASN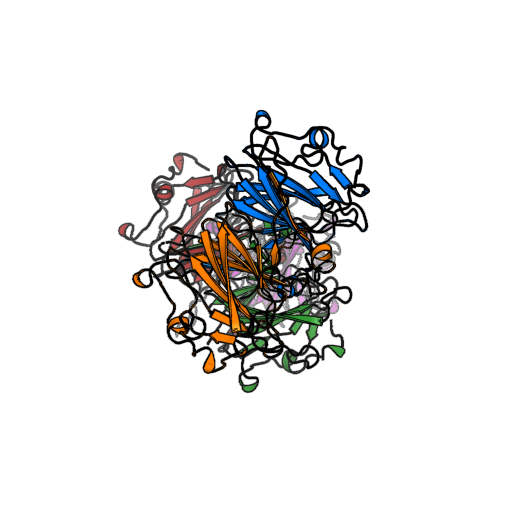 E CA 1
ATOM 7001 C C . ASN E 1 144 ? -24.042 1.199 55.214 1.00 27.12 136 ASN E C 1
ATOM 7002 O O . ASN E 1 144 ? -24.007 -0.028 55.219 1.00 24.75 136 ASN E O 1
ATOM 7007 N N . PHE E 1 145 ? -25.155 1.886 55.444 1.00 23.49 137 PHE E N 1
ATOM 7008 C CA . PHE E 1 145 ? -26.342 1.181 55.899 1.00 26.65 137 PHE E CA 1
ATOM 7009 C C . PHE E 1 145 ? -27.161 0.690 54.717 1.00 30.42 137 PHE E C 1
ATOM 7010 O O . PHE E 1 145 ? -27.071 1.208 53.599 1.00 28.05 137 PHE E O 1
ATOM 7018 N N . TYR E 1 146 ? -27.949 -0.341 54.991 1.00 26.08 138 TYR E N 1
ATOM 7019 C CA . TYR E 1 146 ? -28.885 -0.900 54.033 1.00 28.16 138 TYR E CA 1
ATOM 7020 C C . TYR E 1 146 ? -29.850 0.154 53.500 1.00 28.27 138 TYR E C 1
ATOM 7021 O O . TYR E 1 146 ? -30.376 0.988 54.239 1.00 31.22 138 TYR E O 1
ATOM 7030 N N . ASN E 1 147 ? -30.080 0.113 52.195 1.00 26.60 139 ASN E N 1
ATOM 7031 C CA . ASN E 1 147 ? -31.100 0.964 51.591 1.00 31.44 139 ASN E CA 1
ATOM 7032 C C . ASN E 1 147 ? -31.661 0.224 50.391 1.00 32.16 139 ASN E C 1
ATOM 7033 O O . ASN E 1 147 ? -30.957 0.064 49.386 1.00 28.11 139 ASN E O 1
ATOM 7038 N N . LYS E 1 148 ? -32.914 -0.215 50.508 1.00 32.44 140 LYS E N 1
ATOM 7039 C CA . LYS E 1 148 ? -33.544 -1.033 49.472 1.00 37.97 140 LYS E CA 1
ATOM 7040 C C . LYS E 1 148 ? -33.653 -0.274 48.152 1.00 41.33 140 LYS E C 1
ATOM 7041 O O . LYS E 1 148 ? -33.309 -0.808 47.088 1.00 35.98 140 LYS E O 1
ATOM 7047 N N . GLU E 1 149 ? -34.093 0.993 48.211 1.00 32.45 141 GLU E N 1
ATOM 7048 C CA . GLU E 1 149 ? -34.301 1.797 47.005 1.00 44.75 141 GLU E CA 1
ATOM 7049 C C . GLU E 1 149 ? -33.026 1.923 46.185 1.00 42.52 141 GLU E C 1
ATOM 7050 O O . GLU E 1 149 ? -33.087 2.071 44.957 1.00 34.41 141 GLU E O 1
ATOM 7056 N N . SER E 1 150 ? -31.872 1.872 46.841 1.00 35.19 142 SER E N 1
ATOM 7057 C CA . SER E 1 150 ? -30.593 2.092 46.188 1.00 38.64 142 SER E CA 1
ATOM 7058 C C . SER E 1 150 ? -30.000 0.843 45.551 1.00 34.20 142 SER E C 1
ATOM 7059 O O . SER E 1 150 ? -28.953 0.949 44.906 1.00 29.52 142 SER E O 1
ATOM 7062 N N . GLU E 1 151 ? -30.618 -0.328 45.717 1.00 32.93 143 GLU E N 1
ATOM 7063 C CA . GLU E 1 151 ? -29.959 -1.570 45.314 1.00 34.84 143 GLU E CA 1
ATOM 7064 C C . GLU E 1 151 ? -29.741 -1.641 43.806 1.00 35.49 143 GLU E C 1
ATOM 7065 O O . GLU E 1 151 ? -30.616 -1.281 43.015 1.00 36.25 143 GLU E O 1
ATOM 7071 N N . GLY E 1 152 ? -28.565 -2.131 43.414 1.00 34.09 144 GLY E N 1
ATOM 7072 C CA . GLY E 1 152 ? -28.269 -2.458 42.038 1.00 36.29 144 GLY E CA 1
ATOM 7073 C C . GLY E 1 152 ? -27.840 -3.910 41.906 1.00 39.49 144 GLY E C 1
ATOM 7074 O O . GLY E 1 152 ? -27.694 -4.630 42.898 1.00 35.00 144 GLY E O 1
ATOM 7075 N N . SER E 1 153 ? -27.640 -4.330 40.656 1.00 32.99 145 SER E N 1
ATOM 7076 C CA . SER E 1 153 ? -27.320 -5.733 40.430 1.00 36.69 145 SER E CA 1
ATOM 7077 C C . SER E 1 153 ? -26.757 -5.939 39.031 1.00 37.74 145 SER E C 1
ATOM 7078 O O . SER E 1 153 ? -27.040 -5.176 38.104 1.00 41.56 145 SER E O 1
ATOM 7081 N N . VAL E 1 154 ? -25.962 -6.992 38.897 1.00 34.68 146 VAL E N 1
ATOM 7082 C CA . VAL E 1 154 ? -25.456 -7.442 37.610 1.00 39.26 146 VAL E CA 1
ATOM 7083 C C . VAL E 1 154 ? -25.611 -8.954 37.563 1.00 39.34 146 VAL E C 1
ATOM 7084 O O . VAL E 1 154 ? -25.200 -9.650 38.496 1.00 35.92 146 VAL E O 1
ATOM 7088 N N . LYS E 1 155 ? -26.180 -9.463 36.470 1.00 42.86 147 LYS E N 1
ATOM 7089 C CA . LYS E 1 155 ? -26.330 -10.903 36.294 1.00 47.60 147 LYS E CA 1
ATOM 7090 C C . LYS E 1 155 ? -25.006 -11.630 36.516 1.00 42.46 147 LYS E C 1
ATOM 7091 O O . LYS E 1 155 ? -23.999 -11.331 35.865 1.00 42.06 147 LYS E O 1
ATOM 7097 N N . PHE E 1 156 ? -25.027 -12.612 37.422 1.00 39.62 148 PHE E N 1
ATOM 7098 C CA . PHE E 1 156 ? -23.784 -13.240 37.882 1.00 38.69 148 PHE E CA 1
ATOM 7099 C C . PHE E 1 156 ? -23.000 -13.875 36.740 1.00 43.95 148 PHE E C 1
ATOM 7100 O O . PHE E 1 156 ? -21.765 -13.918 36.786 1.00 47.13 148 PHE E O 1
ATOM 7108 N N . ASN E 1 157 ? -23.682 -14.429 35.733 1.00 47.04 149 ASN E N 1
ATOM 7109 C CA . ASN E 1 157 ? -22.992 -15.098 34.635 1.00 45.13 149 ASN E CA 1
ATOM 7110 C C . ASN E 1 157 ? -23.023 -14.259 33.367 1.00 46.71 149 ASN E C 1
ATOM 7111 O O . ASN E 1 157 ? -23.011 -14.799 32.261 1.00 49.44 149 ASN E O 1
ATOM 7116 N N . ASP E 1 158 ? -23.091 -12.941 33.523 1.00 48.96 150 ASP E N 1
ATOM 7117 C CA . ASP E 1 158 ? -23.047 -12.033 32.386 1.00 54.68 150 ASP E CA 1
ATOM 7118 C C . ASP E 1 158 ? -21.870 -12.367 31.475 1.00 53.72 150 ASP E C 1
ATOM 7119 O O . ASP E 1 158 ? -20.725 -12.463 31.929 1.00 48.19 150 ASP E O 1
ATOM 7124 N N . SER E 1 159 ? -22.145 -12.508 30.176 1.00 51.09 151 SER E N 1
ATOM 7125 C CA . SER E 1 159 ? -21.094 -12.982 29.278 1.00 65.10 151 SER E CA 1
ATOM 7126 C C . SER E 1 159 ? -20.004 -11.941 29.055 1.00 59.84 151 SER E C 1
ATOM 7127 O O . SER E 1 159 ? -18.869 -12.317 28.753 1.00 64.18 151 SER E O 1
ATOM 7130 N N . ASP E 1 160 ? -20.307 -10.652 29.234 1.00 58.50 152 ASP E N 1
ATOM 7131 C CA . ASP E 1 160 ? -19.269 -9.632 29.112 1.00 57.58 152 ASP E CA 1
ATOM 7132 C C . ASP E 1 160 ? -18.242 -9.761 30.227 1.00 55.59 152 ASP E C 1
ATOM 7133 O O . ASP E 1 160 ? -17.047 -9.538 30.002 1.00 61.15 152 ASP E O 1
ATOM 7138 N N . LEU E 1 161 ? -18.690 -10.087 31.445 1.00 4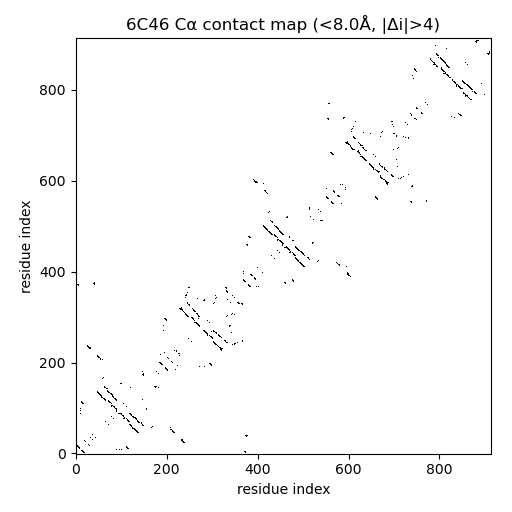9.59 153 LEU E N 1
ATOM 7139 C CA . LEU E 1 161 ? -17.756 -10.282 32.552 1.00 46.93 153 LEU E CA 1
ATOM 7140 C C . LEU E 1 161 ? -17.096 -11.658 32.519 1.00 47.01 153 LEU E C 1
ATOM 7141 O O . LEU E 1 161 ? -15.929 -11.779 32.905 1.00 45.75 153 LEU E O 1
ATOM 7146 N N . SER E 1 162 ? -17.821 -12.693 32.080 1.00 44.74 154 SER E N 1
ATOM 7147 C CA . SER E 1 162 ? -17.302 -14.066 31.984 1.00 50.12 154 SER E CA 1
ATOM 7148 C C . SER E 1 162 ? -16.620 -14.508 33.279 1.00 47.81 154 SER E C 1
ATOM 7149 O O . SER E 1 162 ? -15.488 -15.002 33.282 1.00 46.45 154 SER E O 1
ATOM 7152 N N . ILE E 1 163 ? -17.321 -14.320 34.396 1.00 42.49 155 ILE E N 1
ATOM 7153 C CA . ILE E 1 163 ? -16.769 -14.716 35.685 1.00 43.46 155 ILE E CA 1
ATOM 7154 C C . ILE E 1 163 ? -16.696 -16.234 35.774 1.00 43.34 155 ILE E C 1
ATOM 7155 O O . ILE E 1 163 ? -17.600 -16.946 35.316 1.00 44.30 155 ILE E O 1
ATOM 7160 N N . ASP E 1 164 ? -15.586 -16.735 36.318 1.00 43.31 156 ASP E N 1
ATOM 7161 C CA . ASP E 1 164 ? -15.422 -18.150 36.632 1.00 47.22 156 ASP E CA 1
ATOM 7162 C C . ASP E 1 164 ? -15.946 -18.385 38.042 1.00 48.73 156 ASP E C 1
ATOM 7163 O O . ASP E 1 164 ? -15.322 -17.958 39.021 1.00 46.41 156 ASP E O 1
ATOM 7168 N N . TRP E 1 165 ? -17.083 -19.071 38.149 1.00 51.43 157 TRP E N 1
ATOM 7169 C CA . TRP E 1 165 ? -17.674 -19.374 39.445 1.00 48.22 157 TRP E CA 1
ATOM 7170 C C . TRP E 1 165 ? -17.265 -20.748 39.974 1.00 48.93 157 TRP E C 1
ATOM 7171 O O . TRP E 1 165 ? -17.859 -21.215 40.951 1.00 46.90 157 TRP E O 1
ATOM 7182 N N . LYS E 1 166 ? -16.293 -21.409 39.328 1.00 48.41 158 LYS E N 1
ATOM 7183 C CA . LYS E 1 166 ? -15.565 -22.570 39.854 1.00 48.39 158 LYS E CA 1
ATOM 7184 C C . LYS E 1 166 ? -16.326 -23.893 39.916 1.00 56.91 158 LYS E C 1
ATOM 7185 O O . LYS E 1 166 ? -15.771 -24.932 39.538 1.00 64.77 158 LYS E O 1
ATOM 7191 N N . ILE E 1 167 ? -17.564 -23.900 40.399 1.00 56.28 159 ILE E N 1
ATOM 7192 C CA . ILE E 1 167 ? -18.296 -25.163 40.538 1.00 59.44 159 ILE E CA 1
ATOM 7193 C C . ILE E 1 167 ? -19.122 -25.401 39.278 1.00 55.62 159 ILE E C 1
ATOM 7194 O O . ILE E 1 167 ? -19.346 -24.457 38.508 1.00 55.20 159 ILE E O 1
ATOM 7199 N N . PRO E 1 168 ? -19.604 -26.621 39.029 1.00 60.29 160 PRO E N 1
ATOM 7200 C CA . PRO E 1 168 ? -20.405 -26.862 37.820 1.00 64.24 160 PRO E CA 1
ATOM 7201 C C . PRO E 1 168 ? -21.664 -26.009 37.799 1.00 62.34 160 PRO E C 1
ATOM 7202 O O . PRO E 1 168 ? -22.246 -25.705 38.843 1.00 62.42 160 PRO E O 1
ATOM 7206 N N . GLU E 1 169 ? -22.054 -25.583 36.590 1.00 60.93 161 GLU E N 1
ATOM 7207 C CA . GLU E 1 169 ? -23.237 -24.736 36.444 1.00 61.74 161 GLU E CA 1
ATOM 7208 C C . GLU E 1 169 ? -24.486 -25.410 37.002 1.00 61.23 161 GLU E C 1
ATOM 7209 O O . GLU E 1 169 ? -25.323 -24.755 37.632 1.00 66.18 161 GLU E O 1
ATOM 7211 N N . ALA E 1 170 ? -24.610 -26.725 36.816 1.00 67.06 162 ALA E N 1
ATOM 7212 C CA . ALA E 1 170 ? -25.776 -27.465 37.294 1.00 68.59 162 ALA E CA 1
ATOM 7213 C C . ALA E 1 170 ? -25.889 -27.490 38.812 1.00 66.59 162 ALA E C 1
ATOM 7214 O O . ALA E 1 170 ? -26.985 -27.721 39.333 1.00 67.48 162 ALA E O 1
ATOM 7216 N N . ASP E 1 171 ? -24.785 -27.283 39.526 1.00 60.76 163 ASP E N 1
ATOM 7217 C CA . ASP E 1 171 ? -24.781 -27.322 40.983 1.00 65.76 163 ASP E CA 1
ATOM 7218 C C . ASP E 1 171 ? -25.187 -26.001 41.617 1.00 63.20 163 ASP E C 1
ATOM 7219 O O . ASP E 1 171 ? -25.434 -25.957 42.829 1.00 62.41 163 ASP E O 1
ATOM 7224 N N . MET E 1 172 ? -25.259 -24.934 40.832 1.00 59.76 164 MET E N 1
ATOM 7225 C CA . MET E 1 172 ? -25.490 -23.606 41.374 1.00 61.33 164 MET E CA 1
ATOM 7226 C C . MET E 1 172 ? -26.951 -23.430 41.772 1.00 55.03 164 MET E C 1
ATOM 7227 O O . MET E 1 172 ? -27.862 -23.818 41.038 1.00 52.31 164 MET E O 1
ATOM 7232 N N . ILE E 1 173 ? -27.169 -22.836 42.944 1.00 52.86 165 ILE E N 1
ATOM 7233 C CA . ILE E 1 173 ? -28.506 -22.554 43.459 1.00 57.15 165 ILE E CA 1
ATOM 7234 C C . ILE E 1 173 ? -28.641 -21.040 43.550 1.00 52.56 165 ILE E C 1
ATOM 7235 O O . ILE E 1 173 ? -27.933 -20.398 44.339 1.00 43.82 165 ILE E O 1
ATOM 7240 N N . LEU E 1 174 ? -29.551 -20.468 42.755 1.00 54.22 166 LEU E N 1
ATOM 7241 C CA . LEU E 1 174 ? -29.734 -19.023 42.644 1.00 56.17 166 LEU E CA 1
ATOM 7242 C C . LEU E 1 174 ? -31.174 -18.634 42.948 1.00 56.96 166 LEU E C 1
ATOM 7243 O O . LEU E 1 174 ? -32.109 -19.329 42.543 1.00 59.35 166 LEU E O 1
ATOM 7248 N N . SER E 1 175 ? -31.343 -17.514 43.653 1.00 51.27 167 SER E N 1
ATOM 7249 C CA . SER E 1 175 ? -32.664 -16.950 43.907 1.00 51.30 167 SER E CA 1
ATOM 7250 C C . SER E 1 175 ? -33.288 -16.448 42.613 1.00 53.16 167 SER E C 1
ATOM 7251 O O . SER E 1 175 ? -32.597 -16.171 41.631 1.00 51.76 167 SER E O 1
ATOM 7254 N N . GLU E 1 176 ? -34.617 -16.300 42.630 1.00 56.32 168 GLU E N 1
ATOM 7255 C CA . GLU E 1 176 ? -35.315 -15.799 41.450 1.00 50.59 168 GLU E CA 1
ATOM 7256 C C . GLU E 1 176 ? -34.807 -14.419 41.046 1.00 48.80 168 GLU E C 1
ATOM 7257 O O . GLU E 1 176 ? -34.511 -14.177 39.869 1.00 48.80 168 GLU E O 1
ATOM 7263 N N . LYS E 1 177 ? -34.655 -13.515 42.019 1.00 45.35 169 LYS E N 1
ATOM 7264 C CA . LYS E 1 177 ? -34.160 -12.171 41.726 1.00 53.34 169 LYS E CA 1
ATOM 7265 C C . LYS E 1 177 ? -32.774 -12.219 41.077 1.00 48.37 169 LYS E C 1
ATOM 7266 O O . LYS E 1 177 ? -32.514 -11.527 40.084 1.00 47.53 169 LYS E O 1
ATOM 7268 N N . ASP E 1 178 ? -31.863 -13.021 41.628 1.00 42.58 170 ASP E N 1
ATOM 7269 C CA . ASP E 1 178 ? -30.522 -13.057 41.048 1.00 45.56 170 ASP E CA 1
ATOM 7270 C C . ASP E 1 178 ? -30.521 -13.725 39.678 1.00 43.05 170 ASP E C 1
ATOM 7271 O O . ASP E 1 178 ? -29.767 -13.307 38.792 1.00 47.96 170 ASP E O 1
ATOM 7276 N N . GLN E 1 179 ? -31.410 -14.698 39.455 1.00 56.02 171 GLN E N 1
ATOM 7277 C CA . GLN E 1 179 ? -31.525 -15.301 38.134 1.00 48.42 171 GLN E CA 1
ATOM 7278 C C . GLN E 1 179 ? -31.949 -14.281 37.096 1.00 61.54 171 GLN E C 1
ATOM 7279 O O . GLN E 1 179 ? -31.686 -14.477 35.903 1.00 51.49 171 GLN E O 1
ATOM 7285 N N . ASN E 1 180 ? -32.595 -13.195 37.521 1.00 48.64 172 ASN E N 1
ATOM 7286 C CA . ASN E 1 180 ? -33.168 -12.233 36.595 1.00 50.11 172 ASN E CA 1
ATOM 7287 C C . ASN E 1 180 ? -32.498 -10.869 36.650 1.00 51.05 172 ASN E C 1
ATOM 7288 O O . ASN E 1 180 ? -33.025 -9.913 36.076 1.00 59.60 172 ASN E O 1
ATOM 7293 N N . ALA E 1 181 ? -31.347 -10.761 37.300 1.00 45.21 173 ALA E N 1
ATOM 7294 C CA . ALA E 1 181 ? -30.658 -9.487 37.381 1.00 52.13 173 ALA E CA 1
ATOM 7295 C C . ALA E 1 181 ? -30.312 -8.990 35.979 1.00 48.96 173 ALA E C 1
ATOM 7296 O O . ALA E 1 181 ? -30.050 -9.788 35.078 1.00 50.09 173 ALA E O 1
ATOM 7298 N N . PRO E 1 182 ? -30.318 -7.675 35.762 1.00 51.14 174 PRO E N 1
ATOM 7299 C CA . PRO E 1 182 ? -30.008 -7.150 34.426 1.00 46.50 174 PRO E CA 1
ATOM 7300 C C . PRO E 1 182 ? -28.553 -7.393 34.052 1.00 50.78 174 PRO E C 1
ATOM 7301 O O . PRO E 1 182 ? -27.672 -7.524 34.911 1.00 45.97 174 PRO E O 1
ATOM 7305 N N . ALA E 1 183 ? -28.311 -7.448 32.746 1.00 51.41 175 ALA E N 1
ATOM 7306 C CA . ALA E 1 183 ? -26.965 -7.649 32.237 1.00 54.78 175 ALA E CA 1
ATOM 7307 C C . ALA E 1 183 ? -26.079 -6.458 32.574 1.00 50.72 175 ALA E C 1
ATOM 7308 O O . ALA E 1 183 ? -26.551 -5.343 32.817 1.00 46.88 175 ALA E O 1
ATOM 7310 N N . PHE E 1 184 ? -24.769 -6.709 32.560 1.00 47.70 176 PHE E N 1
ATOM 7311 C CA . PHE E 1 184 ? -23.795 -5.647 32.790 1.00 43.83 176 PHE E CA 1
ATOM 7312 C C . PHE E 1 184 ? -24.000 -4.487 31.819 1.00 50.69 176 PHE E C 1
ATOM 7313 O O . PHE E 1 184 ? -23.864 -3.316 32.202 1.00 51.75 176 PHE E O 1
ATOM 7321 N N . LYS E 1 185 ? -24.368 -4.794 30.567 1.00 50.78 177 LYS E N 1
ATOM 7322 C CA . LYS E 1 185 ? -24.645 -3.758 29.572 1.00 55.08 177 LYS E CA 1
ATOM 7323 C C . LYS E 1 185 ? -25.868 -2.923 29.934 1.00 54.81 177 LYS E C 1
ATOM 7324 O O . LYS E 1 185 ? -25.974 -1.767 29.503 1.00 62.75 177 LYS E O 1
ATOM 7326 N N . ASP E 1 186 ? -26.808 -3.488 30.701 1.00 49.99 178 ASP E N 1
ATOM 7327 C CA . ASP E 1 186 ? -27.994 -2.735 31.111 1.00 56.14 178 ASP E CA 1
ATOM 7328 C C . ASP E 1 186 ? -27.680 -1.656 32.151 1.00 55.68 178 ASP E C 1
ATOM 7329 O O . ASP E 1 186 ? -28.541 -0.809 32.418 1.00 51.26 178 ASP E O 1
ATOM 7334 N N . LYS E 1 187 ? -26.495 -1.688 32.768 1.00 51.32 179 LYS E N 1
ATOM 7335 C CA . LYS E 1 187 ? -26.032 -0.627 33.669 1.00 49.49 179 LYS E CA 1
ATOM 7336 C C . LYS E 1 187 ? -27.026 -0.377 34.809 1.00 46.92 179 LYS E C 1
ATOM 7337 O O . LYS E 1 187 ? -27.439 0.757 35.076 1.00 47.05 179 LYS E O 1
ATOM 7339 N N . ASN E 1 188 ? -27.397 -1.452 35.501 1.00 44.07 180 ASN E N 1
ATOM 7340 C CA . ASN E 1 188 ? -28.200 -1.353 36.724 1.00 41.95 180 ASN E CA 1
ATOM 7341 C C . ASN E 1 188 ? -27.299 -1.142 37.942 1.00 43.45 180 ASN E C 1
ATOM 7342 O O . ASN E 1 188 ? -27.322 -1.891 38.923 1.00 44.09 180 ASN E O 1
ATOM 7347 N N . TYR E 1 189 ? -26.487 -0.097 37.865 1.00 39.51 181 TYR E N 1
ATOM 7348 C CA . TYR E 1 189 ? -25.524 0.181 38.926 1.00 41.00 181 TYR E CA 1
ATOM 7349 C C . TYR E 1 189 ? -25.124 1.648 38.878 1.00 49.20 181 TYR E C 1
ATOM 7350 O O . TYR E 1 189 ? -25.575 2.394 37.994 1.00 49.50 181 TYR E O 1
#

Solvent-accessible surface area: 40667 Å² total; per-residue (Å²): 100,149,24,43,0,14,18,0,24,0,74,32,0,11,18,4,41,24,59,64,130,86,89,115,15,24,47,46,19,53,27,5,8,14,102,55,0,60,108,21,22,73,48,68,0,44,13,11,9,12,15,8,5,65,1,42,80,0,7,1,64,0,0,70,15,12,76,62,174,54,11,23,0,15,4,0,7,5,38,89,22,105,0,43,0,2,0,0,0,13,56,87,156,10,122,22,65,19,118,42,46,22,14,53,0,4,44,153,51,50,37,3,0,6,2,7,94,31,7,0,12,2,10,0,0,27,23,153,44,2,15,3,13,71,22,0,9,24,59,128,44,144,172,11,76,5,18,0,50,10,83,12,98,77,20,85,26,92,8,108,21,84,148,103,49,31,96,34,61,72,77,8,93,114,12,47,40,27,151,101,139,38,67,99,166,25,108,36,58,134,5,90,0,71,31,0,39,20,5,71,22,62,49,96,132,62,118,23,16,30,95,17,56,29,4,10,18,136,55,0,63,146,98,24,72,49,67,0,49,12,16,12,11,13,9,16,67,7,38,82,0,0,0,74,0,0,69,16,13,72,65,172,50,10,21,0,18,3,0,8,4,41,87,22,103,0,40,0,1,0,0,0,12,44,95,137,10,140,25,65,18,125,40,57,23,15,56,0,4,44,141,52,44,34,3,0,6,2,6,96,32,7,0,13,2,13,0,0,26,26,149,45,1,14,2,13,69,18,1,8,25,49,141,42,59,167,11,91,5,18,0,50,10,85,11,97,102,19,84,27,89,9,110,20,80,79,104,53,35,90,31,41,73,78,7,96,114,12,48,42,27,69,102,137,38,66,106,156,22,55,0,13,18,0,47,1,95,30,0,10,20,3,41,21,64,56,106,146,102,86,20,43,107,16,55,26,4,9,16,121,50,0,63,109,18,14,59,51,67,0,46,16,16,15,15,15,9,6,66,4,37,82,0,16,1,94,0,0,72,16,13,73,62,174,52,8,22,0,19,3,0,7,5,48,73,22,102,0,43,0,2,0,0,0,14,36,161,121,9,100,26,70,18,116,41,45,23,15,56,0,5,43,144,52,40,34,2,0,6,2,6,98,30,7,0,14,2,10,0,0,27,24,151,43,1,14,2,12,72,23,1,9,26,49,135,43,152,166,10,88,4,21,0,52,12,81,13,95,96,19,85,26,90,9,107,22,82,80,102,54,32,95,34,61,145,76,6,94,111,13,44,29,30,148,86,146,37,69,164,142,23,50,0,14,18,0,29,1,94,23,0,10,19,4,42,24,62,47,104,119,102,118,68,14,33,113,14,52,28,5,10,15,120,40,0,62,116,17,17,61,50,69,0,46,17,11,10,13,15,9,4,63,3,33,77,0,13,1,77,0,0,69,15,12,76,64,173,58,9,21,0,17,3,0,6,5,47,88,21,102,0,45,0,2,0,0,0,14,51,99,108,16,132,28,82,22,41,43,41,23,15,58,0,6,39,84,52,40,37,3,0,7,2,7,97,31,8,0,13,2,10,0,0,27,23,84,49,1,14,2,13,69,26,1,10,24,47,130,46,143,166,12,69,4,17,0,53,13,83,14,95,99,19,84,26,89,8,110,21,83,78,102,52,34,98,32,60,141,156,7,95,105,13,41,42,32,82,98,56,39,79,98,150,23,43,0,13,19,0,27,0,75,30,0,10,17,4,39,21,60,50,102,140,75,173,98,40,125,124,60,92,78,41,38,77,164,60,0,63,114,18,14,56,50,66,0,102,25,50,56,96,32,103,28,127,11,53,84,0,21,1,92,0,0,72,16,12,74,67,93,76,10,21,0,16,4,0,7,6,85,89,22,102,0,42,0,1,0,0,0,14,44,95,140,9,127,26,75,17,121,42,39,20,14,56,0,6,46,84,53,57,37,3,0,6,2,6,95,31,6,0,14,1,10,0,0,26,22,83,54,2,22,3,7,69,59,1,9,25,126,133,39,156,169,10,89,5,18,0,51,13,82,11,96,98,20,86,25,89,9,113,20,81,82,102,51,38,95,31,62,140,79,10,91,109,14,45,39,31,80,96,58,38,78